Protein AF-0000000069742271 (afdb_homodimer)

Foldseek 3Di:
DCVVPVLPLVVLLLVLLVVLLLLLDAVVVDVVSVVSLVVSLVSPVVDDDDLLSVLSNVLSNCSRLQQLVVSLVSLLVSCVVVVLPVSSLVSNLSSCQQQLVLQCQQVSLVVSLVVLDPVDPCNLVSLLSNLQSCLLVPVLVSSLVSLVVSCVVAVQNLSSLVSPLSSCVQQLVLVVSLVSCVVSCVSHCPPQPRNLVSLLSNLVSCVLVVVNVVSLVSCVPRLVVSCVPPLGLSSLLSNLLSVLSCVLVVHDNDCVLVSSLVSLLVCLLSLSFLSSLLSNLSSCLVNVPVVSLVSSLVNLVVCLVCVDSNPSSVVCVQASNLLSVLVVCVSVVNLVSSLVSCVVCVVVNSRRGDGPVSCVSSLSSNLSSLLSCCDDPSLQVNVVSLVVVCVSHPPRSNSVVSVVSSVVSPSND/DCVVPVLPLVVLLLVLLVVLLLLQDAVVVDVVSVVSLVVSLVSPVVDDDDLLSVLSNVLSNCSRLQLLVVSLVSLLVSCVVVVLPVSSLVSNLSSCQQQLVLQCQQVSLVVSLVVLDPVDPCNLVSLLSNLQSCLLVPVLVSSLVSLVVSCVVAVQNLSSLVSPLSSCVQQLVLVVSLVSCVVSCVSHCPPQPSNLVSLLSNLVSCVLVVVNVVSLVSCVPRLVVSCVPPVGLSSLLSNLLSVLSCVLVVHDNDCSLVSSLVSLLVCLLSLSFLSSLLSNLSSCLVNVPVVSLVSSLVNLVVCLVCVDSNPSSVVCVQASNLLSVLVVCVSVVNLVSSLVSCVVCVVVNSRRGDGPVSCVSSLSSNLSSLLSCCDDPSLQVNVVSLVVVCVSHPPRSNSVVSVVSSVVSPSND

Secondary structure (DSSP, 8-state):
-TTT-TT-HHHHHHHHHHHHHTTS--TTT-HHHHHHHHHHHHHHHHS---HHHHHHHHHHHHHHTT-HHHHHHHHHHHHHH-TT-HHHHHHHHHHHHHHT-HHHHHHHHHHHGGG--TTSTTHHHHHHHHHHHHHHTT-HHHHHHHHHHHHHH-TT-HHHHHHHHHHHHHTT-HHHHHHHHHHHHHHHTT-HHHHHHHHHHHHHHHHHHT-HHHHHHHIIIIIHHHHHHH--HHHHHHHHHHHHHHHHTT---TTHHHHHHHHHHTTTT--S-HHHHHHHHHHHHHTT-HHHHHHHHHHHHHHHHS-TT-HHHHHIIIIIHHHHHHHHHHHTT-HHHHHHHHGGGTTTGGGG---HHHHHHHHHHHHHHHHT--SGGGTTHHHHHHHHHHHHSTT-HHHHHHHHHHHHTT---/-TTT-TT-HHHHHHHHHHHHHTTS--TTT-HHHHHHHHHHHHHHHHS---HHHHHHHHHHHHHHTT-HHHHHHHHHHHHHH-TT-HHHHHHHHHHHHHHT-HHHHHHHHHHHGGG--TTSTTHHHHHHHHHHHHHHTT-HHHHHHHHHHHHHH-TT-HHHHHHHHHHHHHTT-HHHHHHHHHHHHHHHTT-HHHHHHHHHHHHHHHHHHT-HHHHHHHIIIIIHHHHHHH--HHHHHHHHHHHHHHHHTT---TTHHHHHHHHHHTTTT--S-HHHHHHHHHHHHHTT-HHHHHHHHHHHHHHHHS-TT-HHHHHIIIIIHHHHHHHHHHHTT-HHHHHHHHGGGTTTGGGG---HHHHHHHHHHHHHHHHT--SGGGTTHHHHHHHHHHHHSTT-HHHHHHHHHHHHTT---

Organism: Rousettus aegyptiacus (NCBI:txid9407)

Sequence (826 aa):
MRAADPNFAMGHALSNGLVLIGTGSSVKLDKELDQAVKNMVALSRTQPLTQREQLHVSAVEMFAKGNFPKACELWEQILWDHPTDMLALKFSHDAYFYLGYQEQMRDSVARIYPFWTPAIPLSNYVKGIYSFGLMETNFYDQAEKLAREALSVNPADAWSVHTVAHIHEMKAEVRQGLEFMQRSETHWKDSDMLACHNYWHWALYLIEKGEYEAALTIYDEHIFPSLRTSGAMLDVVDSCSMLYRLRMEGVSVGDRWRDVLPITQKHTRDHVLLFNDAHFLMASLGAGDPQTTQELLTTLQDASKSPGENCQHLLARDVGLPLCQALVEVENGNPNRAVELLLPIRYRIVQVGGSNAQRDVFNQLLIHAALNCTSGTHKNVARSLLMERDALKPNSPLTERLIRKAAAVHLLQMRAADPNFAMGHALSNGLVLIGTGSSVKLDKELDQAVKNMVALSRTQPLTQREQLHVSAVEMFAKGNFPKACELWEQILWDHPTDMLALKFSHDAYFYLGYQEQMRDSVARIYPFWTPAIPLSNYVKGIYSFGLMETNFYDQAEKLAREALSVNPADAWSVHTVAHIHEMKAEVRQGLEFMQRSETHWKDSDMLACHNYWHWALYLIEKGEYEAALTIYDEHIFPSLRTSGAMLDVVDSCSMLYRLRMEGVSVGDRWRDVLPITQKHTRDHVLLFNDAHFLMASLGAGDPQTTQELLTTLQDASKSPGENCQHLLARDVGLPLCQALVEVENGNPNRAVELLLPIRYRIVQVGGSNAQRDVFNQLLIHAALNCTSGTHKNVARSLLMERDALKPNSPLTERLIRKAAAVHLLQ

Solvent-accessible surface area (backbone atoms only — not comparable to full-atom values): 41858 Å² total; per-residue (Å²): 102,46,88,80,37,79,81,39,50,62,47,43,34,51,54,54,36,53,50,48,73,50,54,77,54,47,45,88,78,33,64,66,54,32,50,51,52,52,49,37,55,53,51,52,74,75,44,95,61,55,71,63,54,48,33,47,45,51,17,40,51,30,40,61,59,33,23,47,70,60,15,35,53,34,26,46,55,40,39,48,78,39,51,82,44,61,68,40,50,52,54,30,40,51,46,25,40,50,48,36,37,43,66,55,34,23,43,62,39,37,33,27,47,85,75,46,39,89,86,38,86,66,25,54,55,52,40,18,54,35,14,36,19,29,42,69,57,48,36,45,70,63,13,44,52,37,14,50,55,29,34,73,77,38,64,50,44,46,63,20,51,41,36,49,45,48,48,23,58,60,54,36,35,42,70,63,36,50,51,49,51,65,72,45,37,86,46,22,64,83,40,72,82,54,23,42,55,45,51,47,52,52,28,48,38,27,48,39,70,65,40,52,68,61,24,48,50,46,37,65,67,44,36,50,54,45,27,73,72,66,64,43,46,70,41,49,41,51,51,32,50,51,55,50,53,41,42,76,73,69,45,85,69,76,67,52,33,63,68,47,28,71,64,41,58,79,50,46,77,60,72,67,39,50,49,53,48,47,30,41,41,47,25,24,60,69,49,67,36,64,66,60,39,50,48,29,54,51,49,49,52,55,42,34,75,66,27,83,68,16,52,47,27,58,42,21,64,78,46,39,47,35,51,45,48,21,56,51,27,48,73,70,71,33,26,61,62,16,32,67,39,36,64,84,34,59,86,55,52,47,52,38,16,62,52,74,77,64,46,42,57,56,55,49,48,45,42,57,24,21,63,66,20,80,58,73,94,43,28,36,48,25,42,33,50,49,37,26,48,40,63,69,26,49,81,29,54,46,58,53,52,50,50,51,53,33,48,74,70,62,34,70,114,103,48,87,80,38,77,80,38,51,61,43,43,35,51,54,53,36,55,51,47,74,51,56,76,55,48,44,88,80,30,62,66,54,33,50,50,52,51,48,37,54,52,52,52,72,75,45,95,64,56,71,62,54,47,33,48,46,52,17,41,52,30,40,60,58,34,25,46,70,61,15,34,55,34,25,47,55,42,39,51,78,38,52,82,44,60,68,40,50,53,54,30,41,52,46,24,41,49,48,35,36,43,66,55,33,23,42,62,38,38,32,26,48,84,74,46,41,88,86,41,87,65,26,56,57,52,39,18,54,33,15,36,18,29,42,68,56,48,37,44,69,63,13,45,53,38,15,50,54,31,35,72,76,38,65,51,44,46,62,21,51,43,37,49,46,49,48,24,59,60,56,35,34,43,70,63,37,50,51,49,51,64,74,44,36,88,47,22,64,82,41,71,83,54,23,43,56,44,51,46,53,51,27,48,36,27,48,39,70,66,39,51,68,62,22,50,48,46,38,66,68,44,37,50,54,46,26,73,70,67,64,43,45,69,39,49,42,49,52,31,49,50,54,50,53,40,43,76,72,69,45,85,70,74,66,51,33,62,67,47,27,71,64,43,59,77,49,45,78,59,73,68,39,49,48,54,47,47,30,42,40,48,24,23,60,68,50,67,36,64,64,60,40,49,49,28,54,52,50,50,53,55,41,32,75,65,28,83,66,15,53,48,26,58,42,21,65,78,44,38,48,35,51,45,48,21,55,50,27,48,73,71,70,34,26,61,60,17,34,66,40,36,62,84,36,60,87,55,52,48,51,40,16,61,50,75,76,64,46,43,58,57,56,49,48,44,41,55,24,22,63,66,20,81,61,74,94,44,29,37,46,26,42,33,52,49,35,26,47,42,63,71,27,50,81,28,55,46,58,51,52,51,50,51,53,33,46,75,70,61,34,70,115

Radius of gyration: 27.29 Å; Cα contacts (8 Å, |Δi|>4): 1231; chains: 2; bounding box: 74×72×63 Å

Nearest PDB structures (foldseek):
  6e37-assembly1_A  TM=6.705E-01  e=9.465E-03  Homo sapiens
  5lvv-assembly1_A  TM=6.183E-01  e=5.843E-02  Homo sapiens
  4buj-assembly2_F  TM=3.289E-01  e=1.472E-03  Saccharomyces cerevisiae S288C
  7y4i-assembly1_B  TM=3.261E-01  e=1.731E-03  Arabidopsis thaliana
  7dhg-assembly1_C  TM=3.363E-01  e=1.802E-03  Homo sapiens

pLDDT: mean 95.82, std 5.63, range [58.44, 98.88]

Structure (mmCIF, N/CA/C/O backbone):
data_AF-0000000069742271-model_v1
#
loop_
_entity.id
_entity.type
_entity.pdbx_description
1 polymer 'Tetratricopeptide repeat protein 38'
#
loop_
_atom_site.group_PDB
_atom_site.id
_atom_site.type_symbol
_atom_site.label_atom_id
_atom_site.label_alt_id
_atom_site.label_comp_id
_atom_site.label_asym_id
_atom_site.label_entity_id
_atom_site.label_seq_id
_atom_site.pdbx_PDB_ins_code
_atom_site.Cartn_x
_atom_site.Cartn_y
_atom_site.Cartn_z
_atom_site.occupancy
_atom_site.B_iso_or_equiv
_atom_site.auth_seq_id
_atom_site.auth_comp_id
_atom_site.auth_asym_id
_atom_site.auth_atom_id
_atom_site.pdbx_PDB_model_num
ATOM 1 N N . MET A 1 1 ? 31.391 -22.391 -12.188 1 58.75 1 MET A N 1
ATOM 2 C CA . MET A 1 1 ? 32.062 -21.469 -11.273 1 58.75 1 MET A CA 1
ATOM 3 C C . MET A 1 1 ? 32.438 -22.172 -9.984 1 58.75 1 MET A C 1
ATOM 5 O O . MET A 1 1 ? 33.594 -22.094 -9.555 1 58.75 1 MET A O 1
ATOM 9 N N . ARG A 1 2 ? 31.609 -22.984 -9.32 1 62.34 2 ARG A N 1
ATOM 10 C CA . ARG A 1 2 ? 31.922 -23.703 -8.086 1 62.34 2 ARG A CA 1
ATOM 11 C C . ARG A 1 2 ? 32.969 -24.766 -8.32 1 62.34 2 ARG A C 1
ATOM 13 O O . ARG A 1 2 ? 33.875 -24.953 -7.496 1 62.34 2 ARG A O 1
ATOM 20 N N . ALA A 1 3 ? 32.75 -25.438 -9.367 1 62.38 3 ALA A N 1
ATOM 21 C CA . ALA A 1 3 ? 33.688 -26.5 -9.703 1 62.38 3 ALA A CA 1
ATOM 22 C C . ALA A 1 3 ? 35.094 -25.938 -9.898 1 62.38 3 ALA A C 1
ATOM 24 O O . ALA A 1 3 ? 36.094 -26.562 -9.508 1 62.38 3 ALA A O 1
ATOM 25 N N . ALA A 1 4 ? 35.125 -24.703 -10.477 1 64.5 4 ALA A N 1
ATOM 26 C CA . ALA A 1 4 ? 36.406 -24.094 -10.797 1 64.5 4 ALA A CA 1
ATOM 27 C C . ALA A 1 4 ? 37.094 -23.562 -9.547 1 64.5 4 ALA A C 1
ATOM 29 O O . ALA A 1 4 ? 38.344 -23.609 -9.438 1 64.5 4 ALA A O 1
ATOM 30 N N . ASP A 1 5 ? 36.375 -22.922 -8.594 1 68.81 5 ASP A N 1
ATOM 31 C CA . ASP A 1 5 ? 36.906 -22.438 -7.336 1 68.81 5 ASP A CA 1
ATOM 32 C C . ASP A 1 5 ? 35.938 -22.672 -6.18 1 68.81 5 ASP A C 1
ATOM 34 O O . ASP A 1 5 ? 35.125 -21.812 -5.855 1 68.81 5 ASP A O 1
ATOM 38 N N . PRO A 1 6 ? 36.188 -23.797 -5.598 1 71.81 6 PRO A N 1
ATOM 39 C CA . PRO A 1 6 ? 35.281 -24.188 -4.52 1 71.81 6 PRO A CA 1
ATOM 40 C C . PRO A 1 6 ? 35.281 -23.219 -3.34 1 71.81 6 PRO A C 1
ATOM 42 O O . PRO A 1 6 ? 34.344 -23.219 -2.525 1 71.81 6 PRO A O 1
ATOM 45 N N . ASN A 1 7 ? 36.219 -22.422 -3.326 1 72.88 7 ASN A N 1
ATOM 46 C CA . ASN A 1 7 ? 36.312 -21.5 -2.201 1 72.88 7 ASN A CA 1
ATOM 47 C C . ASN A 1 7 ? 35.875 -20.094 -2.582 1 72.88 7 ASN A C 1
ATOM 49 O O . ASN A 1 7 ? 36.031 -19.141 -1.811 1 72.88 7 ASN A O 1
ATOM 53 N N . PHE A 1 8 ? 35.219 -20.062 -3.713 1 83.44 8 PHE A N 1
ATOM 54 C CA . PHE A 1 8 ? 34.75 -18.781 -4.199 1 83.44 8 PHE A CA 1
ATOM 55 C C . PHE A 1 8 ? 33.406 -18.422 -3.562 1 83.44 8 PHE A C 1
ATOM 57 O O . PHE A 1 8 ? 32.344 -18.844 -4.055 1 83.44 8 PHE A O 1
ATOM 64 N N . ALA A 1 9 ? 33.375 -17.656 -2.514 1 86.06 9 ALA A N 1
ATOM 65 C CA . ALA A 1 9 ? 32.219 -17.359 -1.691 1 86.06 9 ALA A CA 1
ATOM 66 C C . ALA A 1 9 ? 31.078 -16.797 -2.541 1 86.06 9 ALA A C 1
ATOM 68 O O . ALA A 1 9 ? 29.922 -17.156 -2.338 1 86.06 9 ALA A O 1
ATOM 69 N N . MET A 1 10 ? 31.391 -16.078 -3.514 1 89.44 10 MET A N 1
ATOM 70 C CA . MET A 1 10 ? 30.359 -15.461 -4.348 1 89.44 10 MET A CA 1
ATOM 71 C C . MET A 1 10 ? 29.703 -16.5 -5.25 1 89.44 10 MET A C 1
ATOM 73 O O . MET A 1 10 ? 28.531 -16.359 -5.598 1 89.44 10 MET A O 1
ATOM 77 N N . GLY A 1 11 ? 30.5 -17.438 -5.648 1 91.94 11 GLY A N 1
ATOM 78 C CA . GLY A 1 11 ? 29.906 -18.531 -6.395 1 91.94 11 GLY A CA 1
ATOM 79 C C . GLY A 1 11 ? 28.844 -19.281 -5.609 1 91.94 11 GLY A C 1
ATOM 80 O O . GLY A 1 11 ? 27.797 -19.625 -6.152 1 91.94 11 GLY A O 1
ATOM 81 N N . HIS A 1 12 ? 29.125 -19.484 -4.32 1 92.81 12 HIS A N 1
ATOM 82 C CA . HIS A 1 12 ? 28.156 -20.125 -3.438 1 92.81 12 HIS A CA 1
ATOM 83 C C . HIS A 1 12 ? 26.938 -19.25 -3.221 1 92.81 12 HIS A C 1
ATOM 85 O O . HIS A 1 12 ? 25.797 -19.734 -3.24 1 92.81 12 HIS A O 1
ATOM 91 N N . ALA A 1 13 ? 27.203 -18 -3.064 1 94.44 13 ALA A N 1
ATOM 92 C CA . ALA A 1 13 ? 26.094 -17.078 -2.863 1 94.44 13 ALA A CA 1
ATOM 93 C C . ALA A 1 13 ? 25.172 -17.047 -4.082 1 94.44 13 ALA A C 1
ATOM 95 O O . ALA A 1 13 ? 23.938 -17.031 -3.941 1 94.44 13 ALA A O 1
ATOM 96 N N . LEU A 1 14 ? 25.734 -17.047 -5.207 1 95.19 14 LEU A N 1
ATOM 97 C CA . LEU A 1 14 ? 24.969 -17.047 -6.445 1 95.19 14 LEU A CA 1
ATOM 98 C C . LEU A 1 14 ? 24.172 -18.344 -6.594 1 95.19 14 LEU A C 1
ATOM 100 O O . LEU A 1 14 ? 22.969 -18.312 -6.824 1 95.19 14 LEU A O 1
ATOM 104 N N . SER A 1 15 ? 24.828 -19.422 -6.422 1 95.31 15 SER A N 1
ATOM 105 C CA . SER A 1 15 ? 24.203 -20.719 -6.645 1 95.31 15 SER A CA 1
ATOM 106 C C . SER A 1 15 ? 23.109 -21 -5.613 1 95.31 15 SER A C 1
ATOM 108 O O . SER A 1 15 ? 21.984 -21.359 -5.969 1 95.31 15 SER A O 1
ATOM 110 N N . ASN A 1 16 ? 23.469 -20.828 -4.309 1 96.81 16 ASN A N 1
ATOM 111 C CA . ASN A 1 16 ? 22.484 -21.047 -3.256 1 96.81 16 ASN A CA 1
ATOM 112 C C . ASN A 1 16 ? 21.328 -20.062 -3.377 1 96.81 16 ASN A C 1
ATOM 114 O O . ASN A 1 16 ? 20.156 -20.438 -3.189 1 96.81 16 ASN A O 1
ATOM 118 N N . GLY A 1 17 ? 21.719 -18.812 -3.707 1 97.19 17 GLY A N 1
ATOM 119 C CA . GLY A 1 17 ? 20.703 -17.797 -3.861 1 97.19 17 GLY A CA 1
ATOM 120 C C . GLY A 1 17 ? 19.688 -18.109 -4.953 1 97.19 17 GLY A C 1
ATOM 121 O O . GLY A 1 17 ? 18.484 -17.922 -4.77 1 97.19 17 GLY A O 1
ATOM 122 N N . LEU A 1 18 ? 20.156 -18.625 -6.031 1 95.75 18 LEU A N 1
ATOM 123 C CA . LEU A 1 18 ? 19.281 -18.953 -7.156 1 95.75 18 LEU A CA 1
ATOM 124 C C . LEU A 1 18 ? 18.328 -20.094 -6.793 1 95.75 18 LEU A C 1
ATOM 126 O O . LEU A 1 18 ? 17.156 -20.062 -7.168 1 95.75 18 LEU A O 1
ATOM 130 N N . VAL A 1 19 ? 18.844 -21.016 -6.078 1 95.88 19 VAL A N 1
ATOM 131 C CA . VAL A 1 19 ? 18 -22.125 -5.645 1 95.88 19 VAL A CA 1
ATOM 132 C C . VAL A 1 19 ? 16.938 -21.609 -4.68 1 95.88 19 VAL A C 1
ATOM 134 O O . VAL A 1 19 ? 15.75 -21.922 -4.832 1 95.88 19 VAL A O 1
ATOM 137 N N . LEU A 1 20 ? 17.359 -20.812 -3.754 1 97.69 20 LEU A N 1
ATOM 138 C CA . LEU A 1 20 ? 16.469 -20.328 -2.711 1 97.69 20 LEU A CA 1
ATOM 139 C C . LEU A 1 20 ? 15.406 -19.406 -3.299 1 97.69 20 LEU A C 1
ATOM 141 O O . LEU A 1 20 ? 14.227 -19.5 -2.945 1 97.69 20 LEU A O 1
ATOM 145 N N . ILE A 1 21 ? 15.758 -18.547 -4.215 1 96.44 21 ILE A N 1
ATOM 146 C CA . ILE A 1 21 ? 14.844 -17.562 -4.789 1 96.44 21 ILE A CA 1
ATOM 147 C C . ILE A 1 21 ? 13.789 -18.266 -5.637 1 96.44 21 ILE A C 1
ATOM 149 O O . ILE A 1 21 ? 12.68 -17.75 -5.812 1 96.44 21 ILE A O 1
ATOM 153 N N . GLY A 1 22 ? 14.062 -19.484 -6.086 1 95.19 22 GLY A N 1
ATOM 154 C CA . GLY A 1 22 ? 13.094 -20.266 -6.832 1 95.19 22 GLY A CA 1
ATOM 155 C C . GLY A 1 22 ? 11.953 -20.781 -5.973 1 95.19 22 GLY A C 1
ATOM 156 O O . GLY A 1 22 ? 10.906 -21.172 -6.492 1 95.19 22 GLY A O 1
ATOM 157 N N . THR A 1 23 ? 12.109 -20.828 -4.66 1 96.19 23 THR A N 1
ATOM 158 C CA . THR A 1 23 ? 11.133 -21.125 -3.615 1 96.19 23 THR A CA 1
ATOM 159 C C . THR A 1 23 ? 10.641 -22.562 -3.723 1 96.19 23 THR A C 1
ATOM 161 O O . THR A 1 23 ? 9.633 -22.922 -3.109 1 96.19 23 THR A O 1
ATOM 164 N N . GLY A 1 24 ? 11.305 -23.391 -4.555 1 94.88 24 GLY A N 1
ATOM 165 C CA . GLY A 1 24 ? 10.938 -24.797 -4.691 1 94.88 24 GLY A CA 1
ATOM 166 C C . GLY A 1 24 ? 11.617 -25.688 -3.672 1 94.88 24 GLY A C 1
ATOM 167 O O . GLY A 1 24 ? 11.305 -26.875 -3.576 1 94.88 24 GLY A O 1
ATOM 168 N N . SER A 1 25 ? 12.555 -25.094 -2.957 1 93.81 25 SER A N 1
ATOM 169 C CA . SER A 1 25 ? 13.297 -25.797 -1.917 1 93.81 25 SER A CA 1
ATOM 170 C C . SER A 1 25 ? 13.594 -24.875 -0.734 1 93.81 25 SER A C 1
ATOM 172 O O . SER A 1 25 ? 13.406 -23.672 -0.819 1 93.81 25 SER A O 1
ATOM 174 N N . SER A 1 26 ? 13.906 -25.5 0.407 1 94.56 26 SER A N 1
ATOM 175 C CA . SER A 1 26 ? 14.266 -24.75 1.604 1 94.56 26 SER A CA 1
ATOM 176 C C . SER A 1 26 ? 15.297 -25.484 2.439 1 94.56 26 SER A C 1
ATOM 178 O O . SER A 1 26 ? 15.484 -26.703 2.287 1 94.56 26 SER A O 1
ATOM 180 N N . VAL A 1 27 ? 15.961 -24.703 3.256 1 95.44 27 VAL A N 1
ATOM 181 C CA . VAL A 1 27 ? 16.984 -25.297 4.113 1 95.44 27 VAL A CA 1
ATOM 182 C C . VAL A 1 27 ? 16.328 -26.188 5.172 1 95.44 27 VAL A C 1
ATOM 184 O O . VAL A 1 27 ? 16.984 -27.078 5.73 1 95.44 27 VAL A O 1
ATOM 187 N N . LYS A 1 28 ? 15.125 -26.016 5.418 1 91.56 28 LYS A N 1
ATOM 188 C CA . LYS A 1 28 ? 14.406 -26.812 6.41 1 91.56 28 LYS A CA 1
ATOM 189 C C . LYS A 1 28 ? 14.18 -28.234 5.906 1 91.56 28 LYS A C 1
ATOM 191 O O . LYS A 1 28 ? 14.281 -29.203 6.672 1 91.56 28 LYS A O 1
ATOM 196 N N . LEU A 1 29 ? 13.914 -28.359 4.656 1 90.19 29 LEU A N 1
ATOM 197 C CA . LEU A 1 29 ? 13.492 -29.656 4.141 1 90.19 29 LEU A CA 1
ATOM 198 C C . LEU A 1 29 ? 14.594 -30.297 3.303 1 90.19 29 LEU A C 1
ATOM 200 O O . LEU A 1 29 ? 14.609 -31.516 3.121 1 90.19 29 LEU A O 1
ATOM 204 N N . ASP A 1 30 ? 15.477 -29.547 2.744 1 95.5 30 ASP A N 1
ATOM 205 C CA . ASP A 1 30 ? 16.594 -30 1.912 1 95.5 30 ASP A CA 1
ATOM 206 C C . ASP A 1 30 ? 17.906 -29.938 2.674 1 95.5 30 ASP A C 1
ATOM 208 O O . ASP A 1 30 ? 18.562 -28.891 2.711 1 95.5 30 ASP A O 1
ATOM 212 N N . LYS A 1 31 ? 18.375 -31.062 3.082 1 96.5 31 LYS A N 1
ATOM 213 C CA . LYS A 1 31 ? 19.578 -31.125 3.922 1 96.5 31 LYS A CA 1
ATOM 214 C C . LYS A 1 31 ? 20.812 -30.703 3.143 1 96.5 31 LYS A C 1
ATOM 216 O O . LYS A 1 31 ? 21.734 -30.109 3.707 1 96.5 31 LYS A O 1
ATOM 221 N N . GLU A 1 32 ? 20.844 -31.094 1.938 1 96.94 32 GLU A N 1
ATOM 222 C CA . GLU A 1 32 ? 21.969 -30.703 1.108 1 96.94 32 GLU A CA 1
ATOM 223 C C . GLU A 1 32 ? 22.047 -29.188 0.949 1 96.94 32 GLU A C 1
ATOM 225 O O . GLU A 1 32 ? 23.125 -28.594 1.006 1 96.94 32 GLU A O 1
ATOM 230 N N . LEU A 1 33 ? 20.891 -28.594 0.706 1 97.19 33 LEU A N 1
ATOM 231 C CA . LEU A 1 33 ? 20.828 -27.141 0.611 1 97.19 33 LEU A CA 1
ATOM 232 C C . LEU A 1 33 ? 21.219 -26.484 1.937 1 97.19 33 LEU A C 1
ATOM 234 O O . LEU A 1 33 ? 21.922 -25.469 1.957 1 97.19 33 LEU A O 1
ATOM 238 N N . ASP A 1 34 ? 20.75 -27.031 3.018 1 97.81 34 ASP A N 1
ATOM 239 C CA . ASP A 1 34 ? 21.094 -26.531 4.348 1 97.81 34 ASP A CA 1
ATOM 240 C C . ASP A 1 34 ? 22.609 -26.547 4.555 1 97.81 34 ASP A C 1
ATOM 242 O O . ASP A 1 34 ? 23.188 -25.547 4.996 1 97.81 34 ASP A O 1
ATOM 246 N N . GLN A 1 35 ? 23.219 -27.656 4.223 1 97.44 35 GLN A N 1
ATOM 247 C CA . GLN A 1 35 ? 24.672 -27.781 4.363 1 97.44 35 GLN A CA 1
ATOM 248 C C . GLN A 1 35 ? 25.391 -26.812 3.439 1 97.44 35 GLN A C 1
ATOM 250 O O . GLN A 1 35 ? 26.422 -26.25 3.818 1 97.44 35 GLN A O 1
ATOM 255 N N . ALA A 1 36 ? 24.859 -26.703 2.236 1 96.81 36 ALA A N 1
ATOM 256 C CA . ALA A 1 36 ? 25.469 -25.797 1.273 1 96.81 36 ALA A CA 1
ATOM 257 C C . ALA A 1 36 ? 25.469 -24.359 1.8 1 96.81 36 ALA A C 1
ATOM 259 O O . ALA A 1 36 ? 26.453 -23.641 1.646 1 96.81 36 ALA A O 1
ATOM 260 N N . VAL A 1 37 ? 24.406 -23.922 2.406 1 97.56 37 VAL A N 1
ATOM 261 C CA . VAL A 1 37 ? 24.297 -22.562 2.949 1 97.56 37 VAL A CA 1
ATOM 262 C C . VAL A 1 37 ? 25.234 -22.406 4.148 1 97.56 37 VAL A C 1
ATOM 264 O O . VAL A 1 37 ? 25.938 -21.406 4.273 1 97.56 37 VAL A O 1
ATOM 267 N N . LYS A 1 38 ? 25.281 -23.406 5.004 1 96.94 38 LYS A N 1
ATOM 268 C CA . LYS A 1 38 ? 26.188 -23.375 6.152 1 96.94 38 LYS A CA 1
ATOM 269 C C . LYS A 1 38 ? 27.641 -23.281 5.703 1 96.94 38 LYS A C 1
ATOM 271 O O . LYS A 1 38 ? 28.438 -22.547 6.293 1 96.94 38 LYS A O 1
ATOM 276 N N . ASN A 1 39 ? 27.922 -24.047 4.699 1 95.5 39 ASN A N 1
ATOM 277 C CA . ASN A 1 39 ? 29.266 -24 4.145 1 95.5 39 ASN A CA 1
ATOM 278 C C . ASN A 1 39 ? 29.594 -22.625 3.57 1 95.5 39 ASN A C 1
ATOM 280 O O . ASN A 1 39 ? 30.719 -22.125 3.744 1 95.5 39 ASN A O 1
ATOM 284 N N . MET A 1 40 ? 28.641 -22.047 2.832 1 96.19 40 MET A N 1
ATOM 285 C CA . MET A 1 40 ? 28.797 -20.703 2.287 1 96.19 40 MET A CA 1
ATOM 286 C C . MET A 1 40 ? 29.141 -19.719 3.393 1 96.19 40 MET A C 1
ATOM 288 O O . MET A 1 40 ? 30.078 -18.938 3.266 1 96.19 40 MET A O 1
ATOM 292 N N . VAL A 1 41 ? 28.438 -19.766 4.527 1 96.44 41 VAL A N 1
ATOM 293 C CA . VAL A 1 41 ? 28.625 -18.844 5.645 1 96.44 41 VAL A CA 1
ATOM 294 C C . VAL A 1 41 ? 29.969 -19.109 6.309 1 96.44 41 VAL A C 1
ATOM 296 O O . VAL A 1 41 ? 30.703 -18.172 6.621 1 96.44 41 VAL A O 1
ATOM 299 N N . ALA A 1 42 ? 30.281 -20.328 6.484 1 94.88 42 ALA A N 1
ATOM 300 C CA . ALA A 1 42 ? 31.562 -20.703 7.094 1 94.88 42 ALA A CA 1
ATOM 301 C C . ALA A 1 42 ? 32.719 -20.203 6.25 1 94.88 42 ALA A C 1
ATOM 303 O O . ALA A 1 42 ? 33.719 -19.672 6.777 1 94.88 42 ALA A O 1
ATOM 304 N N . LEU A 1 43 ? 32.656 -20.453 5 1 92.5 43 LEU A N 1
ATOM 305 C CA . LEU A 1 43 ? 33.688 -20.016 4.07 1 92.5 43 LEU A CA 1
ATOM 306 C C . LEU A 1 43 ? 33.875 -18.5 4.121 1 92.5 43 LEU A C 1
ATOM 308 O O . LEU A 1 43 ? 35 -18.016 3.994 1 92.5 43 LEU A O 1
ATOM 312 N N . SER A 1 44 ? 32.781 -17.781 4.246 1 92.62 44 SER A N 1
ATOM 313 C CA . SER A 1 44 ? 32.844 -16.328 4.266 1 92.62 44 SER A CA 1
ATOM 314 C C . SER A 1 44 ? 33.562 -15.812 5.5 1 92.62 44 SER A C 1
ATOM 316 O O . SER A 1 44 ? 34.094 -14.703 5.5 1 92.62 44 SER A O 1
ATOM 318 N N . ARG A 1 45 ? 33.688 -16.594 6.488 1 91.88 45 ARG A N 1
ATOM 319 C CA . ARG A 1 45 ? 34.344 -16.203 7.73 1 91.88 45 ARG A CA 1
ATOM 320 C C . ARG A 1 45 ? 35.844 -16.562 7.699 1 91.88 45 ARG A C 1
ATOM 322 O O . ARG A 1 45 ? 36.625 -16.047 8.5 1 91.88 45 ARG A O 1
ATOM 329 N N . THR A 1 46 ? 36.25 -17.406 6.816 1 90.38 46 THR A N 1
ATOM 330 C CA . THR A 1 46 ? 37.625 -17.922 6.824 1 90.38 46 THR A CA 1
ATOM 331 C C . THR A 1 46 ? 38.469 -17.219 5.766 1 90.38 46 THR A C 1
ATOM 333 O O . THR A 1 46 ? 39.688 -17.453 5.676 1 90.38 46 THR A O 1
ATOM 336 N N . GLN A 1 47 ? 37.875 -16.422 4.902 1 88.12 47 GLN A N 1
ATOM 337 C CA . GLN A 1 47 ? 38.625 -15.719 3.867 1 88.12 47 GLN A CA 1
ATOM 338 C C . GLN A 1 47 ? 38.281 -14.227 3.869 1 88.12 47 GLN A C 1
ATOM 340 O O . GLN A 1 47 ? 37.219 -13.828 4.312 1 88.12 47 GLN A O 1
ATOM 345 N N . PRO A 1 48 ? 39.312 -13.547 3.498 1 90.19 48 PRO A N 1
ATOM 346 C CA . PRO A 1 48 ? 39.031 -12.109 3.379 1 90.19 48 PRO A CA 1
ATOM 347 C C . PRO A 1 48 ? 38.094 -11.789 2.238 1 90.19 48 PRO A C 1
ATOM 349 O O . PRO A 1 48 ? 38.344 -12.117 1.081 1 90.19 48 PRO A O 1
ATOM 352 N N . LEU A 1 49 ? 36.906 -11.258 2.539 1 92.69 49 LEU A N 1
ATOM 353 C CA . LEU A 1 49 ? 35.906 -10.836 1.552 1 92.69 49 LEU A CA 1
ATOM 354 C C . LEU A 1 49 ? 35.75 -9.328 1.565 1 92.69 49 LEU A C 1
ATOM 356 O O . LEU A 1 49 ? 35.969 -8.68 2.588 1 92.69 49 LEU A O 1
ATOM 360 N N . THR A 1 50 ? 35.469 -8.836 0.407 1 93.44 50 THR A N 1
ATOM 361 C CA . THR A 1 50 ? 35.062 -7.438 0.364 1 93.44 50 THR A CA 1
ATOM 362 C C . THR A 1 50 ? 33.719 -7.246 1.089 1 93.44 50 THR A C 1
ATOM 364 O O . THR A 1 50 ? 33.031 -8.219 1.354 1 93.44 50 THR A O 1
ATOM 367 N N . GLN A 1 51 ? 33.438 -6.082 1.426 1 93 51 GLN A N 1
ATOM 368 C CA . GLN A 1 51 ? 32.156 -5.77 2.051 1 93 51 GLN A CA 1
ATOM 369 C C . GLN A 1 51 ? 30.984 -6.211 1.169 1 93 51 GLN A C 1
ATOM 371 O O . GLN A 1 51 ? 29.984 -6.742 1.665 1 93 51 GLN A O 1
ATOM 376 N N . ARG A 1 52 ? 31.078 -6 -0.105 1 95.19 52 ARG A N 1
ATOM 377 C CA . ARG A 1 52 ? 30.047 -6.379 -1.077 1 95.19 52 ARG A CA 1
ATOM 378 C C . ARG A 1 52 ? 29.781 -7.879 -1.027 1 95.19 52 ARG A C 1
ATOM 380 O O . ARG A 1 52 ? 28.625 -8.305 -0.961 1 95.19 52 ARG A O 1
ATOM 387 N N . GLU A 1 53 ? 30.844 -8.633 -1.013 1 95.81 53 GLU A N 1
ATOM 388 C CA . GLU A 1 53 ? 30.719 -10.086 -0.972 1 95.81 53 GLU A CA 1
ATOM 389 C C . GLU A 1 53 ? 30.109 -10.555 0.348 1 95.81 53 GLU A C 1
ATOM 391 O O . GLU A 1 53 ? 29.266 -11.453 0.365 1 95.81 53 GLU A O 1
ATOM 396 N N . GLN A 1 54 ? 30.531 -9.914 1.367 1 96.19 54 GLN A N 1
ATOM 397 C CA . GLN A 1 54 ? 30.016 -10.25 2.686 1 96.19 54 GLN A CA 1
ATOM 398 C C . GLN A 1 54 ? 28.516 -9.992 2.76 1 96.19 54 GLN A C 1
ATOM 400 O O . GLN A 1 54 ? 27.766 -10.789 3.336 1 96.19 54 GLN A O 1
ATOM 405 N N . LEU A 1 55 ? 28.094 -8.914 2.225 1 97.19 55 LEU A N 1
ATOM 406 C CA . LEU A 1 55 ? 26.688 -8.555 2.23 1 97.19 55 LEU A CA 1
ATOM 407 C C . LEU A 1 55 ? 25.859 -9.547 1.419 1 97.19 55 LEU A C 1
ATOM 409 O O . LEU A 1 55 ? 24.766 -9.914 1.816 1 97.19 55 LEU A O 1
ATOM 413 N N . HIS A 1 56 ? 26.375 -10.031 0.27 1 98.12 56 HIS A N 1
ATOM 414 C CA . HIS A 1 56 ? 25.672 -11.047 -0.507 1 98.12 56 HIS A CA 1
ATOM 415 C C . HIS A 1 56 ? 25.484 -12.328 0.299 1 98.12 56 HIS A C 1
ATOM 417 O O . HIS A 1 56 ? 24.406 -12.906 0.309 1 98.12 56 HIS A O 1
ATOM 423 N N . VAL A 1 57 ? 26.578 -12.719 0.949 1 98 57 VAL A N 1
ATOM 424 C CA . VAL A 1 57 ? 26.531 -13.945 1.743 1 98 57 VAL A CA 1
ATOM 425 C C . VAL A 1 57 ? 25.484 -13.797 2.855 1 98 57 VAL A C 1
ATOM 427 O O . VAL A 1 57 ? 24.641 -14.672 3.039 1 98 57 VAL A O 1
ATOM 430 N N . SER A 1 58 ? 25.562 -12.68 3.545 1 98.38 58 SER A N 1
ATOM 431 C CA . SER A 1 58 ? 24.641 -12.43 4.648 1 98.38 58 SER A CA 1
ATOM 432 C C . SER A 1 58 ? 23.188 -12.375 4.16 1 98.38 58 SER A C 1
ATOM 434 O O . SER A 1 58 ? 22.281 -12.875 4.828 1 98.38 58 SER A O 1
ATOM 436 N N . ALA A 1 59 ? 22.969 -11.742 3.008 1 98.69 59 ALA A N 1
ATOM 437 C CA . ALA A 1 59 ? 21.625 -11.617 2.453 1 98.69 59 ALA A CA 1
ATOM 438 C C . ALA A 1 59 ? 21.047 -12.984 2.1 1 98.69 59 ALA A C 1
ATOM 440 O O . ALA A 1 59 ? 19.891 -13.289 2.438 1 98.69 59 ALA A O 1
ATOM 441 N N . VAL A 1 60 ? 21.828 -13.812 1.475 1 98.62 60 VAL A N 1
ATOM 442 C CA . VAL A 1 60 ? 21.375 -15.148 1.095 1 98.62 60 VAL A CA 1
ATOM 443 C C . VAL A 1 60 ? 21.094 -15.969 2.348 1 98.62 60 VAL A C 1
ATOM 445 O O . VAL A 1 60 ? 20.125 -16.734 2.387 1 98.62 60 VAL A O 1
ATOM 448 N N . GLU A 1 61 ? 21.922 -15.797 3.359 1 98.5 61 GLU A N 1
ATOM 449 C CA . GLU A 1 61 ? 21.688 -16.484 4.625 1 98.5 61 GLU A CA 1
ATOM 450 C C . GLU A 1 61 ? 20.359 -16.078 5.242 1 98.5 61 GLU A C 1
ATOM 452 O O . GLU A 1 61 ? 19.594 -16.922 5.695 1 98.5 61 GLU A O 1
ATOM 457 N N . MET A 1 62 ? 20.109 -14.773 5.277 1 98.62 62 MET A N 1
ATOM 458 C CA . MET A 1 62 ? 18.859 -14.281 5.84 1 98.62 62 MET A CA 1
ATOM 459 C C . MET A 1 62 ? 17.672 -14.789 5.035 1 98.62 62 MET A C 1
ATOM 461 O O . MET A 1 62 ? 16.641 -15.164 5.605 1 98.62 62 MET A O 1
ATOM 465 N N . PHE A 1 63 ? 17.828 -14.812 3.711 1 98.62 63 PHE A N 1
ATOM 466 C CA . PHE A 1 63 ? 16.75 -15.328 2.861 1 98.62 63 PHE A CA 1
ATOM 467 C C . PHE A 1 63 ? 16.5 -16.797 3.152 1 98.62 63 PHE A C 1
ATOM 469 O O . PHE A 1 63 ? 15.344 -17.219 3.23 1 98.62 63 PHE A O 1
ATOM 476 N N . ALA A 1 64 ? 17.531 -17.531 3.303 1 98.38 64 ALA A N 1
ATOM 477 C CA . ALA A 1 64 ? 17.422 -18.953 3.584 1 98.38 64 ALA A CA 1
ATOM 478 C C . ALA A 1 64 ? 16.672 -19.203 4.887 1 98.38 64 ALA A C 1
ATOM 480 O O . ALA A 1 64 ? 15.914 -20.172 5 1 98.38 64 ALA A O 1
ATOM 481 N N . LYS A 1 65 ? 16.812 -18.312 5.82 1 97.25 65 LYS A N 1
ATOM 482 C CA . LYS A 1 65 ? 16.172 -18.438 7.129 1 97.25 65 LYS A CA 1
ATOM 483 C C . LYS A 1 65 ? 14.742 -17.922 7.105 1 97.25 65 LYS A C 1
ATOM 485 O O . LYS A 1 65 ? 14.039 -17.969 8.117 1 97.25 65 LYS A O 1
ATOM 490 N N . GLY A 1 66 ? 14.336 -17.359 5.996 1 98 66 GLY A N 1
ATOM 491 C CA . GLY A 1 66 ? 12.977 -16.844 5.852 1 98 66 GLY A CA 1
ATOM 492 C C . GLY A 1 66 ? 12.844 -15.398 6.258 1 98 66 GLY A C 1
ATOM 493 O O . GLY A 1 66 ? 11.727 -14.875 6.355 1 98 66 GLY A O 1
ATOM 494 N N . ASN A 1 67 ? 13.938 -14.789 6.633 1 98.38 67 ASN A N 1
ATOM 495 C CA . ASN A 1 67 ? 13.922 -13.359 6.93 1 98.38 67 ASN A CA 1
ATOM 496 C C . ASN A 1 67 ? 14.125 -12.523 5.672 1 98.38 67 ASN A C 1
ATOM 498 O O . ASN A 1 67 ? 15.172 -11.891 5.504 1 98.38 67 ASN A O 1
ATOM 502 N N . PHE A 1 68 ? 13.125 -12.453 4.828 1 98.69 68 PHE A N 1
ATOM 503 C CA . PHE A 1 68 ? 13.195 -11.805 3.523 1 98.69 68 PHE A CA 1
ATOM 504 C C . PHE A 1 68 ? 13.43 -10.305 3.674 1 98.69 68 PHE A C 1
ATOM 506 O O . PHE A 1 68 ? 14.242 -9.727 2.951 1 98.69 68 PHE A O 1
ATOM 513 N N . PRO A 1 69 ? 12.742 -9.625 4.672 1 98.38 69 PRO A N 1
ATOM 514 C CA . PRO A 1 69 ? 12.969 -8.188 4.812 1 98.38 69 PRO A CA 1
ATOM 515 C C . PRO A 1 69 ? 14.43 -7.844 5.09 1 98.38 69 PRO A C 1
ATOM 517 O O . PRO A 1 69 ? 14.977 -6.922 4.48 1 98.38 69 PRO A O 1
ATOM 520 N N . LYS A 1 70 ? 15 -8.586 5.953 1 98.5 70 LYS A N 1
ATOM 521 C CA . LYS A 1 70 ? 16.406 -8.32 6.262 1 98.5 70 LYS A CA 1
ATOM 522 C C . LYS A 1 70 ? 17.297 -8.617 5.059 1 98.5 70 LYS A C 1
ATOM 524 O O . LYS A 1 70 ? 18.266 -7.902 4.82 1 98.5 70 LYS A O 1
ATOM 529 N N . ALA A 1 71 ? 17.031 -9.711 4.324 1 98.81 71 ALA A N 1
ATOM 530 C CA . ALA A 1 71 ? 17.766 -9.992 3.096 1 98.81 71 ALA A CA 1
ATOM 531 C C . ALA A 1 71 ? 17.703 -8.805 2.135 1 98.81 71 ALA A C 1
ATOM 533 O O . ALA A 1 71 ? 18.734 -8.391 1.586 1 98.81 71 ALA A O 1
ATOM 534 N N . CYS A 1 72 ? 16.547 -8.195 1.982 1 98.62 72 CYS A N 1
ATOM 535 C CA . CYS A 1 72 ? 16.359 -7.055 1.095 1 98.62 72 CYS A CA 1
ATOM 536 C C . CYS A 1 72 ? 17.188 -5.863 1.561 1 98.62 72 CYS A C 1
ATOM 538 O O . CYS A 1 72 ? 17.797 -5.18 0.747 1 98.62 72 CYS A O 1
ATOM 540 N N . GLU A 1 73 ? 17.172 -5.668 2.844 1 97.44 73 GLU A N 1
ATOM 541 C CA . GLU A 1 73 ? 17.953 -4.566 3.398 1 97.44 73 GLU A CA 1
ATOM 542 C C . GLU A 1 73 ? 19.422 -4.703 3.045 1 97.44 73 GLU A C 1
ATOM 544 O O . GLU A 1 73 ? 20.078 -3.719 2.689 1 97.44 73 GLU A O 1
ATOM 549 N N . LEU A 1 74 ? 19.922 -5.895 3.145 1 98.25 74 LEU A N 1
ATOM 550 C CA . LEU A 1 74 ? 21.328 -6.156 2.881 1 98.25 74 LEU A CA 1
ATOM 551 C C . LEU A 1 74 ? 21.641 -5.996 1.396 1 98.25 74 LEU A C 1
ATOM 553 O O . LEU A 1 74 ? 22.656 -5.406 1.031 1 98.25 74 LEU A O 1
ATOM 557 N N . TRP A 1 75 ? 20.797 -6.48 0.542 1 98.5 75 TRP A N 1
ATOM 558 C CA . TRP A 1 75 ? 21 -6.297 -0.892 1 98.5 75 TRP A CA 1
ATOM 559 C C . TRP A 1 75 ? 20.906 -4.828 -1.274 1 98.5 75 TRP A C 1
ATOM 561 O O . TRP A 1 75 ? 21.625 -4.352 -2.154 1 98.5 75 TRP A O 1
ATOM 571 N N . GLU A 1 76 ? 20.016 -4.062 -0.58 1 97.5 76 GLU A N 1
ATOM 572 C CA . GLU A 1 76 ? 19.906 -2.631 -0.829 1 97.5 76 GLU A CA 1
ATOM 573 C C . GLU A 1 76 ? 21.188 -1.897 -0.445 1 97.5 76 GLU A C 1
ATOM 575 O O . GLU A 1 76 ? 21.578 -0.939 -1.111 1 97.5 76 GLU A O 1
ATOM 580 N N . GLN A 1 77 ? 21.734 -2.338 0.59 1 96.38 77 GLN A N 1
ATOM 581 C CA . GLN A 1 77 ? 23 -1.734 0.986 1 96.38 77 GLN A CA 1
ATOM 582 C C . GLN A 1 77 ? 24.047 -1.904 -0.105 1 96.38 77 GLN A C 1
ATOM 584 O O . GLN A 1 77 ? 24.828 -0.99 -0.365 1 96.38 77 GLN A O 1
ATOM 589 N N . ILE A 1 78 ? 24.109 -3.068 -0.719 1 97.19 78 ILE A N 1
ATOM 590 C CA . ILE A 1 78 ? 25 -3.291 -1.843 1 97.19 78 ILE A CA 1
ATOM 591 C C . ILE A 1 78 ? 24.703 -2.293 -2.957 1 97.19 78 ILE A C 1
ATOM 593 O O . ILE A 1 78 ? 25.609 -1.655 -3.498 1 97.19 78 ILE A O 1
ATOM 597 N N . LEU A 1 79 ? 23.438 -2.068 -3.262 1 97.12 79 LEU A N 1
ATOM 598 C CA . LEU A 1 79 ? 23.016 -1.253 -4.395 1 97.12 79 LEU A CA 1
ATOM 599 C C . LEU A 1 79 ? 23.312 0.221 -4.145 1 97.12 79 LEU A C 1
ATOM 601 O O . LEU A 1 79 ? 23.5 0.992 -5.09 1 97.12 79 LEU A O 1
ATOM 605 N N . TRP A 1 80 ? 23.438 0.59 -2.85 1 93.88 80 TRP A N 1
ATOM 606 C CA . TRP A 1 80 ? 23.828 1.955 -2.531 1 93.88 80 TRP A CA 1
ATOM 607 C C . TRP A 1 80 ? 25.234 2.246 -3.057 1 93.88 80 TRP A C 1
ATOM 609 O O . TRP A 1 80 ? 25.484 3.318 -3.609 1 93.88 80 TRP A O 1
ATOM 619 N N . ASP A 1 81 ? 26.062 1.288 -2.914 1 93.19 81 ASP A N 1
ATOM 620 C CA . ASP A 1 81 ? 27.469 1.489 -3.232 1 93.19 81 ASP A CA 1
ATOM 621 C C . ASP A 1 81 ? 27.797 0.955 -4.625 1 93.19 81 ASP A C 1
ATOM 623 O O . ASP A 1 81 ? 28.734 1.434 -5.273 1 93.19 81 ASP A O 1
ATOM 627 N N . HIS A 1 82 ? 27.094 -0.06 -5.031 1 95.31 82 HIS A N 1
ATOM 628 C CA . HIS A 1 82 ? 27.297 -0.695 -6.332 1 95.31 82 HIS A CA 1
ATOM 629 C C . HIS A 1 82 ? 25.984 -0.772 -7.109 1 95.31 82 HIS A C 1
ATOM 631 O O . HIS A 1 82 ? 25.438 -1.86 -7.309 1 95.31 82 HIS A O 1
ATOM 637 N N . PRO A 1 83 ? 25.547 0.354 -7.652 1 96 83 PRO A N 1
ATOM 638 C CA . PRO A 1 83 ? 24.219 0.445 -8.273 1 96 83 PRO A CA 1
ATOM 639 C C . PRO A 1 83 ? 24.078 -0.456 -9.5 1 96 83 PRO A C 1
ATOM 641 O O . PRO A 1 83 ? 22.969 -0.689 -9.969 1 96 83 PRO A O 1
ATOM 644 N N . THR A 1 84 ? 25.172 -0.988 -10.078 1 97.44 84 THR A N 1
ATOM 645 C CA . THR A 1 84 ? 25.078 -1.824 -11.273 1 97.44 84 THR A CA 1
ATOM 646 C C . THR A 1 84 ? 25.266 -3.295 -10.914 1 97.44 84 THR A C 1
ATOM 648 O O . THR A 1 84 ? 25.672 -4.094 -11.766 1 97.44 84 THR A O 1
ATOM 651 N N . ASP A 1 85 ? 25.125 -3.662 -9.656 1 97.12 85 ASP A N 1
ATOM 652 C CA . ASP A 1 85 ? 25.141 -5.062 -9.242 1 97.12 85 ASP A CA 1
ATOM 653 C C . ASP A 1 85 ? 23.828 -5.754 -9.602 1 97.12 85 ASP A C 1
ATOM 655 O O . ASP A 1 85 ? 22.859 -5.695 -8.844 1 97.12 85 ASP A O 1
ATOM 659 N N . MET A 1 86 ? 23.797 -6.461 -10.656 1 97 86 MET A N 1
ATOM 660 C CA . MET A 1 86 ? 22.594 -7.094 -11.18 1 97 86 MET A CA 1
ATOM 661 C C . MET A 1 86 ? 22.094 -8.18 -10.242 1 97 86 MET A C 1
ATOM 663 O O . MET A 1 86 ? 20.891 -8.375 -10.086 1 97 86 MET A O 1
ATOM 667 N N . LEU A 1 87 ? 23.031 -8.891 -9.625 1 97 87 LEU A N 1
ATOM 668 C CA . LEU A 1 87 ? 22.641 -9.977 -8.719 1 97 87 LEU A CA 1
ATOM 669 C C . LEU A 1 87 ? 21.844 -9.43 -7.531 1 97 87 LEU A C 1
ATOM 671 O O . LEU A 1 87 ? 20.781 -9.945 -7.203 1 97 87 LEU A O 1
ATOM 675 N N . ALA A 1 88 ? 22.359 -8.336 -6.875 1 98.31 88 ALA A N 1
ATOM 676 C CA . ALA A 1 88 ? 21.672 -7.703 -5.758 1 98.31 88 ALA A CA 1
ATOM 677 C C . ALA A 1 88 ? 20.312 -7.164 -6.188 1 98.31 88 ALA A C 1
ATOM 679 O O . ALA A 1 88 ? 19.312 -7.309 -5.465 1 98.31 88 ALA A O 1
ATOM 680 N N . LEU A 1 89 ? 20.25 -6.594 -7.383 1 98.31 89 LEU A N 1
ATOM 681 C CA . LEU A 1 89 ? 19 -6.035 -7.895 1 98.31 89 LEU A CA 1
ATOM 682 C C . LEU A 1 89 ? 17.969 -7.125 -8.102 1 98.31 89 LEU A C 1
ATOM 684 O O . LEU A 1 89 ? 16.828 -7 -7.645 1 98.31 89 LEU A O 1
ATOM 688 N N . LYS A 1 90 ? 18.344 -8.188 -8.75 1 97.69 90 LYS A N 1
ATOM 689 C CA . LYS A 1 90 ? 17.406 -9.258 -9.078 1 97.69 90 LYS A CA 1
ATOM 690 C C . LYS A 1 90 ? 16.906 -9.953 -7.812 1 97.69 90 LYS A C 1
ATOM 692 O O . LYS A 1 90 ? 15.719 -10.219 -7.676 1 97.69 90 LYS A O 1
ATOM 697 N N . PHE A 1 91 ? 17.844 -10.25 -6.855 1 98.38 91 PHE A N 1
ATOM 698 C CA . PHE A 1 91 ? 17.453 -10.945 -5.629 1 98.38 91 PHE A CA 1
ATOM 699 C C . PHE A 1 91 ? 16.547 -10.07 -4.77 1 98.38 91 PHE A C 1
ATOM 701 O O . PHE A 1 91 ? 15.547 -10.547 -4.234 1 98.38 91 PHE A O 1
ATOM 708 N N . SER A 1 92 ? 16.875 -8.773 -4.641 1 98.44 92 SER A N 1
ATOM 709 C CA . SER A 1 92 ? 16.016 -7.891 -3.861 1 98.44 92 SER A CA 1
ATOM 710 C C . SER A 1 92 ? 14.648 -7.734 -4.516 1 98.44 92 SER A C 1
ATOM 712 O O . SER A 1 92 ? 13.625 -7.805 -3.836 1 98.44 92 SER A O 1
ATOM 714 N N . HIS A 1 93 ? 14.625 -7.566 -5.828 1 98.31 93 HIS A N 1
ATOM 715 C CA . HIS A 1 93 ? 13.375 -7.398 -6.555 1 98.31 93 HIS A CA 1
ATOM 716 C C . HIS A 1 93 ? 12.461 -8.609 -6.375 1 98.31 93 HIS A C 1
ATOM 718 O O . HIS A 1 93 ? 11.273 -8.461 -6.105 1 98.31 93 HIS A O 1
ATOM 724 N N . ASP A 1 94 ? 13 -9.805 -6.516 1 98.19 94 ASP A N 1
ATOM 725 C CA . ASP A 1 94 ? 12.219 -11.023 -6.332 1 98.19 94 ASP A CA 1
ATOM 726 C C . ASP A 1 94 ? 11.727 -11.148 -4.891 1 98.19 94 ASP A C 1
ATOM 728 O O . ASP A 1 94 ? 10.578 -11.547 -4.656 1 98.19 94 ASP A O 1
ATOM 732 N N . ALA A 1 95 ? 12.594 -10.812 -3.977 1 98.75 95 ALA A N 1
ATOM 733 C CA . ALA A 1 95 ? 12.211 -10.891 -2.57 1 98.75 95 ALA A CA 1
ATOM 734 C C . ALA A 1 95 ? 11.102 -9.891 -2.252 1 98.75 95 ALA A C 1
ATOM 736 O O . ALA A 1 95 ? 10.156 -10.211 -1.529 1 98.75 95 ALA A O 1
ATOM 737 N N . TYR A 1 96 ? 11.227 -8.641 -2.801 1 98.75 96 TYR A N 1
ATOM 738 C CA . TYR A 1 96 ? 10.156 -7.664 -2.641 1 98.75 96 TYR A CA 1
ATOM 739 C C . TYR A 1 96 ? 8.844 -8.195 -3.201 1 98.75 96 TYR A C 1
ATOM 741 O O . TYR A 1 96 ? 7.777 -7.992 -2.609 1 98.75 96 TYR A O 1
ATOM 749 N N . PHE A 1 97 ? 8.93 -8.883 -4.316 1 98.69 97 PHE A N 1
ATOM 750 C CA . PHE A 1 97 ? 7.766 -9.492 -4.938 1 98.69 97 PHE A CA 1
ATOM 751 C C . PHE A 1 97 ? 7.125 -10.516 -4.004 1 98.69 97 PHE A C 1
ATOM 753 O O . PHE A 1 97 ? 5.902 -10.523 -3.828 1 98.69 97 PHE A O 1
ATOM 760 N N . TYR A 1 98 ? 7.926 -11.32 -3.32 1 98.69 98 TYR A N 1
ATOM 761 C CA . TYR A 1 98 ? 7.43 -12.367 -2.432 1 98.69 98 TYR A CA 1
ATOM 762 C C . TYR A 1 98 ? 6.82 -11.766 -1.171 1 98.69 98 TYR A C 1
ATOM 764 O O . TYR A 1 98 ? 5.934 -12.367 -0.554 1 98.69 98 TYR A O 1
ATOM 772 N N . LEU A 1 99 ? 7.258 -10.547 -0.869 1 98.5 99 LEU A N 1
ATOM 773 C CA . LEU A 1 99 ? 6.789 -9.867 0.333 1 98.5 99 LEU A CA 1
ATOM 774 C C . LEU A 1 99 ? 5.551 -9.031 0.036 1 98.5 99 LEU A C 1
ATOM 776 O O . LEU A 1 99 ? 4.875 -8.562 0.957 1 98.5 99 LEU A O 1
ATOM 780 N N . GLY A 1 100 ? 5.289 -8.82 -1.233 1 98.31 100 GLY A N 1
ATOM 781 C CA . GLY A 1 100 ? 4.215 -7.918 -1.61 1 98.31 100 GLY A CA 1
ATOM 782 C C . GLY A 1 100 ? 4.57 -6.453 -1.415 1 98.31 100 GLY A C 1
ATOM 783 O O . GLY A 1 100 ? 3.686 -5.613 -1.235 1 98.31 100 GLY A O 1
ATOM 784 N N . TYR A 1 101 ? 5.848 -6.164 -1.329 1 98.38 101 TYR A N 1
ATOM 785 C CA . TYR A 1 101 ? 6.336 -4.797 -1.192 1 98.38 101 TYR A CA 1
ATOM 786 C C . TYR A 1 101 ? 6.375 -4.094 -2.545 1 98.38 101 TYR A C 1
ATOM 788 O O . TYR A 1 101 ? 7.453 -3.877 -3.105 1 98.38 101 TYR A O 1
ATOM 796 N N . GLN A 1 102 ? 5.246 -3.646 -2.992 1 98.44 102 GLN A N 1
ATOM 797 C CA . GLN A 1 102 ? 5.098 -3.148 -4.355 1 98.44 102 GLN A CA 1
ATOM 798 C C . GLN A 1 102 ? 5.871 -1.849 -4.555 1 98.44 102 GLN A C 1
ATOM 800 O O . GLN A 1 102 ? 6.582 -1.69 -5.547 1 98.44 102 GLN A O 1
ATOM 805 N N . GLU A 1 103 ? 5.797 -0.944 -3.609 1 98.25 103 GLU A N 1
ATOM 806 C CA . GLU A 1 103 ? 6.512 0.322 -3.732 1 98.25 103 GLU A CA 1
ATOM 807 C C . GLU A 1 103 ? 8.023 0.109 -3.684 1 98.25 103 GLU A C 1
ATOM 809 O O . GLU A 1 103 ? 8.766 0.742 -4.434 1 98.25 103 GLU A O 1
ATOM 814 N N . GLN A 1 104 ? 8.445 -0.757 -2.822 1 98.5 104 GLN A N 1
ATOM 815 C CA . GLN A 1 104 ? 9.867 -1.053 -2.721 1 98.5 104 GLN A CA 1
ATOM 816 C C . GLN A 1 104 ? 10.391 -1.679 -4.012 1 98.5 104 GLN A C 1
ATOM 818 O O . GLN A 1 104 ? 11.508 -1.385 -4.441 1 98.5 104 GLN A O 1
ATOM 823 N N . MET A 1 105 ? 9.547 -2.539 -4.566 1 98.25 105 MET A N 1
ATOM 824 C CA . MET A 1 105 ? 9.914 -3.164 -5.832 1 98.25 105 MET A CA 1
ATOM 825 C C . MET A 1 105 ? 10.156 -2.109 -6.91 1 98.25 105 MET A C 1
ATOM 827 O O . MET A 1 105 ? 11.109 -2.219 -7.688 1 98.25 105 MET A O 1
ATOM 831 N N . ARG A 1 106 ? 9.344 -1.102 -6.938 1 98.69 106 ARG A N 1
ATOM 832 C CA . ARG A 1 106 ? 9.469 0.002 -7.883 1 98.69 106 ARG A CA 1
ATOM 833 C C . ARG A 1 106 ? 10.664 0.881 -7.543 1 98.69 106 ARG A C 1
ATOM 835 O O . ARG A 1 106 ? 11.508 1.152 -8.406 1 98.69 106 ARG A O 1
ATOM 842 N N . ASP A 1 107 ? 10.805 1.226 -6.297 1 98.56 107 ASP A N 1
ATOM 843 C CA . ASP A 1 107 ? 11.766 2.23 -5.855 1 98.56 107 ASP A CA 1
ATOM 844 C C . ASP A 1 107 ? 13.188 1.686 -5.902 1 98.56 107 ASP A C 1
ATOM 846 O O . ASP A 1 107 ? 14.141 2.43 -6.168 1 98.56 107 ASP A O 1
ATOM 850 N N . SER A 1 108 ? 13.32 0.413 -5.625 1 98.5 108 SER A N 1
ATOM 851 C CA . SER A 1 108 ? 14.633 -0.213 -5.652 1 98.5 108 SER A CA 1
ATOM 852 C C . SER A 1 108 ? 15.289 -0.058 -7.023 1 98.5 108 SER A C 1
ATOM 854 O O . SER A 1 108 ? 16.5 0.192 -7.117 1 98.5 108 SER A O 1
ATOM 856 N N . VAL A 1 109 ? 14.531 -0.162 -8.07 1 98.69 109 VAL A N 1
ATOM 857 C CA . VAL A 1 109 ? 15.062 -0.033 -9.422 1 98.69 109 VAL A CA 1
ATOM 858 C C . VAL A 1 109 ? 15.211 1.443 -9.781 1 98.69 109 VAL A C 1
ATOM 860 O O . VAL A 1 109 ? 16.188 1.839 -10.422 1 98.69 109 VAL A O 1
ATOM 863 N N . ALA A 1 110 ? 14.297 2.264 -9.312 1 98.31 110 ALA A N 1
ATOM 864 C CA . ALA A 1 110 ? 14.305 3.691 -9.617 1 98.31 110 ALA A CA 1
ATOM 865 C C . ALA A 1 110 ? 15.602 4.344 -9.148 1 98.31 110 ALA A C 1
ATOM 867 O O . ALA A 1 110 ? 16.188 5.164 -9.852 1 98.31 110 ALA A O 1
ATOM 868 N N . ARG A 1 111 ? 16.078 3.936 -8.016 1 96.75 111 ARG A N 1
ATOM 869 C CA . ARG A 1 111 ? 17.219 4.59 -7.391 1 96.75 111 ARG A CA 1
ATOM 870 C C . ARG A 1 111 ? 18.5 4.281 -8.148 1 96.75 111 ARG A C 1
ATOM 872 O O . ARG A 1 111 ? 19.453 5.074 -8.133 1 96.75 111 ARG A O 1
ATOM 879 N N . ILE A 1 112 ? 18.547 3.188 -8.898 1 97.81 112 ILE A N 1
ATOM 880 C CA . ILE A 1 112 ? 19.797 2.803 -9.539 1 97.81 112 ILE A CA 1
ATOM 881 C C . ILE A 1 112 ? 19.672 2.949 -11.055 1 97.81 112 ILE A C 1
ATOM 883 O O . ILE A 1 112 ? 20.672 2.857 -11.773 1 97.81 112 ILE A O 1
ATOM 887 N N . TYR A 1 113 ? 18.547 3.268 -11.578 1 97.56 113 TYR A N 1
ATOM 888 C CA . TYR A 1 113 ? 18.219 3.246 -13 1 97.56 113 TYR A CA 1
ATOM 889 C C . TYR A 1 113 ? 19.141 4.168 -13.781 1 97.56 113 TYR A C 1
ATOM 891 O O . TYR A 1 113 ? 19.641 3.797 -14.844 1 97.56 113 TYR A O 1
ATOM 899 N N . PRO A 1 114 ? 19.484 5.363 -13.258 1 95.38 114 PRO A N 1
ATOM 900 C CA . PRO A 1 114 ? 20.328 6.289 -14.016 1 95.38 114 PRO A CA 1
ATOM 901 C C . PRO A 1 114 ? 21.734 5.746 -14.258 1 95.38 114 PRO A C 1
ATOM 903 O O . PRO A 1 114 ? 22.422 6.191 -15.18 1 95.38 114 PRO A O 1
ATOM 906 N N . PHE A 1 115 ? 22.156 4.812 -13.5 1 96.56 115 PHE A N 1
ATOM 907 C CA . PHE A 1 115 ? 23.5 4.254 -13.625 1 96.56 115 PHE A CA 1
ATOM 908 C C . PHE A 1 115 ? 23.547 3.199 -14.719 1 96.56 115 PHE A C 1
ATOM 910 O O . PHE A 1 115 ? 24.625 2.816 -15.18 1 96.56 115 PHE A O 1
ATOM 917 N N . TRP A 1 116 ? 22.453 2.705 -15.031 1 97.19 116 TRP A N 1
ATOM 918 C CA . TRP A 1 116 ? 22.359 1.657 -16.047 1 97.19 116 TRP A CA 1
ATOM 919 C C . TRP A 1 116 ? 22.203 2.256 -17.438 1 97.19 116 TRP A C 1
ATOM 921 O O . TRP A 1 116 ? 21.172 2.098 -18.078 1 97.19 116 TRP A O 1
ATOM 931 N N . THR A 1 117 ? 23.281 2.828 -17.938 1 95.88 117 THR A N 1
ATOM 932 C CA . THR A 1 117 ? 23.328 3.406 -19.281 1 95.88 117 THR A CA 1
ATOM 933 C C . THR A 1 117 ? 23.344 2.311 -20.344 1 95.88 117 THR A C 1
ATOM 935 O O . THR A 1 117 ? 23.672 1.158 -20.047 1 95.88 117 THR A O 1
ATOM 938 N N . PRO A 1 118 ? 23.016 2.689 -21.594 1 92.94 118 PRO A N 1
ATOM 939 C CA . PRO A 1 118 ? 22.953 1.685 -22.656 1 92.94 118 PRO A CA 1
ATOM 940 C C . PRO A 1 118 ? 24.281 0.953 -22.844 1 92.94 118 PRO A C 1
ATOM 942 O O . PRO A 1 118 ? 24.312 -0.168 -23.359 1 92.94 118 PRO A O 1
ATOM 945 N N . ALA A 1 119 ? 25.344 1.5 -22.422 1 94.38 119 ALA A N 1
ATOM 946 C CA . ALA A 1 119 ? 26.672 0.896 -22.578 1 94.38 119 ALA A CA 1
ATOM 947 C C . ALA A 1 119 ? 26.875 -0.226 -21.578 1 94.38 119 ALA A C 1
ATOM 949 O O . ALA A 1 119 ? 27.766 -1.063 -21.75 1 94.38 119 ALA A O 1
ATOM 950 N N . ILE A 1 120 ? 26.125 -0.218 -20.531 1 95.44 120 ILE A N 1
ATOM 951 C CA . ILE A 1 120 ? 26.234 -1.252 -19.516 1 95.44 120 ILE A CA 1
ATOM 952 C C . ILE A 1 120 ? 25.453 -2.492 -19.938 1 95.44 120 ILE A C 1
ATOM 954 O O . ILE A 1 120 ? 24.25 -2.41 -20.219 1 95.44 120 ILE A O 1
ATOM 958 N N . PRO A 1 121 ? 26.188 -3.57 -19.953 1 94.12 121 PRO A N 1
ATOM 959 C CA . PRO A 1 121 ? 25.469 -4.801 -20.297 1 94.12 121 PRO A CA 1
ATOM 960 C C . PRO A 1 121 ? 24.234 -5.035 -19.422 1 94.12 121 PRO A C 1
ATOM 962 O O . PRO A 1 121 ? 24.25 -4.742 -18.234 1 94.12 121 PRO A O 1
ATOM 965 N N . LEU A 1 122 ? 23.109 -5.527 -19.953 1 94.5 122 LEU A N 1
ATOM 966 C CA . LEU A 1 122 ? 21.875 -5.938 -19.281 1 94.5 122 LEU A CA 1
ATOM 967 C C . LEU A 1 122 ? 21.016 -4.723 -18.953 1 94.5 122 LEU A C 1
ATOM 969 O O . LEU A 1 122 ? 19.969 -4.859 -18.312 1 94.5 122 LEU A O 1
ATOM 973 N N . SER A 1 123 ? 21.422 -3.541 -19.406 1 96.31 123 SER A N 1
ATOM 974 C CA . SER A 1 123 ? 20.688 -2.318 -19.094 1 96.31 123 SER A CA 1
ATOM 975 C C . SER A 1 123 ? 19.25 -2.4 -19.594 1 96.31 123 SER A C 1
ATOM 977 O O . SER A 1 123 ? 18.328 -1.899 -18.938 1 96.31 123 SER A O 1
ATOM 979 N N . ASN A 1 124 ? 19.062 -3.043 -20.703 1 96.12 124 ASN A N 1
ATOM 980 C CA . ASN A 1 124 ? 17.719 -3.168 -21.266 1 96.12 124 ASN A CA 1
ATOM 981 C C . ASN A 1 124 ? 16.812 -3.998 -20.375 1 96.12 124 ASN A C 1
ATOM 983 O O . ASN A 1 124 ? 15.617 -3.703 -20.25 1 96.12 124 ASN A O 1
ATOM 987 N N . TYR A 1 125 ? 17.344 -4.961 -19.719 1 96.06 125 TYR A N 1
ATOM 988 C CA . TYR A 1 125 ? 16.562 -5.805 -18.812 1 96.06 125 TYR A CA 1
ATOM 989 C C . TYR A 1 125 ? 16.188 -5.047 -17.547 1 96.06 125 TYR A C 1
ATOM 991 O O . TYR A 1 125 ? 15.133 -5.281 -16.969 1 96.06 125 TYR A O 1
ATOM 999 N N . VAL A 1 126 ? 17.109 -4.121 -17.109 1 98.19 126 VAL A N 1
ATOM 1000 C CA . VAL A 1 126 ? 16.812 -3.287 -15.961 1 98.19 126 VAL A CA 1
ATOM 1001 C C . VAL A 1 126 ? 15.594 -2.402 -16.25 1 98.19 126 VAL A C 1
ATOM 1003 O O . VAL A 1 126 ? 14.734 -2.209 -15.398 1 98.19 126 VAL A O 1
ATOM 1006 N N . LYS A 1 127 ? 15.562 -1.914 -17.531 1 97.69 127 LYS A N 1
ATOM 1007 C CA . LYS A 1 127 ? 14.414 -1.133 -17.984 1 97.69 127 LYS A CA 1
ATOM 1008 C C . LYS A 1 127 ? 13.125 -1.942 -17.875 1 97.69 127 LYS A C 1
ATOM 1010 O O . LYS A 1 127 ? 12.102 -1.428 -17.438 1 97.69 127 LYS A O 1
ATOM 1015 N N . GLY A 1 128 ? 13.133 -3.197 -18.219 1 97.75 128 GLY A N 1
ATOM 1016 C CA . GLY A 1 128 ? 11.992 -4.094 -18.062 1 97.75 128 GLY A CA 1
ATOM 1017 C C . GLY A 1 128 ? 11.594 -4.301 -16.625 1 97.75 128 GLY A C 1
ATOM 1018 O O . GLY A 1 128 ? 10.406 -4.234 -16.281 1 97.75 128 GLY A O 1
ATOM 1019 N N . ILE A 1 129 ? 12.586 -4.543 -15.758 1 98.19 129 ILE A N 1
ATOM 1020 C CA . ILE A 1 129 ? 12.336 -4.742 -14.336 1 98.19 129 ILE A CA 1
ATOM 1021 C C . ILE A 1 129 ? 11.664 -3.504 -13.75 1 98.19 129 ILE A C 1
ATOM 1023 O O . ILE A 1 129 ? 10.703 -3.611 -12.984 1 98.19 129 ILE A O 1
ATOM 1027 N N . TYR A 1 130 ? 12.125 -2.32 -14.125 1 98.69 130 TYR A N 1
ATOM 1028 C CA . TYR A 1 130 ? 11.555 -1.068 -13.641 1 98.69 130 TYR A CA 1
ATOM 1029 C C . TYR A 1 130 ? 10.109 -0.915 -14.094 1 98.69 130 TYR A C 1
ATOM 1031 O O . TYR A 1 130 ? 9.242 -0.516 -13.305 1 98.69 130 TYR A O 1
ATOM 1039 N N . SER A 1 131 ? 9.859 -1.232 -15.359 1 98.81 131 SER A N 1
ATOM 1040 C CA . SER A 1 131 ? 8.508 -1.104 -15.906 1 98.81 131 SER A CA 1
ATOM 1041 C C . SER A 1 131 ? 7.512 -1.941 -15.109 1 98.81 131 SER A C 1
ATOM 1043 O O . SER A 1 131 ? 6.371 -1.526 -14.906 1 98.81 131 SER A O 1
ATOM 1045 N N . PHE A 1 132 ? 7.898 -3.117 -14.656 1 98.75 132 PHE A N 1
ATOM 1046 C CA . PHE A 1 132 ? 7.012 -3.973 -13.875 1 98.75 132 PHE A CA 1
ATOM 1047 C C . PHE A 1 132 ? 6.668 -3.324 -12.539 1 98.75 132 PHE A C 1
ATOM 1049 O O . PHE A 1 132 ? 5.52 -3.375 -12.102 1 98.75 132 PHE A O 1
ATOM 1056 N N . GLY A 1 133 ? 7.688 -2.752 -11.883 1 98.69 133 GLY A N 1
ATOM 1057 C CA . GLY A 1 133 ? 7.422 -2.025 -10.648 1 98.69 133 GLY A CA 1
ATOM 1058 C C . GLY A 1 133 ? 6.426 -0.896 -10.82 1 98.69 133 GLY A C 1
ATOM 1059 O O . GLY A 1 133 ? 5.543 -0.705 -9.984 1 98.69 133 GLY A O 1
ATOM 1060 N N . LEU A 1 134 ? 6.57 -0.14 -11.914 1 98.75 134 LEU A N 1
ATOM 1061 C CA . LEU A 1 134 ? 5.641 0.938 -12.234 1 98.75 134 LEU A CA 1
ATOM 1062 C C . LEU A 1 134 ? 4.234 0.394 -12.469 1 98.75 134 LEU A C 1
ATOM 1064 O O . LEU A 1 134 ? 3.26 0.938 -11.945 1 98.75 134 LEU A O 1
ATOM 1068 N N . MET A 1 135 ? 4.199 -0.706 -13.164 1 98.69 135 MET A N 1
ATOM 1069 C CA . MET A 1 135 ? 2.92 -1.351 -13.453 1 98.69 135 MET A CA 1
ATOM 1070 C C . MET A 1 135 ? 2.215 -1.762 -12.164 1 98.69 135 MET A C 1
ATOM 1072 O O . MET A 1 135 ? 1.022 -1.503 -11.992 1 98.69 135 MET A O 1
ATOM 1076 N N . GLU A 1 136 ? 2.955 -2.344 -11.18 1 98.69 136 GLU A N 1
ATOM 1077 C CA . GLU A 1 136 ? 2.379 -2.863 -9.945 1 98.69 136 GLU A CA 1
ATOM 1078 C C . GLU A 1 136 ? 1.958 -1.73 -9.008 1 98.69 136 GLU A C 1
ATOM 1080 O O . GLU A 1 136 ? 1.297 -1.967 -7.996 1 98.69 136 GLU A O 1
ATOM 1085 N N . THR A 1 137 ? 2.338 -0.47 -9.32 1 98.31 137 THR A N 1
ATOM 1086 C CA . THR A 1 137 ? 1.981 0.673 -8.492 1 98.31 137 THR A CA 1
ATOM 1087 C C . THR A 1 137 ? 1.119 1.662 -9.266 1 98.31 137 THR A C 1
ATOM 1089 O O . THR A 1 137 ? 1.124 2.861 -8.977 1 98.31 137 THR A O 1
ATOM 1092 N N . ASN A 1 138 ? 0.504 1.199 -10.312 1 97.81 138 ASN A N 1
ATOM 1093 C CA . ASN A 1 138 ? -0.586 1.848 -11.031 1 97.81 138 ASN A CA 1
ATOM 1094 C C . ASN A 1 138 ? -0.073 2.963 -11.938 1 97.81 138 ASN A C 1
ATOM 1096 O O . ASN A 1 138 ? -0.851 3.795 -12.406 1 97.81 138 ASN A O 1
ATOM 1100 N N . PHE A 1 139 ? 1.221 3.027 -12.172 1 98.12 139 PHE A N 1
ATOM 1101 C CA . PHE A 1 139 ? 1.761 3.939 -13.172 1 98.12 139 PHE A CA 1
ATOM 1102 C C . PHE A 1 139 ? 1.807 3.275 -14.539 1 98.12 139 PHE A C 1
ATOM 1104 O O . PHE A 1 139 ? 2.877 3.139 -15.133 1 98.12 139 PHE A O 1
ATOM 1111 N N . TYR A 1 140 ? 0.698 2.965 -15.078 1 98 140 TYR A N 1
ATOM 1112 C CA . TYR A 1 140 ? 0.542 2.107 -16.25 1 98 140 TYR A CA 1
ATOM 1113 C C . TYR A 1 140 ? 1.145 2.76 -17.484 1 98 140 TYR A C 1
ATOM 1115 O O . TYR A 1 140 ? 1.829 2.1 -18.281 1 98 140 TYR A O 1
ATOM 1123 N N . ASP A 1 141 ? 0.9 4.066 -17.641 1 97.19 141 ASP A N 1
ATOM 1124 C CA . ASP A 1 141 ? 1.396 4.746 -18.828 1 97.19 141 ASP A CA 1
ATOM 1125 C C . ASP A 1 141 ? 2.922 4.758 -18.859 1 97.19 141 ASP A C 1
ATOM 1127 O O . ASP A 1 141 ? 3.531 4.484 -19.891 1 97.19 141 ASP A O 1
ATOM 1131 N N . GLN A 1 142 ? 3.504 5.078 -17.766 1 97.69 142 GLN A N 1
ATOM 1132 C CA . GLN A 1 142 ? 4.961 5.062 -17.672 1 97.69 142 GLN A CA 1
ATOM 1133 C C . GLN A 1 142 ? 5.508 3.646 -17.859 1 97.69 142 GLN A C 1
ATOM 1135 O O . GLN A 1 142 ? 6.535 3.451 -18.5 1 97.69 142 GLN A O 1
ATOM 1140 N N . ALA A 1 143 ? 4.859 2.68 -17.234 1 98.69 143 ALA A N 1
ATOM 1141 C CA . ALA A 1 143 ? 5.262 1.28 -17.344 1 98.69 143 ALA A CA 1
ATOM 1142 C C . ALA A 1 143 ? 5.246 0.831 -18.812 1 98.69 143 ALA A C 1
ATOM 1144 O O . ALA A 1 143 ? 6.188 0.191 -19.281 1 98.69 143 ALA A O 1
ATOM 1145 N N . GLU A 1 144 ? 4.18 1.21 -19.5 1 98.69 144 GLU A N 1
ATOM 1146 C CA . GLU A 1 144 ? 4.047 0.825 -20.906 1 98.69 144 GLU A CA 1
ATOM 1147 C C . GLU A 1 144 ? 5.137 1.463 -21.75 1 98.69 144 GLU A C 1
ATOM 1149 O O . GLU A 1 144 ? 5.723 0.805 -22.625 1 98.69 144 GLU A O 1
ATOM 1154 N N . LYS A 1 145 ? 5.348 2.711 -21.516 1 98.5 145 LYS A N 1
ATOM 1155 C CA . LYS A 1 145 ? 6.391 3.412 -22.266 1 98.5 145 LYS A CA 1
ATOM 1156 C C . LYS A 1 145 ? 7.738 2.711 -22.109 1 98.5 145 LYS A C 1
ATOM 1158 O O . LYS A 1 145 ? 8.406 2.416 -23.094 1 98.5 145 LYS A O 1
ATOM 1163 N N . LEU A 1 146 ? 8.141 2.4 -20.906 1 98.38 146 LEU A N 1
ATOM 1164 C CA . LEU A 1 146 ? 9.438 1.782 -20.641 1 98.38 146 LEU A CA 1
ATOM 1165 C C . LEU A 1 146 ? 9.492 0.368 -21.219 1 98.38 146 LEU A C 1
ATOM 1167 O O . LEU A 1 146 ? 10.5 -0.035 -21.797 1 98.38 146 LEU A O 1
ATOM 1171 N N . ALA A 1 147 ? 8.438 -0.423 -21 1 98.69 147 ALA A N 1
ATOM 1172 C CA . ALA A 1 147 ? 8.398 -1.793 -21.5 1 98.69 147 ALA A CA 1
ATOM 1173 C C . ALA A 1 147 ? 8.508 -1.816 -23.031 1 98.69 147 ALA A C 1
ATOM 1175 O O . ALA A 1 147 ? 9.234 -2.633 -23.594 1 98.69 147 ALA A O 1
ATOM 1176 N N . ARG A 1 148 ? 7.805 -0.909 -23.703 1 98.44 148 ARG A N 1
ATOM 1177 C CA . ARG A 1 148 ? 7.836 -0.859 -25.156 1 98.44 148 ARG A CA 1
ATOM 1178 C C . ARG A 1 148 ? 9.195 -0.385 -25.672 1 98.44 148 ARG A C 1
ATOM 1180 O O . ARG A 1 148 ? 9.672 -0.845 -26.703 1 98.44 148 ARG A O 1
ATOM 1187 N N . GLU A 1 149 ? 9.789 0.57 -24.953 1 98 149 GLU A N 1
ATOM 1188 C CA . GLU A 1 149 ? 11.148 0.965 -25.297 1 98 149 GLU A CA 1
ATOM 1189 C C . GLU A 1 149 ? 12.109 -0.217 -25.188 1 98 149 GLU A C 1
ATOM 1191 O O . GLU A 1 149 ? 12.969 -0.406 -26.047 1 98 149 GLU A O 1
ATOM 1196 N N . ALA A 1 150 ? 12 -1.013 -24.141 1 97.94 150 ALA A N 1
ATOM 1197 C CA . ALA A 1 150 ? 12.836 -2.201 -23.984 1 97.94 150 ALA A CA 1
ATOM 1198 C C . ALA A 1 150 ? 12.609 -3.191 -25.109 1 97.94 150 ALA A C 1
ATOM 1200 O O . ALA A 1 150 ? 13.57 -3.76 -25.656 1 97.94 150 ALA A O 1
ATOM 1201 N N . LEU A 1 151 ? 11.398 -3.336 -25.531 1 98 151 LEU A N 1
ATOM 1202 C CA . LEU A 1 151 ? 11.039 -4.293 -26.562 1 98 151 LEU A CA 1
ATOM 1203 C C . LEU A 1 151 ? 11.5 -3.803 -27.938 1 98 151 LEU A C 1
ATOM 1205 O O . LEU A 1 151 ? 11.742 -4.605 -28.844 1 98 151 LEU A O 1
ATOM 1209 N N . SER A 1 152 ? 11.586 -2.5 -28.094 1 97.69 152 SER A N 1
ATOM 1210 C CA . SER A 1 152 ? 12.102 -1.955 -29.359 1 97.69 152 SER A CA 1
ATOM 1211 C C . SER A 1 152 ? 13.578 -2.305 -29.547 1 97.69 152 SER A C 1
ATOM 1213 O O . SER A 1 152 ? 14.039 -2.467 -30.672 1 97.69 152 SER A O 1
ATOM 1215 N N . VAL A 1 153 ? 14.273 -2.443 -28.453 1 96.31 153 VAL A N 1
ATOM 1216 C CA . VAL A 1 153 ? 15.688 -2.797 -28.484 1 96.31 153 VAL A CA 1
ATOM 1217 C C . VAL A 1 153 ? 15.844 -4.312 -28.578 1 96.31 153 VAL A C 1
ATOM 1219 O O . VAL A 1 153 ? 16.672 -4.812 -29.344 1 96.31 153 VAL A O 1
ATOM 1222 N N . ASN A 1 154 ? 15.086 -5.043 -27.812 1 95.94 154 ASN A N 1
ATOM 1223 C CA . ASN A 1 154 ? 15.102 -6.504 -27.812 1 95.94 154 ASN A CA 1
ATOM 1224 C C . ASN A 1 154 ? 13.695 -7.082 -27.75 1 95.94 154 ASN A C 1
ATOM 1226 O O . ASN A 1 154 ? 13.172 -7.359 -26.672 1 95.94 154 ASN A O 1
ATOM 1230 N N . PRO A 1 155 ? 13.125 -7.426 -28.812 1 95.81 155 PRO A N 1
ATOM 1231 C CA . PRO A 1 155 ? 11.758 -7.941 -28.844 1 95.81 155 PRO A CA 1
ATOM 1232 C C . PRO A 1 155 ? 11.602 -9.258 -28.094 1 95.81 155 PRO A C 1
ATOM 1234 O O . PRO A 1 155 ? 10.484 -9.656 -27.766 1 95.81 155 PRO A O 1
ATOM 1237 N N . ALA A 1 156 ? 12.711 -9.922 -27.812 1 95 156 ALA A N 1
ATOM 1238 C CA . ALA A 1 156 ? 12.664 -11.227 -27.156 1 95 156 ALA A CA 1
ATOM 1239 C C . ALA A 1 156 ? 12.719 -11.078 -25.641 1 95 156 ALA A C 1
ATOM 1241 O O . ALA A 1 156 ? 12.781 -12.078 -24.922 1 95 156 ALA A O 1
ATOM 1242 N N . ASP A 1 157 ? 12.719 -9.859 -25.188 1 95.75 157 ASP A N 1
ATOM 1243 C CA . ASP A 1 157 ? 12.68 -9.617 -23.75 1 95.75 157 ASP A CA 1
ATOM 1244 C C . ASP A 1 157 ? 11.344 -10.047 -23.156 1 95.75 157 ASP A C 1
ATOM 1246 O O . ASP A 1 157 ? 10.422 -9.242 -23.016 1 95.75 157 ASP A O 1
ATOM 1250 N N . ALA A 1 158 ? 11.266 -11.258 -22.641 1 96.44 158 ALA A N 1
ATOM 1251 C CA . ALA A 1 158 ? 10.023 -11.875 -22.188 1 96.44 158 ALA A CA 1
ATOM 1252 C C . ALA A 1 158 ? 9.469 -11.133 -20.969 1 96.44 158 ALA A C 1
ATOM 1254 O O . ALA A 1 158 ? 8.25 -11.094 -20.766 1 96.44 158 ALA A O 1
ATOM 1255 N N . TRP A 1 159 ? 10.344 -10.562 -20.203 1 96.62 159 TRP A N 1
ATOM 1256 C CA . TRP A 1 159 ? 9.891 -9.852 -19 1 96.62 159 TRP A CA 1
ATOM 1257 C C . TRP A 1 159 ? 9.148 -8.57 -19.375 1 96.62 159 TRP A C 1
ATOM 1259 O O . TRP A 1 159 ? 8.141 -8.234 -18.766 1 96.62 159 TRP A O 1
ATOM 1269 N N . SER A 1 160 ? 9.633 -7.805 -20.344 1 98 160 SER A N 1
ATOM 1270 C CA . SER A 1 160 ? 8.93 -6.617 -20.812 1 98 160 SER A CA 1
ATOM 1271 C C . SER A 1 160 ? 7.609 -6.98 -21.484 1 98 160 SER A C 1
ATOM 1273 O O . SER A 1 160 ? 6.621 -6.258 -21.344 1 98 160 SER A O 1
ATOM 1275 N N . VAL A 1 161 ? 7.57 -8.133 -22.188 1 98.25 161 VAL A N 1
ATOM 1276 C CA . VAL A 1 161 ? 6.309 -8.648 -22.719 1 98.25 161 VAL A CA 1
ATOM 1277 C C . VAL A 1 161 ? 5.336 -8.898 -21.562 1 98.25 161 VAL A C 1
ATOM 1279 O O . VAL A 1 161 ? 4.168 -8.508 -21.625 1 98.25 161 VAL A O 1
ATOM 1282 N N . HIS A 1 162 ? 5.863 -9.531 -20.562 1 98.31 162 HIS A N 1
ATOM 1283 C CA . HIS A 1 162 ? 5.102 -9.82 -19.344 1 98.31 162 HIS A CA 1
ATOM 1284 C C . HIS A 1 162 ? 4.5 -8.547 -18.766 1 98.31 162 HIS A C 1
ATOM 1286 O O . HIS A 1 162 ? 3.328 -8.523 -18.375 1 98.31 162 HIS A O 1
ATOM 1292 N N . THR A 1 163 ? 5.223 -7.457 -18.688 1 98.69 163 THR A N 1
ATOM 1293 C CA . THR A 1 163 ? 4.738 -6.195 -18.141 1 98.69 163 THR A CA 1
ATOM 1294 C C . THR A 1 163 ? 3.602 -5.637 -19 1 98.69 163 THR A C 1
ATOM 1296 O O . THR A 1 163 ? 2.576 -5.203 -18.469 1 98.69 163 THR A O 1
ATOM 1299 N N . VAL A 1 164 ? 3.779 -5.672 -20.312 1 98.75 164 VAL A N 1
ATOM 1300 C CA . VAL A 1 164 ? 2.738 -5.18 -21.203 1 98.75 164 VAL A CA 1
ATOM 1301 C C . VAL A 1 164 ? 1.469 -6.008 -21.031 1 98.75 164 VAL A C 1
ATOM 1303 O O . VAL A 1 164 ? 0.363 -5.465 -20.984 1 98.75 164 VAL A O 1
ATOM 1306 N N . ALA A 1 165 ? 1.653 -7.309 -20.875 1 98.69 165 ALA A N 1
ATOM 1307 C CA . ALA A 1 165 ? 0.51 -8.188 -20.641 1 98.69 165 ALA A CA 1
ATOM 1308 C C . ALA A 1 165 ? -0.23 -7.785 -19.375 1 98.69 165 ALA A C 1
ATOM 1310 O O . ALA A 1 165 ? -1.461 -7.727 -19.344 1 98.69 165 ALA A O 1
ATOM 1311 N N . HIS A 1 166 ? 0.501 -7.496 -18.312 1 98.75 166 HIS A N 1
ATOM 1312 C CA . HIS A 1 166 ? -0.091 -7.059 -17.062 1 98.75 166 HIS A CA 1
ATOM 1313 C C . HIS A 1 166 ? -0.9 -5.781 -17.25 1 98.75 166 HIS A C 1
ATOM 1315 O O . HIS A 1 166 ? -1.998 -5.648 -16.703 1 98.75 166 HIS A O 1
ATOM 1321 N N . ILE A 1 167 ? -0.35 -4.828 -17.969 1 98.62 167 ILE A N 1
ATOM 1322 C CA . ILE A 1 167 ? -1.002 -3.539 -18.172 1 98.62 167 ILE A CA 1
ATOM 1323 C C . ILE A 1 167 ? -2.365 -3.74 -18.828 1 98.62 167 ILE A C 1
ATOM 1325 O O . ILE A 1 167 ? -3.375 -3.219 -18.344 1 98.62 167 ILE A O 1
ATOM 1329 N N . HIS A 1 168 ? -2.395 -4.562 -19.891 1 98.44 168 HIS A N 1
ATOM 1330 C CA . HIS A 1 168 ? -3.656 -4.836 -20.562 1 98.44 168 HIS A CA 1
ATOM 1331 C C . HIS A 1 168 ? -4.633 -5.559 -19.641 1 98.44 168 HIS A C 1
ATOM 1333 O O . HIS A 1 168 ? -5.84 -5.312 -19.688 1 98.44 168 HIS A O 1
ATOM 1339 N N . GLU A 1 169 ? -4.078 -6.43 -18.844 1 97.69 169 GLU A N 1
ATOM 1340 C CA . GLU A 1 169 ? -4.918 -7.156 -17.891 1 97.69 169 GLU A CA 1
ATOM 1341 C C . GLU A 1 169 ? -5.527 -6.211 -16.859 1 97.69 169 GLU A C 1
ATOM 1343 O O . GLU A 1 169 ? -6.73 -6.258 -16.594 1 97.69 169 GLU A O 1
ATOM 1348 N N . MET A 1 170 ? -4.734 -5.289 -16.266 1 97.12 170 MET A N 1
ATOM 1349 C CA . MET A 1 170 ? -5.188 -4.387 -15.211 1 97.12 170 MET A CA 1
ATOM 1350 C C . MET A 1 170 ? -6.207 -3.391 -15.742 1 97.12 170 MET A C 1
ATOM 1352 O O . MET A 1 170 ? -7.121 -2.982 -15.023 1 97.12 170 MET A O 1
ATOM 1356 N N . LYS A 1 171 ? -6.145 -3.096 -17.031 1 96.38 171 LYS A N 1
ATOM 1357 C CA . LYS A 1 171 ? -7.027 -2.105 -17.641 1 96.38 171 LYS A CA 1
ATOM 1358 C C . LYS A 1 171 ? -8.219 -2.777 -18.312 1 96.38 171 LYS A C 1
ATOM 1360 O O . LYS A 1 171 ? -9.031 -2.111 -18.969 1 96.38 171 LYS A O 1
ATOM 1365 N N . ALA A 1 172 ? -8.266 -4.105 -18.266 1 96.69 172 ALA A N 1
ATOM 1366 C CA . ALA A 1 172 ? -9.297 -4.906 -18.922 1 96.69 172 ALA A CA 1
ATOM 1367 C C . ALA A 1 172 ? -9.305 -4.664 -20.422 1 96.69 172 ALA A C 1
ATOM 1369 O O . ALA A 1 172 ? -10.367 -4.629 -21.047 1 96.69 172 ALA A O 1
ATOM 1370 N N . GLU A 1 173 ? -8.188 -4.402 -20.969 1 97.75 173 GLU A N 1
ATOM 1371 C CA . GLU A 1 173 ? -8.016 -4.266 -22.406 1 97.75 173 GLU A CA 1
ATOM 1372 C C . GLU A 1 173 ? -7.793 -5.621 -23.062 1 97.75 173 GLU A C 1
ATOM 1374 O O . GLU A 1 173 ? -6.73 -5.871 -23.641 1 97.75 173 GLU A O 1
ATOM 1379 N N . VAL A 1 174 ? -8.781 -6.438 -23.094 1 97.81 174 VAL A N 1
ATOM 1380 C CA . VAL A 1 174 ? -8.703 -7.855 -23.422 1 97.81 174 VAL A CA 1
ATOM 1381 C C . VAL A 1 174 ? -8.352 -8.023 -24.906 1 97.81 174 VAL A C 1
ATOM 1383 O O . VAL A 1 174 ? -7.457 -8.797 -25.25 1 97.81 174 VAL A O 1
ATOM 1386 N N . ARG A 1 175 ? -9.031 -7.293 -25.812 1 97.56 175 ARG A N 1
ATOM 1387 C CA . ARG A 1 175 ? -8.773 -7.398 -27.25 1 97.56 175 ARG A CA 1
ATOM 1388 C C . ARG A 1 175 ? -7.336 -7.008 -27.562 1 97.56 175 ARG A C 1
ATOM 1390 O O . ARG A 1 175 ? -6.645 -7.715 -28.297 1 97.56 175 ARG A O 1
ATOM 1397 N N . GLN A 1 176 ? -6.918 -5.863 -26.984 1 98.19 176 GLN A N 1
ATOM 1398 C CA . GLN A 1 176 ? -5.555 -5.387 -27.219 1 98.19 176 GLN A CA 1
ATOM 1399 C C . GLN A 1 176 ? -4.531 -6.375 -26.672 1 98.19 176 GLN A C 1
ATOM 1401 O O . GLN A 1 176 ? -3.492 -6.609 -27.281 1 98.19 176 GLN A O 1
ATOM 1406 N N . GLY A 1 177 ? -4.809 -6.98 -25.453 1 98.38 177 GLY A N 1
ATOM 1407 C CA . GLY A 1 177 ? -3.924 -7.973 -24.875 1 98.38 177 GLY A CA 1
ATOM 1408 C C . GLY A 1 177 ? -3.777 -9.219 -25.719 1 98.38 177 GLY A C 1
ATOM 1409 O O . GLY A 1 177 ? -2.664 -9.703 -25.938 1 98.38 177 GLY A O 1
ATOM 1410 N N . LEU A 1 178 ? -4.898 -9.68 -26.219 1 98.44 178 LEU A N 1
ATOM 1411 C CA . LEU A 1 178 ? -4.891 -10.859 -27.078 1 98.44 178 LEU A CA 1
ATOM 1412 C C . LEU A 1 178 ? -4.082 -10.609 -28.344 1 98.44 178 LEU A C 1
ATOM 1414 O O . LEU A 1 178 ? -3.252 -11.438 -28.734 1 98.44 178 LEU A O 1
ATOM 1418 N N . GLU A 1 179 ? -4.316 -9.461 -28.969 1 98.5 179 GLU A N 1
ATOM 1419 C CA . GLU A 1 179 ? -3.588 -9.109 -30.188 1 98.5 179 GLU A CA 1
ATOM 1420 C C . GLU A 1 179 ? -2.09 -8.992 -29.922 1 98.5 179 GLU A C 1
ATOM 1422 O O . GLU A 1 179 ? -1.273 -9.469 -30.703 1 98.5 179 GLU A O 1
ATOM 1427 N N . PHE A 1 180 ? -1.742 -8.406 -28.844 1 98.62 180 PHE A N 1
ATOM 1428 C CA . PHE A 1 180 ? -0.344 -8.211 -28.484 1 98.62 180 PHE A CA 1
ATOM 1429 C C . PHE A 1 180 ? 0.352 -9.555 -28.281 1 98.62 180 PHE A C 1
ATOM 1431 O O . PHE A 1 180 ? 1.453 -9.773 -28.797 1 98.62 180 PHE A O 1
ATOM 1438 N N . MET A 1 181 ? -0.276 -10.453 -27.484 1 98.25 181 MET A N 1
ATOM 1439 C CA . MET A 1 181 ? 0.322 -11.758 -27.219 1 98.25 181 MET A CA 1
ATOM 1440 C C . MET A 1 181 ? 0.494 -12.562 -28.5 1 98.25 181 MET A C 1
ATOM 1442 O O . MET A 1 181 ? 1.529 -13.195 -28.719 1 98.25 181 MET A O 1
ATOM 1446 N N . GLN A 1 182 ? -0.501 -12.484 -29.344 1 97.88 182 GLN A N 1
ATOM 1447 C CA . GLN A 1 182 ? -0.454 -13.211 -30.594 1 97.88 182 GLN A CA 1
ATOM 1448 C C . GLN A 1 182 ? 0.66 -12.68 -31.5 1 97.88 182 GLN A C 1
ATOM 1450 O O . GLN A 1 182 ? 1.441 -13.461 -32.062 1 97.88 182 GLN A O 1
ATOM 1455 N N . ARG A 1 183 ? 0.771 -11.422 -31.609 1 97.56 183 ARG A N 1
ATOM 1456 C CA . ARG A 1 183 ? 1.734 -10.805 -32.5 1 97.56 183 ARG A CA 1
ATOM 1457 C C . ARG A 1 183 ? 3.158 -10.977 -32 1 97.56 183 ARG A C 1
ATOM 1459 O O . ARG A 1 183 ? 4.105 -11.047 -32.781 1 97.56 183 ARG A O 1
ATOM 1466 N N . SER A 1 184 ? 3.305 -11.094 -30.703 1 97.44 184 SER A N 1
ATOM 1467 C CA . SER A 1 184 ? 4.645 -11.109 -30.125 1 97.44 184 SER A CA 1
ATOM 1468 C C . SER A 1 184 ? 5.094 -12.523 -29.797 1 97.44 184 SER A C 1
ATOM 1470 O O . SER A 1 184 ? 6.246 -12.742 -29.422 1 97.44 184 SER A O 1
ATOM 1472 N N . GLU A 1 185 ? 4.32 -13.547 -30 1 97.56 185 GLU A N 1
ATOM 1473 C CA . GLU A 1 185 ? 4.562 -14.906 -29.531 1 97.56 185 GLU A CA 1
ATOM 1474 C C . GLU A 1 185 ? 5.898 -15.438 -30.047 1 97.56 185 GLU A C 1
ATOM 1476 O O . GLU A 1 185 ? 6.648 -16.062 -29.297 1 97.56 185 GLU A O 1
ATOM 1481 N N . THR A 1 186 ? 6.238 -15.164 -31.266 1 96.56 186 THR A N 1
ATOM 1482 C CA . THR A 1 186 ? 7.422 -15.734 -31.906 1 96.56 186 THR A CA 1
ATOM 1483 C C . THR A 1 186 ? 8.695 -15.211 -31.234 1 96.56 186 THR A C 1
ATOM 1485 O O . THR A 1 186 ? 9.75 -15.836 -31.344 1 96.56 186 THR A O 1
ATOM 1488 N N . HIS A 1 187 ? 8.539 -14.133 -30.578 1 95.75 187 HIS A N 1
ATOM 1489 C CA . HIS A 1 187 ? 9.711 -13.516 -29.984 1 95.75 187 HIS A CA 1
ATOM 1490 C C . HIS A 1 187 ? 10.016 -14.125 -28.609 1 95.75 187 HIS A C 1
ATOM 1492 O O . HIS A 1 187 ? 11.172 -14.156 -28.188 1 95.75 187 HIS A O 1
ATOM 1498 N N . TRP A 1 188 ? 8.969 -14.594 -27.922 1 95.69 188 TRP A N 1
ATOM 1499 C CA . TRP A 1 188 ? 9.227 -14.914 -26.516 1 95.69 188 TRP A CA 1
ATOM 1500 C C . TRP A 1 188 ? 8.859 -16.359 -26.219 1 95.69 188 TRP A C 1
ATOM 1502 O O . TRP A 1 188 ? 9.109 -16.859 -25.125 1 95.69 188 TRP A O 1
ATOM 1512 N N . LYS A 1 189 ? 8.297 -17.141 -27.156 1 94 189 LYS A N 1
ATOM 1513 C CA . LYS A 1 189 ? 7.766 -18.469 -26.922 1 94 189 LYS A CA 1
ATOM 1514 C C . LYS A 1 189 ? 8.875 -19.422 -26.469 1 94 189 LYS A C 1
ATOM 1516 O O . LYS A 1 189 ? 8.602 -20.422 -25.797 1 94 189 LYS A O 1
ATOM 1521 N N . ASP A 1 190 ? 10.125 -19.094 -26.797 1 89.31 190 ASP A N 1
ATOM 1522 C CA . ASP A 1 190 ? 11.234 -19.984 -26.469 1 89.31 190 ASP A CA 1
ATOM 1523 C C . ASP A 1 190 ? 11.992 -19.484 -25.234 1 89.31 190 ASP A C 1
ATOM 1525 O O . ASP A 1 190 ? 13.086 -19.953 -24.938 1 89.31 190 ASP A O 1
ATOM 1529 N N . SER A 1 191 ? 11.367 -18.5 -24.688 1 85.5 191 SER A N 1
ATOM 1530 C CA . SER A 1 191 ? 11.984 -18 -23.453 1 85.5 191 SER A CA 1
ATOM 1531 C C . SER A 1 191 ? 11.797 -18.984 -22.312 1 85.5 191 SER A C 1
ATOM 1533 O O . SER A 1 191 ? 10.781 -19.688 -22.25 1 85.5 191 SER A O 1
ATOM 1535 N N . ASP A 1 192 ? 12.734 -19.469 -21.641 1 76.81 192 ASP A N 1
ATOM 1536 C CA . ASP A 1 192 ? 12.758 -20.516 -20.625 1 76.81 192 ASP A CA 1
ATOM 1537 C C . ASP A 1 192 ? 11.68 -20.266 -19.562 1 76.81 192 ASP A C 1
ATOM 1539 O O . ASP A 1 192 ? 10.492 -20.484 -19.828 1 76.81 192 ASP A O 1
ATOM 1543 N N . MET A 1 193 ? 11.914 -19.562 -18.609 1 74.12 193 MET A N 1
ATOM 1544 C CA . MET A 1 193 ? 11.07 -19.562 -17.422 1 74.12 193 MET A CA 1
ATOM 1545 C C . MET A 1 193 ? 9.883 -18.625 -17.594 1 74.12 193 MET A C 1
ATOM 1547 O O . MET A 1 193 ? 8.797 -18.891 -17.062 1 74.12 193 MET A O 1
ATOM 1551 N N . LEU A 1 194 ? 9.93 -17.719 -18.438 1 89.69 194 LEU A N 1
ATOM 1552 C CA . LEU A 1 194 ? 8.891 -16.703 -18.453 1 89.69 194 LEU A CA 1
ATOM 1553 C C . LEU A 1 194 ? 7.875 -16.984 -19.562 1 89.69 194 LEU A C 1
ATOM 1555 O O . LEU A 1 194 ? 6.789 -16.391 -19.578 1 89.69 194 LEU A O 1
ATOM 1559 N N . ALA A 1 195 ? 8.203 -17.922 -20.422 1 94.38 195 ALA A N 1
ATOM 1560 C CA . ALA A 1 195 ? 7.289 -18.234 -21.531 1 94.38 195 ALA A CA 1
ATOM 1561 C C . ALA A 1 195 ? 5.965 -18.781 -21 1 94.38 195 ALA A C 1
ATOM 1563 O O . ALA A 1 195 ? 4.895 -18.297 -21.391 1 94.38 195 ALA A O 1
ATOM 1564 N N . CYS A 1 196 ? 6.062 -19.75 -20.156 1 96.25 196 CYS A N 1
ATOM 1565 C CA . CYS A 1 196 ? 4.859 -20.344 -19.578 1 96.25 196 CYS A CA 1
ATOM 1566 C C . CYS A 1 196 ? 3.99 -19.281 -18.922 1 96.25 196 CYS A C 1
ATOM 1568 O O . CYS A 1 196 ? 2.773 -19.266 -19.109 1 96.25 196 CYS A O 1
ATOM 1570 N N . HIS A 1 197 ? 4.605 -18.406 -18.203 1 97.88 197 HIS A N 1
ATOM 1571 C CA . HIS A 1 197 ? 3.869 -17.375 -17.484 1 97.88 197 HIS A CA 1
ATOM 1572 C C . HIS A 1 197 ? 3.211 -16.391 -18.469 1 97.88 197 HIS A C 1
ATOM 1574 O O . HIS A 1 197 ? 2.111 -15.906 -18.203 1 97.88 197 HIS A O 1
ATOM 1580 N N . ASN A 1 198 ? 3.885 -16.078 -19.547 1 98.31 198 ASN A N 1
ATOM 1581 C CA . ASN A 1 198 ? 3.27 -15.242 -20.578 1 98.31 198 ASN A CA 1
ATOM 1582 C C . ASN A 1 198 ? 2.062 -15.93 -21.219 1 98.31 198 ASN A C 1
ATOM 1584 O O . ASN A 1 198 ? 1.051 -15.281 -21.484 1 98.31 198 ASN A O 1
ATOM 1588 N N . TYR A 1 199 ? 2.16 -17.234 -21.438 1 98.31 199 TYR A N 1
ATOM 1589 C CA . TYR A 1 199 ? 1.001 -17.984 -21.906 1 98.31 199 TYR A CA 1
ATOM 1590 C C . TYR A 1 199 ? -0.125 -17.953 -20.875 1 98.31 199 TYR A C 1
ATOM 1592 O O . TYR A 1 199 ? -1.303 -17.922 -21.234 1 98.31 199 TYR A O 1
ATOM 1600 N N . TRP A 1 200 ? 0.252 -18 -19.625 1 98.5 200 TRP A N 1
ATOM 1601 C CA . TRP A 1 200 ? -0.741 -17.875 -18.562 1 98.5 200 TRP A CA 1
ATOM 1602 C C . TRP A 1 200 ? -1.512 -16.578 -18.688 1 98.5 200 TRP A C 1
ATOM 1604 O O . TRP A 1 200 ? -2.742 -16.562 -18.609 1 98.5 200 TRP A O 1
ATOM 1614 N N . HIS A 1 201 ? -0.864 -15.445 -18.922 1 98.56 201 HIS A N 1
ATOM 1615 C CA . HIS A 1 201 ? -1.531 -14.164 -19.125 1 98.56 201 HIS A CA 1
ATOM 1616 C C . HIS A 1 201 ? -2.432 -14.203 -20.359 1 98.56 201 HIS A C 1
ATOM 1618 O O . HIS A 1 201 ? -3.529 -13.648 -20.344 1 98.56 201 HIS A O 1
ATOM 1624 N N . TRP A 1 202 ? -1.927 -14.828 -21.375 1 98.62 202 TRP A N 1
ATOM 1625 C CA . TRP A 1 202 ? -2.74 -15.008 -22.578 1 98.62 202 TRP A CA 1
ATOM 1626 C C . TRP A 1 202 ? -4.035 -15.75 -22.25 1 98.62 202 TRP A C 1
ATOM 1628 O O . TRP A 1 202 ? -5.117 -15.32 -22.656 1 98.62 202 TRP A O 1
ATOM 1638 N N . ALA A 1 203 ? -3.893 -16.812 -21.531 1 98.56 203 ALA A N 1
ATOM 1639 C CA . ALA A 1 203 ? -5.059 -17.594 -21.125 1 98.56 203 ALA A CA 1
ATOM 1640 C C . ALA A 1 203 ? -6.016 -16.75 -20.281 1 98.56 203 ALA A C 1
ATOM 1642 O O . ALA A 1 203 ? -7.234 -16.906 -20.375 1 98.56 203 ALA A O 1
ATOM 1643 N N . LEU A 1 204 ? -5.523 -15.859 -19.438 1 98.56 204 LEU A N 1
ATOM 1644 C CA . LEU A 1 204 ? -6.363 -15 -18.594 1 98.56 204 LEU A CA 1
ATOM 1645 C C . LEU A 1 204 ? -7.262 -14.117 -19.453 1 98.56 204 LEU A C 1
ATOM 1647 O O . LEU A 1 204 ? -8.422 -13.883 -19.109 1 98.56 204 LEU A O 1
ATOM 1651 N N . TYR A 1 205 ? -6.711 -13.578 -20.594 1 98.56 205 TYR A N 1
ATOM 1652 C CA . TYR A 1 205 ? -7.535 -12.789 -21.5 1 98.56 205 TYR A CA 1
ATOM 1653 C C . TYR A 1 205 ? -8.688 -13.617 -22.047 1 98.56 205 TYR A C 1
ATOM 1655 O O . TYR A 1 205 ? -9.812 -13.125 -22.156 1 98.56 205 TYR A O 1
ATOM 1663 N N . LEU A 1 206 ? -8.398 -14.852 -22.359 1 98.69 206 LEU A N 1
ATOM 1664 C CA . LEU A 1 206 ? -9.414 -15.734 -22.922 1 98.69 206 LEU A CA 1
ATOM 1665 C C . LEU A 1 206 ? -10.484 -16.047 -21.875 1 98.69 206 LEU A C 1
ATOM 1667 O O . LEU A 1 206 ? -11.68 -16.047 -22.188 1 98.69 206 LEU A O 1
ATOM 1671 N N . ILE A 1 207 ? -10.078 -16.297 -20.656 1 98.44 207 ILE A N 1
ATOM 1672 C CA . ILE A 1 207 ? -11.031 -16.531 -19.578 1 98.44 207 ILE A CA 1
ATOM 1673 C C . ILE A 1 207 ? -11.883 -15.281 -19.359 1 98.44 207 ILE A C 1
ATOM 1675 O O . ILE A 1 207 ? -13.102 -15.375 -19.188 1 98.44 207 ILE A O 1
ATOM 1679 N N . GLU A 1 208 ? -11.211 -14.086 -19.375 1 98 208 GLU A N 1
ATOM 1680 C CA . GLU A 1 208 ? -11.906 -12.812 -19.219 1 98 208 GLU A CA 1
ATOM 1681 C C . GLU A 1 208 ? -12.992 -12.648 -20.266 1 98 208 GLU A C 1
ATOM 1683 O O . GLU A 1 208 ? -14.078 -12.141 -19.984 1 98 208 GLU A O 1
ATOM 1688 N N . LYS A 1 209 ? -12.75 -13.18 -21.453 1 96.94 209 LYS A N 1
ATOM 1689 C CA . LYS A 1 209 ? -13.664 -13.047 -22.578 1 96.94 209 LYS A CA 1
ATOM 1690 C C . LYS A 1 209 ? -14.695 -14.172 -22.578 1 96.94 209 LYS A C 1
ATOM 1692 O O . LYS A 1 209 ? -15.648 -14.141 -23.375 1 96.94 209 LYS A O 1
ATOM 1697 N N . GLY A 1 210 ? -14.5 -15.195 -21.812 1 97.38 210 GLY A N 1
ATOM 1698 C CA . GLY A 1 210 ? -15.398 -16.344 -21.781 1 97.38 210 GLY A CA 1
ATOM 1699 C C . GLY A 1 210 ? -15.086 -17.375 -22.859 1 97.38 210 GLY A C 1
ATOM 1700 O O . GLY A 1 210 ? -15.945 -18.172 -23.219 1 97.38 210 GLY A O 1
ATOM 1701 N N . GLU A 1 211 ? -13.961 -17.25 -23.406 1 98.12 211 GLU A N 1
ATOM 1702 C CA . GLU A 1 211 ? -13.5 -18.234 -24.375 1 98.12 211 GLU A CA 1
ATOM 1703 C C . GLU A 1 211 ? -12.734 -19.359 -23.688 1 98.12 211 GLU A C 1
ATOM 1705 O O . GLU A 1 211 ? -11.531 -19.547 -23.922 1 98.12 211 GLU A O 1
ATOM 1710 N N . TYR A 1 212 ? -13.391 -20.25 -23.031 1 98.38 212 TYR A N 1
ATOM 1711 C CA . TYR A 1 212 ? -12.828 -21.203 -22.078 1 98.38 212 TYR A CA 1
ATOM 1712 C C . TYR A 1 212 ? -12.109 -22.344 -22.812 1 98.38 212 TYR A C 1
ATOM 1714 O O . TYR A 1 212 ? -11.055 -22.812 -22.359 1 98.38 212 TYR A O 1
ATOM 1722 N N . GLU A 1 213 ? -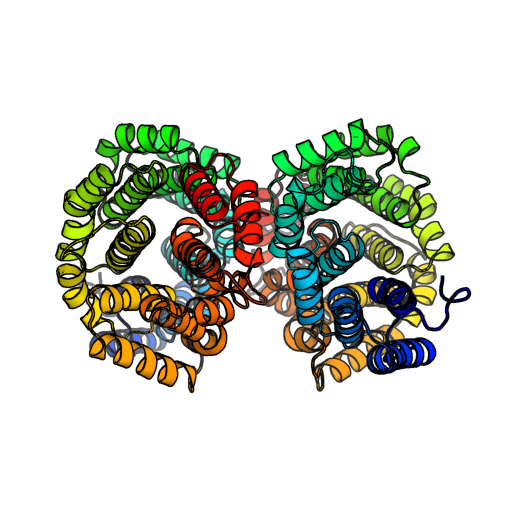12.664 -22.766 -23.953 1 98 213 GLU A N 1
ATOM 1723 C CA . GLU A 1 213 ? -12.023 -23.844 -24.703 1 98 213 GLU A CA 1
ATOM 1724 C C . GLU A 1 213 ? -10.656 -23.406 -25.219 1 98 213 GLU A C 1
ATOM 1726 O O . GLU A 1 213 ? -9.703 -24.188 -25.219 1 98 213 GLU A O 1
ATOM 1731 N N . ALA A 1 214 ? -10.633 -22.188 -25.672 1 98.38 214 ALA A N 1
ATOM 1732 C CA . ALA A 1 214 ? -9.352 -21.656 -26.125 1 98.38 214 ALA A CA 1
ATOM 1733 C C . ALA A 1 214 ? -8.359 -21.562 -24.969 1 98.38 214 ALA A C 1
ATOM 1735 O O . ALA A 1 214 ? -7.172 -21.828 -25.141 1 98.38 214 ALA A O 1
ATOM 1736 N N . ALA A 1 215 ? -8.812 -21.125 -23.812 1 98.56 215 ALA A N 1
ATOM 1737 C CA . ALA A 1 215 ? -7.965 -21.062 -22.609 1 98.56 215 ALA A CA 1
ATOM 1738 C C . ALA A 1 215 ? -7.441 -22.453 -22.25 1 98.56 215 ALA A C 1
ATOM 1740 O O . ALA A 1 215 ? -6.258 -22.609 -21.938 1 98.56 215 ALA A O 1
ATOM 1741 N N . LEU A 1 216 ? -8.297 -23.453 -22.312 1 98.38 216 LEU A N 1
ATOM 1742 C CA . LEU A 1 216 ? -7.902 -24.828 -22 1 98.38 216 LEU A CA 1
ATOM 1743 C C . LEU A 1 216 ? -6.887 -25.344 -23 1 98.38 216 LEU A C 1
ATOM 1745 O O . LEU A 1 216 ? -5.992 -26.125 -22.641 1 98.38 216 LEU A O 1
ATOM 1749 N N . THR A 1 217 ? -7.074 -24.922 -24.234 1 98.44 217 THR A N 1
ATOM 1750 C CA . THR A 1 217 ? -6.102 -25.312 -25.25 1 98.44 217 THR A CA 1
ATOM 1751 C C . THR A 1 217 ? -4.715 -24.766 -24.906 1 98.44 217 THR A C 1
ATOM 1753 O O . THR A 1 217 ? -3.721 -25.484 -25 1 98.44 217 THR A O 1
ATOM 1756 N N . ILE A 1 218 ? -4.637 -23.516 -24.484 1 98.25 218 ILE A N 1
ATOM 1757 C CA . ILE A 1 218 ? -3.365 -22.938 -24.078 1 98.25 218 ILE A CA 1
ATOM 1758 C C . ILE A 1 218 ? -2.812 -23.703 -22.875 1 98.25 218 ILE A C 1
ATOM 1760 O O . ILE A 1 218 ? -1.616 -24 -22.812 1 98.25 218 ILE A O 1
ATOM 1764 N N . TYR A 1 219 ? -3.666 -24.031 -21.953 1 98.25 219 TYR A N 1
ATOM 1765 C CA . TYR A 1 219 ? -3.256 -24.781 -20.781 1 98.25 219 TYR A CA 1
ATOM 1766 C C . TYR A 1 219 ? -2.621 -26.109 -21.172 1 98.25 219 TYR A C 1
ATOM 1768 O O . TYR A 1 219 ? -1.514 -26.438 -20.734 1 98.25 219 TYR A O 1
ATOM 1776 N N . ASP A 1 220 ? -3.252 -26.875 -22.016 1 98.06 220 ASP A N 1
ATOM 1777 C CA . ASP A 1 220 ? -2.846 -28.219 -22.391 1 98.06 220 ASP A CA 1
ATOM 1778 C C . ASP A 1 220 ? -1.598 -28.203 -23.266 1 98.06 220 ASP A C 1
ATOM 1780 O O . ASP A 1 220 ? -0.775 -29.125 -23.203 1 98.06 220 ASP A O 1
ATOM 1784 N N . GLU A 1 221 ? -1.425 -27.125 -23.984 1 97.69 221 GLU A N 1
ATOM 1785 C CA . GLU A 1 221 ? -0.343 -27.109 -24.969 1 97.69 221 GLU A CA 1
ATOM 1786 C C . GLU A 1 221 ? 0.901 -26.422 -24.406 1 97.69 221 GLU A C 1
ATOM 1788 O O . GLU A 1 221 ? 2.023 -26.734 -24.797 1 97.69 221 GLU A O 1
ATOM 1793 N N . HIS A 1 222 ? 0.674 -25.516 -23.484 1 96.62 222 HIS A N 1
ATOM 1794 C CA . HIS A 1 222 ? 1.825 -24.688 -23.141 1 96.62 222 HIS A CA 1
ATOM 1795 C C . HIS A 1 222 ? 2.062 -24.688 -21.641 1 96.62 222 HIS A C 1
ATOM 1797 O O . HIS A 1 222 ? 3.211 -24.703 -21.188 1 96.62 222 HIS A O 1
ATOM 1803 N N . ILE A 1 223 ? 1.071 -24.672 -20.812 1 96.94 223 ILE A N 1
ATOM 1804 C CA . ILE A 1 223 ? 1.237 -24.453 -19.375 1 96.94 223 ILE A CA 1
ATOM 1805 C C . ILE A 1 223 ? 1.537 -25.766 -18.672 1 96.94 223 ILE A C 1
ATOM 1807 O O . ILE A 1 223 ? 2.58 -25.922 -18.031 1 96.94 223 ILE A O 1
ATOM 1811 N N . PHE A 1 224 ? 0.708 -26.797 -18.906 1 97.25 224 PHE A N 1
ATOM 1812 C CA . PHE A 1 224 ? 0.908 -28.062 -18.203 1 97.25 224 PHE A CA 1
ATOM 1813 C C . PHE A 1 224 ? 2.188 -28.734 -18.672 1 97.25 224 PHE A C 1
ATOM 1815 O O . PHE A 1 224 ? 2.941 -29.281 -17.859 1 97.25 224 PHE A O 1
ATOM 1822 N N . PRO A 1 225 ? 2.473 -28.781 -20 1 96.31 225 PRO A N 1
ATOM 1823 C CA . PRO A 1 225 ? 3.738 -29.391 -20.422 1 96.31 225 PRO A CA 1
ATOM 1824 C C . PRO A 1 225 ? 4.953 -28.734 -19.766 1 96.31 225 PRO A C 1
ATOM 1826 O O . PRO A 1 225 ? 5.902 -29.422 -19.375 1 96.31 225 PRO A O 1
ATOM 1829 N N . SER A 1 226 ? 4.855 -27.422 -19.625 1 95.81 226 SER A N 1
ATOM 1830 C CA . SER A 1 226 ? 5.934 -26.719 -18.938 1 95.81 226 SER A CA 1
ATOM 1831 C C . SER A 1 226 ? 6.027 -27.172 -17.484 1 95.81 226 SER A C 1
ATOM 1833 O O . SER A 1 226 ? 7.125 -27.406 -16.969 1 95.81 226 SER A O 1
ATOM 1835 N N . LEU A 1 227 ? 4.922 -27.281 -16.812 1 96.12 227 LEU A N 1
ATOM 1836 C CA . LEU A 1 227 ? 4.883 -27.734 -15.43 1 96.12 227 LEU A CA 1
ATOM 1837 C C . LEU A 1 227 ? 5.477 -29.141 -15.305 1 96.12 227 LEU A C 1
ATOM 1839 O O . LEU A 1 227 ? 6.281 -29.391 -14.406 1 96.12 227 LEU A O 1
ATOM 1843 N N . ARG A 1 228 ? 5.129 -30.016 -16.188 1 95.06 228 ARG A N 1
ATOM 1844 C CA . ARG A 1 228 ? 5.582 -31.406 -16.156 1 95.06 228 ARG A CA 1
ATOM 1845 C C . ARG A 1 228 ? 7.094 -31.484 -16.344 1 95.06 228 ARG A C 1
ATOM 1847 O O . ARG A 1 228 ? 7.754 -32.312 -15.711 1 95.06 228 ARG A O 1
ATOM 1854 N N . THR A 1 229 ? 7.613 -30.641 -17.141 1 93.44 229 THR A N 1
ATOM 1855 C CA . THR A 1 229 ? 9.031 -30.688 -17.469 1 93.44 229 THR A CA 1
ATOM 1856 C C . THR A 1 229 ? 9.859 -29.969 -16.406 1 93.44 229 THR A C 1
ATOM 1858 O O . THR A 1 229 ? 10.883 -30.484 -15.961 1 93.44 229 THR A O 1
ATOM 1861 N N . SER A 1 230 ? 9.445 -28.812 -15.969 1 90.69 230 SER A N 1
ATOM 1862 C CA . SER A 1 230 ? 10.289 -27.969 -15.125 1 90.69 230 SER A CA 1
ATOM 1863 C C . SER A 1 230 ? 10 -28.203 -13.648 1 90.69 230 SER A C 1
ATOM 1865 O O . SER A 1 230 ? 10.914 -28.172 -12.82 1 90.69 230 SER A O 1
ATOM 1867 N N . GLY A 1 231 ? 8.734 -28.359 -13.297 1 91.06 231 GLY A N 1
ATOM 1868 C CA . GLY A 1 231 ? 8.32 -28.422 -11.906 1 91.06 231 GLY A CA 1
ATOM 1869 C C . GLY A 1 231 ? 8.555 -27.141 -11.148 1 91.06 231 GLY A C 1
ATOM 1870 O O . GLY A 1 231 ? 8.508 -27.109 -9.914 1 91.06 231 GLY A O 1
ATOM 1871 N N . ALA A 1 232 ? 8.852 -26.031 -11.891 1 94.19 232 ALA A N 1
ATOM 1872 C CA . ALA A 1 232 ? 9.133 -24.75 -11.258 1 94.19 232 ALA A CA 1
ATOM 1873 C C . ALA A 1 232 ? 7.895 -24.203 -10.562 1 94.19 232 ALA A C 1
ATOM 1875 O O . ALA A 1 232 ? 6.77 -24.406 -11.023 1 94.19 232 ALA A O 1
ATOM 1876 N N . MET A 1 233 ? 8.086 -23.5 -9.492 1 96.69 233 MET A N 1
ATOM 1877 C CA . MET A 1 233 ? 6.98 -23.031 -8.672 1 96.69 233 MET A CA 1
ATOM 1878 C C . MET A 1 233 ? 6.078 -22.078 -9.453 1 96.69 233 MET A C 1
ATOM 1880 O O . MET A 1 233 ? 4.859 -22.078 -9.273 1 96.69 233 MET A O 1
ATOM 1884 N N . LEU A 1 234 ? 6.664 -21.203 -10.281 1 97 234 LEU A N 1
ATOM 1885 C CA . LEU A 1 234 ? 5.852 -20.297 -11.094 1 97 234 LEU A CA 1
ATOM 1886 C C . LEU A 1 234 ? 4.879 -21.078 -11.969 1 97 234 LEU A C 1
ATOM 1888 O O . LEU A 1 234 ? 3.713 -20.688 -12.102 1 97 234 LEU A O 1
ATOM 1892 N N . ASP A 1 235 ? 5.32 -22.188 -12.516 1 97.19 235 ASP A N 1
ATOM 1893 C CA . ASP A 1 235 ? 4.457 -23.047 -13.328 1 97.19 235 ASP A CA 1
ATOM 1894 C C . ASP A 1 235 ? 3.365 -23.688 -12.469 1 97.19 235 ASP A C 1
ATOM 1896 O O . ASP A 1 235 ? 2.229 -23.844 -12.922 1 97.19 235 ASP A O 1
ATOM 1900 N N . VAL A 1 236 ? 3.74 -24.047 -11.305 1 97.88 236 VAL A N 1
ATOM 1901 C CA . VAL A 1 236 ? 2.785 -24.672 -10.383 1 97.88 236 VAL A CA 1
ATOM 1902 C C . VAL A 1 236 ? 1.652 -23.688 -10.094 1 97.88 236 VAL A C 1
ATOM 1904 O O . VAL A 1 236 ? 0.475 -24.016 -10.242 1 97.88 236 VAL A O 1
ATOM 1907 N N . VAL A 1 237 ? 1.991 -22.484 -9.695 1 98.25 237 VAL A N 1
ATOM 1908 C CA . VAL A 1 237 ? 0.974 -21.531 -9.273 1 98.25 237 VAL A CA 1
ATOM 1909 C C . VAL A 1 237 ? 0.148 -21.094 -10.484 1 98.25 237 VAL A C 1
ATOM 1911 O O . VAL A 1 237 ? -1.062 -20.891 -10.375 1 98.25 237 VAL A O 1
ATOM 1914 N N . ASP A 1 238 ? 0.803 -20.938 -11.664 1 98.12 238 ASP A N 1
ATOM 1915 C CA . ASP A 1 238 ? 0.069 -20.625 -12.883 1 98.12 238 ASP A CA 1
ATOM 1916 C C . ASP A 1 238 ? -0.977 -21.688 -13.188 1 98.12 238 ASP A C 1
ATOM 1918 O O . ASP A 1 238 ? -2.131 -21.375 -13.484 1 98.12 238 ASP A O 1
ATOM 1922 N N . SER A 1 239 ? -0.552 -22.938 -13.078 1 98.38 239 SER A N 1
ATOM 1923 C CA . SER A 1 239 ? -1.437 -24.062 -13.391 1 98.38 239 SER A CA 1
ATOM 1924 C C . SER A 1 239 ? -2.611 -24.125 -12.422 1 98.38 239 SER A C 1
ATOM 1926 O O . SER A 1 239 ? -3.768 -24.188 -12.844 1 98.38 239 SER A O 1
ATOM 1928 N N . CYS A 1 240 ? -2.332 -24.078 -11.18 1 98.69 240 CYS A N 1
ATOM 1929 C CA . CYS A 1 240 ? -3.369 -24.156 -10.156 1 98.69 240 CYS A CA 1
ATOM 1930 C C . CYS A 1 240 ? -4.34 -23 -10.266 1 98.69 240 CYS A C 1
ATOM 1932 O O . CYS A 1 240 ? -5.559 -23.188 -10.219 1 98.69 240 CYS A O 1
ATOM 1934 N N . SER A 1 241 ? -3.795 -21.797 -10.398 1 98.62 241 SER A N 1
ATOM 1935 C CA . SER A 1 241 ? -4.621 -20.594 -10.492 1 98.62 241 SER A CA 1
ATOM 1936 C C . SER A 1 241 ? -5.551 -20.656 -11.703 1 98.62 241 SER A C 1
ATOM 1938 O O . SER A 1 241 ? -6.73 -20.328 -11.602 1 98.62 241 SER A O 1
ATOM 1940 N N . MET A 1 242 ? -5.023 -21.094 -12.82 1 98.44 242 MET A N 1
ATOM 1941 C CA . MET A 1 242 ? -5.812 -21.141 -14.047 1 98.44 242 MET A CA 1
ATOM 1942 C C . MET A 1 242 ? -6.965 -22.141 -13.914 1 98.44 242 MET A C 1
ATOM 1944 O O . MET A 1 242 ? -8.109 -21.812 -14.25 1 98.44 242 MET A O 1
ATOM 1948 N N . LEU A 1 243 ? -6.648 -23.312 -13.453 1 98.69 243 LEU A N 1
ATOM 1949 C CA . LEU A 1 243 ? -7.688 -24.328 -13.289 1 98.69 243 LEU A CA 1
ATOM 1950 C C . LEU A 1 243 ? -8.75 -23.859 -12.297 1 98.69 243 LEU A C 1
ATOM 1952 O O . LEU A 1 243 ? -9.945 -24.062 -12.523 1 98.69 243 LEU A O 1
ATOM 1956 N N . TYR A 1 244 ? -8.32 -23.234 -11.266 1 98.62 244 TYR A N 1
ATOM 1957 C CA . TYR A 1 244 ? -9.258 -22.75 -10.258 1 98.62 244 TYR A CA 1
ATOM 1958 C C . TYR A 1 244 ? -10.164 -21.672 -10.828 1 98.62 244 TYR A C 1
ATOM 1960 O O . TYR A 1 244 ? -11.375 -21.672 -10.578 1 98.62 244 TYR A O 1
ATOM 1968 N N . ARG A 1 245 ? -9.633 -20.734 -11.594 1 98.56 245 ARG A N 1
ATOM 1969 C CA . ARG A 1 245 ? -10.406 -19.672 -12.227 1 98.56 245 ARG A CA 1
ATOM 1970 C C . ARG A 1 245 ? -11.438 -20.25 -13.188 1 98.56 245 ARG A C 1
ATOM 1972 O O . ARG A 1 245 ? -12.578 -19.797 -13.234 1 98.56 245 ARG A O 1
ATOM 1979 N N . LEU A 1 246 ? -10.969 -21.234 -13.969 1 98.56 246 LEU A N 1
ATOM 1980 C CA . LEU A 1 246 ? -11.891 -21.875 -14.891 1 98.56 246 LEU A CA 1
ATOM 1981 C C . LEU A 1 246 ? -13.031 -22.562 -14.141 1 98.56 246 LEU A C 1
ATOM 1983 O O . LEU A 1 246 ? -14.188 -22.453 -14.539 1 98.56 246 LEU A O 1
ATOM 1987 N N . ARG A 1 247 ? -12.734 -23.172 -13.039 1 97.31 247 ARG A N 1
ATOM 1988 C CA . ARG A 1 247 ? -13.773 -23.797 -12.227 1 97.31 247 ARG A CA 1
ATOM 1989 C C . ARG A 1 247 ? -14.758 -22.75 -11.711 1 97.31 247 ARG A C 1
ATOM 1991 O O . ARG A 1 247 ? -15.969 -22.984 -11.688 1 97.31 247 ARG A O 1
ATOM 1998 N N . MET A 1 248 ? -14.297 -21.609 -11.289 1 97 248 MET A N 1
ATOM 1999 C CA . MET A 1 248 ? -15.164 -20.547 -10.789 1 97 248 MET A CA 1
ATOM 2000 C C . MET A 1 248 ? -16.094 -20.047 -11.883 1 97 248 MET A C 1
ATOM 2002 O O . MET A 1 248 ? -17.219 -19.609 -11.602 1 97 248 MET A O 1
ATOM 2006 N N . GLU A 1 249 ? -15.648 -20.219 -13.148 1 97 249 GLU A N 1
ATOM 2007 C CA . GLU A 1 249 ? -16.469 -19.828 -14.297 1 97 249 GLU A CA 1
ATOM 2008 C C . GLU A 1 249 ? -17.438 -20.953 -14.688 1 97 249 GLU A C 1
ATOM 2010 O O . GLU A 1 249 ? -18.172 -20.828 -15.672 1 97 249 GLU A O 1
ATOM 2015 N N . GLY A 1 250 ? -17.375 -22.078 -13.977 1 95.81 250 GLY A N 1
ATOM 2016 C CA . GLY A 1 250 ? -18.281 -23.188 -14.227 1 95.81 250 GLY A CA 1
ATOM 2017 C C . GLY A 1 250 ? -17.766 -24.156 -15.266 1 95.81 250 GLY A C 1
ATOM 2018 O O . GLY A 1 250 ? -18.5 -25.016 -15.758 1 95.81 250 GLY A O 1
ATOM 2019 N N . VAL A 1 251 ? -16.516 -24.062 -15.57 1 97.31 251 VAL A N 1
ATOM 2020 C CA . VAL A 1 251 ? -15.898 -24.906 -16.578 1 97.31 251 VAL A CA 1
ATOM 2021 C C . VAL A 1 251 ? -15.453 -26.219 -15.953 1 97.31 251 VAL A C 1
ATOM 2023 O O . VAL A 1 251 ? -14.867 -26.234 -14.867 1 97.31 251 VAL A O 1
ATOM 2026 N N . SER A 1 252 ? -15.789 -27.359 -16.562 1 95.31 252 SER A N 1
ATOM 2027 C CA . SER A 1 252 ? -15.273 -28.656 -16.125 1 95.31 252 SER A CA 1
ATOM 2028 C C . SER A 1 252 ? -13.82 -28.828 -16.562 1 95.31 252 SER A C 1
ATOM 2030 O O . SER A 1 252 ? -13.531 -28.906 -17.766 1 95.31 252 SER A O 1
ATOM 2032 N N . VAL A 1 253 ? -12.922 -28.938 -15.609 1 95.69 253 VAL A N 1
ATOM 2033 C CA . VAL A 1 253 ? -11.5 -29.016 -15.953 1 95.69 253 VAL A CA 1
ATOM 2034 C C . VAL A 1 253 ? -11.07 -30.469 -16.031 1 95.69 253 VAL A C 1
ATOM 2036 O O . VAL A 1 253 ? -9.914 -30.781 -16.328 1 95.69 253 VAL A O 1
ATOM 2039 N N . GLY A 1 254 ? -12.055 -31.391 -15.828 1 91.06 254 GLY A N 1
ATOM 2040 C CA . GLY A 1 254 ? -11.812 -32.812 -15.984 1 91.06 254 GLY A CA 1
ATOM 2041 C C . GLY A 1 254 ? -10.773 -33.375 -15.008 1 91.06 254 GLY A C 1
ATOM 2042 O O . GLY A 1 254 ? -10.812 -33.062 -13.82 1 91.06 254 GLY A O 1
ATOM 2043 N N . ASP A 1 255 ? -9.836 -34.219 -15.531 1 91.88 255 ASP A N 1
ATOM 2044 C CA . ASP A 1 255 ? -8.859 -34.906 -14.711 1 91.88 255 ASP A CA 1
ATOM 2045 C C . ASP A 1 255 ? -7.582 -34.094 -14.555 1 91.88 255 ASP A C 1
ATOM 2047 O O . ASP A 1 255 ? -6.57 -34.562 -14.055 1 91.88 255 ASP A O 1
ATOM 2051 N N . ARG A 1 256 ? -7.605 -32.844 -14.938 1 97.69 256 ARG A N 1
ATOM 2052 C CA . ARG A 1 256 ? -6.391 -32.062 -14.961 1 97.69 256 ARG A CA 1
ATOM 2053 C C . ARG A 1 256 ? -5.828 -31.875 -13.555 1 97.69 256 ARG A C 1
ATOM 2055 O O . ARG A 1 256 ? -4.609 -31.844 -13.367 1 97.69 256 ARG A O 1
ATOM 2062 N N . TRP A 1 257 ? -6.66 -31.797 -12.539 1 97.44 257 TRP A N 1
ATOM 2063 C CA . TRP A 1 257 ? -6.195 -31.719 -11.164 1 97.44 257 TRP A CA 1
ATOM 2064 C C . TRP A 1 257 ? -5.402 -32.969 -10.766 1 97.44 257 TRP A C 1
ATOM 2066 O O . TRP A 1 257 ? -4.449 -32.875 -9.992 1 97.44 257 TRP A O 1
ATOM 2076 N N . ARG A 1 258 ? -5.789 -34.094 -11.281 1 96.19 258 ARG A N 1
ATOM 2077 C CA . ARG A 1 258 ? -5.109 -35.375 -10.969 1 96.19 258 ARG A CA 1
ATOM 2078 C C . ARG A 1 258 ? -3.689 -35.375 -11.531 1 96.19 258 ARG A C 1
ATOM 2080 O O . ARG A 1 258 ? -2.803 -36.031 -10.984 1 96.19 258 ARG A O 1
ATOM 2087 N N . ASP A 1 259 ? -3.523 -34.656 -12.602 1 96.75 259 ASP A N 1
ATOM 2088 C CA . ASP A 1 259 ? -2.193 -34.531 -13.188 1 96.75 259 ASP A CA 1
ATOM 2089 C C . ASP A 1 259 ? -1.317 -33.594 -12.383 1 96.75 259 ASP A C 1
ATOM 2091 O O . ASP A 1 259 ? -0.098 -33.75 -12.32 1 96.75 259 ASP A O 1
ATOM 2095 N N . VAL A 1 260 ? -1.897 -32.594 -11.781 1 98.12 260 VAL A N 1
ATOM 2096 C CA . VAL A 1 260 ? -1.171 -31.547 -11.086 1 98.12 260 VAL A CA 1
ATOM 2097 C C . VAL A 1 260 ? -0.832 -32 -9.664 1 98.12 260 VAL A C 1
ATOM 2099 O O . VAL A 1 260 ? 0.229 -31.672 -9.133 1 98.12 260 VAL A O 1
ATOM 2102 N N . LEU A 1 261 ? -1.662 -32.781 -9.039 1 98.06 261 LEU A N 1
ATOM 2103 C CA . LEU A 1 261 ? -1.592 -33.156 -7.629 1 98.06 261 LEU A CA 1
ATOM 2104 C C . LEU A 1 261 ? -0.271 -33.844 -7.305 1 98.06 261 LEU A C 1
ATOM 2106 O O . LEU A 1 261 ? 0.396 -33.469 -6.328 1 98.06 261 LEU A O 1
ATOM 2110 N N . PRO A 1 262 ? 0.187 -34.812 -8.148 1 97.56 262 PRO A N 1
ATOM 2111 C CA . PRO A 1 262 ? 1.441 -35.5 -7.801 1 97.56 262 PRO A CA 1
ATOM 2112 C C . PRO A 1 262 ? 2.623 -34.531 -7.719 1 97.56 262 PRO A C 1
ATOM 2114 O O . PRO A 1 262 ? 3.562 -34.75 -6.953 1 97.56 262 PRO A O 1
ATOM 2117 N N . ILE A 1 263 ? 2.562 -33.5 -8.484 1 97.75 263 ILE A N 1
ATOM 2118 C CA . ILE A 1 263 ? 3.637 -32.531 -8.484 1 97.75 263 ILE A CA 1
ATOM 2119 C C . ILE A 1 263 ? 3.549 -31.656 -7.227 1 97.75 263 ILE A C 1
ATOM 2121 O O . ILE A 1 263 ? 4.547 -31.453 -6.535 1 97.75 263 ILE A O 1
ATOM 2125 N N . THR A 1 264 ? 2.373 -31.125 -6.867 1 98.12 264 THR A N 1
ATOM 2126 C CA . THR A 1 264 ? 2.191 -30.203 -5.746 1 98.12 264 THR A CA 1
ATOM 2127 C C . THR A 1 264 ? 2.305 -30.953 -4.418 1 98.12 264 THR A C 1
ATOM 2129 O O . THR A 1 264 ? 2.719 -30.375 -3.41 1 98.12 264 THR A O 1
ATOM 2132 N N . GLN A 1 265 ? 1.945 -32.188 -4.402 1 97.5 265 GLN A N 1
ATOM 2133 C CA . GLN A 1 265 ? 1.955 -33 -3.184 1 97.5 265 GLN A CA 1
ATOM 2134 C C . GLN A 1 265 ? 3.354 -33.062 -2.574 1 97.5 265 GLN A C 1
ATOM 2136 O O . GLN A 1 265 ? 3.504 -33.094 -1.352 1 97.5 265 GLN A O 1
ATOM 2141 N N . LYS A 1 266 ? 4.32 -33.031 -3.447 1 96.25 266 LYS A N 1
ATOM 2142 C CA . LYS A 1 266 ? 5.711 -33.062 -3.002 1 96.25 266 LYS A CA 1
ATOM 2143 C C . LYS A 1 266 ? 6.051 -31.812 -2.195 1 96.25 266 LYS A C 1
ATOM 2145 O O . LYS A 1 266 ? 7.051 -31.781 -1.478 1 96.25 266 LYS A O 1
ATOM 2150 N N . HIS A 1 267 ? 5.199 -30.766 -2.258 1 97.25 267 HIS A N 1
ATOM 2151 C CA . HIS A 1 267 ? 5.5 -29.484 -1.649 1 97.25 267 HIS A CA 1
ATOM 2152 C C . HIS A 1 267 ? 4.539 -29.172 -0.505 1 97.25 267 HIS A C 1
ATOM 2154 O O . HIS A 1 267 ? 4.496 -28.047 -0.011 1 97.25 267 HIS A O 1
ATOM 2160 N N . THR A 1 268 ? 3.848 -30.141 -0.015 1 96.5 268 THR A N 1
ATOM 2161 C CA . THR A 1 268 ? 2.766 -29.984 0.95 1 96.5 268 THR A CA 1
ATOM 2162 C C . THR A 1 268 ? 3.297 -29.438 2.27 1 96.5 268 THR A C 1
ATOM 2164 O O . THR A 1 268 ? 2.59 -28.703 2.973 1 96.5 268 THR A O 1
ATOM 2167 N N . ARG A 1 269 ? 4.551 -29.656 2.557 1 96.56 269 ARG A N 1
ATOM 2168 C CA . ARG A 1 269 ? 5.109 -29.266 3.85 1 96.56 269 ARG A CA 1
ATOM 2169 C C . ARG A 1 269 ? 6.125 -28.141 3.691 1 96.56 269 ARG A C 1
ATOM 2171 O O . ARG A 1 269 ? 6.848 -27.812 4.637 1 96.56 269 ARG A O 1
ATOM 2178 N N . ASP A 1 270 ? 6.207 -27.531 2.514 1 96.44 270 ASP A N 1
ATOM 2179 C CA . ASP A 1 270 ? 7.25 -26.547 2.211 1 96.44 270 ASP A CA 1
ATOM 2180 C C . ASP A 1 270 ? 7.082 -25.297 3.053 1 96.44 270 ASP A C 1
ATOM 2182 O O . ASP A 1 270 ? 7.988 -24.906 3.797 1 96.44 270 ASP A O 1
ATOM 2186 N N . HIS A 1 271 ? 5.988 -24.641 2.947 1 97.81 271 HIS A N 1
ATOM 2187 C CA . HIS A 1 271 ? 5.605 -23.391 3.602 1 97.81 271 HIS A CA 1
ATOM 2188 C C . HIS A 1 271 ? 6.672 -22.328 3.408 1 97.81 271 HIS A C 1
ATOM 2190 O O . HIS A 1 271 ? 7.031 -21.625 4.355 1 97.81 271 HIS A O 1
ATOM 2196 N N . VAL A 1 272 ? 7.258 -22.297 2.178 1 97.81 272 VAL A N 1
ATOM 2197 C CA . VAL A 1 272 ? 8.219 -21.266 1.84 1 97.81 272 VAL A CA 1
ATOM 2198 C C . VAL A 1 272 ? 7.488 -19.938 1.583 1 97.81 272 VAL A C 1
ATOM 2200 O O . VAL A 1 272 ? 7.887 -18.891 2.092 1 97.81 272 VAL A O 1
ATOM 2203 N N . LEU A 1 273 ? 6.461 -19.969 0.801 1 98.5 273 LEU A N 1
ATOM 2204 C CA . LEU A 1 273 ? 5.562 -18.844 0.531 1 98.5 273 LEU A CA 1
ATOM 2205 C C . LEU A 1 273 ? 4.109 -19.25 0.767 1 98.5 273 LEU A C 1
ATOM 2207 O O . LEU A 1 273 ? 3.662 -20.281 0.279 1 98.5 273 LEU A O 1
ATOM 2211 N N . LEU A 1 274 ? 3.402 -18.438 1.492 1 98.81 274 LEU A N 1
ATOM 2212 C CA . LEU A 1 274 ? 1.976 -18.656 1.701 1 98.81 274 LEU A CA 1
ATOM 2213 C C . LEU A 1 274 ? 1.225 -18.656 0.374 1 98.81 274 LEU A C 1
ATOM 2215 O O . LEU A 1 274 ? 0.24 -19.375 0.206 1 98.81 274 LEU A O 1
ATOM 2219 N N . PHE A 1 275 ? 1.681 -17.828 -0.558 1 98.81 275 PHE A N 1
ATOM 2220 C CA . PHE A 1 275 ? 1.102 -17.766 -1.895 1 98.81 275 PHE A CA 1
ATOM 2221 C C . PHE A 1 275 ? 1.116 -19.141 -2.557 1 98.81 275 PHE A C 1
ATOM 2223 O O . PHE A 1 275 ? 0.115 -19.562 -3.139 1 98.81 275 PHE A O 1
ATOM 2230 N N . ASN A 1 276 ? 2.26 -19.797 -2.461 1 98.75 276 ASN A N 1
ATOM 2231 C CA . ASN A 1 276 ? 2.377 -21.141 -3.004 1 98.75 276 ASN A CA 1
ATOM 2232 C C . ASN A 1 276 ? 1.458 -22.125 -2.279 1 98.75 276 ASN A C 1
ATOM 2234 O O . ASN A 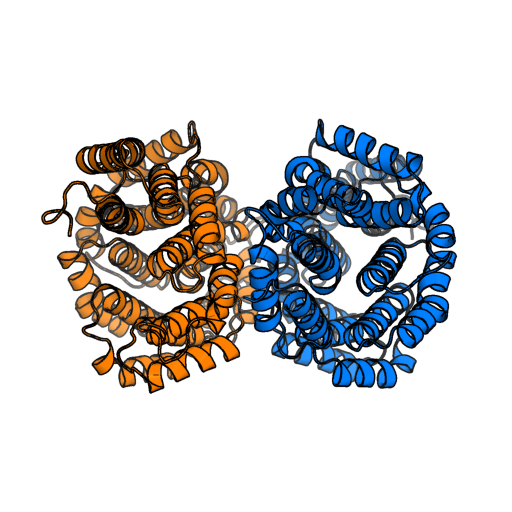1 276 ? 0.781 -22.922 -2.914 1 98.75 276 ASN A O 1
ATOM 2238 N N . ASP A 1 277 ? 1.431 -22.031 -0.961 1 98.75 277 ASP A N 1
ATOM 2239 C CA . ASP A 1 277 ? 0.595 -22.922 -0.158 1 98.75 277 ASP A CA 1
ATOM 2240 C C . ASP A 1 277 ? -0.861 -22.859 -0.614 1 98.75 277 ASP A C 1
ATOM 2242 O O . ASP A 1 277 ? -1.517 -23.906 -0.742 1 98.75 277 ASP A O 1
ATOM 2246 N N . ALA A 1 278 ? -1.343 -21.688 -0.796 1 98.88 278 ALA A N 1
ATOM 2247 C CA . ALA A 1 278 ? -2.729 -21.531 -1.232 1 98.88 278 ALA A CA 1
ATOM 2248 C C . ALA A 1 278 ? -2.967 -22.234 -2.564 1 98.88 278 ALA A C 1
ATOM 2250 O O . ALA A 1 278 ? -4.016 -22.844 -2.771 1 98.88 278 ALA A O 1
ATOM 2251 N N . HIS A 1 279 ? -1.993 -22.156 -3.445 1 98.81 279 HIS A N 1
ATOM 2252 C CA . HIS A 1 279 ? -2.146 -22.781 -4.762 1 98.81 279 HIS A CA 1
ATOM 2253 C C . HIS A 1 279 ? -1.986 -24.297 -4.684 1 98.81 279 HIS A C 1
ATOM 2255 O O . HIS A 1 279 ? -2.666 -25.031 -5.398 1 98.81 279 HIS A O 1
ATOM 2261 N N . PHE A 1 280 ? -1.061 -24.781 -3.752 1 98.75 280 PHE A N 1
ATOM 2262 C CA . PHE A 1 280 ? -1.011 -26.219 -3.49 1 98.75 280 PHE A CA 1
ATOM 2263 C C . PHE A 1 280 ? -2.363 -26.734 -3.01 1 98.75 280 PHE A C 1
ATOM 2265 O O . PHE A 1 280 ? -2.812 -27.797 -3.424 1 98.75 280 PHE A O 1
ATOM 2272 N N . LEU A 1 281 ? -2.904 -25.969 -2.201 1 98.75 281 LEU A N 1
ATOM 2273 C CA . LEU A 1 281 ? -4.191 -26.328 -1.623 1 98.75 281 LEU A CA 1
ATOM 2274 C C . LEU A 1 281 ? -5.27 -26.406 -2.699 1 98.75 281 LEU A C 1
ATOM 2276 O O . LEU A 1 281 ? -6.133 -27.281 -2.662 1 98.75 281 LEU A O 1
ATOM 2280 N N . MET A 1 282 ? -5.273 -25.484 -3.664 1 98.62 282 MET A N 1
ATOM 2281 C CA . MET A 1 282 ? -6.199 -25.547 -4.789 1 98.62 282 MET A CA 1
ATOM 2282 C C . MET A 1 282 ? -6.109 -26.906 -5.492 1 98.62 282 MET A C 1
ATOM 2284 O O . MET A 1 282 ? -7.129 -27.469 -5.883 1 98.62 282 MET A O 1
ATOM 2288 N N . ALA A 1 283 ? -4.859 -27.375 -5.633 1 98.44 283 ALA A N 1
ATOM 2289 C CA . ALA A 1 283 ? -4.648 -28.641 -6.332 1 98.44 283 ALA A CA 1
ATOM 2290 C C . ALA A 1 283 ? -5.227 -29.812 -5.539 1 98.44 283 ALA A C 1
ATOM 2292 O O . ALA A 1 283 ? -5.914 -30.672 -6.098 1 98.44 283 ALA A O 1
ATOM 2293 N N . SER A 1 284 ? -4.965 -29.875 -4.23 1 98.38 284 SER A N 1
ATOM 2294 C CA . SER A 1 284 ? -5.465 -30.984 -3.418 1 98.38 284 SER A CA 1
ATOM 2295 C C . SER A 1 284 ? -6.984 -30.938 -3.303 1 98.38 284 SER A C 1
ATOM 2297 O O . SER A 1 284 ? -7.645 -31.984 -3.35 1 98.38 284 SER A O 1
ATOM 2299 N N . LEU A 1 285 ? -7.539 -29.734 -3.121 1 98.12 285 LEU A N 1
ATOM 2300 C CA . LEU A 1 285 ? -8.992 -29.594 -3.068 1 98.12 285 LEU A CA 1
ATOM 2301 C C . LEU A 1 285 ? -9.625 -29.969 -4.402 1 98.12 285 LEU A C 1
ATOM 2303 O O . LEU A 1 285 ? -10.609 -30.703 -4.434 1 98.12 285 LEU A O 1
ATOM 2307 N N . GLY A 1 286 ? -9.047 -29.5 -5.504 1 97.31 286 GLY A N 1
ATOM 2308 C CA . GLY A 1 286 ? -9.555 -29.797 -6.832 1 97.31 286 GLY A CA 1
ATOM 2309 C C . GLY A 1 286 ? -9.539 -31.281 -7.148 1 97.31 286 GLY A C 1
ATOM 2310 O O . GLY A 1 286 ? -10.453 -31.797 -7.809 1 97.31 286 GLY A O 1
ATOM 2311 N N . ALA A 1 287 ? -8.531 -31.953 -6.656 1 97.25 287 ALA A N 1
ATOM 2312 C CA . ALA A 1 287 ? -8.375 -33.375 -6.918 1 97.25 287 ALA A CA 1
ATOM 2313 C C . ALA A 1 287 ? -9.148 -34.219 -5.898 1 97.25 287 ALA A C 1
ATOM 2315 O O . ALA A 1 287 ? -9.203 -35.438 -6 1 97.25 287 ALA A O 1
ATOM 2316 N N . GLY A 1 288 ? -9.711 -33.594 -4.914 1 96.56 288 GLY A N 1
ATOM 2317 C CA . GLY A 1 288 ? -10.445 -34.312 -3.887 1 96.56 288 GLY A CA 1
ATOM 2318 C C . GLY A 1 288 ? -9.562 -35.188 -3.029 1 96.56 288 GLY A C 1
ATOM 2319 O O . GLY A 1 288 ? -9.898 -36.344 -2.781 1 96.56 288 GLY A O 1
ATOM 2320 N N . ASP A 1 289 ? -8.461 -34.688 -2.621 1 97.5 289 ASP A N 1
ATOM 2321 C CA . ASP A 1 289 ? -7.527 -35.406 -1.768 1 97.5 289 ASP A CA 1
ATOM 2322 C C . ASP A 1 289 ? -7.516 -34.844 -0.352 1 97.5 289 ASP A C 1
ATOM 2324 O O . ASP A 1 289 ? -6.652 -34.031 -0.013 1 97.5 289 ASP A O 1
ATOM 2328 N N . PRO A 1 290 ? -8.289 -35.344 0.56 1 97.44 290 PRO A N 1
ATOM 2329 C CA . PRO A 1 290 ? -8.414 -34.75 1.901 1 97.44 290 PRO A CA 1
ATOM 2330 C C . PRO A 1 290 ? -7.156 -34.938 2.744 1 97.44 290 PRO A C 1
ATOM 2332 O O . PRO A 1 290 ? -6.855 -34.125 3.604 1 97.44 290 PRO A O 1
ATOM 2335 N N . GLN A 1 291 ? -6.496 -36 2.49 1 98 291 GLN A N 1
ATOM 2336 C CA . GLN A 1 291 ? -5.285 -36.25 3.264 1 98 291 GLN A CA 1
ATOM 2337 C C . GLN A 1 291 ? -4.238 -35.156 3.025 1 98 291 GLN A C 1
ATOM 2339 O O . GLN A 1 291 ? -3.691 -34.594 3.979 1 98 291 GLN A O 1
ATOM 2344 N N . THR A 1 292 ? -3.951 -34.906 1.752 1 98.25 292 THR A N 1
ATOM 2345 C CA . THR A 1 292 ? -2.998 -33.844 1.395 1 98.25 292 THR A CA 1
ATOM 2346 C C . THR A 1 292 ? -3.465 -32.5 1.91 1 98.25 292 THR A C 1
ATOM 2348 O O . THR A 1 292 ? -2.658 -31.703 2.402 1 98.25 292 THR A O 1
ATOM 2351 N N . THR A 1 293 ? -4.734 -32.188 1.778 1 98.62 293 THR A N 1
ATOM 2352 C CA . THR A 1 293 ? -5.312 -30.938 2.256 1 98.62 293 THR A CA 1
ATOM 2353 C C . THR A 1 293 ? -5.082 -30.766 3.756 1 98.62 293 THR A C 1
ATOM 2355 O O . THR A 1 293 ? -4.586 -29.734 4.203 1 98.62 293 THR A O 1
ATOM 2358 N N . GLN A 1 294 ? -5.371 -31.828 4.5 1 98.44 294 GLN A N 1
ATOM 2359 C CA . GLN A 1 294 ? -5.227 -31.797 5.949 1 98.44 294 GLN A CA 1
ATOM 2360 C C . GLN A 1 294 ? -3.76 -31.656 6.355 1 98.44 294 GLN A C 1
ATOM 2362 O O . GLN A 1 294 ? -3.434 -30.938 7.301 1 98.44 294 GLN A O 1
ATOM 2367 N N . GLU A 1 295 ? -2.973 -32.375 5.668 1 98.56 295 GLU A N 1
ATOM 2368 C CA . GLU A 1 295 ? -1.545 -32.312 5.965 1 98.56 295 GLU A CA 1
ATOM 2369 C C . GLU A 1 295 ? -1.006 -30.906 5.777 1 98.56 295 GLU A C 1
ATOM 2371 O O . GLU A 1 295 ? -0.267 -30.391 6.625 1 98.56 295 GLU A O 1
ATOM 2376 N N . LEU A 1 296 ? -1.34 -30.266 4.672 1 98.69 296 LEU A N 1
ATOM 2377 C CA . LEU A 1 296 ? -0.881 -28.906 4.402 1 98.69 296 LEU A CA 1
ATOM 2378 C C . LEU A 1 296 ? -1.332 -27.953 5.5 1 98.69 296 LEU A C 1
ATOM 2380 O O . LEU A 1 296 ? -0.526 -27.188 6.035 1 98.69 296 LEU A O 1
ATOM 2384 N N . LEU A 1 297 ? -2.6 -28.016 5.914 1 98.69 297 LEU A N 1
ATOM 2385 C CA . LEU A 1 297 ? -3.156 -27.109 6.91 1 98.69 297 LEU A CA 1
ATOM 2386 C C . LEU A 1 297 ? -2.516 -27.344 8.273 1 98.69 297 LEU A C 1
ATOM 2388 O O . LEU A 1 297 ? -2.162 -26.391 8.969 1 98.69 297 LEU A O 1
ATOM 2392 N N . THR A 1 298 ? -2.32 -28.578 8.641 1 98.56 298 THR A N 1
ATOM 2393 C CA . THR A 1 298 ? -1.766 -28.922 9.945 1 98.56 298 THR A CA 1
ATOM 2394 C C . THR A 1 298 ? -0.314 -28.469 10.055 1 98.56 298 THR A C 1
ATOM 2396 O O . THR A 1 298 ? 0.086 -27.891 11.062 1 98.56 298 THR A O 1
ATOM 2399 N N . THR A 1 299 ? 0.406 -28.766 9.023 1 98.12 299 THR A N 1
ATOM 2400 C CA . THR A 1 299 ? 1.82 -28.422 9.078 1 98.12 299 THR A CA 1
ATOM 2401 C C . THR A 1 299 ? 2.002 -26.906 8.977 1 98.12 299 THR A C 1
ATOM 2403 O O . THR A 1 299 ? 2.945 -26.344 9.547 1 98.12 299 THR A O 1
ATOM 2406 N N . LEU A 1 300 ? 1.152 -26.219 8.242 1 98.56 300 LEU A N 1
ATOM 2407 C CA . LEU A 1 300 ? 1.198 -24.75 8.211 1 98.56 300 LEU A CA 1
ATOM 2408 C C . LEU A 1 300 ? 0.863 -24.172 9.586 1 98.56 300 LEU A C 1
ATOM 2410 O O . LEU A 1 300 ? 1.499 -23.219 10.031 1 98.56 300 LEU A O 1
ATOM 2414 N N . GLN A 1 301 ? -0.14 -24.719 10.219 1 98.5 301 GLN A N 1
ATOM 2415 C CA . GLN A 1 301 ? -0.492 -24.312 11.578 1 98.5 301 GLN A CA 1
ATOM 2416 C C . GLN A 1 301 ? 0.687 -24.5 12.531 1 98.5 301 GLN A C 1
ATOM 2418 O O . GLN A 1 301 ? 0.969 -23.625 13.352 1 98.5 301 GLN A O 1
ATOM 2423 N N . ASP A 1 302 ? 1.336 -25.578 12.422 1 97.88 302 ASP A N 1
ATOM 2424 C CA . ASP A 1 302 ? 2.5 -25.844 13.266 1 97.88 302 ASP A CA 1
ATOM 2425 C C . ASP A 1 302 ? 3.6 -24.828 13.023 1 97.88 302 ASP A C 1
ATOM 2427 O O . ASP A 1 302 ? 4.207 -24.312 13.969 1 97.88 302 ASP A O 1
ATOM 2431 N N . ALA A 1 303 ? 3.842 -24.578 11.719 1 97.06 303 ALA A N 1
ATOM 2432 C CA . ALA A 1 303 ? 4.855 -23.594 11.367 1 97.06 303 ALA A CA 1
ATOM 2433 C C . ALA A 1 303 ? 4.516 -22.219 11.945 1 97.06 303 ALA A C 1
ATOM 2435 O O . ALA A 1 303 ? 5.41 -21.469 12.32 1 97.06 303 ALA A O 1
ATOM 2436 N N . SER A 1 304 ? 3.27 -21.859 12.055 1 97.81 304 SER A N 1
ATOM 2437 C CA . SER A 1 304 ? 2.812 -20.547 12.523 1 97.81 304 SER A CA 1
ATOM 2438 C C . SER A 1 304 ? 2.971 -20.422 14.031 1 97.81 304 SER A C 1
ATOM 2440 O O . SER A 1 304 ? 3.012 -19.312 14.562 1 97.81 304 SER A O 1
ATOM 2442 N N . LYS A 1 305 ? 3.115 -21.453 14.805 1 97.31 305 LYS A N 1
ATOM 2443 C CA . LYS A 1 305 ? 3.215 -21.438 16.266 1 97.31 305 LYS A CA 1
ATOM 2444 C C . LYS A 1 305 ? 4.613 -21.031 16.703 1 97.31 305 LYS A C 1
ATOM 2446 O O . LYS A 1 305 ? 4.777 -20.438 17.781 1 97.31 305 LYS A O 1
ATOM 2451 N N . SER A 1 306 ? 5.582 -21.406 15.938 1 94.88 306 SER A N 1
ATOM 2452 C CA . SER A 1 306 ? 6.965 -21.031 16.234 1 94.88 306 SER A CA 1
ATOM 2453 C C . SER A 1 306 ? 7.664 -20.5 14.984 1 94.88 306 SER A C 1
ATOM 2455 O O . SER A 1 306 ? 8.625 -21.094 14.492 1 94.88 306 SER A O 1
ATOM 2457 N N . PRO A 1 307 ? 7.293 -19.344 14.609 1 95.69 307 PRO A N 1
ATOM 2458 C CA . PRO A 1 307 ? 7.742 -18.828 13.312 1 95.69 307 PRO A CA 1
ATOM 2459 C C . PRO A 1 307 ? 9.195 -18.344 13.336 1 95.69 307 PRO A C 1
ATOM 2461 O O . PRO A 1 307 ? 9.836 -18.266 12.289 1 95.69 307 PRO A O 1
ATOM 2464 N N . GLY A 1 308 ? 9.719 -18.062 14.609 1 94.81 308 GLY A N 1
ATOM 2465 C CA . GLY A 1 308 ? 11.039 -17.453 14.648 1 94.81 308 GLY A CA 1
ATOM 2466 C C . GLY A 1 308 ? 11.125 -16.172 13.836 1 94.81 308 GLY A C 1
ATOM 2467 O O . GLY A 1 308 ? 10.297 -15.273 13.984 1 94.81 308 GLY A O 1
ATOM 2468 N N . GLU A 1 309 ? 12.133 -16.109 12.945 1 95.88 309 GLU A N 1
ATOM 2469 C CA . GLU A 1 309 ? 12.32 -14.898 12.148 1 95.88 309 GLU A CA 1
ATOM 2470 C C . GLU A 1 309 ? 11.727 -15.062 10.758 1 95.88 309 GLU A C 1
ATOM 2472 O O . GLU A 1 309 ? 11.914 -14.211 9.891 1 95.88 309 GLU A O 1
ATOM 2477 N N . ASN A 1 310 ? 11.094 -16.188 10.516 1 97.81 310 ASN A N 1
ATOM 2478 C CA . ASN A 1 310 ? 10.5 -16.453 9.203 1 97.81 310 ASN A CA 1
ATOM 2479 C C . ASN A 1 310 ? 9.25 -15.602 8.977 1 97.81 310 ASN A C 1
ATOM 2481 O O . ASN A 1 310 ? 8.219 -15.828 9.609 1 97.81 310 ASN A O 1
ATOM 2485 N N . CYS A 1 311 ? 9.336 -14.688 8.023 1 97.94 311 CYS A N 1
ATOM 2486 C CA . CYS A 1 311 ? 8.289 -13.695 7.828 1 97.94 311 CYS A CA 1
ATOM 2487 C C . CYS A 1 311 ? 7.008 -14.344 7.316 1 97.94 311 CYS A C 1
ATOM 2489 O O . CYS A 1 311 ? 5.906 -13.898 7.652 1 97.94 311 CYS A O 1
ATOM 2491 N N . GLN A 1 312 ? 7.059 -15.422 6.535 1 98.06 312 GLN A N 1
ATOM 2492 C CA . GLN A 1 312 ? 5.895 -16.109 6.004 1 98.06 312 GLN A CA 1
ATOM 2493 C C . GLN A 1 312 ? 5.172 -16.891 7.098 1 98.06 312 GLN A C 1
ATOM 2495 O O . GLN A 1 312 ? 3.941 -16.906 7.152 1 98.06 312 GLN A O 1
ATOM 2500 N N . HIS A 1 313 ? 5.965 -17.469 7.957 1 98.31 313 HIS A N 1
ATOM 2501 C CA . HIS A 1 313 ? 5.367 -18.203 9.07 1 98.31 313 HIS A CA 1
ATOM 2502 C C . HIS A 1 313 ? 4.691 -17.25 10.047 1 98.31 313 HIS A C 1
ATOM 2504 O O . HIS A 1 313 ? 3.633 -17.562 10.602 1 98.31 313 HIS A O 1
ATOM 2510 N N . LEU A 1 314 ? 5.285 -16.109 10.297 1 98 314 LEU A N 1
ATOM 2511 C CA . LEU A 1 314 ? 4.684 -15.086 11.141 1 98 314 LEU A CA 1
ATOM 2512 C C . LEU A 1 314 ? 3.344 -14.633 10.562 1 98 314 LEU A C 1
ATOM 2514 O O . LEU A 1 314 ? 2.377 -14.445 11.305 1 98 314 LEU A O 1
ATOM 2518 N N . LEU A 1 315 ? 3.283 -14.5 9.25 1 98.5 315 LEU A N 1
ATOM 2519 C CA . LEU A 1 315 ? 2.102 -14.016 8.547 1 98.5 315 LEU A CA 1
ATOM 2520 C C . LEU A 1 315 ? 1.029 -15.102 8.469 1 98.5 315 LEU A C 1
ATOM 2522 O O . LEU A 1 315 ? -0.149 -14.797 8.266 1 98.5 315 LEU A O 1
ATOM 2526 N N . ALA A 1 316 ? 1.371 -16.312 8.648 1 98.62 316 ALA A N 1
ATOM 2527 C CA . ALA A 1 316 ? 0.483 -17.453 8.438 1 98.62 316 ALA A CA 1
ATOM 2528 C C . ALA A 1 316 ? -0.709 -17.406 9.391 1 98.62 316 ALA A C 1
ATOM 2530 O O . ALA A 1 316 ? -1.842 -17.688 8.992 1 98.62 316 ALA A O 1
ATOM 2531 N N . ARG A 1 317 ? -0.46 -16.953 10.547 1 97.19 317 ARG A N 1
ATOM 2532 C CA . ARG A 1 317 ? -1.509 -17 11.562 1 97.19 317 ARG A CA 1
ATOM 2533 C C . ARG A 1 317 ? -2.658 -16.062 11.195 1 97.19 317 ARG A C 1
ATOM 2535 O O . ARG A 1 317 ? -3.824 -16.453 11.242 1 97.19 317 ARG A O 1
ATOM 2542 N N . ASP A 1 318 ? -2.322 -14.898 10.773 1 96.75 318 ASP A N 1
ATOM 2543 C CA . ASP A 1 318 ? -3.348 -13.867 10.633 1 96.75 318 ASP A CA 1
ATOM 2544 C C . ASP A 1 318 ? -3.869 -13.805 9.195 1 96.75 318 ASP A C 1
ATOM 2546 O O . ASP A 1 318 ? -4.984 -13.336 8.961 1 96.75 318 ASP A O 1
ATOM 2550 N N . VAL A 1 319 ? -3.082 -14.273 8.211 1 98.69 319 VAL A N 1
ATOM 2551 C CA . VAL A 1 319 ? -3.486 -14.102 6.824 1 98.69 319 VAL A CA 1
ATOM 2552 C C . VAL A 1 319 ? -3.471 -15.453 6.113 1 98.69 319 VAL A C 1
ATOM 2554 O O . VAL A 1 319 ? -4.469 -15.859 5.512 1 98.69 319 VAL A O 1
ATOM 2557 N N . GLY A 1 320 ? -2.396 -16.234 6.273 1 98.75 320 GLY A N 1
ATOM 2558 C CA . GLY A 1 320 ? -2.225 -17.469 5.543 1 98.75 320 GLY A CA 1
ATOM 2559 C C . GLY A 1 320 ? -3.275 -18.516 5.883 1 98.75 320 GLY A C 1
ATOM 2560 O O . GLY A 1 320 ? -3.941 -19.047 4.992 1 98.75 320 GLY A O 1
ATOM 2561 N N . LEU A 1 321 ? -3.424 -18.781 7.141 1 98.81 321 LEU A N 1
ATOM 2562 C CA . LEU A 1 321 ? -4.336 -19.828 7.582 1 98.81 321 LEU A CA 1
ATOM 2563 C C . LEU A 1 321 ? -5.781 -19.453 7.277 1 98.81 321 LEU A C 1
ATOM 2565 O O . LEU A 1 321 ? -6.535 -20.266 6.727 1 98.81 321 LEU A O 1
ATOM 2569 N N . PRO A 1 322 ? -6.184 -18.203 7.52 1 98.81 322 PRO A N 1
ATOM 2570 C CA . PRO A 1 322 ? -7.543 -17.844 7.121 1 98.81 322 PRO A CA 1
ATOM 2571 C C . PRO A 1 322 ? -7.773 -17.969 5.617 1 98.81 322 PRO A C 1
ATOM 2573 O O . PRO A 1 322 ? -8.844 -18.406 5.191 1 98.81 322 PRO A O 1
ATOM 2576 N N . LEU A 1 323 ? -6.82 -17.578 4.816 1 98.88 323 LEU A N 1
ATOM 2577 C CA . LEU A 1 323 ? -6.934 -17.703 3.369 1 98.88 323 LEU A CA 1
ATOM 2578 C C . LEU A 1 323 ? -7.109 -19.156 2.961 1 98.88 323 LEU A C 1
ATOM 2580 O O . LEU A 1 323 ? -8.016 -19.484 2.189 1 98.88 323 LEU A O 1
ATOM 2584 N N . CYS A 1 324 ? -6.277 -20.031 3.518 1 98.88 324 CYS A N 1
ATOM 2585 C CA . CYS A 1 324 ? -6.348 -21.453 3.207 1 98.88 324 CYS A CA 1
ATOM 2586 C C . CYS A 1 324 ? -7.664 -22.047 3.693 1 98.88 324 CYS A C 1
ATOM 2588 O O . CYS A 1 324 ? -8.305 -22.812 2.969 1 98.88 324 CYS A O 1
ATOM 2590 N N . GLN A 1 325 ? -8.039 -21.656 4.879 1 98.81 325 GLN A N 1
ATOM 2591 C CA . GLN A 1 325 ? -9.297 -22.172 5.418 1 98.81 325 GLN A CA 1
ATOM 2592 C C . GLN A 1 325 ? -10.477 -21.719 4.566 1 98.81 325 GLN A C 1
ATOM 2594 O O . GLN A 1 325 ? -11.461 -22.453 4.414 1 98.81 325 GLN A O 1
ATOM 2599 N N . ALA A 1 326 ? -10.422 -20.516 4.098 1 98.81 326 ALA A N 1
ATOM 2600 C CA . ALA A 1 326 ? -11.492 -20.031 3.225 1 98.81 326 ALA A CA 1
ATOM 2601 C C . ALA A 1 326 ? -11.625 -20.906 1.981 1 98.81 326 ALA A C 1
ATOM 2603 O O . ALA A 1 326 ? -12.734 -21.234 1.552 1 98.81 326 ALA A O 1
ATOM 2604 N N . LEU A 1 327 ? -10.516 -21.328 1.383 1 98.81 327 LEU A N 1
ATOM 2605 C CA . LEU A 1 327 ? -10.531 -22.234 0.235 1 98.81 327 LEU A CA 1
ATOM 2606 C C . LEU A 1 327 ? -11.234 -23.547 0.581 1 98.81 327 LEU A C 1
ATOM 2608 O O . LEU A 1 327 ? -12.047 -24.047 -0.198 1 98.81 327 LEU A O 1
ATOM 2612 N N . VAL A 1 328 ? -10.922 -24.016 1.728 1 98.75 328 VAL A N 1
ATOM 2613 C CA . VAL A 1 328 ? -11.508 -25.266 2.186 1 98.75 328 VAL A CA 1
ATOM 2614 C C . VAL A 1 328 ? -13.016 -25.094 2.375 1 98.75 328 VAL A C 1
ATOM 2616 O O . VAL A 1 328 ? -13.805 -25.953 1.964 1 98.75 328 VAL A O 1
ATOM 2619 N N . GLU A 1 329 ? -13.414 -23.969 2.998 1 98.31 329 GLU A N 1
ATOM 2620 C CA . GLU A 1 329 ? -14.82 -23.719 3.279 1 98.31 329 GLU A CA 1
ATOM 2621 C C . GLU A 1 329 ? -15.625 -23.594 1.988 1 98.31 329 GLU A C 1
ATOM 2623 O O . GLU A 1 329 ? -16.766 -24.047 1.909 1 98.31 329 GLU A O 1
ATOM 2628 N N . VAL A 1 330 ? -15.055 -22.984 1.021 1 97.62 330 VAL A N 1
ATOM 2629 C CA . VAL A 1 330 ? -15.742 -22.875 -0.263 1 97.62 330 VAL A CA 1
ATOM 2630 C C . VAL A 1 330 ? -15.938 -24.266 -0.862 1 97.62 330 VAL A C 1
ATOM 2632 O O . VAL A 1 330 ? -17.031 -24.594 -1.348 1 97.62 330 VAL A O 1
ATOM 2635 N N . GLU A 1 331 ? -14.883 -25.047 -0.83 1 96.44 331 GLU A N 1
ATOM 2636 C CA . GLU A 1 331 ? -14.961 -26.406 -1.36 1 96.44 331 GLU A CA 1
ATOM 2637 C C . GLU A 1 331 ? -16 -27.234 -0.612 1 96.44 331 GLU A C 1
ATOM 2639 O O . GLU A 1 331 ? -16.688 -28.062 -1.211 1 96.44 331 GLU A O 1
ATOM 2644 N N . ASN A 1 332 ? -16.156 -26.984 0.655 1 96.69 332 ASN A N 1
ATOM 2645 C CA . ASN A 1 332 ? -17.078 -27.734 1.505 1 96.69 332 ASN A CA 1
ATOM 2646 C C . ASN A 1 332 ? -18.5 -27.172 1.426 1 96.69 332 ASN A C 1
ATOM 2648 O O . ASN A 1 332 ? -19.391 -27.672 2.104 1 96.69 332 ASN A O 1
ATOM 2652 N N . GLY A 1 333 ? -18.75 -26.156 0.724 1 95.62 333 GLY A N 1
ATOM 2653 C CA . GLY A 1 333 ? -20.078 -25.609 0.543 1 95.62 333 GLY A CA 1
ATOM 2654 C C . GLY A 1 333 ? -20.5 -24.688 1.675 1 95.62 333 GLY A C 1
ATOM 2655 O O . GLY A 1 333 ? -21.672 -24.656 2.049 1 95.62 333 GLY A O 1
ATOM 2656 N N . ASN A 1 334 ? -19.547 -24.031 2.283 1 96.62 334 ASN A N 1
ATOM 2657 C CA . ASN A 1 334 ? -19.828 -23.078 3.361 1 96.62 334 ASN A CA 1
ATOM 2658 C C . ASN A 1 334 ? -19.438 -21.656 2.971 1 96.62 334 ASN A C 1
ATOM 2660 O O . ASN A 1 334 ? -18.516 -21.078 3.529 1 96.62 334 ASN A O 1
ATOM 2664 N N . PRO A 1 335 ? -20.172 -21.047 2.105 1 95.5 335 PRO A N 1
ATOM 2665 C CA . PRO A 1 335 ? -19.812 -19.719 1.585 1 95.5 335 PRO A CA 1
ATOM 2666 C C . PRO A 1 335 ? -19.797 -18.641 2.666 1 95.5 335 PRO A C 1
ATOM 2668 O O . PRO A 1 335 ? -18.969 -17.75 2.635 1 95.5 335 PRO A O 1
ATOM 2671 N N . ASN A 1 336 ? -20.766 -18.672 3.643 1 95.94 336 ASN A N 1
ATOM 2672 C CA . ASN A 1 336 ? -20.781 -17.672 4.707 1 95.94 336 ASN A CA 1
ATOM 2673 C C . ASN A 1 336 ? -19.484 -17.672 5.496 1 95.94 336 ASN A C 1
ATOM 2675 O O . ASN A 1 336 ? -18.906 -16.609 5.75 1 95.94 336 ASN A O 1
ATOM 2679 N N . ARG A 1 337 ? -19.078 -18.859 5.855 1 96.88 337 ARG A N 1
ATOM 2680 C CA . ARG A 1 337 ? -17.844 -18.969 6.605 1 96.88 337 ARG A CA 1
ATOM 2681 C C . ARG A 1 337 ? -16.656 -18.5 5.773 1 96.88 337 ARG A C 1
ATOM 2683 O O . ARG A 1 337 ? -15.727 -17.875 6.297 1 96.88 337 ARG A O 1
ATOM 2690 N N . ALA A 1 338 ? -16.625 -18.797 4.473 1 98 338 ALA A N 1
ATOM 2691 C CA . ALA A 1 338 ? -15.555 -18.344 3.576 1 98 338 ALA A CA 1
ATOM 2692 C C . ALA A 1 338 ? -15.477 -16.828 3.543 1 98 338 ALA A C 1
ATOM 2694 O O . ALA A 1 338 ? -14.391 -16.25 3.619 1 98 338 ALA A O 1
ATOM 2695 N N . VAL A 1 339 ? -16.609 -16.141 3.453 1 97.62 339 VAL A N 1
ATOM 2696 C CA . VAL A 1 339 ? -16.641 -14.68 3.426 1 97.62 339 VAL A CA 1
ATOM 2697 C C . VAL A 1 339 ? -16.125 -14.125 4.754 1 97.62 339 VAL A C 1
ATOM 2699 O O . VAL A 1 339 ? -15.352 -13.164 4.777 1 97.62 339 VAL A O 1
ATOM 2702 N N . GLU A 1 340 ? -16.547 -14.773 5.844 1 96.94 340 GLU A N 1
ATOM 2703 C CA . GLU A 1 340 ? -16.125 -14.344 7.176 1 96.94 340 GLU A CA 1
ATOM 2704 C C . GLU A 1 340 ? -14.609 -14.422 7.332 1 96.94 340 GLU A C 1
ATOM 2706 O O . GLU A 1 340 ? -14.008 -13.633 8.07 1 96.94 340 GLU A O 1
ATOM 2711 N N . LEU A 1 341 ? -14.031 -15.344 6.66 1 98.19 341 LEU A N 1
ATOM 2712 C CA . LEU A 1 341 ? -12.594 -15.562 6.75 1 98.19 341 LEU A CA 1
ATOM 2713 C C . LEU A 1 341 ? -11.844 -14.625 5.816 1 98.19 341 LEU A C 1
ATOM 2715 O O . LEU A 1 341 ? -10.797 -14.086 6.18 1 98.19 341 LEU A O 1
ATOM 2719 N N . LEU A 1 342 ? -12.375 -14.352 4.629 1 98.38 342 LEU A N 1
ATOM 2720 C CA . LEU A 1 342 ? -11.648 -13.648 3.578 1 98.38 342 LEU A CA 1
ATOM 2721 C C . LEU A 1 342 ? -11.828 -12.141 3.715 1 98.38 342 LEU A C 1
ATOM 2723 O O . LEU A 1 342 ? -10.883 -11.383 3.492 1 98.38 342 LEU A O 1
ATOM 2727 N N . LEU A 1 343 ? -13 -11.719 4.066 1 97.12 343 LEU A N 1
ATOM 2728 C CA . LEU A 1 343 ? -13.344 -10.305 4.031 1 97.12 343 LEU A CA 1
ATOM 2729 C C . LEU A 1 343 ? -12.422 -9.5 4.945 1 97.12 343 LEU A C 1
ATOM 2731 O O . LEU A 1 343 ? -11.883 -8.469 4.535 1 97.12 343 LEU A O 1
ATOM 2735 N N . PRO A 1 344 ? -12.094 -9.992 6.16 1 96.75 344 PRO A N 1
ATOM 2736 C CA . PRO A 1 344 ? -11.266 -9.188 7.062 1 96.75 344 PRO A CA 1
ATOM 2737 C C . PRO A 1 344 ? -9.82 -9.07 6.578 1 96.75 344 PRO A C 1
ATOM 2739 O O . PRO A 1 344 ? -9.094 -8.156 6.988 1 96.75 344 PRO A O 1
ATOM 2742 N N . ILE A 1 345 ? -9.383 -9.969 5.707 1 98.31 345 ILE A N 1
ATOM 2743 C CA . ILE A 1 345 ? -7.969 -9.969 5.352 1 98.31 345 ILE A CA 1
ATOM 2744 C C . ILE A 1 345 ? -7.805 -9.539 3.896 1 98.31 345 ILE A C 1
ATOM 2746 O O . ILE A 1 345 ? -6.695 -9.57 3.357 1 98.31 345 ILE A O 1
ATOM 2750 N N . ARG A 1 346 ? -8.812 -9.133 3.254 1 98.12 346 ARG A N 1
ATOM 2751 C CA . ARG A 1 346 ? -8.781 -8.953 1.805 1 98.12 346 ARG A CA 1
ATOM 2752 C C . ARG A 1 346 ? -7.723 -7.934 1.4 1 98.12 346 ARG A C 1
ATOM 2754 O O . ARG A 1 346 ? -7.07 -8.086 0.365 1 98.12 346 ARG A O 1
ATOM 2761 N N . TYR A 1 347 ? -7.449 -6.922 2.23 1 97.94 347 TYR A N 1
ATOM 2762 C CA . TYR A 1 347 ? -6.453 -5.91 1.902 1 97.94 347 TYR A CA 1
ATOM 2763 C C . TYR A 1 347 ? -5.066 -6.336 2.373 1 97.94 347 TYR A C 1
ATOM 2765 O O . TYR A 1 347 ? -4.066 -5.691 2.045 1 97.94 347 TYR A O 1
ATOM 2773 N N . ARG A 1 348 ? -4.984 -7.418 3.105 1 98.12 348 ARG A N 1
ATOM 2774 C CA . ARG A 1 348 ? -3.703 -7.918 3.59 1 98.12 348 ARG A CA 1
ATOM 2775 C C . ARG A 1 348 ? -3.197 -9.062 2.721 1 98.12 348 ARG A C 1
ATOM 2777 O O . ARG A 1 348 ? -2.045 -9.484 2.844 1 98.12 348 ARG A O 1
ATOM 2784 N N . ILE A 1 349 ? -4 -9.484 1.778 1 98.56 349 ILE A N 1
ATOM 2785 C CA . ILE A 1 349 ? -3.635 -10.617 0.934 1 98.56 349 ILE A CA 1
ATOM 2786 C C . ILE A 1 349 ? -2.396 -10.266 0.109 1 98.56 349 ILE A C 1
ATOM 2788 O O . ILE A 1 349 ? -1.601 -11.148 -0.23 1 98.56 349 ILE A O 1
ATOM 2792 N N . VAL A 1 350 ? -2.145 -8.992 -0.131 1 98.5 350 VAL A N 1
ATOM 2793 C CA . VAL A 1 350 ? -0.974 -8.555 -0.888 1 98.5 350 VAL A CA 1
ATOM 2794 C C . VAL A 1 350 ? 0.299 -9.031 -0.189 1 98.5 350 VAL A C 1
ATOM 2796 O O . VAL A 1 350 ? 1.304 -9.312 -0.843 1 98.5 350 VAL A O 1
ATOM 2799 N N . GLN A 1 351 ? 0.225 -9.328 1.099 1 98.44 351 GLN A N 1
ATOM 2800 C CA . GLN A 1 351 ? 1.405 -9.648 1.892 1 98.44 351 GLN A CA 1
ATOM 2801 C C . GLN A 1 351 ? 1.866 -11.078 1.633 1 98.44 351 GLN A C 1
ATOM 2803 O O . GLN A 1 351 ? 2.973 -11.461 2.021 1 98.44 351 GLN A O 1
ATOM 2808 N N . VAL A 1 352 ? 1.02 -11.859 0.958 1 98.38 352 VAL A N 1
ATOM 2809 C CA . VAL A 1 352 ? 1.43 -13.234 0.708 1 98.38 352 VAL A CA 1
ATOM 2810 C C . VAL A 1 352 ? 2.266 -13.305 -0.569 1 98.38 352 VAL A C 1
ATOM 2812 O O . VAL A 1 352 ? 2.828 -14.352 -0.896 1 98.38 352 VAL A O 1
ATOM 2815 N N . GLY A 1 353 ? 2.309 -12.188 -1.297 1 97.94 353 GLY A N 1
ATOM 2816 C CA . GLY A 1 353 ? 3.105 -12.125 -2.512 1 97.94 353 GLY A CA 1
ATOM 2817 C C . GLY A 1 353 ? 2.279 -12.25 -3.775 1 97.94 353 GLY A C 1
ATOM 2818 O O . GLY A 1 353 ? 1.053 -12.133 -3.736 1 97.94 353 GLY A O 1
ATOM 2819 N N . GLY A 1 354 ? 2.996 -12.406 -4.898 1 97.94 354 GLY A N 1
ATOM 2820 C CA . GLY A 1 354 ? 2.322 -12.453 -6.184 1 97.94 354 GLY A CA 1
ATOM 2821 C C . GLY A 1 354 ? 1.976 -11.078 -6.73 1 97.94 354 GLY A C 1
ATOM 2822 O O . GLY A 1 354 ? 1.947 -10.102 -5.98 1 97.94 354 GLY A O 1
ATOM 2823 N N . SER A 1 355 ? 1.717 -11.07 -8.023 1 98.38 355 SER A N 1
ATOM 2824 C CA . SER A 1 355 ? 1.315 -9.82 -8.664 1 98.38 355 SER A CA 1
ATOM 2825 C C . SER A 1 355 ? -0.17 -9.547 -8.453 1 98.38 355 SER A C 1
ATOM 2827 O O . SER A 1 355 ? -0.905 -10.406 -7.973 1 98.38 355 SER A O 1
ATOM 2829 N N . ASN A 1 356 ? -0.582 -8.328 -8.727 1 98 356 ASN A N 1
ATOM 2830 C CA . ASN A 1 356 ? -1.999 -7.988 -8.664 1 98 356 ASN A CA 1
ATOM 2831 C C . ASN A 1 356 ? -2.84 -8.938 -9.516 1 98 356 ASN A C 1
ATOM 2833 O O . ASN A 1 356 ? -3.92 -9.359 -9.094 1 98 356 ASN A O 1
ATOM 2837 N N . ALA A 1 357 ? -2.35 -9.281 -10.68 1 98.19 357 ALA A N 1
ATOM 2838 C CA . ALA A 1 357 ? -3.066 -10.211 -11.555 1 98.19 357 ALA A CA 1
ATOM 2839 C C . ALA A 1 357 ? -3.166 -11.594 -10.922 1 98.19 357 ALA A C 1
ATOM 2841 O O . ALA A 1 357 ? -4.215 -12.242 -10.992 1 98.19 357 ALA A O 1
ATOM 2842 N N . GLN A 1 358 ? -2.078 -12.016 -10.352 1 98.69 358 GLN A N 1
ATOM 2843 C CA . GLN A 1 358 ? -2.064 -13.336 -9.727 1 98.69 358 GLN A CA 1
ATOM 2844 C C . GLN A 1 358 ? -3.012 -13.383 -8.531 1 98.69 358 GLN A C 1
ATOM 2846 O O . GLN A 1 358 ? -3.779 -14.336 -8.375 1 98.69 358 GLN A O 1
ATOM 2851 N N . ARG A 1 359 ? -3.031 -12.383 -7.703 1 98.62 359 ARG A N 1
ATOM 2852 C CA . ARG A 1 359 ? -3.824 -12.383 -6.477 1 98.62 359 ARG A CA 1
ATOM 2853 C C . ARG A 1 359 ? -5.305 -12.18 -6.785 1 98.62 359 ARG A C 1
ATOM 2855 O O . ARG A 1 359 ? -6.156 -12.375 -5.918 1 98.62 359 ARG A O 1
ATOM 2862 N N . ASP A 1 360 ? -5.656 -11.758 -8.023 1 98.38 360 ASP A N 1
ATOM 2863 C CA . ASP A 1 360 ? -7.055 -11.531 -8.367 1 98.38 360 ASP A CA 1
ATOM 2864 C C . ASP A 1 360 ? -7.883 -12.805 -8.188 1 98.38 360 ASP A C 1
ATOM 2866 O O . ASP A 1 360 ? -9.102 -12.734 -8.023 1 98.38 360 ASP A O 1
ATOM 2870 N N . VAL A 1 361 ? -7.254 -13.969 -8.203 1 98.69 361 VAL A N 1
ATOM 2871 C CA . VAL A 1 361 ? -7.965 -15.227 -7.992 1 98.69 361 VAL A CA 1
ATOM 2872 C C . VAL A 1 361 ? -8.609 -15.227 -6.609 1 98.69 361 VAL A C 1
ATOM 2874 O O . VAL A 1 361 ? -9.711 -15.758 -6.43 1 98.69 361 VAL A O 1
ATOM 2877 N N . PHE A 1 362 ? -7.992 -14.602 -5.66 1 98.81 362 PHE A N 1
ATOM 2878 C CA . PHE A 1 362 ? -8.539 -14.562 -4.309 1 98.81 362 PHE A CA 1
ATOM 2879 C C . PHE A 1 362 ? -9.664 -13.547 -4.211 1 98.81 362 PHE A C 1
ATOM 2881 O O . PHE A 1 362 ? -10.625 -13.742 -3.453 1 98.81 362 PHE A O 1
ATOM 2888 N N . ASN A 1 363 ? -9.539 -12.43 -4.965 1 98.06 363 ASN A N 1
ATOM 2889 C CA . ASN A 1 363 ? -10.664 -11.508 -5.066 1 98.06 363 ASN A CA 1
ATOM 2890 C C . ASN A 1 363 ? -11.891 -12.18 -5.676 1 98.06 363 ASN A C 1
ATOM 2892 O O . ASN A 1 363 ? -13.008 -12.008 -5.188 1 98.06 363 ASN A O 1
ATOM 2896 N N . GLN A 1 364 ? -11.641 -12.906 -6.715 1 98.31 364 GLN A N 1
ATOM 2897 C CA . GLN A 1 364 ? -12.719 -13.641 -7.355 1 98.31 364 GLN A CA 1
ATOM 2898 C C . GLN A 1 364 ? -13.32 -14.68 -6.41 1 98.31 364 GLN A C 1
ATOM 2900 O O . GLN A 1 364 ? -14.539 -14.852 -6.363 1 98.31 364 GLN A O 1
ATOM 2905 N N . LEU A 1 365 ? -12.453 -15.305 -5.684 1 98.62 365 LEU A N 1
ATOM 2906 C CA . LEU A 1 365 ? -12.914 -16.281 -4.695 1 98.62 365 LEU A CA 1
ATOM 2907 C C . LEU A 1 365 ? -13.875 -15.633 -3.705 1 98.62 365 LEU A C 1
ATOM 2909 O O . LEU A 1 365 ? -14.938 -16.188 -3.41 1 98.62 365 LEU A O 1
ATOM 2913 N N . LEU A 1 366 ? -13.523 -14.492 -3.195 1 98.44 366 LEU A N 1
ATOM 2914 C CA . LEU A 1 366 ? -14.367 -13.773 -2.242 1 98.44 366 LEU A CA 1
ATOM 2915 C C . LEU A 1 366 ? -15.703 -13.391 -2.875 1 98.44 366 LEU A C 1
ATOM 2917 O O . LEU A 1 366 ? -16.75 -13.562 -2.254 1 98.44 366 LEU A O 1
ATOM 2921 N N . ILE A 1 367 ? -15.672 -12.898 -4.09 1 97.62 367 ILE A N 1
ATOM 2922 C CA . ILE A 1 367 ? -16.891 -12.492 -4.793 1 97.62 367 ILE A CA 1
ATOM 2923 C C . ILE A 1 367 ? -17.797 -13.711 -4.996 1 97.62 367 ILE A C 1
ATOM 2925 O O . ILE A 1 367 ? -18.984 -13.656 -4.715 1 97.62 367 ILE A O 1
ATOM 2929 N N . HIS A 1 368 ? -17.219 -14.82 -5.441 1 97.06 368 HIS A N 1
ATOM 2930 C CA . HIS A 1 368 ? -17.984 -16.031 -5.668 1 97.06 368 HIS A CA 1
ATOM 2931 C C . HIS A 1 368 ? -18.594 -16.547 -4.367 1 97.06 368 HIS A C 1
ATOM 2933 O O . HIS A 1 368 ? -19.75 -17 -4.348 1 97.06 368 HIS A O 1
ATOM 2939 N N . ALA A 1 369 ? -17.781 -16.516 -3.312 1 97.19 369 ALA A N 1
ATOM 2940 C CA . ALA A 1 369 ? -18.328 -16.906 -2.014 1 97.19 369 ALA A CA 1
ATOM 2941 C C . ALA A 1 369 ? -19.484 -16.016 -1.607 1 97.19 369 ALA A C 1
ATOM 2943 O O . ALA A 1 369 ? -20.531 -16.484 -1.161 1 97.19 369 ALA A O 1
ATOM 2944 N N . ALA A 1 370 ? -19.328 -14.734 -1.81 1 96.5 370 ALA A N 1
ATOM 2945 C CA . ALA A 1 370 ? -20.344 -13.758 -1.422 1 96.5 370 ALA A CA 1
ATOM 2946 C C . ALA A 1 370 ? -21.609 -13.922 -2.256 1 96.5 370 ALA A C 1
ATOM 2948 O O . ALA A 1 370 ? -22.719 -13.719 -1.757 1 96.5 370 ALA A O 1
ATOM 2949 N N . LEU A 1 371 ? -21.469 -14.281 -3.541 1 95.5 371 LEU A N 1
ATOM 2950 C CA . LEU A 1 371 ? -22.609 -14.484 -4.426 1 95.5 371 LEU A CA 1
ATOM 2951 C C . LEU A 1 371 ? -23.5 -15.617 -3.924 1 95.5 371 LEU A C 1
ATOM 2953 O O . LEU A 1 371 ? -24.688 -15.68 -4.242 1 95.5 371 LEU A O 1
ATOM 2957 N N . ASN A 1 372 ? -22.906 -16.5 -3.148 1 92.56 372 ASN A N 1
ATOM 2958 C CA . ASN A 1 372 ? -23.641 -17.641 -2.643 1 92.56 372 ASN A CA 1
ATOM 2959 C C . ASN A 1 372 ? -24.156 -17.406 -1.225 1 92.56 372 ASN A C 1
ATOM 2961 O O . ASN A 1 372 ? -24.688 -18.312 -0.584 1 92.56 372 ASN A O 1
ATOM 2965 N N . CYS A 1 373 ? -23.906 -16.234 -0.707 1 90.25 373 CYS A N 1
ATOM 2966 C CA . CYS A 1 373 ? -24.469 -15.812 0.577 1 90.25 373 CYS A CA 1
ATOM 2967 C C . CYS A 1 373 ? -25.75 -15.008 0.384 1 90.25 373 CYS A C 1
ATOM 2969 O O . CYS A 1 373 ? -25.719 -13.781 0.36 1 90.25 373 CYS A O 1
ATOM 2971 N N . THR A 1 374 ? -26.875 -15.594 0.343 1 80.06 374 THR A N 1
ATOM 2972 C CA . THR A 1 374 ? -28.109 -14.945 -0.098 1 80.06 374 THR A CA 1
ATOM 2973 C C . THR A 1 374 ? -28.906 -14.422 1.097 1 80.06 374 THR A C 1
ATOM 2975 O O . THR A 1 374 ? -29.938 -13.781 0.926 1 80.06 374 THR A O 1
ATOM 2978 N N . SER A 1 375 ? -28.469 -14.703 2.232 1 77.81 375 SER A N 1
ATOM 2979 C CA . SER A 1 375 ? -29.172 -14.188 3.396 1 77.81 375 SER A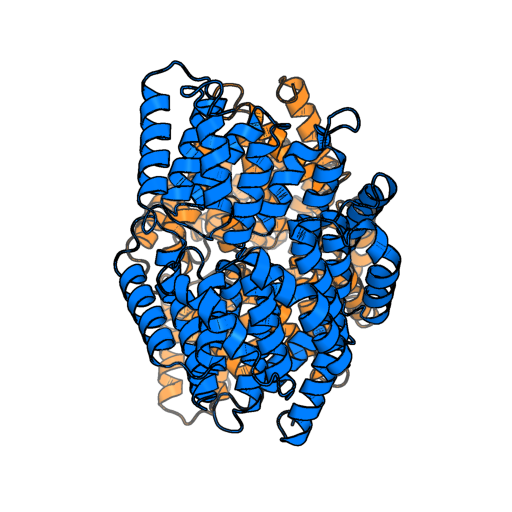 CA 1
ATOM 2980 C C . SER A 1 375 ? -28.219 -13.805 4.512 1 77.81 375 SER A C 1
ATOM 2982 O O . SER A 1 375 ? -27.016 -14.047 4.406 1 77.81 375 SER A O 1
ATOM 2984 N N . GLY A 1 376 ? -28.719 -12.969 5.316 1 79.06 376 GLY A N 1
ATOM 2985 C CA . GLY A 1 376 ? -27.938 -12.609 6.492 1 79.06 376 GLY A CA 1
ATOM 2986 C C . GLY A 1 376 ? -27.125 -11.352 6.297 1 79.06 376 GLY A C 1
ATOM 2987 O O . GLY A 1 376 ? -27.484 -10.484 5.5 1 79.06 376 GLY A O 1
ATOM 2988 N N . THR A 1 377 ? -26.094 -11.188 7.062 1 79.62 377 THR A N 1
ATOM 2989 C CA . THR A 1 377 ? -25.328 -9.953 7.172 1 79.62 377 THR A CA 1
ATOM 2990 C C . THR A 1 377 ? -24.484 -9.727 5.922 1 79.62 377 THR A C 1
ATOM 2992 O O . THR A 1 377 ? -24.125 -8.586 5.613 1 79.62 377 THR A O 1
ATOM 2995 N N . HIS A 1 378 ? -24.312 -10.812 5.129 1 85.38 378 HIS A N 1
ATOM 2996 C CA . HIS A 1 378 ? -23.391 -10.68 4.004 1 85.38 378 HIS A CA 1
ATOM 2997 C C . HIS A 1 378 ? -24.141 -10.633 2.68 1 85.38 378 HIS A C 1
ATOM 2999 O O . HIS A 1 378 ? -23.531 -10.688 1.61 1 85.38 378 HIS A O 1
ATOM 3005 N N . LYS A 1 379 ? -25.438 -10.477 2.748 1 86 379 LYS A N 1
ATOM 3006 C CA . LYS A 1 379 ? -26.266 -10.562 1.559 1 86 379 LYS A CA 1
ATOM 3007 C C . LYS A 1 379 ? -25.891 -9.5 0.537 1 86 379 LYS A C 1
ATOM 3009 O O . LYS A 1 379 ? -25.969 -9.734 -0.671 1 86 379 LYS A O 1
ATOM 3014 N N . ASN A 1 380 ? -25.422 -8.312 1.031 1 91.81 380 ASN A N 1
ATOM 3015 C CA . ASN A 1 380 ? -25.172 -7.207 0.119 1 91.81 380 ASN A CA 1
ATOM 3016 C C . ASN A 1 380 ? -23.672 -7.035 -0.152 1 91.81 380 ASN A C 1
ATOM 3018 O O . ASN A 1 380 ? -23.266 -6.094 -0.831 1 91.81 380 ASN A O 1
ATOM 3022 N N . VAL A 1 381 ? -22.891 -7.988 0.358 1 94.44 381 VAL A N 1
ATOM 3023 C CA . VAL A 1 381 ? -21.438 -7.895 0.202 1 94.44 381 VAL A CA 1
ATOM 3024 C C . VAL A 1 381 ? -21.062 -8.133 -1.257 1 94.44 381 VAL A C 1
ATOM 3026 O O . VAL A 1 381 ? -20.203 -7.438 -1.806 1 94.44 381 VAL A O 1
ATOM 3029 N N . ALA A 1 382 ? -21.734 -9.07 -1.882 1 95.62 382 ALA A N 1
ATOM 3030 C CA . ALA A 1 382 ? -21.438 -9.391 -3.275 1 95.62 382 ALA A CA 1
ATOM 3031 C C . ALA A 1 382 ? -21.625 -8.164 -4.172 1 95.62 382 ALA A C 1
ATOM 3033 O O . ALA A 1 382 ? -20.766 -7.867 -5.008 1 95.62 382 ALA A O 1
ATOM 3034 N N . ARG A 1 383 ? -22.719 -7.469 -3.969 1 95.5 383 ARG A N 1
ATOM 3035 C CA . ARG A 1 383 ? -22.984 -6.266 -4.754 1 95.5 383 ARG A CA 1
ATOM 3036 C C . ARG A 1 383 ? -21.891 -5.23 -4.562 1 95.5 383 ARG A C 1
ATOM 3038 O O . ARG A 1 383 ? -21.391 -4.656 -5.535 1 95.5 383 ARG A O 1
ATOM 3045 N N . SER A 1 384 ? -21.547 -5.035 -3.332 1 95.69 384 SER A N 1
ATOM 3046 C CA . SER A 1 384 ? -20.5 -4.059 -3.004 1 95.69 384 SER A CA 1
ATOM 3047 C C . SER A 1 384 ? -19.188 -4.41 -3.668 1 95.69 384 SER A C 1
ATOM 3049 O O . SER A 1 384 ? -18.516 -3.545 -4.242 1 95.69 384 SER A O 1
ATOM 3051 N N . LEU A 1 385 ? -18.812 -5.66 -3.59 1 97.25 385 LEU A N 1
ATOM 3052 C CA . LEU A 1 385 ? -17.547 -6.113 -4.164 1 97.25 385 LEU A CA 1
ATOM 3053 C C . LEU A 1 385 ? -17.562 -5.98 -5.684 1 97.25 385 LEU A C 1
ATOM 3055 O O . LEU A 1 385 ? -16.547 -5.617 -6.289 1 97.25 385 LEU A O 1
ATOM 3059 N N . LEU A 1 386 ? -18.672 -6.281 -6.277 1 97.5 386 LEU A N 1
ATOM 3060 C CA . LEU A 1 386 ? -18.781 -6.219 -7.73 1 97.5 386 LEU A CA 1
ATOM 3061 C C . LEU A 1 386 ? -18.734 -4.777 -8.219 1 97.5 386 LEU A C 1
ATOM 3063 O O . LEU A 1 386 ? -18.109 -4.48 -9.234 1 97.5 386 LEU A O 1
ATOM 3067 N N . MET A 1 387 ? -19.391 -3.877 -7.484 1 96.88 387 MET A N 1
ATOM 3068 C CA . MET A 1 387 ? -19.344 -2.463 -7.848 1 96.88 387 MET A CA 1
ATOM 3069 C C . MET A 1 387 ? -17.922 -1.918 -7.73 1 96.88 387 MET A C 1
ATOM 3071 O O . MET A 1 387 ? -17.469 -1.172 -8.602 1 96.88 387 MET A O 1
ATOM 3075 N N . GLU A 1 388 ? -17.312 -2.312 -6.711 1 97.06 388 GLU A N 1
ATOM 3076 C CA . GLU A 1 388 ? -15.914 -1.936 -6.508 1 97.06 388 GLU A CA 1
ATOM 3077 C C . GLU A 1 388 ? -15.031 -2.434 -7.648 1 97.06 388 GLU A C 1
ATOM 3079 O O . GLU A 1 388 ? -14.219 -1.68 -8.188 1 97.06 388 GLU A O 1
ATOM 3084 N N . ARG A 1 389 ? -15.172 -3.684 -7.949 1 97.62 389 ARG A N 1
ATOM 3085 C CA . ARG A 1 389 ? -14.383 -4.297 -9.016 1 97.62 389 ARG A CA 1
ATOM 3086 C C . ARG A 1 389 ? -14.648 -3.613 -10.352 1 97.62 389 ARG A C 1
ATOM 3088 O O . ARG A 1 389 ? -13.727 -3.363 -11.125 1 97.62 389 ARG A O 1
ATOM 3095 N N . ASP A 1 390 ? -15.898 -3.32 -10.625 1 97.44 390 ASP A N 1
ATOM 3096 C CA . ASP A 1 390 ? -16.281 -2.66 -11.875 1 97.44 390 ASP A CA 1
ATOM 3097 C C . ASP A 1 390 ? -15.68 -1.262 -11.961 1 97.44 390 ASP A C 1
ATOM 3099 O O . ASP A 1 390 ? -15.336 -0.797 -13.047 1 97.44 390 ASP A O 1
ATOM 3103 N N . ALA A 1 391 ? -15.578 -0.607 -10.852 1 97 391 ALA A N 1
ATOM 3104 C CA . ALA A 1 391 ? -14.977 0.725 -10.812 1 97 391 ALA A CA 1
ATOM 3105 C C . ALA A 1 391 ? -13.477 0.662 -11.078 1 97 391 ALA A C 1
ATOM 3107 O O . ALA A 1 391 ? -12.922 1.529 -11.758 1 97 391 ALA A O 1
ATOM 3108 N N . LEU A 1 392 ? -12.805 -0.312 -10.547 1 95.19 392 LEU A N 1
ATOM 3109 C CA . LEU A 1 392 ? -11.352 -0.453 -10.648 1 95.19 392 LEU A CA 1
ATOM 3110 C C . LEU A 1 392 ? -10.953 -0.913 -12.047 1 95.19 392 LEU A C 1
ATOM 3112 O O . LEU A 1 392 ? -9.891 -0.537 -12.547 1 95.19 392 LEU A O 1
ATOM 3116 N N . LYS A 1 393 ? -11.742 -1.782 -12.57 1 95.25 393 LYS A N 1
ATOM 3117 C CA . LYS A 1 393 ? -11.484 -2.371 -13.883 1 95.25 393 LYS A CA 1
ATOM 3118 C C . LYS A 1 393 ? -12.727 -2.303 -14.766 1 95.25 393 LYS A C 1
ATOM 3120 O O . LYS A 1 393 ? -13.336 -3.332 -15.07 1 95.25 393 LYS A O 1
ATOM 3125 N N . PRO A 1 394 ? -12.953 -1.093 -15.297 1 94.62 394 PRO A N 1
ATOM 3126 C CA . PRO A 1 394 ? -14.18 -0.917 -16.078 1 94.62 394 PRO A CA 1
ATOM 3127 C C . PRO A 1 394 ? -14.164 -1.725 -17.375 1 94.62 394 PRO A C 1
ATOM 3129 O O . PRO A 1 394 ? -13.102 -1.918 -17.984 1 94.62 394 PRO A O 1
ATOM 3132 N N . ASN A 1 395 ? -15.281 -2.195 -17.828 1 94.06 395 ASN A N 1
ATOM 3133 C CA . ASN A 1 395 ? -15.508 -2.91 -19.078 1 94.06 395 ASN A CA 1
ATOM 3134 C C . ASN A 1 395 ? -14.906 -4.312 -19.047 1 94.06 395 ASN A C 1
ATOM 3136 O O . ASN A 1 395 ? -14.547 -4.867 -20.078 1 94.06 395 ASN A O 1
ATOM 3140 N N . SER A 1 396 ? -14.711 -4.859 -17.875 1 97.44 396 SER A N 1
ATOM 3141 C CA . SER A 1 396 ? -14.289 -6.25 -17.719 1 97.44 396 SER A CA 1
ATOM 3142 C C . SER A 1 396 ? -15.438 -7.207 -18.016 1 97.44 396 SER A C 1
ATOM 3144 O O . SER A 1 396 ? -16.438 -7.238 -17.297 1 97.44 396 SER A O 1
ATOM 3146 N N . PRO A 1 397 ? -15.289 -8.023 -19.094 1 98.06 397 PRO A N 1
ATOM 3147 C CA . PRO A 1 397 ? -16.344 -8.984 -19.391 1 98.06 397 PRO A CA 1
ATOM 3148 C C . PRO A 1 397 ? -16.625 -9.953 -18.25 1 98.06 397 PRO A C 1
ATOM 3150 O O . PRO A 1 397 ? -17.766 -10.336 -18.016 1 98.06 397 PRO A O 1
ATOM 3153 N N . LEU A 1 398 ? -15.633 -10.344 -17.594 1 98.12 398 LEU A N 1
ATOM 3154 C CA . LEU A 1 398 ? -15.789 -11.242 -16.453 1 98.12 398 LEU A CA 1
ATOM 3155 C C . LEU A 1 398 ? -16.625 -10.594 -15.359 1 98.12 398 LEU A C 1
ATOM 3157 O O . LEU A 1 398 ? -17.547 -11.211 -14.828 1 98.12 398 LEU A O 1
ATOM 3161 N N . THR A 1 399 ? -16.312 -9.328 -15 1 98 399 THR A N 1
ATOM 3162 C CA . THR A 1 399 ? -17.078 -8.609 -13.984 1 98 399 THR A CA 1
ATOM 3163 C C . THR A 1 399 ? -18.531 -8.461 -14.406 1 98 399 THR A C 1
ATOM 3165 O O . THR A 1 399 ? -19.453 -8.617 -13.594 1 98 399 THR A O 1
ATOM 3168 N N . GLU A 1 400 ? -18.719 -8.211 -15.703 1 97.44 400 GLU A N 1
ATOM 3169 C CA . GLU A 1 400 ? -20.078 -8.086 -16.219 1 97.44 400 GLU A CA 1
ATOM 3170 C C . GLU A 1 400 ? -20.859 -9.391 -16.047 1 97.44 400 GLU A C 1
ATOM 3172 O O . GLU A 1 400 ? -22.031 -9.375 -15.68 1 97.44 400 GLU A O 1
ATOM 3177 N N . ARG A 1 401 ? -20.219 -10.5 -16.344 1 97.25 401 ARG A N 1
ATOM 3178 C CA . ARG A 1 401 ? -20.859 -11.797 -16.156 1 97.25 401 ARG A CA 1
ATOM 3179 C C . ARG A 1 401 ? -21.219 -12.023 -14.688 1 97.25 401 ARG A C 1
ATOM 3181 O O . ARG A 1 401 ? -22.297 -12.531 -14.375 1 97.25 401 ARG A O 1
ATOM 3188 N N . LEU A 1 402 ? -20.375 -11.617 -13.773 1 97 402 LEU A N 1
ATOM 3189 C CA . LEU A 1 402 ? -20.625 -11.789 -12.344 1 97 402 LEU A CA 1
ATOM 3190 C C . LEU A 1 402 ? -21.766 -10.891 -11.891 1 97 402 LEU A C 1
ATOM 3192 O O . LEU A 1 402 ? -22.578 -11.281 -11.047 1 97 402 LEU A O 1
ATOM 3196 N N . ILE A 1 403 ? -21.812 -9.703 -12.422 1 96.62 403 ILE A N 1
ATOM 3197 C CA . ILE A 1 403 ? -22.891 -8.781 -12.102 1 96.62 403 ILE A CA 1
ATOM 3198 C C . ILE A 1 403 ? -24.219 -9.367 -12.562 1 96.62 403 ILE A C 1
ATOM 3200 O O . ILE A 1 403 ? -25.219 -9.312 -11.836 1 96.62 403 ILE A O 1
ATOM 3204 N N . ARG A 1 404 ? -24.234 -9.953 -13.758 1 95.75 404 ARG A N 1
ATOM 3205 C CA . ARG A 1 404 ? -25.453 -10.594 -14.258 1 95.75 404 ARG A CA 1
ATOM 3206 C C . ARG A 1 404 ? -25.859 -11.766 -13.367 1 95.75 404 ARG A C 1
ATOM 3208 O O . ARG A 1 404 ? -27.047 -11.961 -13.102 1 95.75 404 ARG A O 1
ATOM 3215 N N . LYS A 1 405 ? -24.906 -12.5 -12.961 1 93.5 405 LYS A N 1
ATOM 3216 C CA . LYS A 1 405 ? -25.172 -13.609 -12.047 1 93.5 405 LYS A CA 1
ATOM 3217 C C . LYS A 1 405 ? -25.781 -13.102 -10.742 1 93.5 405 LYS A C 1
ATOM 3219 O O . LYS A 1 405 ? -26.719 -13.703 -10.211 1 93.5 405 LYS A O 1
ATOM 3224 N N . ALA A 1 406 ? -25.203 -12.055 -10.234 1 93 406 ALA A N 1
ATOM 3225 C CA . ALA A 1 406 ? -25.719 -11.453 -9.008 1 93 406 ALA A CA 1
ATOM 3226 C C . ALA A 1 406 ? -27.141 -10.961 -9.188 1 93 406 ALA A C 1
ATOM 3228 O O . ALA A 1 406 ? -27.984 -11.125 -8.297 1 93 406 ALA A O 1
ATOM 3229 N N . ALA A 1 407 ? -27.406 -10.383 -10.328 1 91.31 407 ALA A N 1
ATOM 3230 C CA . ALA A 1 407 ? -28.75 -9.883 -10.633 1 91.31 407 ALA A CA 1
ATOM 3231 C C . ALA A 1 407 ? -29.766 -11.023 -10.695 1 91.31 407 ALA A C 1
ATOM 3233 O O . ALA A 1 407 ? -30.891 -10.883 -10.242 1 91.31 407 ALA A O 1
ATOM 3234 N N . ALA A 1 408 ? -29.391 -12.078 -11.164 1 88 408 ALA A N 1
ATOM 3235 C CA . ALA A 1 408 ? -30.25 -13.234 -11.344 1 88 408 ALA A CA 1
ATOM 3236 C C . ALA A 1 408 ? -30.688 -13.812 -10.008 1 88 408 ALA A C 1
ATOM 3238 O O . ALA A 1 408 ? -31.781 -14.391 -9.891 1 88 408 ALA A O 1
ATOM 3239 N N . VAL A 1 409 ? -29.875 -13.625 -9.031 1 82.56 409 VAL A N 1
ATOM 3240 C CA . VAL A 1 409 ? -30.219 -14.172 -7.723 1 82.56 409 VAL A CA 1
ATOM 3241 C C . VAL A 1 409 ? -30.672 -13.047 -6.793 1 82.56 409 VAL A C 1
ATOM 3243 O O . VAL A 1 409 ? -30.703 -13.211 -5.574 1 82.56 409 VAL A O 1
ATOM 3246 N N . HIS A 1 410 ? -30.922 -11.883 -7.301 1 78.06 410 HIS A N 1
ATOM 3247 C CA . HIS A 1 410 ? -31.531 -10.734 -6.641 1 78.06 410 HIS A CA 1
ATOM 3248 C C . HIS A 1 410 ? -30.609 -10.148 -5.578 1 78.06 410 HIS A C 1
ATOM 3250 O O . HIS A 1 410 ? -31.062 -9.773 -4.496 1 78.06 410 HIS A O 1
ATOM 3256 N N . LEU A 1 411 ? -29.391 -10.109 -5.961 1 80.06 411 LEU A N 1
ATOM 3257 C CA . LEU A 1 411 ? -28.406 -9.562 -5.027 1 80.06 411 LEU A CA 1
ATOM 3258 C C . LEU A 1 411 ? -28.031 -8.133 -5.41 1 80.06 411 LEU A C 1
ATOM 3260 O O . LEU A 1 411 ? -27.219 -7.496 -4.734 1 80.06 411 LEU A O 1
ATOM 3264 N N . LEU A 1 412 ? -28.688 -7.57 -6.453 1 76.12 412 LEU A N 1
ATOM 3265 C CA . LEU A 1 412 ? -28.344 -6.207 -6.844 1 76.12 412 LEU A CA 1
ATOM 3266 C C . LEU A 1 412 ? -29.453 -5.238 -6.438 1 76.12 412 LEU A C 1
ATOM 3268 O O . LEU A 1 412 ? -29.422 -4.062 -6.801 1 76.12 412 LEU A O 1
ATOM 3272 N N . GLN A 1 413 ? -30.438 -5.77 -5.695 1 68.38 413 GLN A N 1
ATOM 3273 C CA . GLN A 1 413 ? -31.578 -4.945 -5.305 1 68.38 413 GLN A CA 1
ATOM 3274 C C . GLN A 1 413 ? -31.281 -4.184 -4.016 1 68.38 413 GLN A C 1
ATOM 3276 O O . GLN A 1 413 ? -30.5 -4.641 -3.184 1 68.38 413 GLN A O 1
ATOM 3281 N N . MET B 1 1 ? -30.281 19.672 17.062 1 58.44 1 MET B N 1
ATOM 3282 C CA . MET B 1 1 ? -30.797 18.297 17.062 1 58.44 1 MET B CA 1
ATOM 3283 C C . MET B 1 1 ? -30.781 17.719 18.469 1 58.44 1 MET B C 1
ATOM 3285 O O . MET B 1 1 ? -31.797 17.188 18.938 1 58.44 1 MET B O 1
ATOM 3289 N N . ARG B 1 2 ? -29.703 17.844 19.297 1 61.22 2 ARG B N 1
ATOM 3290 C CA . ARG B 1 2 ? -29.625 17.312 20.656 1 61.22 2 ARG B CA 1
ATOM 3291 C C . ARG B 1 2 ? -30.578 18.031 21.578 1 61.22 2 ARG B C 1
ATOM 3293 O O . ARG B 1 2 ? -31.234 17.406 22.422 1 61.22 2 ARG B O 1
ATOM 3300 N N . ALA B 1 3 ? -30.547 19.25 21.438 1 60 3 ALA B N 1
ATOM 3301 C CA . ALA B 1 3 ? -31.438 20.062 22.266 1 60 3 ALA B CA 1
ATOM 3302 C C . ALA B 1 3 ? -32.906 19.688 22.062 1 60 3 ALA B C 1
ATOM 3304 O O . ALA B 1 3 ? -33.688 19.672 23.016 1 60 3 ALA B O 1
ATOM 3305 N N . ALA B 1 4 ? -33.188 19.391 20.781 1 65.81 4 ALA B N 1
ATOM 3306 C CA . ALA B 1 4 ? -34.594 19.094 20.438 1 65.81 4 ALA B CA 1
ATOM 3307 C C . ALA B 1 4 ? -35 17.719 20.938 1 65.81 4 ALA B C 1
ATOM 3309 O O . ALA B 1 4 ? -36.156 17.516 21.328 1 65.81 4 ALA B O 1
ATOM 3310 N N . ASP B 1 5 ? -34.156 16.688 20.844 1 68.88 5 ASP B N 1
ATOM 3311 C CA . ASP B 1 5 ? -34.438 15.352 21.359 1 68.88 5 ASP B CA 1
ATOM 3312 C C . ASP B 1 5 ? -33.188 14.734 22 1 68.88 5 ASP B C 1
ATOM 3314 O O . ASP B 1 5 ? -32.438 14.031 21.344 1 68.88 5 ASP B O 1
ATOM 3318 N N . PRO B 1 6 ? -33.156 15.008 23.234 1 71.69 6 PRO B N 1
ATOM 3319 C CA . PRO B 1 6 ? -31.984 14.547 23.984 1 71.69 6 PRO B CA 1
ATOM 3320 C C . PRO B 1 6 ? -31.828 13.031 23.953 1 71.69 6 PRO B C 1
ATOM 3322 O O . PRO B 1 6 ? -30.734 12.516 24.219 1 71.69 6 PRO B O 1
ATOM 3325 N N . ASN B 1 7 ? -32.781 12.406 23.594 1 72.5 7 ASN B N 1
ATOM 3326 C CA . ASN B 1 7 ? -32.719 10.953 23.594 1 72.5 7 ASN B CA 1
ATOM 3327 C C . ASN B 1 7 ? -32.531 10.398 22.188 1 72.5 7 ASN B C 1
ATOM 3329 O O . ASN B 1 7 ? -32.594 9.188 21.969 1 72.5 7 ASN B O 1
ATOM 3333 N N . PHE B 1 8 ? -32.188 11.32 21.328 1 83.12 8 PHE B N 1
ATOM 3334 C CA . PHE B 1 8 ? -31.984 10.922 19.938 1 83.12 8 PHE B CA 1
ATOM 3335 C C . PHE B 1 8 ? -30.578 10.367 19.734 1 83.12 8 PHE B C 1
ATOM 3337 O O . PHE B 1 8 ? -29.641 11.133 19.516 1 83.12 8 PHE B O 1
ATOM 3344 N N . ALA B 1 9 ? -30.391 9.086 19.766 1 86.06 9 ALA B N 1
ATOM 3345 C CA . ALA B 1 9 ? -29.094 8.398 19.75 1 86.06 9 ALA B CA 1
ATOM 3346 C C . ALA B 1 9 ? -28.266 8.836 18.547 1 86.06 9 ALA B C 1
ATOM 3348 O O . ALA B 1 9 ? -27.062 9.039 18.656 1 86.06 9 ALA B O 1
ATOM 3349 N N . MET B 1 10 ? -28.891 9.094 17.484 1 89.44 10 MET B N 1
ATOM 3350 C CA . MET B 1 10 ? -28.172 9.461 16.266 1 89.44 10 MET B CA 1
ATOM 3351 C C . MET B 1 10 ? -27.625 10.883 16.359 1 89.44 10 MET B C 1
ATOM 3353 O O . MET B 1 10 ? -26.594 11.195 15.766 1 89.44 10 MET B O 1
ATOM 3357 N N . GLY B 1 11 ? -28.391 11.688 17.047 1 92.12 11 GLY B N 1
ATOM 3358 C CA . GLY B 1 11 ? -27.875 13.023 17.297 1 92.12 11 GLY B CA 1
ATOM 3359 C C . GLY B 1 11 ? -26.578 13.023 18.078 1 92.12 11 GLY B C 1
ATOM 3360 O O . GLY B 1 11 ? -25.656 13.781 17.766 1 92.12 11 GLY B O 1
ATOM 3361 N N . HIS B 1 12 ? -26.5 12.133 19.062 1 92.81 12 HIS B N 1
ATOM 3362 C CA . HIS B 1 12 ? -25.297 11.977 19.844 1 92.81 12 HIS B CA 1
ATOM 3363 C C . HIS B 1 12 ? -24.156 11.391 19.016 1 92.81 12 HIS B C 1
ATOM 3365 O O . HIS B 1 12 ? -23.016 11.852 19.109 1 92.81 12 HIS B O 1
ATOM 3371 N N . ALA B 1 13 ? -24.516 10.445 18.219 1 94.56 13 ALA B N 1
ATOM 3372 C CA . ALA B 1 13 ? -23.5 9.828 17.359 1 94.56 13 ALA B CA 1
ATOM 3373 C C . ALA B 1 13 ? -22.906 10.844 16.391 1 94.56 13 ALA B C 1
ATOM 3375 O O . ALA B 1 13 ? -21.688 10.867 16.172 1 94.56 13 ALA B O 1
ATOM 3376 N N . LEU B 1 14 ? -23.734 11.641 15.867 1 95.19 14 LEU B N 1
ATOM 3377 C CA . LEU B 1 14 ? -23.281 12.672 14.938 1 95.19 14 LEU B CA 1
ATOM 3378 C C . LEU B 1 14 ? -22.406 13.703 15.641 1 95.19 14 LEU B C 1
ATOM 3380 O O . LEU B 1 14 ? -21.297 13.992 15.188 1 95.19 14 LEU B O 1
ATOM 3384 N N . SER B 1 15 ? -22.859 14.18 16.719 1 95.38 15 SER B N 1
ATOM 3385 C CA . SER B 1 15 ? -22.172 15.25 17.438 1 95.38 15 SER B CA 1
ATOM 3386 C C . SER B 1 15 ? -20.844 14.758 18 1 95.38 15 SER B C 1
ATOM 3388 O O . SER B 1 15 ? -19.797 15.391 17.781 1 95.38 15 SER B O 1
ATOM 3390 N N . ASN B 1 16 ? -20.891 13.617 18.75 1 96.81 16 ASN B N 1
ATOM 3391 C CA . ASN B 1 16 ? -19.656 13.062 19.297 1 96.81 16 ASN B CA 1
ATOM 3392 C C . ASN B 1 16 ? -18.688 12.664 18.188 1 96.81 16 ASN B C 1
ATOM 3394 O O . ASN B 1 16 ? -17.484 12.891 18.312 1 96.81 16 ASN B O 1
ATOM 3398 N N . GLY B 1 17 ? -19.297 12.078 17.141 1 97.06 17 GLY B N 1
ATOM 3399 C CA . GLY B 1 17 ? -18.469 11.664 16.016 1 97.06 17 GLY B CA 1
ATOM 3400 C C . GLY B 1 17 ? -17.719 12.82 15.375 1 97.06 17 GLY B C 1
ATOM 3401 O O . GLY B 1 17 ? -16.531 12.695 15.047 1 97.06 17 GLY B O 1
ATOM 3402 N N . LEU B 1 18 ? -18.359 13.914 15.227 1 95.69 18 LEU B N 1
ATOM 3403 C CA . LEU B 1 18 ? -17.75 15.078 14.594 1 95.69 18 LEU B CA 1
ATOM 3404 C C . LEU B 1 18 ? -16.625 15.633 15.453 1 95.69 18 LEU B C 1
ATOM 3406 O O . LEU B 1 18 ? -15.578 16.047 14.922 1 95.69 18 LEU B O 1
ATOM 3410 N N . VAL B 1 19 ? -16.828 15.617 16.703 1 95.75 19 VAL B N 1
ATOM 3411 C CA . VAL B 1 19 ? -15.781 16.078 17.609 1 95.75 19 VAL B CA 1
ATOM 3412 C C . VAL B 1 19 ? -14.586 15.141 17.547 1 95.75 19 VAL B C 1
ATOM 3414 O O . VAL B 1 19 ? -13.445 15.594 17.406 1 95.75 19 VAL B O 1
ATOM 3417 N N . LEU B 1 20 ? -14.867 13.883 17.578 1 97.62 20 LEU B N 1
ATOM 3418 C CA . LEU B 1 20 ? -13.812 12.875 17.625 1 97.62 20 LEU B CA 1
ATOM 3419 C C . LEU B 1 20 ? -13.031 12.859 16.312 1 97.62 20 LEU B C 1
ATOM 3421 O O . LEU B 1 20 ? -11.797 12.789 16.312 1 97.62 20 LEU B O 1
ATOM 3425 N N . ILE B 1 21 ? -13.695 12.961 15.195 1 96.38 21 ILE B N 1
ATOM 3426 C CA . ILE B 1 21 ? -13.07 12.875 13.883 1 96.38 21 ILE B CA 1
ATOM 3427 C C . ILE B 1 21 ? -12.172 14.094 13.656 1 96.38 21 ILE B C 1
ATOM 3429 O O . ILE B 1 21 ? -11.203 14.031 12.898 1 96.38 21 ILE B O 1
ATOM 3433 N N . GLY B 1 22 ? -12.406 15.188 14.383 1 95.06 22 GLY B N 1
ATOM 3434 C CA . GLY B 1 22 ? -11.562 16.359 14.297 1 95.06 22 GLY B CA 1
ATOM 3435 C C . GLY B 1 22 ? -10.195 16.172 14.93 1 95.06 22 GLY B C 1
ATOM 3436 O O . GLY B 1 22 ? -9.266 16.938 14.672 1 95.06 22 GLY B O 1
ATOM 3437 N N . THR B 1 23 ? -10.023 15.18 15.797 1 96.06 23 THR B N 1
ATOM 3438 C CA . THR B 1 23 ? -8.797 14.68 16.406 1 96.06 23 THR B CA 1
ATOM 3439 C C . THR B 1 23 ? -8.18 15.734 17.328 1 96.06 23 THR B C 1
ATOM 3441 O O . THR B 1 23 ? -7.023 15.617 17.719 1 96.06 23 THR B O 1
ATOM 3444 N N . GLY B 1 24 ? -8.93 16.812 17.625 1 94.81 24 GLY B N 1
ATOM 3445 C CA . GLY B 1 24 ? -8.453 17.859 18.516 1 94.81 24 GLY B CA 1
ATOM 3446 C C . GLY B 1 24 ? -8.758 17.562 19.984 1 94.81 24 GLY B C 1
ATOM 3447 O O . GLY B 1 24 ? -8.297 18.297 20.859 1 94.81 24 GLY B O 1
ATOM 3448 N N . SER B 1 25 ? -9.555 16.531 20.188 1 93.75 25 SER B N 1
ATOM 3449 C CA . SER B 1 25 ? -9.93 16.109 21.516 1 93.75 25 SER B CA 1
ATOM 3450 C C . SER B 1 25 ? -10.039 14.586 21.609 1 93.75 25 SER B C 1
ATOM 3452 O O . SER B 1 25 ? -10.008 13.898 20.578 1 93.75 25 SER B O 1
ATOM 3454 N N . SER B 1 26 ? -10.016 14.086 22.844 1 94.44 26 SER B N 1
ATOM 3455 C CA . SER B 1 26 ? -10.156 12.648 23.062 1 94.44 26 SER B CA 1
ATOM 3456 C C . SER B 1 26 ? -10.875 12.367 24.391 1 94.44 26 SER B C 1
ATOM 3458 O O . SER B 1 26 ? -10.953 13.234 25.266 1 94.44 26 SER B O 1
ATOM 3460 N N . VAL B 1 27 ? -11.406 11.172 24.453 1 95.38 27 VAL B N 1
ATOM 3461 C CA . VAL B 1 27 ? -12.117 10.766 25.656 1 95.38 27 VAL B CA 1
ATOM 3462 C C . VAL B 1 27 ? -11.133 10.602 26.812 1 95.38 27 VAL B C 1
ATOM 3464 O O . VAL B 1 27 ? -11.523 10.672 27.969 1 95.38 27 VAL B O 1
ATOM 3467 N N . LYS B 1 28 ? -9.93 10.438 26.547 1 91.31 28 LYS B N 1
ATOM 3468 C CA . LYS B 1 28 ? -8.914 10.266 27.578 1 91.31 28 LYS B CA 1
ATOM 3469 C C . LYS B 1 28 ? -8.648 11.586 28.312 1 91.31 28 LYS B C 1
ATOM 3471 O O . LYS B 1 28 ? -8.461 11.594 29.531 1 91.31 28 LYS B O 1
ATOM 3476 N N . LEU B 1 29 ? -8.68 12.641 27.594 1 89.19 29 LEU B N 1
ATOM 3477 C CA . LEU B 1 29 ? -8.242 13.906 28.172 1 89.19 29 LEU B CA 1
ATOM 3478 C C . LEU B 1 29 ? -9.43 14.828 28.422 1 89.19 29 LEU B C 1
ATOM 3480 O O . LEU B 1 29 ? -9.359 15.727 29.25 1 89.19 29 LEU B O 1
ATOM 3484 N N . ASP B 1 30 ? -10.5 14.68 27.719 1 95.38 30 ASP B N 1
ATOM 3485 C CA . ASP B 1 30 ? -11.719 15.477 27.828 1 95.38 30 ASP B CA 1
ATOM 3486 C C . ASP B 1 30 ? -12.82 14.703 28.547 1 95.38 30 ASP B C 1
ATOM 3488 O O . ASP B 1 30 ? -13.555 13.938 27.938 1 95.38 30 ASP B O 1
ATOM 3492 N N . LYS B 1 31 ? -13.055 15.062 29.766 1 96.38 31 LYS B N 1
ATOM 3493 C CA . LYS B 1 31 ? -14 14.328 30.594 1 96.38 31 LYS B CA 1
ATOM 3494 C C . LYS B 1 31 ? -15.43 14.516 30.109 1 96.38 31 LYS B C 1
ATOM 3496 O O . LYS B 1 31 ? -16.25 13.602 30.203 1 96.38 31 LYS B O 1
ATOM 3501 N N . GLU B 1 32 ? -15.688 15.68 29.688 1 96.88 32 GLU B N 1
ATOM 3502 C CA . GLU B 1 32 ? -17.031 15.938 29.156 1 96.88 32 GLU B CA 1
ATOM 3503 C C . GLU B 1 32 ? -17.297 15.086 27.922 1 96.88 32 GLU B C 1
ATOM 3505 O O . GLU B 1 32 ? -18.406 14.547 27.766 1 96.88 32 GLU B O 1
ATOM 3510 N N . LEU B 1 33 ? -16.312 15.023 27.047 1 97.19 33 LEU B N 1
ATOM 3511 C CA . LEU B 1 33 ? -16.453 14.172 25.859 1 97.19 33 LEU B CA 1
ATOM 3512 C C . LEU B 1 33 ? -16.578 12.711 26.266 1 97.19 33 LEU B C 1
ATOM 3514 O O . LEU B 1 33 ? -17.375 11.969 25.672 1 97.19 33 LEU B O 1
ATOM 3518 N N . ASP B 1 34 ? -15.812 12.289 27.219 1 97.81 34 ASP B N 1
ATOM 3519 C CA . ASP B 1 34 ? -15.891 10.922 27.719 1 97.81 34 ASP B CA 1
ATOM 3520 C C . ASP B 1 34 ? -17.297 10.594 28.219 1 97.81 34 ASP B C 1
ATOM 3522 O O . ASP B 1 34 ? -17.859 9.562 27.859 1 97.81 34 ASP B O 1
ATOM 3526 N N . GLN B 1 35 ? -17.828 11.492 29 1 97.5 35 GLN B N 1
ATOM 3527 C CA . GLN B 1 35 ? -19.172 11.305 29.531 1 97.5 35 GLN B CA 1
ATOM 3528 C C . GLN B 1 35 ? -20.219 11.305 28.406 1 97.5 35 GLN B C 1
ATOM 3530 O O . GLN B 1 35 ? -21.172 10.531 28.453 1 97.5 35 GLN B O 1
ATOM 3535 N N . ALA B 1 36 ? -20 12.203 27.484 1 96.81 36 ALA B N 1
ATOM 3536 C CA . ALA B 1 36 ? -20.922 12.289 26.359 1 96.81 36 ALA B CA 1
ATOM 3537 C C . ALA B 1 36 ? -20.953 10.969 25.578 1 96.81 36 ALA B C 1
ATOM 3539 O O . ALA B 1 36 ? -22.031 10.516 25.172 1 96.81 36 ALA B O 1
ATOM 3540 N N . VAL B 1 37 ? -19.844 10.352 25.344 1 97.62 37 VAL B N 1
ATOM 3541 C CA . VAL B 1 37 ? -19.766 9.086 24.609 1 97.62 37 VAL B CA 1
ATOM 3542 C C . VAL B 1 37 ? -20.391 7.969 25.438 1 97.62 37 VAL B C 1
ATOM 3544 O O . VAL B 1 37 ? -21.156 7.148 24.906 1 97.62 37 VAL B O 1
ATOM 3547 N N . LYS B 1 38 ? -20.109 7.949 26.719 1 97 38 LYS B N 1
ATOM 3548 C CA . LYS B 1 38 ? -20.719 6.949 27.609 1 97 38 LYS B CA 1
ATOM 3549 C C . LYS B 1 38 ? -22.234 7.07 27.625 1 97 38 LYS B C 1
ATOM 3551 O O . LYS B 1 38 ? -22.938 6.059 27.594 1 97 38 LYS B O 1
ATOM 3556 N N . ASN B 1 39 ? -22.672 8.281 27.672 1 95.56 39 ASN B N 1
ATOM 3557 C CA . ASN B 1 39 ? -24.109 8.516 27.625 1 95.56 39 ASN B CA 1
ATOM 3558 C C . ASN B 1 39 ? -24.719 8.039 26.312 1 95.56 39 ASN B C 1
ATOM 3560 O O . ASN B 1 39 ? -25.812 7.461 26.297 1 95.56 39 ASN B O 1
ATOM 3564 N N . MET B 1 40 ? -24.047 8.359 25.203 1 96.25 40 MET B N 1
ATOM 3565 C CA . MET B 1 40 ? -24.484 7.898 23.891 1 96.25 40 MET B CA 1
ATOM 3566 C C . MET B 1 40 ? -24.656 6.383 23.875 1 96.25 40 MET B C 1
ATOM 3568 O O . MET B 1 40 ? -25.688 5.871 23.422 1 96.25 40 MET B O 1
ATOM 3572 N N . VAL B 1 41 ? -23.688 5.625 24.406 1 96.5 41 VAL B N 1
ATOM 3573 C CA . VAL B 1 41 ? -23.703 4.168 24.422 1 96.5 41 VAL B CA 1
ATOM 3574 C C . VAL B 1 41 ? -24.812 3.672 25.344 1 96.5 41 VAL B C 1
ATOM 3576 O O . VAL B 1 41 ? -25.562 2.748 25 1 96.5 41 VAL B O 1
ATOM 3579 N N . ALA B 1 42 ? -24.938 4.297 26.469 1 94.94 42 ALA B N 1
ATOM 3580 C CA . ALA B 1 42 ? -25.984 3.916 27.422 1 94.94 42 ALA B CA 1
ATOM 3581 C C . ALA B 1 42 ? -27.375 4.113 26.812 1 94.94 42 ALA B C 1
ATOM 3583 O O . ALA B 1 42 ? -28.25 3.256 26.969 1 94.94 42 ALA B O 1
ATOM 3584 N N . LEU B 1 43 ? -27.562 5.211 26.219 1 92.56 43 LEU B N 1
ATOM 3585 C CA . LEU B 1 43 ? -28.844 5.527 25.594 1 92.56 43 LEU B CA 1
ATOM 3586 C C . LEU B 1 43 ? -29.172 4.504 24.516 1 92.56 43 LEU B C 1
ATOM 3588 O O . LEU B 1 43 ? -30.344 4.156 24.328 1 92.56 43 LEU B O 1
ATOM 3592 N N . SER B 1 44 ? -28.188 4.078 23.781 1 92.56 44 SER B N 1
ATOM 3593 C CA . SER B 1 44 ? -28.406 3.129 22.688 1 92.56 44 SER B CA 1
ATOM 3594 C C . SER B 1 44 ? -28.875 1.778 23.219 1 92.56 44 SER B C 1
ATOM 3596 O O . SER B 1 44 ? -29.5 1.004 22.5 1 92.56 44 SER B O 1
ATOM 3598 N N . ARG B 1 45 ? -28.641 1.511 24.453 1 91.62 45 ARG B N 1
ATOM 3599 C CA . ARG B 1 45 ? -29.031 0.24 25.047 1 91.62 45 ARG B CA 1
ATOM 3600 C C . ARG B 1 45 ? -30.422 0.324 25.656 1 91.62 45 ARG B C 1
ATOM 3602 O O . ARG B 1 45 ? -31.047 -0.702 25.938 1 91.62 45 ARG B O 1
ATOM 3609 N N . THR B 1 46 ? -30.953 1.479 25.859 1 90.25 46 THR B N 1
ATOM 3610 C CA . THR B 1 46 ? -32.219 1.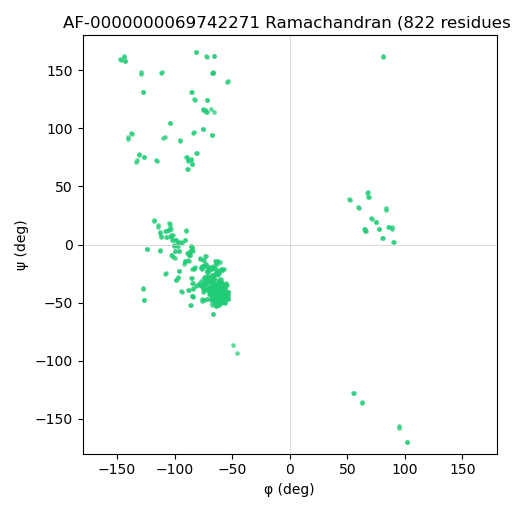645 26.594 1 90.25 46 THR B CA 1
ATOM 3611 C C . THR B 1 46 ? -33.344 1.903 25.609 1 90.25 46 THR B C 1
ATOM 3613 O O . THR B 1 46 ? -34.531 1.975 26.031 1 90.25 46 THR B O 1
ATOM 3616 N N . GLN B 1 47 ? -33.094 2.121 24.359 1 88.06 47 GLN B N 1
ATOM 3617 C CA . GLN B 1 47 ? -34.125 2.373 23.375 1 88.06 47 GLN B CA 1
ATOM 3618 C C . GLN B 1 47 ? -33.969 1.46 22.156 1 88.06 47 GLN B C 1
ATOM 3620 O O . GLN B 1 47 ? -32.875 0.992 21.859 1 88.06 47 GLN B O 1
ATOM 3625 N N . PRO B 1 48 ? -35.125 1.178 21.672 1 90.12 48 PRO B N 1
ATOM 3626 C CA . PRO B 1 48 ? -35.062 0.386 20.438 1 90.12 48 PRO B CA 1
ATOM 3627 C C . PRO B 1 48 ? -34.438 1.161 19.281 1 90.12 48 PRO B C 1
ATOM 3629 O O . PRO B 1 48 ? -34.969 2.207 18.891 1 90.12 48 PRO B O 1
ATOM 3632 N N . LEU B 1 49 ? -33.281 0.755 18.797 1 92.62 49 LEU B N 1
ATOM 3633 C CA . LEU B 1 49 ? -32.625 1.354 17.641 1 92.62 49 LEU B CA 1
ATOM 3634 C C . LEU B 1 49 ? -32.625 0.397 16.453 1 92.62 49 LEU B C 1
ATOM 3636 O O . LEU B 1 49 ? -32.688 -0.821 16.625 1 92.62 49 LEU B O 1
ATOM 3640 N N . THR B 1 50 ? -32.688 0.995 15.32 1 93.5 50 THR B N 1
ATOM 3641 C CA . THR B 1 50 ? -32.469 0.184 14.125 1 93.5 50 THR B CA 1
ATOM 3642 C C . THR B 1 50 ? -31.031 -0.335 14.094 1 93.5 50 THR B C 1
ATOM 3644 O O . THR B 1 50 ? -30.172 0.164 14.82 1 93.5 50 THR B O 1
ATOM 3647 N N . GLN B 1 51 ? -30.797 -1.306 13.328 1 93.06 51 GLN B N 1
ATOM 3648 C CA . GLN B 1 51 ? -29.453 -1.834 13.156 1 93.06 51 GLN B CA 1
ATOM 3649 C C . GLN B 1 51 ? -28.484 -0.747 12.68 1 93.06 51 GLN B C 1
ATOM 3651 O O . GLN B 1 51 ? -27.344 -0.671 13.141 1 93.06 51 GLN B O 1
ATOM 3656 N N . ARG B 1 52 ? -28.906 0.081 11.781 1 95.25 52 ARG B N 1
ATOM 3657 C CA . ARG B 1 52 ? -28.109 1.182 11.242 1 95.25 52 ARG B CA 1
ATOM 3658 C C . ARG B 1 52 ? -27.672 2.131 12.352 1 95.25 52 ARG B C 1
ATOM 3660 O O . ARG B 1 52 ? -26.484 2.482 12.438 1 95.25 52 ARG B O 1
ATOM 3667 N N . GLU B 1 53 ? -28.594 2.477 13.188 1 95.88 53 GLU B N 1
ATOM 3668 C CA . GLU B 1 53 ? -28.312 3.387 14.289 1 95.88 53 GLU B CA 1
ATOM 3669 C C . GLU B 1 53 ? -27.359 2.748 15.297 1 95.88 53 GLU B C 1
ATOM 3671 O O . GLU B 1 53 ? -26.438 3.404 15.789 1 95.88 53 GLU B O 1
ATOM 3676 N N . GLN B 1 54 ? -27.594 1.524 15.516 1 96.25 54 GLN B N 1
ATOM 3677 C CA . GLN B 1 54 ? -26.734 0.797 16.438 1 96.25 54 GLN B CA 1
ATOM 3678 C C . GLN B 1 54 ? -25.297 0.748 15.93 1 96.25 54 GLN B C 1
ATOM 3680 O O . GLN B 1 54 ? -24.344 0.901 16.703 1 96.25 54 GLN B O 1
ATOM 3685 N N . LEU B 1 55 ? -25.141 0.513 14.688 1 97.19 55 LEU B N 1
ATOM 3686 C CA . LEU B 1 55 ? -23.828 0.439 14.078 1 97.19 55 LEU B CA 1
ATOM 3687 C C . LEU B 1 55 ? -23.109 1.788 14.148 1 97.19 55 LEU B C 1
ATOM 3689 O O . LEU B 1 55 ? -21.906 1.848 14.406 1 97.19 55 LEU B O 1
ATOM 3693 N N . HIS B 1 56 ? -23.828 2.908 13.945 1 98.19 56 HIS B N 1
ATOM 3694 C CA . HIS B 1 56 ? -23.219 4.23 14.086 1 98.19 56 HIS B CA 1
ATOM 3695 C C . HIS B 1 56 ? -22.703 4.453 15.508 1 98.19 56 HIS B C 1
ATOM 3697 O O . HIS B 1 56 ? -21.594 4.945 15.695 1 98.19 56 HIS B O 1
ATOM 3703 N N . VAL B 1 57 ? -23.562 4.078 16.453 1 98.06 57 VAL B N 1
ATOM 3704 C CA . VAL B 1 57 ? -23.172 4.258 17.859 1 98.06 57 VAL B CA 1
ATOM 3705 C C . VAL B 1 57 ? -21.922 3.438 18.172 1 98.06 57 VAL B C 1
ATOM 3707 O O . VAL B 1 57 ? -20.969 3.953 18.734 1 98.06 57 VAL B O 1
ATOM 3710 N N . SER B 1 58 ? -21.953 2.197 17.75 1 98.38 58 SER B N 1
ATOM 3711 C CA . SER B 1 58 ? -20.828 1.301 17.984 1 98.38 58 SER B CA 1
ATOM 3712 C C . SER B 1 58 ? -19.562 1.804 17.312 1 98.38 58 SER B C 1
ATOM 3714 O O . SER B 1 58 ? -18.469 1.719 17.875 1 98.38 58 SER B O 1
ATOM 3716 N N . ALA B 1 59 ? -19.688 2.309 16.078 1 98.69 59 ALA B N 1
ATOM 3717 C CA . ALA B 1 59 ? -18.547 2.807 15.328 1 98.69 59 ALA B CA 1
ATOM 3718 C C . ALA B 1 59 ? -17.906 4.012 16.016 1 98.69 59 ALA B C 1
ATOM 3720 O O . ALA B 1 59 ? -16.688 4.078 16.172 1 98.69 59 ALA B O 1
ATOM 3721 N N . VAL B 1 60 ? -18.719 4.918 16.469 1 98.62 60 VAL B N 1
ATOM 3722 C CA . VAL B 1 60 ? -18.234 6.109 17.156 1 98.62 60 VAL B CA 1
ATOM 3723 C C . VAL B 1 60 ? -17.562 5.711 18.469 1 98.62 60 VAL B C 1
ATOM 3725 O O . VAL B 1 60 ? -16.531 6.281 18.828 1 98.62 60 VAL B O 1
ATOM 3728 N N . GLU B 1 61 ? -18.141 4.742 19.141 1 98.5 61 GLU B N 1
ATOM 3729 C CA . GLU B 1 61 ? -17.531 4.246 20.375 1 98.5 61 GLU B CA 1
ATOM 3730 C C . GLU B 1 61 ? -16.141 3.664 20.109 1 98.5 61 GLU B C 1
ATOM 3732 O O . GLU B 1 61 ? -15.195 3.947 20.844 1 98.5 61 GLU B O 1
ATOM 3737 N N . MET B 1 62 ? -16.047 2.836 19.078 1 98.62 62 MET B N 1
ATOM 3738 C CA . MET B 1 62 ? -14.766 2.238 18.734 1 98.62 62 MET B CA 1
ATOM 3739 C C . MET B 1 62 ? -13.75 3.311 18.359 1 98.62 62 MET B C 1
ATOM 3741 O O . MET B 1 62 ? -12.578 3.23 18.734 1 98.62 62 MET B O 1
ATOM 3745 N N . PHE B 1 63 ? -14.211 4.316 17.609 1 98.62 63 PHE B N 1
ATOM 3746 C CA . PHE B 1 63 ? -13.328 5.41 17.234 1 98.62 63 PHE B CA 1
ATOM 3747 C C . PHE B 1 63 ? -12.836 6.16 18.469 1 98.62 63 PHE B C 1
ATOM 3749 O O . PHE B 1 63 ? -11.656 6.508 18.562 1 98.62 63 PHE B O 1
ATOM 3756 N N . ALA B 1 64 ? -13.727 6.387 19.375 1 98.38 64 ALA B N 1
ATOM 3757 C CA . ALA B 1 64 ? -13.391 7.098 20.594 1 98.38 64 ALA B CA 1
ATOM 3758 C C . ALA B 1 64 ? -12.32 6.348 21.391 1 98.38 64 ALA B C 1
ATOM 3760 O O . ALA B 1 64 ? -11.453 6.965 22.016 1 98.38 64 ALA B O 1
ATOM 3761 N N . LYS B 1 65 ? -12.328 5.059 21.297 1 97.25 65 LYS B N 1
ATOM 3762 C CA . LYS B 1 65 ? -11.391 4.215 22.031 1 97.25 65 LYS B CA 1
ATOM 3763 C C . LYS B 1 65 ? -10.078 4.062 21.281 1 97.25 65 LYS B C 1
ATOM 3765 O O . LYS B 1 65 ? -9.148 3.412 21.766 1 97.25 65 LYS B O 1
ATOM 3770 N N . GLY B 1 66 ? -10.016 4.602 20.094 1 97.94 66 GLY B N 1
ATOM 3771 C CA . GLY B 1 66 ? -8.797 4.543 19.281 1 97.94 66 GLY B CA 1
ATOM 3772 C C . GLY B 1 66 ? -8.734 3.32 18.391 1 97.94 66 GLY B C 1
ATOM 3773 O O . GLY B 1 66 ? -7.699 3.041 17.781 1 97.94 66 GLY B O 1
ATOM 3774 N N . ASN B 1 67 ? -9.766 2.518 18.422 1 98.38 67 ASN B N 1
ATOM 3775 C CA . ASN B 1 67 ? -9.836 1.38 17.516 1 98.38 67 ASN B CA 1
ATOM 3776 C C . ASN B 1 67 ? -10.43 1.78 16.156 1 98.38 67 ASN B C 1
ATOM 3778 O O . ASN B 1 67 ? -11.547 1.377 15.828 1 98.38 67 ASN B O 1
ATOM 3782 N N . PHE B 1 68 ? -9.688 2.494 15.359 1 98.69 68 PHE B N 1
ATOM 3783 C CA . PHE B 1 68 ? -10.141 3.068 14.102 1 98.69 68 PHE B CA 1
ATOM 3784 C C . PHE B 1 68 ? -10.5 1.973 13.102 1 98.69 68 PHE B C 1
ATOM 3786 O O . PHE B 1 68 ? -11.523 2.061 12.422 1 98.69 68 PHE B O 1
ATOM 3793 N N . PRO B 1 69 ? -9.672 0.856 13.016 1 98.44 69 PRO B N 1
ATOM 3794 C CA . PRO B 1 69 ? -10.023 -0.192 12.055 1 98.44 69 PRO B CA 1
ATOM 3795 C C . PRO B 1 69 ? -11.406 -0.789 12.312 1 98.44 69 PRO B C 1
ATOM 3797 O O . PRO B 1 69 ? -12.188 -0.978 11.375 1 98.44 69 PRO B O 1
ATOM 3800 N N . LYS B 1 70 ? -11.656 -1.033 13.531 1 98.5 70 LYS B N 1
ATOM 3801 C CA . LYS B 1 70 ? -12.961 -1.602 13.852 1 98.5 70 LYS B CA 1
ATOM 3802 C C . LYS B 1 70 ? -14.078 -0.603 13.562 1 98.5 70 LYS B C 1
ATOM 3804 O O . LYS B 1 70 ? -15.164 -0.986 13.109 1 98.5 70 LYS B O 1
ATOM 3809 N N . ALA B 1 71 ? -13.883 0.683 13.898 1 98.81 71 ALA B N 1
ATOM 3810 C CA . ALA B 1 71 ? -14.859 1.711 13.555 1 98.81 71 ALA B CA 1
ATOM 3811 C C . ALA B 1 71 ? -15.172 1.699 12.062 1 98.81 71 ALA B C 1
ATOM 3813 O O . ALA B 1 71 ? -16.328 1.733 11.656 1 98.81 71 ALA B O 1
ATOM 3814 N N . CYS B 1 72 ? -14.156 1.565 11.227 1 98.62 72 CYS B N 1
ATOM 3815 C CA . CYS B 1 72 ? -14.32 1.536 9.773 1 98.62 72 CYS B CA 1
ATOM 3816 C C . CYS B 1 72 ? -15.141 0.326 9.344 1 98.62 72 CYS B C 1
ATOM 3818 O O . CYS B 1 72 ? -16.016 0.437 8.484 1 98.62 72 CYS B O 1
ATOM 3820 N N . GLU B 1 73 ? -14.836 -0.78 9.961 1 97.44 73 GLU B N 1
ATOM 3821 C CA . GLU B 1 73 ? -15.578 -1.994 9.648 1 97.44 73 GLU B CA 1
ATOM 3822 C C . GLU B 1 73 ? -17.078 -1.807 9.891 1 97.44 73 GLU B C 1
ATOM 3824 O O . GLU B 1 73 ? -17.906 -2.238 9.086 1 97.44 73 GLU B O 1
ATOM 3829 N N . LEU B 1 74 ? -17.391 -1.179 10.984 1 98.25 74 LEU B N 1
ATOM 3830 C CA . LEU B 1 74 ? -18.781 -0.976 11.359 1 98.25 74 LEU B CA 1
ATOM 3831 C C . LEU B 1 74 ? -19.453 0.019 10.422 1 98.25 74 LEU B C 1
ATOM 3833 O O . LEU B 1 74 ? -20.594 -0.2 9.992 1 98.25 74 LEU B O 1
ATOM 3837 N N . TRP B 1 75 ? -18.797 1.078 10.07 1 98.5 75 TRP B N 1
ATOM 3838 C CA . TRP B 1 75 ? -19.359 2.031 9.125 1 98.5 75 TRP B CA 1
ATOM 3839 C C . TRP B 1 75 ? -19.516 1.396 7.742 1 98.5 75 TRP B C 1
ATOM 3841 O O . TRP B 1 75 ? -20.484 1.682 7.027 1 98.5 75 TRP B O 1
ATOM 3851 N N . GLU B 1 76 ? -18.594 0.482 7.363 1 97.5 76 GLU B N 1
ATOM 3852 C CA . GLU B 1 76 ? -18.703 -0.227 6.094 1 97.5 76 GLU B CA 1
ATOM 3853 C C . GLU B 1 76 ? -19.922 -1.134 6.07 1 97.5 76 GLU B C 1
ATOM 3855 O O . GLU B 1 76 ? -20.578 -1.283 5.035 1 97.5 76 GLU B O 1
ATOM 3860 N N . GLN B 1 77 ? -20.156 -1.702 7.164 1 96.38 77 GLN B N 1
ATOM 3861 C CA . GLN B 1 77 ? -21.344 -2.533 7.246 1 96.38 77 GLN B CA 1
ATOM 3862 C C . GLN B 1 77 ? -22.609 -1.714 6.969 1 96.38 77 GLN B C 1
ATOM 3864 O O . GLN B 1 77 ? -23.531 -2.188 6.305 1 96.38 77 GLN B O 1
ATOM 3869 N N . ILE B 1 78 ? -22.672 -0.512 7.504 1 97.12 78 ILE B N 1
ATOM 3870 C CA . ILE B 1 78 ? -23.781 0.384 7.211 1 97.12 78 ILE B CA 1
ATOM 3871 C C . ILE B 1 78 ? -23.875 0.635 5.707 1 97.12 78 ILE B C 1
ATOM 3873 O O . ILE B 1 78 ? -24.938 0.537 5.113 1 97.12 78 ILE B O 1
ATOM 3877 N N . LEU B 1 79 ? -22.766 0.865 5.055 1 97.12 79 LEU B N 1
ATOM 3878 C CA . LEU B 1 79 ? -22.719 1.257 3.65 1 97.12 79 LEU B CA 1
ATOM 3879 C C . LEU B 1 79 ? -23.109 0.096 2.746 1 97.12 79 LEU B C 1
ATOM 3881 O O . LEU B 1 79 ? -23.594 0.308 1.629 1 97.12 79 LEU B O 1
ATOM 3885 N N . TRP B 1 80 ? -22.953 -1.142 3.271 1 93.88 80 TRP B N 1
ATOM 3886 C CA . TRP B 1 80 ? -23.406 -2.301 2.518 1 93.88 80 TRP B CA 1
ATOM 3887 C C . TRP B 1 80 ? -24.922 -2.244 2.312 1 93.88 80 TRP B C 1
ATOM 3889 O O . TRP B 1 80 ? -25.422 -2.533 1.221 1 93.88 80 TRP B O 1
ATOM 3899 N N . ASP B 1 81 ? -25.578 -1.833 3.332 1 93.25 81 ASP B N 1
ATOM 3900 C CA . ASP B 1 81 ? -27.031 -1.879 3.326 1 93.25 81 ASP B CA 1
ATOM 3901 C C . ASP B 1 81 ? -27.625 -0.515 2.979 1 93.25 81 ASP B C 1
ATOM 3903 O O . ASP B 1 81 ? -28.734 -0.431 2.445 1 93.25 81 ASP B O 1
ATOM 3907 N N . HIS B 1 82 ? -26.938 0.524 3.33 1 95.31 82 HIS B N 1
ATOM 3908 C CA . HIS B 1 82 ? -27.359 1.897 3.082 1 95.31 82 HIS B CA 1
ATOM 3909 C C . HIS B 1 82 ? -26.266 2.688 2.359 1 95.31 82 HIS B C 1
ATOM 3911 O O . HIS B 1 82 ? -25.672 3.594 2.939 1 95.31 82 HIS B O 1
ATOM 3917 N N . PRO B 1 83 ? -26.109 2.436 1.069 1 95.94 83 PRO B N 1
ATOM 3918 C CA . PRO B 1 83 ? -24.984 3.002 0.311 1 95.94 83 PRO B CA 1
ATOM 3919 C C . PRO B 1 83 ? -25.047 4.527 0.228 1 95.94 83 PRO B C 1
ATOM 3921 O O . PRO B 1 83 ? -24.062 5.164 -0.143 1 95.94 83 PRO B O 1
ATOM 3924 N N . THR B 1 84 ? -26.188 5.184 0.55 1 97.5 84 THR B N 1
ATOM 3925 C CA . THR B 1 84 ? -26.281 6.637 0.449 1 97.5 84 THR B CA 1
ATOM 3926 C C . THR B 1 84 ? -26.219 7.281 1.83 1 97.5 84 THR B C 1
ATOM 3928 O O . THR B 1 84 ? -26.719 8.391 2.029 1 97.5 84 THR B O 1
ATOM 3931 N N . ASP B 1 85 ? -25.734 6.57 2.836 1 97.12 85 ASP B N 1
ATOM 3932 C CA . ASP B 1 85 ? -25.484 7.145 4.156 1 97.12 85 ASP B CA 1
ATOM 3933 C C . ASP B 1 85 ? -24.219 8.008 4.152 1 97.12 85 ASP B C 1
ATOM 3935 O O . ASP B 1 85 ? -23.109 7.504 4.328 1 97.12 85 ASP B O 1
ATOM 3939 N N . MET B 1 86 ? -24.375 9.266 4.051 1 97 86 MET B N 1
ATOM 3940 C CA . MET B 1 86 ? -23.266 10.203 3.926 1 97 86 MET B CA 1
ATOM 3941 C C . MET B 1 86 ? -22.422 10.234 5.203 1 97 86 MET B C 1
ATOM 3943 O O . MET B 1 86 ? -21.203 10.375 5.148 1 97 86 MET B O 1
ATOM 3947 N N . LEU B 1 87 ? -23.109 10.117 6.344 1 97 87 LEU B N 1
ATOM 3948 C CA . LEU B 1 87 ? -22.391 10.156 7.613 1 97 87 LEU B CA 1
ATOM 3949 C C . LEU B 1 87 ? -21.406 9 7.723 1 97 87 LEU B C 1
ATOM 3951 O O . LEU B 1 87 ? -20.234 9.203 8.062 1 97 87 LEU B O 1
ATOM 3955 N N . ALA B 1 88 ? -21.859 7.746 7.402 1 98.31 88 ALA B N 1
ATOM 3956 C CA . ALA B 1 88 ? -21 6.57 7.426 1 98.31 88 ALA B CA 1
ATOM 3957 C C . ALA B 1 88 ? -19.859 6.711 6.43 1 98.31 88 ALA B C 1
ATOM 3959 O O . ALA B 1 88 ? -18.703 6.363 6.738 1 98.31 88 ALA B O 1
ATOM 3960 N N . LEU B 1 89 ? -20.141 7.258 5.266 1 98.31 89 LEU B N 1
ATOM 3961 C CA . LEU B 1 89 ? -19.125 7.43 4.234 1 98.31 89 LEU B CA 1
ATOM 3962 C C . LEU B 1 89 ? -18.047 8.406 4.691 1 98.31 89 LEU B C 1
ATOM 3964 O O . LEU B 1 89 ? -16.859 8.109 4.594 1 98.31 89 LEU B O 1
ATOM 3968 N N . LYS B 1 90 ? -18.453 9.531 5.195 1 97.69 90 LYS B N 1
ATOM 3969 C CA . LYS B 1 90 ? -17.516 10.57 5.594 1 97.69 90 LYS B CA 1
ATOM 3970 C C . LYS B 1 90 ? -16.641 10.109 6.766 1 97.69 90 LYS B C 1
ATOM 3972 O O . LYS B 1 90 ? -15.43 10.312 6.766 1 97.69 90 LYS B O 1
ATOM 3977 N N . PHE B 1 91 ? -17.281 9.461 7.789 1 98.38 91 PHE B N 1
ATOM 3978 C CA . PHE B 1 91 ? -16.531 9.016 8.961 1 98.38 91 PHE B CA 1
ATOM 3979 C C . PHE B 1 91 ? -15.555 7.91 8.594 1 98.38 91 PHE B C 1
ATOM 3981 O O . PHE B 1 91 ? -14.406 7.918 9.039 1 98.38 91 PHE B O 1
ATOM 3988 N N . SER B 1 92 ? -15.984 6.953 7.762 1 98.44 92 SER B N 1
ATOM 3989 C CA . SER B 1 92 ? -15.07 5.891 7.352 1 98.44 92 SER B CA 1
ATOM 3990 C C . SER B 1 92 ? -13.93 6.445 6.512 1 98.44 92 SER B C 1
ATOM 3992 O O . SER B 1 92 ? -12.766 6.09 6.719 1 98.44 92 SER B O 1
ATOM 3994 N N . HIS B 1 93 ? -14.234 7.344 5.59 1 98.31 93 HIS B N 1
ATOM 3995 C CA . HIS B 1 93 ? -13.227 7.934 4.723 1 98.31 93 HIS B CA 1
ATOM 3996 C C . HIS B 1 93 ? -12.164 8.672 5.535 1 98.31 93 HIS B C 1
ATOM 3998 O O . HIS B 1 93 ? -10.969 8.508 5.297 1 98.31 93 HIS B O 1
ATOM 4004 N N . ASP B 1 94 ? -12.578 9.477 6.492 1 98.19 94 ASP B N 1
ATOM 4005 C CA . ASP B 1 94 ? -11.641 10.203 7.344 1 98.19 94 ASP B CA 1
ATOM 4006 C C . ASP B 1 94 ? -10.805 9.234 8.18 1 98.19 94 ASP B C 1
ATOM 4008 O O . ASP B 1 94 ? -9.602 9.438 8.352 1 98.19 94 ASP B O 1
ATOM 4012 N N . ALA B 1 95 ? -11.461 8.227 8.68 1 98.75 95 ALA B N 1
ATOM 4013 C CA . ALA B 1 95 ? -10.742 7.246 9.492 1 98.75 95 ALA B CA 1
ATOM 4014 C C . ALA B 1 95 ? -9.711 6.496 8.656 1 98.75 95 ALA B C 1
ATOM 4016 O O . ALA B 1 95 ? -8.586 6.258 9.109 1 98.75 95 ALA B O 1
ATOM 4017 N N . TYR B 1 96 ? -10.102 6.105 7.402 1 98.75 96 TYR B N 1
ATOM 4018 C CA . TYR B 1 96 ? -9.148 5.48 6.496 1 98.75 96 TYR B CA 1
ATOM 4019 C C . TYR B 1 96 ? -7.949 6.398 6.254 1 98.75 96 TYR B C 1
ATOM 4021 O O . TYR B 1 96 ? -6.809 5.934 6.199 1 98.75 96 TYR B O 1
ATOM 4029 N N . PHE B 1 97 ? -8.234 7.676 6.125 1 98.69 97 PHE B N 1
ATOM 4030 C CA . PHE B 1 97 ? -7.188 8.672 5.941 1 98.69 97 PHE B CA 1
ATOM 4031 C C . PHE B 1 97 ? -6.23 8.688 7.129 1 98.69 97 PHE B C 1
ATOM 4033 O O . PHE B 1 97 ? -5.012 8.695 6.949 1 98.69 97 PHE B O 1
ATOM 4040 N N . TYR B 1 98 ? -6.746 8.578 8.352 1 98.69 98 TYR B N 1
ATOM 4041 C CA . TYR B 1 98 ? -5.934 8.625 9.562 1 98.69 98 TYR B CA 1
ATOM 4042 C C . TYR B 1 98 ? -5.113 7.348 9.719 1 98.69 98 TYR B C 1
ATOM 4044 O O . TYR B 1 98 ? -4.047 7.359 10.336 1 98.69 98 TYR B O 1
ATOM 4052 N N . LEU B 1 99 ? -5.602 6.297 9.07 1 98.5 99 LEU B N 1
ATOM 4053 C CA . LEU B 1 99 ? -4.945 4.996 9.164 1 98.5 99 LEU B CA 1
ATOM 4054 C C . LEU B 1 99 ? -3.918 4.828 8.047 1 98.5 99 LEU B C 1
ATOM 4056 O O . LEU B 1 99 ? -3.107 3.9 8.078 1 98.5 99 LEU B O 1
ATOM 4060 N N . GLY B 1 100 ? -3.996 5.695 7.062 1 98.31 100 GLY B N 1
ATOM 4061 C CA . GLY B 1 100 ? -3.154 5.527 5.891 1 98.31 100 GLY B CA 1
ATOM 4062 C C . GLY B 1 100 ? -3.619 4.406 4.977 1 98.31 100 GLY B C 1
ATOM 4063 O O . GLY B 1 100 ? -2.822 3.834 4.23 1 98.31 100 GLY B O 1
ATOM 4064 N N . TYR B 1 101 ? -4.859 4.02 5.113 1 98.38 101 TYR B N 1
ATOM 4065 C CA . TYR B 1 101 ? -5.457 2.986 4.27 1 98.38 101 TYR B CA 1
ATOM 4066 C C . TYR B 1 101 ? -5.898 3.564 2.932 1 98.38 101 TYR B C 1
ATOM 4068 O O . TYR B 1 101 ? -7.098 3.73 2.688 1 98.38 101 TYR B O 1
ATOM 4076 N N . GLN B 1 102 ? -4.973 3.748 2.047 1 98.44 102 GLN B N 1
ATOM 4077 C CA . GLN B 1 102 ? -5.211 4.484 0.812 1 98.44 102 GLN B CA 1
ATOM 4078 C C . GLN B 1 102 ? -6.152 3.719 -0.113 1 98.44 102 GLN B C 1
ATOM 4080 O O . GLN B 1 102 ? -7.098 4.293 -0.66 1 98.44 102 GLN B O 1
ATOM 4085 N N . GLU B 1 103 ? -5.957 2.432 -0.253 1 98.25 103 GLU B N 1
ATOM 4086 C CA . GLU B 1 103 ? -6.824 1.64 -1.122 1 98.25 103 GLU B CA 1
ATOM 4087 C C . GLU B 1 103 ? -8.242 1.563 -0.566 1 98.25 103 GLU B C 1
ATOM 4089 O O . GLU B 1 103 ? -9.211 1.646 -1.319 1 98.25 103 GLU B O 1
ATOM 4094 N N . GLN B 1 104 ? -8.344 1.402 0.712 1 98.56 104 GLN B N 1
ATOM 4095 C CA . GLN B 1 104 ? -9.656 1.351 1.341 1 98.56 104 GLN B CA 1
ATOM 4096 C C . GLN B 1 104 ? -10.398 2.672 1.17 1 98.56 104 GLN B C 1
ATOM 4098 O O . GLN B 1 104 ? -11.617 2.684 0.956 1 98.56 104 GLN B O 1
ATOM 4103 N N . MET B 1 105 ? -9.625 3.746 1.294 1 98.25 105 MET B N 1
ATOM 4104 C CA . MET B 1 105 ? -10.211 5.07 1.098 1 98.25 105 MET B CA 1
ATOM 4105 C C . MET B 1 105 ? -10.82 5.191 -0.293 1 98.25 105 MET B C 1
ATOM 4107 O O . MET B 1 105 ? -11.914 5.746 -0.45 1 98.25 105 MET B O 1
ATOM 4111 N N . ARG B 1 106 ? -10.164 4.66 -1.276 1 98.69 106 ARG B N 1
ATOM 4112 C CA . ARG B 1 106 ? -10.633 4.668 -2.656 1 98.69 106 ARG B CA 1
ATOM 4113 C C . ARG B 1 106 ? -11.812 3.711 -2.838 1 98.69 106 ARG B C 1
ATOM 4115 O O . ARG B 1 106 ? -12.859 4.098 -3.357 1 98.69 106 ARG B O 1
ATOM 4122 N N . ASP B 1 107 ? -11.672 2.516 -2.32 1 98.56 107 ASP B N 1
ATOM 4123 C CA . ASP B 1 107 ? -12.609 1.428 -2.596 1 98.56 107 ASP B CA 1
ATOM 4124 C C . ASP B 1 107 ? -13.93 1.646 -1.867 1 98.56 107 ASP B C 1
ATOM 4126 O O . ASP B 1 107 ? -14.992 1.268 -2.371 1 98.56 107 ASP B O 1
ATOM 4130 N N . SER B 1 108 ? -13.844 2.227 -0.697 1 98.5 108 SER B N 1
ATOM 4131 C CA . SER B 1 108 ? -15.055 2.496 0.076 1 98.5 108 SER B CA 1
ATOM 4132 C C . SER B 1 108 ? -16.031 3.367 -0.708 1 98.5 108 SER B C 1
ATOM 4134 O O . SER B 1 108 ? -17.234 3.137 -0.678 1 98.5 108 SER B O 1
ATOM 4136 N N . VAL B 1 109 ? -15.539 4.336 -1.437 1 98.69 109 VAL B N 1
ATOM 4137 C CA . VAL B 1 109 ? -16.391 5.227 -2.221 1 98.69 109 VAL B CA 1
ATOM 4138 C C . VAL B 1 109 ? -16.781 4.547 -3.527 1 98.69 109 VAL B C 1
ATOM 4140 O O . VAL B 1 109 ? -17.922 4.668 -3.977 1 98.69 109 VAL B O 1
ATOM 4143 N N . ALA B 1 110 ? -15.883 3.766 -4.09 1 98.31 110 ALA B N 1
ATOM 4144 C CA . ALA B 1 110 ? -16.125 3.088 -5.359 1 98.31 110 ALA B CA 1
ATOM 4145 C C . ALA B 1 110 ? -17.344 2.162 -5.258 1 98.31 110 ALA B C 1
ATOM 4147 O O . ALA B 1 110 ? -18.172 2.111 -6.168 1 98.31 110 ALA B O 1
ATOM 4148 N N . ARG B 1 111 ? -17.484 1.505 -4.148 1 96.75 111 ARG B N 1
ATOM 4149 C CA . ARG B 1 111 ? -18.516 0.486 -3.988 1 96.75 111 ARG B CA 1
ATOM 4150 C C . ARG B 1 111 ? -19.906 1.117 -3.91 1 96.75 111 ARG B C 1
ATOM 4152 O O . ARG B 1 111 ? -20.891 0.49 -4.277 1 96.75 111 ARG B O 1
ATOM 4159 N N . ILE B 1 112 ? -19.984 2.375 -3.52 1 97.75 112 ILE B N 1
ATOM 4160 C CA . ILE B 1 112 ? -21.312 2.963 -3.309 1 97.75 112 ILE B CA 1
ATOM 4161 C C . ILE B 1 112 ? -21.578 4.035 -4.363 1 97.75 112 ILE B C 1
ATOM 4163 O O . ILE B 1 112 ? -22.703 4.527 -4.488 1 97.75 112 ILE B O 1
ATOM 4167 N N . TYR B 1 113 ? -20.641 4.371 -5.191 1 97.56 113 TYR B N 1
ATOM 4168 C CA . TYR B 1 113 ? -20.656 5.504 -6.109 1 97.56 113 TYR B CA 1
ATOM 4169 C C . TYR B 1 113 ? -21.844 5.406 -7.062 1 97.56 113 TYR B C 1
ATOM 4171 O O . TYR B 1 113 ? -22.547 6.395 -7.301 1 97.56 113 TYR B O 1
ATOM 4179 N N . PRO B 1 114 ? -22.188 4.203 -7.57 1 95.38 114 PRO B N 1
ATOM 4180 C CA . PRO B 1 114 ? -23.281 4.098 -8.531 1 95.38 114 PRO B CA 1
ATOM 4181 C C . PRO B 1 114 ? -24.641 4.465 -7.926 1 95.38 114 PRO B C 1
ATOM 4183 O O . PRO B 1 114 ? -25.578 4.801 -8.656 1 95.38 114 PRO B O 1
ATOM 4186 N N . PHE B 1 115 ? -24.75 4.438 -6.664 1 96.56 115 PHE B N 1
ATOM 4187 C CA . PHE B 1 115 ? -26.016 4.734 -5.992 1 96.56 115 PHE B CA 1
ATOM 4188 C C . PHE B 1 115 ? -26.203 6.238 -5.836 1 96.56 115 PHE B C 1
ATOM 4190 O O . PHE B 1 115 ? -27.312 6.707 -5.562 1 96.56 115 PHE B O 1
ATOM 4197 N N . TRP B 1 116 ? -25.172 6.918 -5.902 1 97.19 116 TRP B N 1
ATOM 4198 C CA . TRP B 1 116 ? -25.203 8.367 -5.73 1 97.19 116 TRP B CA 1
ATOM 4199 C C . TRP B 1 116 ? -25.453 9.062 -7.062 1 97.19 116 TRP B C 1
ATOM 4201 O O . TRP B 1 116 ? -24.594 9.773 -7.574 1 97.19 116 TRP B O 1
ATOM 4211 N N . THR B 1 117 ? -26.672 8.961 -7.555 1 95.88 117 THR B N 1
ATOM 4212 C CA . THR B 1 117 ? -27.109 9.617 -8.789 1 95.88 117 THR B CA 1
ATOM 4213 C C . THR B 1 117 ? -27.25 11.117 -8.586 1 95.88 117 THR B C 1
ATOM 4215 O O . THR B 1 117 ? -27.359 11.594 -7.453 1 95.88 117 THR B O 1
ATOM 4218 N N . PRO B 1 118 ? -27.266 11.867 -9.703 1 92.88 118 PRO B N 1
ATOM 4219 C CA . PRO B 1 118 ? -27.359 13.328 -9.586 1 92.88 118 PRO B CA 1
ATOM 4220 C C . PRO B 1 118 ? -28.594 13.781 -8.82 1 92.88 118 PRO B C 1
ATOM 4222 O O . PRO B 1 118 ? -28.609 14.883 -8.266 1 92.88 118 PRO B O 1
ATOM 4225 N N . ALA B 1 119 ? -29.578 12.992 -8.727 1 94.25 119 ALA B N 1
ATOM 4226 C CA . ALA B 1 119 ? -30.828 13.344 -8.047 1 94.25 119 ALA B CA 1
ATOM 4227 C C . ALA B 1 119 ? -30.656 13.258 -6.531 1 94.25 119 ALA B C 1
ATOM 4229 O O . ALA B 1 119 ? -31.453 13.828 -5.781 1 94.25 119 ALA B O 1
ATOM 4230 N N . ILE B 1 120 ? -29.688 12.555 -6.098 1 95.44 120 ILE B N 1
ATOM 4231 C CA . ILE B 1 120 ? -29.438 12.422 -4.668 1 95.44 120 ILE B CA 1
ATOM 4232 C C . ILE B 1 120 ? -28.641 13.625 -4.164 1 95.44 120 ILE B C 1
ATOM 4234 O O . ILE B 1 120 ? -27.562 13.922 -4.684 1 95.44 120 ILE B O 1
ATOM 4238 N N . PRO B 1 121 ? -29.219 14.234 -3.17 1 94.06 121 PRO B N 1
ATOM 4239 C CA . PRO B 1 121 ? -28.484 15.367 -2.615 1 94.06 121 PRO B CA 1
ATOM 4240 C C . PRO B 1 121 ? -27.062 15 -2.203 1 94.06 121 PRO B C 1
ATOM 4242 O O . PRO B 1 121 ? -26.828 13.898 -1.694 1 94.06 121 PRO B O 1
ATOM 4245 N N . LEU B 1 122 ? -26.031 15.828 -2.418 1 94.44 122 LEU B N 1
ATOM 4246 C CA . LEU B 1 122 ? -24.641 15.719 -1.998 1 94.44 122 LEU B CA 1
ATOM 4247 C C . LEU B 1 122 ? -23.859 14.789 -2.926 1 94.44 122 LEU B C 1
ATOM 4249 O O . LEU B 1 122 ? -22.688 14.508 -2.686 1 94.44 122 LEU B O 1
ATOM 4253 N N . SER B 1 123 ? -24.5 14.336 -4.004 1 96.25 123 SER B N 1
ATOM 4254 C CA . SER B 1 123 ? -23.859 13.406 -4.926 1 96.25 123 SER B CA 1
ATOM 4255 C C . SER B 1 123 ? -22.578 14.008 -5.508 1 96.25 123 SER B C 1
ATOM 4257 O O . SER B 1 123 ? -21.594 13.297 -5.723 1 96.25 123 SER B O 1
ATOM 4259 N N . ASN B 1 124 ? -22.594 15.281 -5.727 1 96.06 124 ASN B N 1
ATOM 4260 C CA . ASN B 1 124 ? -21.438 15.945 -6.293 1 96.06 124 ASN B CA 1
ATOM 4261 C C . ASN B 1 124 ? -20.234 15.898 -5.336 1 96.06 124 ASN B C 1
ATOM 4263 O O . ASN B 1 124 ? -19.094 15.758 -5.773 1 96.06 124 ASN B O 1
ATOM 4267 N N . TYR B 1 125 ? -20.5 15.945 -4.082 1 96.06 125 TYR B N 1
ATOM 4268 C CA . TYR B 1 125 ? -19.422 15.883 -3.088 1 96.06 125 TYR B CA 1
ATOM 4269 C C . TYR B 1 125 ? -18.844 14.477 -2.994 1 96.06 125 TYR B C 1
ATOM 4271 O O . TYR B 1 125 ? -17.656 14.305 -2.719 1 96.06 125 TYR B O 1
ATOM 4279 N N . VAL B 1 126 ? -19.719 13.453 -3.219 1 98.19 126 VAL B N 1
ATOM 4280 C CA . VAL B 1 126 ? -19.25 12.078 -3.234 1 98.19 126 VAL B CA 1
ATOM 4281 C C . VAL B 1 126 ? -18.25 11.883 -4.379 1 98.19 126 VAL B C 1
ATOM 4283 O O . VAL B 1 126 ? -17.234 11.195 -4.219 1 98.19 126 VAL B O 1
ATOM 4286 N N . LYS B 1 127 ? -18.594 12.547 -5.531 1 97.75 127 LYS B N 1
ATOM 4287 C CA . LYS B 1 127 ? -17.672 12.523 -6.672 1 97.75 127 LYS B CA 1
ATOM 4288 C C . LYS B 1 127 ? -16.312 13.109 -6.301 1 97.75 127 LYS B C 1
ATOM 4290 O O . LYS B 1 127 ? -15.281 12.562 -6.672 1 97.75 127 LYS B O 1
ATOM 4295 N N . GLY B 1 128 ? -16.266 14.172 -5.551 1 97.75 128 GLY B N 1
ATOM 4296 C CA . GLY B 1 128 ? -15.031 14.75 -5.047 1 97.75 128 GLY B CA 1
ATOM 4297 C C . GLY B 1 128 ? -14.273 13.828 -4.113 1 97.75 128 GLY B C 1
ATOM 4298 O O . GLY B 1 128 ? -13.062 13.664 -4.246 1 97.75 128 GLY B O 1
ATOM 4299 N N . ILE B 1 129 ? -15 13.203 -3.174 1 98.19 129 ILE B N 1
ATOM 4300 C CA . ILE B 1 129 ? -14.398 12.273 -2.225 1 98.19 129 ILE B CA 1
ATOM 4301 C C . ILE B 1 129 ? -13.75 11.117 -2.979 1 98.19 129 ILE B C 1
ATOM 4303 O O . ILE B 1 129 ? -12.625 10.719 -2.67 1 98.19 129 ILE B O 1
ATOM 4307 N N . TYR B 1 130 ? -14.414 10.602 -4 1 98.69 130 TYR B N 1
ATOM 4308 C CA . TYR B 1 130 ? -13.891 9.5 -4.801 1 98.69 130 TYR B CA 1
ATOM 4309 C C . TYR B 1 130 ? -12.625 9.914 -5.535 1 98.69 130 TYR B C 1
ATOM 4311 O O . TYR B 1 130 ? -11.648 9.164 -5.574 1 98.69 130 TYR B O 1
ATOM 4319 N N . SER B 1 131 ? -12.656 11.117 -6.121 1 98.81 131 SER B N 1
ATOM 4320 C CA . SER B 1 131 ? -11.5 11.602 -6.867 1 98.81 131 SER B CA 1
ATOM 4321 C C . SER B 1 131 ? -10.258 11.641 -5.992 1 98.81 131 SER B C 1
ATOM 4323 O O . SER B 1 131 ? -9.148 11.352 -6.461 1 98.81 131 SER B O 1
ATOM 4325 N N . PHE B 1 132 ? -10.391 12 -4.723 1 98.75 132 PHE B N 1
ATOM 4326 C CA . PHE B 1 132 ? -9.25 12.055 -3.816 1 98.75 132 PHE B CA 1
ATOM 4327 C C . PHE B 1 132 ? -8.664 10.664 -3.592 1 98.75 132 PHE B C 1
ATOM 4329 O O . PHE B 1 132 ? -7.449 10.492 -3.568 1 98.75 132 PHE B O 1
ATOM 4336 N N . GLY B 1 133 ? -9.555 9.672 -3.385 1 98.69 133 GLY B N 1
ATOM 4337 C CA . GLY B 1 133 ? -9.086 8.305 -3.258 1 98.69 133 GLY B CA 1
ATOM 4338 C C . GLY B 1 133 ? -8.297 7.832 -4.465 1 98.69 133 GLY B C 1
ATOM 4339 O O . GLY B 1 133 ? -7.266 7.168 -4.32 1 98.69 133 GLY B O 1
ATOM 4340 N N . LEU B 1 134 ? -8.781 8.164 -5.664 1 98.75 134 LEU B N 1
ATOM 4341 C CA . LEU B 1 134 ? -8.086 7.824 -6.902 1 98.75 134 LEU B CA 1
ATOM 4342 C C . LEU B 1 134 ? -6.727 8.508 -6.965 1 98.75 134 LEU B C 1
ATOM 4344 O O . LEU B 1 134 ? -5.723 7.879 -7.305 1 98.75 134 LEU B O 1
ATOM 4348 N N . MET B 1 135 ? -6.73 9.75 -6.559 1 98.69 135 MET B N 1
ATOM 4349 C CA . MET B 1 135 ? -5.492 10.523 -6.547 1 98.69 135 MET B CA 1
ATOM 4350 C C . MET B 1 135 ? -4.457 9.883 -5.629 1 98.69 135 MET B C 1
ATOM 4352 O O . MET B 1 135 ? -3.295 9.727 -6.008 1 98.69 135 MET B O 1
ATOM 4356 N N . GLU B 1 136 ? -4.871 9.422 -4.414 1 98.69 136 GLU B N 1
ATOM 4357 C CA . GLU B 1 136 ? -3.959 8.875 -3.412 1 98.69 136 GLU B CA 1
ATOM 4358 C C . GLU B 1 136 ? -3.457 7.492 -3.816 1 98.69 136 GLU B C 1
ATOM 4360 O O . GLU B 1 136 ? -2.549 6.945 -3.188 1 98.69 136 GLU B O 1
ATOM 4365 N N . THR B 1 137 ? -4.043 6.883 -4.875 1 98.31 137 THR B N 1
ATOM 4366 C CA . THR B 1 137 ? -3.627 5.559 -5.332 1 98.31 137 THR B CA 1
ATOM 4367 C C . THR B 1 137 ? -3.094 5.621 -6.758 1 98.31 137 THR B C 1
ATOM 4369 O O . THR B 1 137 ? -3.166 4.637 -7.496 1 98.31 137 THR B O 1
ATOM 4372 N N . ASN B 1 138 ? -2.695 6.777 -7.176 1 97.81 138 ASN B N 1
ATOM 4373 C CA . ASN B 1 138 ? -1.892 7.039 -8.367 1 97.81 138 ASN B CA 1
ATOM 4374 C C . ASN B 1 138 ? -2.732 6.961 -9.641 1 97.81 138 ASN B C 1
ATOM 4376 O O . ASN B 1 138 ? -2.189 6.879 -10.742 1 97.81 138 ASN B O 1
ATOM 4380 N N . PHE B 1 139 ? -4.051 6.945 -9.516 1 98.12 139 PHE B N 1
ATOM 4381 C CA . PHE B 1 139 ? -4.918 7.066 -10.68 1 98.12 139 PHE B CA 1
ATOM 4382 C C . PHE B 1 139 ? -5.211 8.531 -10.984 1 98.12 139 PHE B C 1
ATOM 4384 O O . PHE B 1 139 ? -6.371 8.945 -10.984 1 98.12 139 PHE B O 1
ATOM 4391 N N . TYR B 1 140 ? -4.234 9.266 -11.336 1 98 140 TYR B N 1
ATOM 4392 C CA . TYR B 1 140 ? -4.27 10.719 -11.422 1 98 140 TYR B CA 1
ATOM 4393 C C . TYR B 1 140 ? -5.219 11.18 -12.523 1 98 140 TYR B C 1
ATOM 4395 O O . TYR B 1 140 ? -5.996 12.125 -12.328 1 98 140 TYR B O 1
ATOM 4403 N N . ASP B 1 141 ? -5.176 10.492 -13.664 1 97.25 141 ASP B N 1
ATOM 4404 C CA . ASP B 1 141 ? -6.016 10.914 -14.781 1 97.25 141 ASP B CA 1
ATOM 4405 C C . ASP B 1 141 ? -7.496 10.758 -14.445 1 97.25 141 ASP B C 1
ATOM 4407 O O . ASP B 1 141 ? -8.305 11.648 -14.711 1 97.25 141 ASP B O 1
ATOM 4411 N N . GLN B 1 142 ? -7.836 9.648 -13.898 1 97.75 142 GLN B N 1
ATOM 4412 C CA . GLN B 1 142 ? -9.219 9.422 -13.477 1 97.75 142 GLN B CA 1
ATOM 4413 C C . GLN B 1 142 ? -9.625 10.398 -12.375 1 97.75 142 GLN B C 1
ATOM 4415 O O . GLN B 1 142 ? -10.75 10.906 -12.375 1 97.75 142 GLN B O 1
ATOM 4420 N N . ALA B 1 143 ? -8.734 10.617 -11.422 1 98.69 143 ALA B N 1
ATOM 4421 C CA . ALA B 1 143 ? -8.992 11.555 -10.328 1 98.69 143 ALA B CA 1
ATOM 4422 C C . ALA B 1 143 ? -9.273 12.953 -10.867 1 98.69 143 ALA B C 1
ATOM 4424 O O . ALA B 1 143 ? -10.219 13.609 -10.43 1 98.69 143 ALA B O 1
ATOM 4425 N N . GLU B 1 144 ? -8.453 13.359 -11.828 1 98.69 144 GLU B N 1
ATOM 4426 C CA . GLU B 1 144 ? -8.609 14.688 -12.406 1 98.69 144 GLU B CA 1
ATOM 4427 C C . GLU B 1 144 ? -9.945 14.812 -13.141 1 98.69 144 GLU B C 1
ATOM 4429 O O . GLU B 1 144 ? -10.641 15.82 -13.023 1 98.69 144 GLU B O 1
ATOM 4434 N N . LYS B 1 145 ? -10.234 13.812 -13.891 1 98.5 145 LYS B N 1
ATOM 4435 C CA . LYS B 1 145 ? -11.5 13.812 -14.617 1 98.5 145 LYS B CA 1
ATOM 4436 C C . LYS B 1 145 ? -12.68 13.992 -13.672 1 98.5 145 LYS B C 1
ATOM 4438 O O . LYS B 1 145 ? -13.531 14.859 -13.875 1 98.5 145 LYS B O 1
ATOM 4443 N N . LEU B 1 146 ? -12.75 13.219 -12.625 1 98.38 146 LEU B N 1
ATOM 4444 C CA . LEU B 1 146 ? -13.867 13.266 -11.68 1 98.38 146 LEU B CA 1
ATOM 4445 C C . LEU B 1 146 ? -13.891 14.594 -10.93 1 98.38 146 LEU B C 1
ATOM 4447 O O . LEU B 1 146 ? -14.953 15.18 -10.727 1 98.38 146 LEU B O 1
ATOM 4451 N N . ALA B 1 147 ? -12.727 15.062 -10.453 1 98.69 147 ALA B N 1
ATOM 4452 C CA . ALA B 1 147 ? -12.656 16.328 -9.727 1 98.69 147 ALA B CA 1
ATOM 4453 C C . ALA B 1 147 ? -13.125 17.484 -10.594 1 98.69 147 ALA B C 1
ATOM 4455 O O . ALA B 1 147 ? -13.867 18.359 -10.141 1 98.69 147 ALA B O 1
ATOM 4456 N N . ARG B 1 148 ? -12.711 17.5 -11.859 1 98.44 148 ARG B N 1
ATOM 4457 C CA . ARG B 1 148 ? -13.094 18.578 -12.773 1 98.44 148 ARG B CA 1
ATOM 4458 C C . ARG B 1 148 ? -14.578 18.516 -13.109 1 98.44 148 ARG B C 1
ATOM 4460 O O . ARG B 1 148 ? -15.242 19.547 -13.266 1 98.44 148 ARG B O 1
ATOM 4467 N N . GLU B 1 149 ? -15.086 17.281 -13.266 1 98 149 GLU B N 1
ATOM 4468 C CA . GLU B 1 149 ? -16.531 17.141 -13.438 1 98 149 GLU B CA 1
ATOM 4469 C C . GLU B 1 149 ? -17.297 17.703 -12.242 1 98 149 GLU B C 1
ATOM 4471 O O . GLU B 1 149 ? -18.312 18.375 -12.414 1 98 149 GLU B O 1
ATOM 4476 N N . ALA B 1 150 ? -16.859 17.422 -11.039 1 97.94 150 ALA B N 1
ATOM 4477 C CA . ALA B 1 150 ? -17.484 17.953 -9.828 1 97.94 150 ALA B CA 1
ATOM 4478 C C . ALA B 1 150 ? -17.438 19.469 -9.812 1 97.94 150 ALA B C 1
ATOM 4480 O O . ALA B 1 150 ? -18.422 20.141 -9.469 1 97.94 150 ALA B O 1
ATOM 4481 N N . LEU B 1 151 ? -16.344 20.031 -10.242 1 97.94 151 LEU B N 1
ATOM 4482 C CA . LEU B 1 151 ? -16.141 21.469 -10.219 1 97.94 151 LEU B CA 1
ATOM 4483 C C . LEU B 1 151 ? -16.969 22.156 -11.305 1 97.94 151 LEU B C 1
ATOM 4485 O O . LEU B 1 151 ? -17.328 23.328 -11.18 1 97.94 151 LEU B O 1
ATOM 4489 N N . SER B 1 152 ? -17.234 21.422 -12.383 1 97.62 152 SER B N 1
ATOM 4490 C CA . SER B 1 152 ? -18.094 21.984 -13.422 1 97.62 152 SER B CA 1
ATOM 4491 C C . SER B 1 152 ? -19.516 22.188 -12.922 1 97.62 152 SER B C 1
ATOM 4493 O O . SER B 1 152 ? -20.219 23.094 -13.367 1 97.62 152 SER B O 1
ATOM 4495 N N . VAL B 1 153 ? -19.906 21.359 -11.984 1 96.31 153 VAL B N 1
ATOM 4496 C CA . VAL B 1 153 ? -21.25 21.453 -11.391 1 96.31 153 VAL B CA 1
ATOM 4497 C C . VAL B 1 153 ? -21.234 22.469 -10.258 1 96.31 153 VAL B C 1
ATOM 4499 O O . VAL B 1 153 ? -22.156 23.281 -10.141 1 96.31 153 VAL B O 1
ATOM 4502 N N . ASN B 1 154 ? -20.25 22.438 -9.422 1 95.88 154 ASN B N 1
ATOM 4503 C CA . ASN B 1 154 ? -20.094 23.359 -8.297 1 95.88 154 ASN B CA 1
ATOM 4504 C C . ASN B 1 154 ? -18.656 23.844 -8.156 1 95.88 154 ASN B C 1
ATOM 4506 O O . ASN B 1 154 ? -17.859 23.25 -7.426 1 95.88 154 ASN B O 1
ATOM 4510 N N . PRO B 1 155 ? -18.344 24.938 -8.68 1 95.81 155 PRO B N 1
ATOM 4511 C CA . PRO B 1 155 ? -16.969 25.453 -8.633 1 95.81 155 PRO B CA 1
ATOM 4512 C C . PRO B 1 155 ? -16.484 25.734 -7.215 1 95.81 155 PRO B C 1
ATOM 4514 O O . PRO B 1 155 ? -15.281 25.859 -6.98 1 95.81 155 PRO B O 1
ATOM 4517 N N . ALA B 1 156 ? -17.406 25.812 -6.273 1 95 156 ALA B N 1
ATOM 4518 C CA . ALA B 1 156 ? -17.047 26.156 -4.895 1 95 156 ALA B CA 1
ATOM 4519 C C . ALA B 1 156 ? -16.75 24.891 -4.082 1 95 156 ALA B C 1
ATOM 4521 O O . ALA B 1 156 ? -16.516 24.969 -2.873 1 95 156 ALA B O 1
ATOM 4522 N N . ASP B 1 157 ? -16.781 23.781 -4.746 1 95.81 157 ASP B N 1
ATOM 4523 C CA . ASP B 1 157 ? -16.422 22.531 -4.078 1 95.81 157 ASP B CA 1
ATOM 4524 C C . ASP B 1 157 ? -14.945 22.5 -3.707 1 95.81 157 ASP B C 1
ATOM 4526 O O . ASP B 1 157 ? -14.117 21.984 -4.465 1 95.81 157 ASP B O 1
ATOM 4530 N N . ALA B 1 158 ? -14.609 22.891 -2.506 1 96.5 158 ALA B N 1
ATOM 4531 C CA . ALA B 1 158 ? -13.234 23.078 -2.057 1 96.5 158 ALA B CA 1
ATOM 4532 C C . ALA B 1 158 ? -12.492 21.734 -2.02 1 96.5 158 ALA B C 1
ATOM 4534 O O . ALA B 1 158 ? -11.273 21.703 -2.219 1 96.5 158 ALA B O 1
ATOM 4535 N N . TRP B 1 159 ? -13.219 20.672 -1.78 1 96.62 159 TRP B N 1
ATOM 4536 C CA . TRP B 1 159 ? -12.586 19.359 -1.714 1 96.62 159 TRP B CA 1
ATOM 4537 C C . TRP B 1 159 ? -12.102 18.922 -3.092 1 96.62 159 TRP B C 1
ATOM 4539 O O . TRP B 1 159 ? -11.023 18.344 -3.221 1 96.62 159 TRP B O 1
ATOM 4549 N N . SER B 1 160 ? -12.875 19.125 -4.141 1 98 160 SER B N 1
ATOM 4550 C CA . SER B 1 160 ? -12.453 18.797 -5.5 1 98 160 SER B CA 1
ATOM 4551 C C . SER B 1 160 ? -11.297 19.703 -5.941 1 98 160 SER B C 1
ATOM 4553 O O . SER B 1 160 ? -10.391 19.25 -6.648 1 98 160 SER B O 1
ATOM 4555 N N . VAL B 1 161 ? -11.305 20.969 -5.496 1 98.25 161 VAL B N 1
ATOM 4556 C CA . VAL B 1 161 ? -10.156 21.844 -5.719 1 98.25 161 VAL B CA 1
ATOM 4557 C C . VAL B 1 161 ? -8.906 21.234 -5.074 1 98.25 161 VAL B C 1
ATOM 4559 O O . VAL B 1 161 ? -7.848 21.188 -5.695 1 98.25 161 VAL B O 1
ATOM 4562 N N . HIS B 1 162 ? -9.109 20.812 -3.871 1 98.25 162 HIS B N 1
ATOM 4563 C CA . HIS B 1 162 ? -8.047 20.172 -3.107 1 98.25 162 HIS B CA 1
ATOM 4564 C C . HIS B 1 162 ? -7.473 18.969 -3.867 1 98.25 162 HIS B C 1
ATOM 4566 O O . HIS B 1 162 ? -6.254 18.812 -3.936 1 98.25 162 HIS B O 1
ATOM 4572 N N . THR B 1 163 ? -8.273 18.141 -4.48 1 98.69 163 THR B N 1
ATOM 4573 C CA . THR B 1 163 ? -7.816 16.984 -5.234 1 98.69 163 THR B CA 1
ATOM 4574 C C . THR B 1 163 ? -6.992 17.406 -6.441 1 98.69 163 THR B C 1
ATOM 4576 O O . THR B 1 163 ? -5.926 16.844 -6.703 1 98.69 163 THR B O 1
ATOM 4579 N N . VAL B 1 164 ? -7.477 18.406 -7.156 1 98.75 164 VAL B N 1
ATOM 4580 C CA . VAL B 1 164 ? -6.742 18.891 -8.32 1 98.75 164 VAL B CA 1
ATOM 4581 C C . VAL B 1 164 ? -5.383 19.438 -7.883 1 98.75 164 VAL B C 1
ATOM 4583 O O . VAL B 1 164 ? -4.371 19.188 -8.539 1 98.75 164 VAL B O 1
ATOM 4586 N N . ALA B 1 165 ? -5.379 20.125 -6.762 1 98.69 165 ALA B N 1
ATOM 4587 C CA . ALA B 1 165 ? -4.117 20.641 -6.227 1 98.69 165 ALA B CA 1
ATOM 4588 C C . ALA B 1 165 ? -3.145 19.5 -5.945 1 98.69 165 ALA B C 1
ATOM 4590 O O . ALA B 1 165 ? -1.959 19.594 -6.273 1 98.69 165 ALA B O 1
ATOM 4591 N N . HIS B 1 166 ? -3.629 18.422 -5.363 1 98.75 166 HIS B N 1
ATOM 4592 C CA . HIS B 1 166 ? -2.807 17.25 -5.082 1 98.75 166 HIS B CA 1
ATOM 4593 C C . HIS B 1 166 ? -2.217 16.672 -6.367 1 98.75 166 HIS B C 1
ATOM 4595 O O . HIS B 1 166 ? -1.042 16.312 -6.402 1 98.75 166 HIS B O 1
ATOM 4601 N N . ILE B 1 167 ? -3.027 16.562 -7.395 1 98.56 167 ILE B N 1
ATOM 4602 C CA . ILE B 1 167 ? -2.592 15.961 -8.648 1 98.56 167 ILE B CA 1
ATOM 4603 C C . ILE B 1 167 ? -1.412 16.75 -9.219 1 98.56 167 ILE B C 1
ATOM 4605 O O . ILE B 1 167 ? -0.384 16.172 -9.57 1 98.56 167 ILE B O 1
ATOM 4609 N N . HIS B 1 168 ? -1.544 18.078 -9.242 1 98.44 168 HIS B N 1
ATOM 4610 C CA . HIS B 1 168 ? -0.457 18.922 -9.742 1 98.44 168 HIS B CA 1
ATOM 4611 C C . HIS B 1 168 ? 0.787 18.781 -8.875 1 98.44 168 HIS B C 1
ATOM 4613 O O . HIS B 1 168 ? 1.91 18.797 -9.375 1 98.44 168 HIS B O 1
ATOM 4619 N N . GLU B 1 169 ? 0.543 18.672 -7.59 1 97.69 169 GLU B N 1
ATOM 4620 C CA . GLU B 1 169 ? 1.662 18.5 -6.668 1 97.69 169 GLU B CA 1
ATOM 4621 C C . GLU B 1 169 ? 2.389 17.188 -6.91 1 97.69 169 GLU B C 1
ATOM 4623 O O . GLU B 1 169 ? 3.619 17.156 -7 1 97.69 169 GLU B O 1
ATOM 4628 N N . MET B 1 170 ? 1.668 16.062 -7.074 1 97.06 170 MET B N 1
ATOM 4629 C CA . MET B 1 170 ? 2.254 14.727 -7.234 1 97.06 170 MET B CA 1
ATOM 4630 C C . MET B 1 170 ? 2.996 14.617 -8.562 1 97.06 170 MET B C 1
ATOM 4632 O O . MET B 1 170 ? 4 13.914 -8.664 1 97.06 170 MET B O 1
ATOM 4636 N N . LYS B 1 171 ? 2.588 15.406 -9.547 1 96.31 171 LYS B N 1
ATOM 4637 C CA . LYS B 1 171 ? 3.178 15.344 -10.875 1 96.31 171 LYS B CA 1
ATOM 4638 C C . LYS B 1 171 ? 4.25 16.422 -11.055 1 96.31 171 LYS B C 1
ATOM 4640 O O . LYS B 1 171 ? 4.797 16.578 -12.148 1 96.31 171 LYS B O 1
ATOM 4645 N N . ALA B 1 172 ? 4.453 17.234 -10.016 1 96.69 172 ALA B N 1
ATOM 4646 C CA . ALA B 1 172 ? 5.387 18.359 -10.047 1 96.69 172 ALA B CA 1
ATOM 4647 C C . ALA B 1 172 ? 5.004 19.359 -11.133 1 96.69 172 ALA B C 1
ATOM 4649 O O . ALA B 1 172 ? 5.875 19.922 -11.789 1 96.69 172 ALA B O 1
ATOM 4650 N N . GLU B 1 173 ? 3.766 19.469 -11.391 1 97.75 173 GLU B N 1
ATOM 4651 C CA . GLU B 1 173 ? 3.242 20.453 -12.32 1 97.75 173 GLU B CA 1
ATOM 4652 C C . GLU B 1 173 ? 3.027 21.797 -11.633 1 97.75 173 GLU B C 1
ATOM 4654 O O . GLU B 1 173 ? 1.896 22.281 -11.531 1 97.75 173 GLU B O 1
ATOM 4659 N N . VAL B 1 174 ? 4.066 22.453 -11.266 1 97.81 174 VAL B N 1
ATOM 4660 C CA . VAL B 1 174 ? 4.078 23.594 -10.359 1 97.81 174 VAL B CA 1
ATOM 4661 C C . VAL B 1 174 ? 3.398 24.797 -11.039 1 97.81 174 VAL B C 1
ATOM 4663 O O . VAL B 1 174 ? 2.547 25.453 -10.438 1 97.81 174 VAL B O 1
ATOM 4666 N N . ARG B 1 175 ? 3.756 25.109 -12.305 1 97.56 175 ARG B N 1
ATOM 4667 C CA . ARG B 1 175 ? 3.174 26.234 -13.016 1 97.56 175 ARG B CA 1
ATOM 4668 C C . ARG B 1 175 ? 1.665 26.062 -13.172 1 97.56 175 ARG B C 1
ATOM 4670 O O . ARG B 1 175 ? 0.903 27 -12.914 1 97.56 175 ARG B O 1
ATOM 4677 N N . GLN B 1 176 ? 1.266 24.859 -13.586 1 98.19 176 GLN B N 1
ATOM 4678 C CA . GLN B 1 176 ? -0.156 24.562 -13.758 1 98.19 176 GLN B CA 1
ATOM 4679 C C . GLN B 1 176 ? -0.9 24.656 -12.43 1 98.19 176 GLN B C 1
ATOM 4681 O O . GLN B 1 176 ? -2.023 25.156 -12.375 1 98.19 176 GLN B O 1
ATOM 4686 N N . GLY B 1 177 ? -0.272 24.141 -11.32 1 98.38 177 GLY B N 1
ATOM 4687 C CA . GLY B 1 177 ? -0.871 24.219 -10 1 98.38 177 GLY B CA 1
ATOM 4688 C C . GLY B 1 177 ? -1.077 25.656 -9.523 1 98.38 177 GLY B C 1
ATOM 4689 O O . GLY B 1 177 ? -2.148 26 -9.016 1 98.38 177 GLY B O 1
ATOM 4690 N N . LEU B 1 178 ? -0.059 26.469 -9.742 1 98.44 178 LEU B N 1
ATOM 4691 C CA . LEU B 1 178 ? -0.136 27.859 -9.352 1 98.44 178 LEU B CA 1
ATOM 4692 C C . LEU B 1 178 ? -1.249 28.578 -10.109 1 98.44 178 LEU B C 1
ATOM 4694 O O . LEU B 1 178 ? -2.045 29.312 -9.516 1 98.44 178 LEU B O 1
ATOM 4698 N N . GLU B 1 179 ? -1.301 28.344 -11.422 1 98.5 179 GLU B N 1
ATOM 4699 C CA . GLU B 1 179 ? -2.334 28.969 -12.242 1 98.5 179 GLU B CA 1
ATOM 4700 C C . GLU B 1 179 ? -3.727 28.516 -11.812 1 98.5 179 GLU B C 1
ATOM 4702 O O . GLU B 1 179 ? -4.652 29.328 -11.734 1 98.5 179 GLU B O 1
ATOM 4707 N N . PHE B 1 180 ? -3.883 27.297 -11.531 1 98.62 180 PHE B N 1
ATOM 4708 C CA . PHE B 1 180 ? -5.164 26.734 -11.125 1 98.62 180 PHE B CA 1
ATOM 4709 C C . PHE B 1 180 ? -5.637 27.359 -9.812 1 98.62 180 PHE B C 1
ATOM 4711 O O . PHE B 1 180 ? -6.793 27.75 -9.695 1 98.62 180 PHE B O 1
ATOM 4718 N N . MET B 1 181 ? -4.738 27.391 -8.805 1 98.25 181 MET B N 1
ATOM 4719 C CA . MET B 1 181 ? -5.102 27.953 -7.504 1 98.25 181 MET B CA 1
ATOM 4720 C C . MET B 1 181 ? -5.484 29.422 -7.625 1 98.25 181 MET B C 1
ATOM 4722 O O . MET B 1 181 ? -6.457 29.859 -7.016 1 98.25 181 MET B O 1
ATOM 4726 N N . GLN B 1 182 ? -4.727 30.109 -8.43 1 97.88 182 GLN B N 1
ATOM 4727 C CA . GLN B 1 182 ? -4.992 31.531 -8.617 1 97.88 182 GLN B CA 1
ATOM 4728 C C . GLN B 1 182 ? -6.34 31.766 -9.297 1 97.88 182 GLN B C 1
ATOM 4730 O O . GLN B 1 182 ? -7.137 32.594 -8.852 1 97.88 182 GLN B O 1
ATOM 4735 N N . ARG B 1 183 ? -6.613 31.016 -10.297 1 97.56 183 ARG B N 1
ATOM 4736 C CA . ARG B 1 183 ? -7.828 31.203 -11.086 1 97.56 183 ARG B CA 1
ATOM 4737 C C . ARG B 1 183 ? -9.062 30.766 -10.305 1 97.56 183 ARG B C 1
ATOM 4739 O O . ARG B 1 183 ? -10.156 31.297 -10.5 1 97.56 183 ARG B O 1
ATOM 4746 N N . SER B 1 184 ? -8.883 29.828 -9.398 1 97.44 184 SER B N 1
ATOM 4747 C CA . SER B 1 184 ? -10.031 29.25 -8.719 1 97.44 184 SER B CA 1
ATOM 4748 C C . SER B 1 184 ? -10.227 29.844 -7.332 1 97.44 184 SER B C 1
ATOM 4750 O O . SER B 1 184 ? -11.219 29.562 -6.656 1 97.44 184 SER B O 1
ATOM 4752 N N . GLU B 1 185 ? -9.414 30.75 -6.863 1 97.56 185 GLU B N 1
ATOM 4753 C CA . GLU B 1 185 ? -9.375 31.234 -5.488 1 97.56 185 GLU B CA 1
ATOM 4754 C C . GLU B 1 185 ? -10.727 31.797 -5.066 1 97.56 185 GLU B C 1
ATOM 4756 O O . GLU B 1 185 ? -11.195 31.547 -3.955 1 97.56 185 GLU B O 1
ATOM 4761 N N . THR B 1 186 ? -11.383 32.531 -5.918 1 96.56 186 THR B N 1
ATOM 4762 C CA . THR B 1 186 ? -12.617 33.219 -5.582 1 96.56 186 THR B CA 1
ATOM 4763 C C . THR B 1 186 ? -13.734 32.25 -5.277 1 96.56 186 THR B C 1
ATOM 4765 O O . THR B 1 186 ? -14.711 32.594 -4.609 1 96.56 186 THR B O 1
ATOM 4768 N N . HIS B 1 187 ? -13.555 31.078 -5.734 1 95.75 187 HIS B N 1
ATOM 4769 C CA . HIS B 1 187 ? -14.617 30.094 -5.566 1 95.75 187 HIS B CA 1
ATOM 4770 C C . HIS B 1 187 ? -14.516 29.391 -4.211 1 95.75 187 HIS B C 1
ATOM 4772 O O . HIS B 1 187 ? -15.523 28.969 -3.654 1 95.75 187 HIS B O 1
ATOM 4778 N N . TRP B 1 188 ? -13.289 29.281 -3.688 1 95.75 188 TRP B N 1
ATOM 4779 C CA . TRP B 1 188 ? -13.164 28.406 -2.537 1 95.75 188 TRP B CA 1
ATOM 4780 C C . TRP B 1 188 ? -12.57 29.141 -1.342 1 95.75 188 TRP B C 1
ATOM 4782 O O . TRP B 1 188 ? -12.484 28.578 -0.243 1 95.75 188 TRP B O 1
ATOM 4792 N N . LYS B 1 189 ? -12.156 30.406 -1.447 1 93.94 189 LYS B N 1
ATOM 4793 C CA . LYS B 1 189 ? -11.438 31.141 -0.406 1 93.94 189 LYS B CA 1
ATOM 4794 C C . LYS B 1 189 ? -12.289 31.281 0.854 1 93.94 189 LYS B C 1
ATOM 4796 O O . LYS B 1 189 ? -11.758 31.438 1.955 1 93.94 189 LYS B O 1
ATOM 4801 N N . ASP B 1 190 ? -13.602 31.156 0.704 1 89.19 190 ASP B N 1
ATOM 4802 C CA . ASP B 1 190 ? -14.5 31.344 1.842 1 89.19 190 ASP B CA 1
ATOM 4803 C C . ASP B 1 190 ? -14.992 30 2.373 1 89.19 190 ASP B C 1
ATOM 4805 O O . ASP B 1 190 ? -15.922 29.953 3.184 1 89.19 190 ASP B O 1
ATOM 4809 N N . SER B 1 191 ? -14.383 29.031 1.809 1 85.38 191 SER B N 1
ATOM 4810 C CA . SER B 1 191 ? -14.734 27.703 2.314 1 85.38 191 SER B CA 1
ATOM 4811 C C . SER B 1 191 ? -14.156 27.484 3.709 1 85.38 191 SER B C 1
ATOM 4813 O O . SER B 1 191 ? -13.094 28.016 4.043 1 85.38 191 SER B O 1
ATOM 4815 N N . ASP B 1 192 ? -14.852 27.172 4.707 1 77.06 192 ASP B N 1
ATOM 4816 C CA . ASP B 1 192 ? -14.508 27.031 6.117 1 77.06 192 ASP B CA 1
ATOM 4817 C C . ASP B 1 192 ? -13.219 26.234 6.289 1 77.06 192 ASP B C 1
ATOM 4819 O O . ASP B 1 192 ? -12.133 26.719 5.957 1 77.06 192 ASP B O 1
ATOM 4823 N N . MET B 1 193 ? -13.273 25.016 6.465 1 74.62 193 MET B N 1
ATOM 4824 C CA . MET B 1 193 ? -12.148 24.234 6.965 1 74.62 193 MET B CA 1
ATOM 4825 C C . MET B 1 193 ? -11.18 23.891 5.836 1 74.62 193 MET B C 1
ATOM 4827 O O . MET B 1 193 ? -9.969 23.797 6.059 1 74.62 193 MET B O 1
ATOM 4831 N N . LEU B 1 194 ? -11.555 23.938 4.645 1 89.62 194 LEU B N 1
ATOM 4832 C CA . LEU B 1 194 ? -10.695 23.422 3.586 1 89.62 194 LEU B CA 1
ATOM 4833 C C . LEU B 1 194 ? -9.953 24.562 2.893 1 89.62 194 LEU B C 1
ATOM 4835 O O . LEU B 1 194 ? -8.992 24.328 2.156 1 89.62 194 LEU B O 1
ATOM 4839 N N . ALA B 1 195 ? -10.375 25.797 3.176 1 94.38 195 ALA B N 1
ATOM 4840 C CA . ALA B 1 195 ? -9.727 26.938 2.531 1 94.38 195 ALA B CA 1
ATOM 4841 C C . ALA B 1 195 ? -8.258 27.031 2.941 1 94.38 195 ALA B C 1
ATOM 4843 O O . ALA B 1 195 ? -7.375 27.141 2.086 1 94.38 195 ALA B O 1
ATOM 4844 N N . CYS B 1 196 ? -8.031 26.984 4.211 1 96.25 196 CYS B N 1
ATOM 4845 C CA . CYS B 1 196 ? -6.668 27.062 4.719 1 96.25 196 CYS B CA 1
ATOM 4846 C C . CYS B 1 196 ? -5.793 25.984 4.098 1 96.25 196 CYS B C 1
ATOM 4848 O O . CYS B 1 196 ? -4.668 26.266 3.676 1 96.25 196 CYS B O 1
ATOM 4850 N N . HIS B 1 197 ? -6.312 24.812 4.004 1 97.88 197 HIS B N 1
ATOM 4851 C CA . HIS B 1 197 ? -5.547 23.703 3.467 1 97.88 197 HIS B CA 1
ATOM 4852 C C . HIS B 1 197 ? -5.258 23.891 1.981 1 97.88 197 HIS B C 1
ATOM 4854 O O . HIS B 1 197 ? -4.191 23.5 1.496 1 97.88 197 HIS B O 1
ATOM 4860 N N . ASN B 1 198 ? -6.207 24.438 1.243 1 98.38 198 ASN B N 1
ATOM 4861 C CA . ASN B 1 198 ? -5.957 24.766 -0.157 1 98.38 198 ASN B CA 1
ATOM 4862 C C . ASN B 1 198 ? -4.867 25.828 -0.302 1 98.38 198 ASN B C 1
ATOM 4864 O O . ASN B 1 198 ? -4.031 25.734 -1.205 1 98.38 198 ASN B O 1
ATOM 4868 N N . TYR B 1 199 ? -4.863 26.828 0.592 1 98.31 199 TYR B N 1
ATOM 4869 C CA . TYR B 1 199 ? -3.773 27.797 0.605 1 98.31 199 TYR B CA 1
ATOM 4870 C C . TYR B 1 199 ? -2.445 27.125 0.927 1 98.31 199 TYR B C 1
ATOM 4872 O O . TYR B 1 199 ? -1.401 27.5 0.396 1 98.31 199 TYR B O 1
ATOM 4880 N N . TRP B 1 200 ? -2.506 26.141 1.799 1 98.44 200 TRP B N 1
ATOM 4881 C CA . TRP B 1 200 ? -1.307 25.375 2.107 1 98.44 200 TRP B CA 1
ATOM 4882 C C . TRP B 1 200 ? -0.741 24.719 0.85 1 98.44 200 TRP B C 1
ATOM 4884 O O . TRP B 1 200 ? 0.464 24.797 0.596 1 98.44 200 TRP B O 1
ATOM 4894 N N . HIS B 1 201 ? -1.543 24.094 0.009 1 98.56 201 HIS B N 1
ATOM 4895 C CA . HIS B 1 201 ? -1.094 23.516 -1.252 1 98.56 201 HIS B CA 1
ATOM 4896 C C . HIS B 1 201 ? -0.518 24.594 -2.176 1 98.56 201 HIS B C 1
ATOM 4898 O O . HIS B 1 201 ? 0.478 24.344 -2.863 1 98.56 201 HIS B O 1
ATOM 4904 N N . TRP B 1 202 ? -1.185 25.703 -2.201 1 98.62 202 TRP B N 1
ATOM 4905 C CA . TRP B 1 202 ? -0.667 26.828 -2.977 1 98.62 202 TRP B CA 1
ATOM 4906 C C . TRP B 1 202 ? 0.743 27.203 -2.525 1 98.62 202 TRP B C 1
ATOM 4908 O O . TRP B 1 202 ? 1.643 27.359 -3.352 1 98.62 202 TRP B O 1
ATOM 4918 N N . ALA B 1 203 ? 0.902 27.312 -1.252 1 98.56 203 ALA B N 1
ATOM 4919 C CA . ALA B 1 203 ? 2.211 27.641 -0.69 1 98.56 203 ALA B CA 1
ATOM 4920 C C . ALA B 1 203 ? 3.24 26.562 -1.053 1 98.56 203 ALA B C 1
ATOM 4922 O O . ALA B 1 203 ? 4.414 26.875 -1.276 1 98.56 203 ALA B O 1
ATOM 4923 N N . LEU B 1 204 ? 2.873 25.281 -1.107 1 98.56 204 LEU B N 1
ATOM 4924 C CA . LEU B 1 204 ? 3.783 24.203 -1.456 1 98.56 204 LEU B CA 1
ATOM 4925 C C . LEU B 1 204 ? 4.344 24.391 -2.863 1 98.56 204 LEU B C 1
ATOM 4927 O O . LEU B 1 204 ? 5.52 24.109 -3.111 1 98.56 204 LEU B O 1
ATOM 4931 N N . TYR B 1 205 ? 3.479 24.859 -3.82 1 98.56 205 TYR B N 1
ATOM 4932 C CA . TYR B 1 205 ? 3.969 25.141 -5.164 1 98.56 205 TYR B CA 1
ATOM 4933 C C . TYR B 1 205 ? 5.047 26.219 -5.141 1 98.56 205 TYR B C 1
ATOM 4935 O O . TYR B 1 205 ? 6.047 26.109 -5.855 1 98.56 205 TYR B O 1
ATOM 4943 N N . LEU B 1 206 ? 4.82 27.203 -4.32 1 98.69 206 LEU B N 1
ATOM 4944 C CA . LEU B 1 206 ? 5.766 28.312 -4.219 1 98.69 206 LEU B CA 1
ATOM 4945 C C . LEU B 1 206 ? 7.086 27.844 -3.613 1 98.69 206 LEU B C 1
ATOM 4947 O O . LEU B 1 206 ? 8.164 28.219 -4.094 1 98.69 206 LEU B O 1
ATOM 4951 N N . ILE B 1 207 ? 7.016 27.016 -2.604 1 98.44 207 ILE B N 1
ATOM 4952 C CA . ILE B 1 207 ? 8.219 26.453 -2.004 1 98.44 207 ILE B CA 1
ATOM 4953 C C . ILE B 1 207 ? 8.953 25.594 -3.029 1 98.44 207 ILE B C 1
ATOM 4955 O O . ILE B 1 207 ? 10.18 25.656 -3.145 1 98.44 207 ILE B O 1
ATOM 4959 N N . GLU B 1 208 ? 8.172 24.75 -3.779 1 98 208 GLU B N 1
ATOM 4960 C CA . GLU B 1 208 ? 8.734 23.906 -4.824 1 98 208 GLU B CA 1
ATOM 4961 C C . GLU B 1 208 ? 9.508 24.734 -5.848 1 98 208 GLU B C 1
ATOM 4963 O O . GLU B 1 208 ? 10.57 24.312 -6.316 1 98 208 GLU B O 1
ATOM 4968 N N . LYS B 1 209 ? 9.055 25.938 -6.094 1 96.88 209 LYS B N 1
ATOM 4969 C CA . LYS B 1 209 ? 9.656 26.828 -7.09 1 96.88 209 LYS B CA 1
ATOM 4970 C C . LYS B 1 209 ? 10.781 27.656 -6.484 1 96.88 209 LYS B C 1
ATOM 4972 O O . LYS B 1 209 ? 11.5 28.344 -7.203 1 96.88 209 LYS B O 1
ATOM 4977 N N . GLY B 1 210 ? 10.883 27.703 -5.191 1 97.38 210 GLY B N 1
ATOM 4978 C CA . GLY B 1 210 ? 11.891 28.5 -4.512 1 97.38 210 GLY B CA 1
ATOM 4979 C C . GLY B 1 210 ? 11.453 29.938 -4.293 1 97.38 210 GLY B C 1
ATOM 4980 O O . GLY B 1 210 ? 12.289 30.828 -4.113 1 97.38 210 GLY B O 1
ATOM 4981 N N . GLU B 1 211 ? 10.211 30.156 -4.453 1 98.19 211 GLU B N 1
ATOM 4982 C CA . GLU B 1 211 ? 9.648 31.469 -4.164 1 98.19 211 GLU B CA 1
ATOM 4983 C C . GLU B 1 211 ? 9.203 31.578 -2.709 1 98.19 211 GLU B C 1
ATOM 4985 O O . GLU B 1 211 ? 8.016 31.734 -2.428 1 98.19 211 GLU B O 1
ATOM 4990 N N . TYR B 1 212 ? 10.086 31.719 -1.802 1 98.38 212 TYR B N 1
ATOM 4991 C CA . TYR B 1 212 ? 9.883 31.547 -0.368 1 98.38 212 TYR B CA 1
ATOM 4992 C C . TYR B 1 212 ? 9.141 32.719 0.229 1 98.38 212 TYR B C 1
ATOM 4994 O O . TYR B 1 212 ? 8.297 32.562 1.109 1 98.38 212 TYR B O 1
ATOM 5002 N N . GLU B 1 213 ? 9.461 33.938 -0.27 1 98 213 GLU B N 1
ATOM 5003 C CA . GLU B 1 213 ? 8.789 35.125 0.251 1 98 213 GLU B CA 1
ATOM 5004 C C . GLU B 1 213 ? 7.293 35.094 -0.062 1 98 213 GLU B C 1
ATOM 5006 O O . GLU B 1 213 ? 6.469 35.469 0.771 1 98 213 GLU B O 1
ATOM 5011 N N . ALA B 1 214 ? 7.027 34.656 -1.253 1 98.38 214 ALA B N 1
ATOM 5012 C CA . ALA B 1 214 ? 5.625 34.531 -1.628 1 98.38 214 ALA B CA 1
ATOM 5013 C C . ALA B 1 214 ? 4.93 33.469 -0.77 1 98.38 214 ALA B C 1
ATOM 5015 O O . ALA B 1 214 ? 3.773 33.625 -0.379 1 98.38 214 ALA B O 1
ATOM 5016 N N . ALA B 1 215 ? 5.594 32.344 -0.503 1 98.56 215 ALA B N 1
ATOM 5017 C CA . ALA B 1 215 ? 5.059 31.312 0.369 1 98.56 215 ALA B CA 1
ATOM 5018 C C . ALA B 1 215 ? 4.801 31.844 1.773 1 98.56 21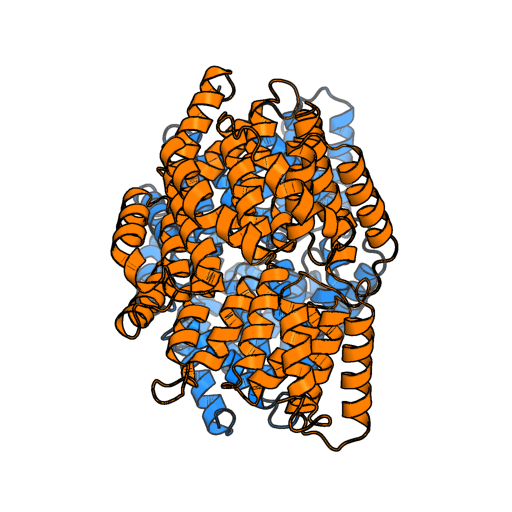5 ALA B C 1
ATOM 5020 O O . ALA B 1 215 ? 3.754 31.578 2.365 1 98.56 215 ALA B O 1
ATOM 5021 N N . LEU B 1 216 ? 5.727 32.625 2.301 1 98.38 216 LEU B N 1
ATOM 5022 C CA . LEU B 1 216 ? 5.582 33.219 3.631 1 98.38 216 LEU B CA 1
ATOM 5023 C C . LEU B 1 216 ? 4.418 34.219 3.668 1 98.38 216 LEU B C 1
ATOM 5025 O O . LEU B 1 216 ? 3.73 34.312 4.684 1 98.38 216 LEU B O 1
ATOM 5029 N N . THR B 1 217 ? 4.25 34.906 2.555 1 98.44 217 THR B N 1
ATOM 5030 C CA . THR B 1 217 ? 3.113 35.812 2.471 1 98.44 217 THR B CA 1
ATOM 5031 C C . THR B 1 217 ? 1.798 35.031 2.598 1 98.44 217 THR B C 1
ATOM 5033 O O . THR B 1 217 ? 0.898 35.469 3.328 1 98.44 217 THR B O 1
ATOM 5036 N N . ILE B 1 218 ? 1.682 33.938 1.912 1 98.25 218 ILE B N 1
ATOM 5037 C CA . ILE B 1 218 ? 0.49 33.094 2.023 1 98.25 218 ILE B CA 1
ATOM 5038 C C . ILE B 1 218 ? 0.333 32.594 3.463 1 98.25 218 ILE B C 1
ATOM 5040 O O . ILE B 1 218 ? -0.774 32.594 4.008 1 98.25 218 ILE B O 1
ATOM 5044 N N . TYR B 1 219 ? 1.413 32.188 4.059 1 98.25 219 TYR B N 1
ATOM 5045 C CA . TYR B 1 219 ? 1.386 31.734 5.441 1 98.25 219 TYR B CA 1
ATOM 5046 C C . TYR B 1 219 ? 0.829 32.812 6.367 1 98.25 219 TYR B C 1
ATOM 5048 O O . TYR B 1 219 ? -0.09 32.562 7.148 1 98.25 219 TYR B O 1
ATOM 5056 N N . ASP B 1 220 ? 1.324 34.031 6.277 1 98.06 220 ASP B N 1
ATOM 5057 C CA . ASP B 1 220 ? 0.999 35.125 7.184 1 98.06 220 ASP B CA 1
ATOM 5058 C C . ASP B 1 220 ? -0.418 35.625 6.938 1 98.06 220 ASP B C 1
ATOM 5060 O O . ASP B 1 220 ? -1.092 36.062 7.871 1 98.06 220 ASP B O 1
ATOM 5064 N N . GLU B 1 221 ? -0.896 35.469 5.73 1 97.69 221 GLU B N 1
ATOM 5065 C CA . GLU B 1 221 ? -2.176 36.062 5.387 1 97.69 221 GLU B CA 1
ATOM 5066 C C . GLU B 1 221 ? -3.316 35.062 5.504 1 97.69 221 GLU B C 1
ATOM 5068 O O . GLU B 1 221 ? -4.457 35.438 5.773 1 97.69 221 GLU B O 1
ATOM 5073 N N . HIS B 1 222 ? -2.982 33.812 5.305 1 96.69 222 HIS B N 1
ATOM 5074 C CA . HIS B 1 222 ? -4.102 32.906 5.16 1 96.69 222 HIS B CA 1
ATOM 5075 C C . HIS B 1 222 ? -3.971 31.719 6.121 1 96.69 222 HIS B C 1
ATOM 5077 O O . HIS B 1 222 ? -4.969 31.25 6.676 1 96.69 222 HIS B O 1
ATOM 5083 N N . ILE B 1 223 ? -2.818 31.203 6.367 1 96.94 223 ILE B N 1
ATOM 5084 C CA . ILE B 1 223 ? -2.66 29.953 7.098 1 96.94 223 ILE B CA 1
ATOM 5085 C C . ILE B 1 223 ? -2.629 30.219 8.602 1 96.94 223 ILE B C 1
ATOM 5087 O O . ILE B 1 223 ? -3.463 29.703 9.344 1 96.94 223 ILE B O 1
ATOM 5091 N N . PHE B 1 224 ? -1.767 31.141 9.039 1 97.25 224 PHE B N 1
ATOM 5092 C CA . PHE B 1 224 ? -1.646 31.391 10.469 1 97.25 224 PHE B CA 1
ATOM 5093 C C . PHE B 1 224 ? -2.914 32.031 11.016 1 97.25 224 PHE B C 1
ATOM 5095 O O . PHE B 1 224 ? -3.385 31.672 12.102 1 97.25 224 PHE B O 1
ATOM 5102 N N . PRO B 1 225 ? -3.51 33.062 10.312 1 96.38 225 PRO B N 1
ATOM 5103 C CA . PRO B 1 225 ? -4.762 33.594 10.836 1 96.38 225 PRO B CA 1
ATOM 5104 C C . PRO B 1 225 ? -5.848 32.562 11.016 1 96.38 225 PRO B C 1
ATOM 5106 O O . PRO B 1 225 ? -6.598 32.594 12 1 96.38 225 PRO B O 1
ATOM 5109 N N . SER B 1 226 ? -5.875 31.625 10.062 1 95.81 226 SER B N 1
ATOM 5110 C CA . SER B 1 226 ? -6.828 30.531 10.219 1 95.81 226 SER B CA 1
ATOM 5111 C C . SER B 1 226 ? -6.52 29.688 11.461 1 95.81 226 SER B C 1
ATOM 5113 O O . SER B 1 226 ? -7.426 29.328 12.203 1 95.81 226 SER B O 1
ATOM 5115 N N . LEU B 1 227 ? -5.277 29.375 11.672 1 96.12 227 LEU B N 1
ATOM 5116 C CA . LEU B 1 227 ? -4.855 28.609 12.844 1 96.12 227 LEU B CA 1
ATOM 5117 C C . LEU B 1 227 ? -5.242 29.344 14.133 1 96.12 227 LEU B C 1
ATOM 5119 O O . LEU B 1 227 ? -5.77 28.734 15.062 1 96.12 227 LEU B O 1
ATOM 5123 N N . ARG B 1 228 ? -5.02 30.625 14.188 1 95 228 ARG B N 1
ATOM 5124 C CA . ARG B 1 228 ? -5.289 31.422 15.375 1 95 228 ARG B CA 1
ATOM 5125 C C . ARG B 1 228 ? -6.781 31.453 15.688 1 95 228 ARG B C 1
ATOM 5127 O O . ARG B 1 228 ? -7.176 31.422 16.859 1 95 228 ARG B O 1
ATOM 5134 N N . THR B 1 229 ? -7.57 31.453 14.68 1 93.38 229 THR B N 1
ATOM 5135 C CA . THR B 1 229 ? -9.016 31.578 14.852 1 93.38 229 THR B CA 1
ATOM 5136 C C . THR B 1 229 ? -9.641 30.219 15.148 1 93.38 229 THR B C 1
ATOM 5138 O O . THR B 1 229 ? -10.469 30.094 16.047 1 93.38 229 THR B O 1
ATOM 5141 N N . SER B 1 230 ? -9.273 29.188 14.43 1 90.62 230 SER B N 1
ATOM 5142 C CA . SER B 1 230 ? -9.969 27.922 14.492 1 90.62 230 SER B CA 1
ATOM 5143 C C . SER B 1 230 ? -9.32 26.969 15.5 1 90.62 230 SER B C 1
ATOM 5145 O O . SER B 1 230 ? -10 26.219 16.188 1 90.62 230 SER B O 1
ATOM 5147 N N . GLY B 1 231 ? -8 26.953 15.523 1 90.94 231 GLY B N 1
ATOM 5148 C CA . GLY B 1 231 ? -7.254 25.984 16.312 1 90.94 231 GLY B CA 1
ATOM 5149 C C . GLY B 1 231 ? -7.453 24.562 15.844 1 90.94 231 GLY B C 1
ATOM 5150 O O . GLY B 1 231 ? -7.109 23.609 16.562 1 90.94 231 GLY B O 1
ATOM 5151 N N . ALA B 1 232 ? -8.031 24.391 14.633 1 94.12 232 ALA B N 1
ATOM 5152 C CA . ALA B 1 232 ? -8.305 23.047 14.102 1 94.12 232 ALA B CA 1
ATOM 5153 C C . ALA B 1 232 ? -7 22.312 13.805 1 94.12 232 ALA B C 1
ATOM 5155 O O . ALA B 1 232 ? -6.004 22.922 13.414 1 94.12 232 ALA B O 1
ATOM 5156 N N . MET B 1 233 ? -7.008 21.031 13.953 1 96.56 233 MET B N 1
ATOM 5157 C CA . MET B 1 233 ? -5.797 20.234 13.828 1 96.56 233 MET B CA 1
ATOM 5158 C C . MET B 1 233 ? -5.223 20.328 12.414 1 96.56 233 MET B C 1
ATOM 5160 O O . MET B 1 233 ? -4.004 20.328 12.234 1 96.56 233 MET B O 1
ATOM 5164 N N . LEU B 1 234 ? -6.082 20.328 11.391 1 97 234 LEU B N 1
ATOM 5165 C CA . LEU B 1 234 ? -5.594 20.453 10.023 1 97 234 LEU B CA 1
ATOM 5166 C C . LEU B 1 234 ? -4.773 21.734 9.859 1 97 234 LEU B C 1
ATOM 5168 O O . LEU B 1 234 ? -3.732 21.719 9.203 1 97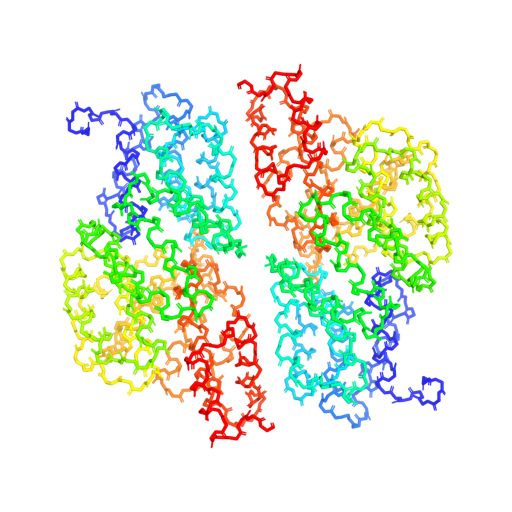 234 LEU B O 1
ATOM 5172 N N . ASP B 1 235 ? -5.203 22.812 10.469 1 97.19 235 ASP B N 1
ATOM 5173 C CA . ASP B 1 235 ? -4.469 24.078 10.43 1 97.19 235 ASP B CA 1
ATOM 5174 C C . ASP B 1 235 ? -3.139 23.953 11.18 1 97.19 235 ASP B C 1
ATOM 5176 O O . ASP B 1 235 ? -2.135 24.531 10.758 1 97.19 235 ASP B O 1
ATOM 5180 N N . VAL B 1 236 ? -3.184 23.25 12.25 1 97.88 236 VAL B N 1
ATOM 5181 C CA . VAL B 1 236 ? -1.972 23.062 13.039 1 97.88 236 VAL B CA 1
ATOM 5182 C C . VAL B 1 236 ? -0.921 22.328 12.195 1 97.88 236 VAL B C 1
ATOM 5184 O O . VAL B 1 236 ? 0.216 22.797 12.078 1 97.88 236 VAL B O 1
ATOM 5187 N N . VAL B 1 237 ? -1.288 21.234 11.602 1 98.25 237 VAL B N 1
ATOM 5188 C CA . VAL B 1 237 ? -0.318 20.422 10.875 1 98.25 237 VAL B CA 1
ATOM 5189 C C . VAL B 1 237 ? 0.14 21.156 9.617 1 98.25 237 VAL B C 1
ATOM 5191 O O . VAL B 1 237 ? 1.308 21.078 9.234 1 98.25 237 VAL B O 1
ATOM 5194 N N . ASP B 1 238 ? -0.793 21.891 8.953 1 98.12 238 ASP B N 1
ATOM 5195 C CA . ASP B 1 238 ? -0.415 22.703 7.809 1 98.12 238 ASP B CA 1
ATOM 5196 C C . ASP B 1 238 ? 0.644 23.734 8.188 1 98.12 238 ASP B C 1
ATOM 5198 O O . ASP B 1 238 ? 1.649 23.891 7.492 1 98.12 238 ASP B O 1
ATOM 5202 N N . SER B 1 239 ? 0.404 24.391 9.305 1 98.38 239 SER B N 1
ATOM 5203 C CA . SER B 1 239 ? 1.311 25.453 9.758 1 98.38 239 SER B CA 1
ATOM 5204 C C . SER B 1 239 ? 2.684 24.875 10.102 1 98.38 239 SER B C 1
ATOM 5206 O O . SER B 1 239 ? 3.705 25.375 9.633 1 98.38 239 SER B O 1
ATOM 5208 N N . CYS B 1 240 ? 2.709 23.875 10.883 1 98.69 240 CYS B N 1
ATOM 5209 C CA . CYS B 1 240 ? 3.963 23.266 11.32 1 98.69 240 CYS B CA 1
ATOM 5210 C C . CYS B 1 240 ? 4.738 22.703 10.125 1 98.69 240 CYS B C 1
ATOM 5212 O O . CYS B 1 240 ? 5.945 22.938 10.008 1 98.69 240 CYS B O 1
ATOM 5214 N N . SER B 1 241 ? 4.043 21.984 9.266 1 98.62 241 SER B N 1
ATOM 5215 C CA . SER B 1 241 ? 4.68 21.391 8.102 1 98.62 241 SER B CA 1
ATOM 5216 C C . SER B 1 241 ? 5.293 22.453 7.199 1 98.62 241 SER B C 1
ATOM 5218 O O . SER B 1 241 ? 6.418 22.297 6.719 1 98.62 241 SER B O 1
ATOM 5220 N N . MET B 1 242 ? 4.574 23.531 6.988 1 98.44 242 MET B N 1
ATOM 5221 C CA . MET B 1 242 ? 5.047 24.578 6.098 1 98.44 242 MET B CA 1
ATOM 5222 C C . MET B 1 242 ? 6.301 25.25 6.656 1 98.44 242 MET B C 1
ATOM 5224 O O . MET B 1 242 ? 7.285 25.422 5.934 1 98.44 242 MET B O 1
ATOM 5228 N N . LEU B 1 243 ? 6.242 25.609 7.906 1 98.69 243 LEU B N 1
ATOM 5229 C CA . LEU B 1 243 ? 7.398 26.25 8.531 1 98.69 243 LEU B CA 1
ATOM 5230 C C . LEU B 1 243 ? 8.602 25.312 8.516 1 98.69 243 LEU B C 1
ATOM 5232 O O . LEU B 1 243 ? 9.727 25.75 8.25 1 98.69 243 LEU B O 1
ATOM 5236 N N . TYR B 1 244 ? 8.359 24.078 8.758 1 98.62 244 TYR B N 1
ATOM 5237 C CA . TYR B 1 244 ? 9.453 23.109 8.773 1 98.62 244 TYR B CA 1
ATOM 5238 C C . TYR B 1 244 ? 10.07 22.953 7.391 1 98.62 244 TYR B C 1
ATOM 5240 O O . TYR B 1 244 ? 11.297 22.906 7.254 1 98.62 244 TYR B O 1
ATOM 5248 N N . ARG B 1 245 ? 9.266 22.875 6.336 1 98.56 245 ARG B N 1
ATOM 5249 C CA . ARG B 1 245 ? 9.742 22.781 4.961 1 98.56 245 ARG B CA 1
ATOM 5250 C C . ARG B 1 245 ? 10.57 24 4.574 1 98.56 245 ARG B C 1
ATOM 5252 O O . ARG B 1 245 ? 11.609 23.875 3.93 1 98.56 245 ARG B O 1
ATOM 5259 N N . LEU B 1 246 ? 10.047 25.172 4.977 1 98.56 246 LEU B N 1
ATOM 5260 C CA . LEU B 1 246 ? 10.781 26.391 4.695 1 98.56 246 LEU B CA 1
ATOM 5261 C C . LEU B 1 246 ? 12.141 26.391 5.387 1 98.56 246 LEU B C 1
ATOM 5263 O O . LEU B 1 246 ? 13.148 26.75 4.789 1 98.56 246 LEU B O 1
ATOM 5267 N N . ARG B 1 247 ? 12.188 25.906 6.586 1 97.31 247 ARG B N 1
ATOM 5268 C CA . ARG B 1 247 ? 13.453 25.797 7.301 1 97.31 247 ARG B CA 1
ATOM 5269 C C . ARG B 1 247 ? 14.406 24.844 6.578 1 97.31 247 ARG B C 1
ATOM 5271 O O . ARG B 1 247 ? 15.609 25.125 6.484 1 97.31 247 ARG B O 1
ATOM 5278 N N . MET B 1 248 ? 13.938 23.75 6.082 1 97 248 MET B N 1
ATOM 5279 C CA . MET B 1 248 ? 14.773 22.797 5.363 1 97 248 MET B CA 1
ATOM 5280 C C . MET B 1 248 ? 15.359 23.422 4.102 1 97 248 MET B C 1
ATOM 5282 O O . MET B 1 248 ? 16.453 23.047 3.67 1 97 248 MET B O 1
ATOM 5286 N N . GLU B 1 249 ? 14.648 24.438 3.574 1 96.94 249 GLU B N 1
ATOM 5287 C CA . GLU B 1 249 ? 15.117 25.156 2.396 1 96.94 249 GLU B CA 1
ATOM 5288 C C . GLU B 1 249 ? 16.078 26.281 2.783 1 96.94 249 GLU B C 1
ATOM 5290 O O . GLU B 1 249 ? 16.531 27.047 1.923 1 96.94 249 GLU B O 1
ATOM 5295 N N . GLY B 1 250 ? 16.312 26.438 4.09 1 95.75 250 GLY B N 1
ATOM 5296 C CA . GLY B 1 250 ? 17.25 27.453 4.562 1 95.75 250 GLY B CA 1
ATOM 5297 C C . GLY B 1 250 ? 16.609 28.797 4.805 1 95.75 250 GLY B C 1
ATOM 5298 O O . GLY B 1 250 ? 17.312 29.797 4.98 1 95.75 250 GLY B O 1
ATOM 5299 N N . VAL B 1 251 ? 15.32 28.812 4.832 1 97.31 251 VAL B N 1
ATOM 5300 C CA . VAL B 1 251 ? 14.586 30.062 5.016 1 97.31 251 VAL B CA 1
ATOM 5301 C C . VAL B 1 251 ? 14.453 30.375 6.508 1 97.31 251 VAL B C 1
ATOM 5303 O O . VAL B 1 251 ? 14.148 29.484 7.305 1 97.31 251 VAL B O 1
ATOM 5306 N N . SER B 1 252 ? 14.766 31.594 6.926 1 95.31 252 SER B N 1
ATOM 5307 C CA . SER B 1 252 ? 14.516 32.031 8.289 1 95.31 252 SER B CA 1
ATOM 5308 C C . SER B 1 252 ? 13.039 32.312 8.516 1 95.31 252 SER B C 1
ATOM 5310 O O . SER B 1 252 ? 12.477 33.25 7.918 1 95.31 252 SER B O 1
ATOM 5312 N N . VAL B 1 253 ? 12.398 31.547 9.383 1 95.75 253 VAL B N 1
ATOM 5313 C CA . VAL B 1 253 ? 10.961 31.703 9.586 1 95.75 253 VAL B CA 1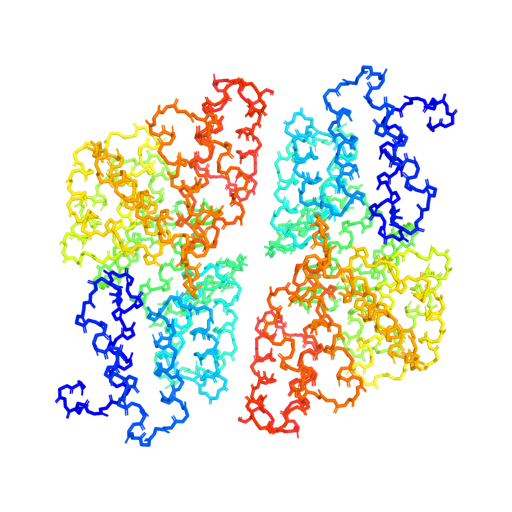
ATOM 5314 C C . VAL B 1 253 ? 10.695 32.656 10.75 1 95.75 253 VAL B C 1
ATOM 5316 O O . VAL B 1 253 ? 9.539 32.938 11.078 1 95.75 253 VAL B O 1
ATOM 5319 N N . GLY B 1 254 ? 11.789 33.188 11.336 1 91.12 254 GLY B N 1
ATOM 5320 C CA . GLY B 1 254 ? 11.68 34.188 12.391 1 91.12 254 GLY B CA 1
ATOM 5321 C C . GLY B 1 254 ? 10.977 33.656 13.633 1 91.12 254 GLY B C 1
ATOM 5322 O O . GLY B 1 254 ? 11.258 32.562 14.102 1 91.12 254 GLY B O 1
ATOM 5323 N N . ASP B 1 255 ? 10.047 34.5 14.188 1 91.94 255 ASP B N 1
ATOM 5324 C CA . ASP B 1 255 ? 9.375 34.188 15.445 1 91.94 255 ASP B CA 1
ATOM 5325 C C . ASP B 1 255 ? 8.086 33.406 15.219 1 91.94 255 ASP B C 1
ATOM 5327 O O . ASP B 1 255 ? 7.293 33.219 16.141 1 91.94 255 ASP B O 1
ATOM 5331 N N . ARG B 1 256 ? 7.883 32.938 14.055 1 97.69 256 ARG B N 1
ATOM 5332 C CA . ARG B 1 256 ? 6.613 32.281 13.719 1 97.69 256 ARG B CA 1
ATOM 5333 C C . ARG B 1 256 ? 6.391 31.047 14.555 1 97.69 256 ARG B C 1
ATOM 5335 O O . ARG B 1 256 ? 5.254 30.734 14.93 1 97.69 256 ARG B O 1
ATOM 5342 N N . TRP B 1 257 ? 7.426 30.312 14.914 1 97.44 257 TRP B N 1
ATOM 5343 C CA . TRP B 1 257 ? 7.297 29.156 15.781 1 97.44 257 TRP B CA 1
ATOM 5344 C C . TRP B 1 257 ? 6.77 29.562 17.156 1 97.44 257 TRP B C 1
ATOM 5346 O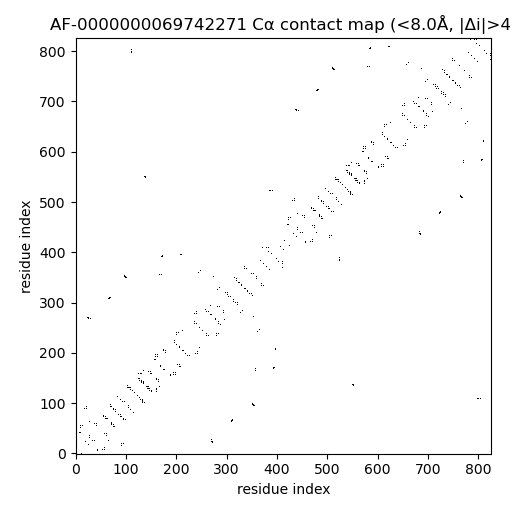 O . TRP B 1 257 ? 6.027 28.797 17.797 1 97.44 257 TRP B O 1
ATOM 5356 N N . ARG B 1 258 ? 7.152 30.719 17.641 1 96.19 258 ARG B N 1
ATOM 5357 C CA . ARG B 1 258 ? 6.715 31.203 18.953 1 96.19 258 ARG B CA 1
ATOM 5358 C C . ARG B 1 258 ? 5.215 31.484 18.953 1 96.19 258 ARG B C 1
ATOM 5360 O O . ARG B 1 258 ? 4.562 31.391 20 1 96.19 258 ARG B O 1
ATOM 5367 N N . ASP B 1 259 ? 4.715 31.828 17.797 1 96.75 259 ASP B N 1
ATOM 5368 C CA . ASP B 1 259 ? 3.277 32.062 17.672 1 96.75 259 ASP B CA 1
ATOM 5369 C C . ASP B 1 259 ? 2.516 30.734 17.641 1 96.75 259 ASP B C 1
ATOM 5371 O O . ASP B 1 259 ? 1.371 30.656 18.094 1 96.75 259 ASP B O 1
ATOM 5375 N N . VAL B 1 260 ? 3.111 29.703 17.125 1 98.12 260 VAL B N 1
ATOM 5376 C CA . VAL B 1 260 ? 2.457 28.422 16.906 1 98.12 260 VAL B CA 1
ATOM 5377 C C . VAL B 1 260 ? 2.521 27.594 18.188 1 98.12 260 VAL B C 1
ATOM 5379 O O . VAL B 1 260 ? 1.586 26.859 18.516 1 98.12 260 VAL B O 1
ATOM 5382 N N . LEU B 1 261 ? 3.568 27.703 18.984 1 98.06 261 LEU B N 1
ATOM 5383 C CA . LEU B 1 261 ? 3.877 26.844 20.109 1 98.06 261 LEU B CA 1
ATOM 5384 C C . LEU B 1 261 ? 2.758 26.891 21.141 1 98.06 261 LEU B C 1
ATOM 5386 O O . LEU B 1 261 ? 2.312 25.844 21.625 1 98.06 261 LEU B O 1
ATOM 5390 N N . PRO B 1 262 ? 2.225 28.125 21.5 1 97.56 262 PRO B N 1
ATOM 5391 C CA . PRO B 1 262 ? 1.174 28.141 22.516 1 97.56 262 PRO B CA 1
ATOM 5392 C C . PRO B 1 262 ? -0.055 27.328 22.125 1 97.56 262 PRO B C 1
ATOM 5394 O O . PRO B 1 262 ? -0.751 26.797 22.984 1 97.56 262 PRO B O 1
ATOM 5397 N N . ILE B 1 263 ? -0.297 27.25 20.859 1 97.69 263 ILE B N 1
ATOM 5398 C CA . ILE B 1 263 ? -1.443 26.5 20.375 1 97.69 263 ILE B CA 1
ATOM 5399 C C . ILE B 1 263 ? -1.153 25 20.453 1 97.69 263 ILE B C 1
ATOM 5401 O O . ILE B 1 263 ? -1.974 24.234 20.953 1 97.69 263 ILE B O 1
ATOM 5405 N N . THR B 1 264 ? 0.004 24.531 19.969 1 98.12 264 THR B N 1
ATOM 5406 C CA . THR B 1 264 ? 0.344 23.109 19.906 1 98.12 264 THR B CA 1
ATOM 5407 C C . THR B 1 264 ? 0.638 22.562 21.312 1 98.12 264 THR B C 1
ATOM 5409 O O . THR B 1 264 ? 0.419 21.375 21.562 1 98.12 264 THR B O 1
ATOM 5412 N N . GLN B 1 265 ? 1.135 23.391 22.188 1 97.44 265 GLN B N 1
ATOM 5413 C CA . GLN B 1 265 ? 1.507 22.969 23.531 1 97.44 265 GLN B CA 1
ATOM 5414 C C . GLN B 1 265 ? 0.311 22.391 24.281 1 97.44 265 GLN B C 1
ATOM 5416 O O . GLN B 1 265 ? 0.464 21.469 25.078 1 97.44 265 GLN B O 1
ATOM 5421 N N . LYS B 1 266 ? -0.841 22.922 23.969 1 96.12 266 LYS B N 1
ATOM 5422 C CA . LYS B 1 266 ? -2.072 22.438 24.578 1 96.12 266 LYS B CA 1
ATOM 5423 C C . LYS B 1 266 ? -2.348 20.984 24.188 1 96.12 266 LYS B C 1
ATOM 5425 O O . LYS B 1 266 ? -3.143 20.312 24.844 1 96.12 266 LYS B O 1
ATOM 5430 N N . HIS B 1 267 ? -1.658 20.469 23.172 1 97.19 267 HIS B N 1
ATOM 5431 C CA . HIS B 1 267 ? -1.948 19.156 22.625 1 97.19 267 HIS B CA 1
ATOM 5432 C C . HIS B 1 267 ? -0.784 18.188 22.859 1 97.19 267 HIS B C 1
ATOM 5434 O O . HIS B 1 267 ? -0.751 17.094 22.281 1 97.19 267 HIS B O 1
ATOM 5440 N N . THR B 1 268 ? 0.112 18.516 23.719 1 96.38 268 THR B N 1
ATOM 5441 C CA . THR B 1 268 ? 1.366 17.797 23.922 1 96.38 268 THR B CA 1
ATOM 5442 C C . THR B 1 268 ? 1.104 16.375 24.422 1 96.38 268 THR B C 1
ATOM 5444 O O . THR B 1 268 ? 1.871 15.461 24.125 1 96.38 268 THR B O 1
ATOM 5447 N N . ARG B 1 269 ? -0.013 16.156 25.062 1 96.44 269 ARG B N 1
ATOM 5448 C CA . ARG B 1 269 ? -0.288 14.867 25.688 1 96.44 269 ARG B CA 1
ATOM 5449 C C . ARG B 1 269 ? -1.433 14.156 24.969 1 96.44 269 ARG B C 1
ATOM 5451 O O . ARG B 1 269 ? -1.935 13.133 25.453 1 96.44 269 ARG B O 1
ATOM 5458 N N . ASP B 1 270 ? -1.867 14.656 23.828 1 96.38 270 ASP B N 1
ATOM 5459 C CA . ASP B 1 270 ? -3.055 14.141 23.141 1 96.38 270 ASP B CA 1
ATOM 5460 C C . ASP B 1 270 ? -2.832 12.719 22.641 1 96.38 270 ASP B C 1
ATOM 5462 O O . ASP B 1 270 ? -3.57 11.805 23.016 1 96.38 270 ASP B O 1
ATOM 5466 N N . HIS B 1 271 ? -1.872 12.516 21.812 1 97.75 271 HIS B N 1
ATOM 5467 C CA . HIS B 1 271 ? -1.485 11.273 21.172 1 97.75 271 HIS B CA 1
ATOM 5468 C C . HIS B 1 271 ? -2.68 10.609 20.484 1 97.75 271 HIS B C 1
ATOM 5470 O O . HIS B 1 271 ? -2.877 9.398 20.609 1 97.75 271 HIS B O 1
ATOM 5476 N N . VAL B 1 272 ? -3.541 11.469 19.875 1 97.81 272 VAL B N 1
ATOM 5477 C CA . VAL B 1 272 ? -4.668 10.945 19.109 1 97.81 272 VAL B CA 1
ATOM 5478 C C . VAL B 1 272 ? -4.172 10.391 17.781 1 97.81 272 VAL B C 1
ATOM 5480 O O . VAL B 1 272 ? -4.551 9.281 17.375 1 97.81 272 VAL B O 1
ATOM 5483 N N . LEU B 1 273 ? -3.361 11.109 17.078 1 98.5 273 LEU B N 1
ATOM 5484 C CA . LEU B 1 273 ? -2.686 10.703 15.844 1 98.5 273 LEU B CA 1
ATOM 5485 C C . LEU B 1 273 ? -1.184 10.945 15.945 1 98.5 273 LEU B C 1
ATOM 5487 O O . LEU B 1 273 ? -0.751 12.031 16.344 1 98.5 273 LEU B O 1
ATOM 5491 N N . LEU B 1 274 ? -0.427 9.969 15.594 1 98.81 274 LEU B N 1
ATOM 5492 C CA . LEU B 1 274 ? 1.023 10.109 15.547 1 98.81 274 LEU B CA 1
ATOM 5493 C C . LEU B 1 274 ? 1.428 11.203 14.555 1 98.81 274 LEU B C 1
ATOM 5495 O O . LEU B 1 274 ? 2.418 11.906 14.773 1 98.81 274 LEU B O 1
ATOM 5499 N N . PHE B 1 275 ? 0.67 11.328 13.477 1 98.81 275 PHE B N 1
ATOM 5500 C CA . PHE B 1 275 ? 0.901 12.375 12.484 1 98.81 275 PHE B CA 1
ATOM 5501 C C . PHE B 1 275 ? 0.884 13.75 13.141 1 98.81 275 PHE B C 1
ATOM 5503 O O . PHE B 1 275 ? 1.756 14.586 12.867 1 98.81 275 PHE B O 1
ATOM 5510 N N . ASN B 1 276 ? -0.11 13.969 13.969 1 98.75 276 ASN B N 1
ATOM 5511 C CA . ASN B 1 276 ? -0.199 15.227 14.695 1 98.75 276 ASN B CA 1
ATOM 5512 C C . ASN B 1 276 ? 0.975 15.406 15.656 1 98.75 276 ASN B C 1
ATOM 5514 O O . ASN B 1 276 ? 1.565 16.484 15.727 1 98.75 276 ASN B O 1
ATOM 5518 N N . ASP B 1 277 ? 1.3 14.352 16.375 1 98.75 277 ASP B N 1
ATOM 5519 C CA . ASP B 1 277 ? 2.398 14.398 17.328 1 98.75 277 ASP B CA 1
ATOM 5520 C C . ASP B 1 277 ? 3.688 14.875 16.672 1 98.75 277 ASP B C 1
ATOM 5522 O O . ASP B 1 277 ? 4.41 15.711 17.219 1 98.75 277 ASP B O 1
ATOM 5526 N N . ALA B 1 278 ? 3.975 14.32 15.539 1 98.88 278 ALA B N 1
ATOM 5527 C CA . ALA B 1 278 ? 5.188 14.711 14.828 1 98.88 278 ALA B CA 1
ATOM 5528 C C . ALA B 1 278 ? 5.18 16.203 14.508 1 98.88 278 ALA B C 1
ATOM 5530 O O . ALA B 1 278 ? 6.215 16.859 14.594 1 98.88 278 ALA B O 1
ATOM 5531 N N . HIS B 1 279 ? 4.02 16.719 14.156 1 98.81 279 HIS B N 1
ATOM 5532 C CA . HIS B 1 279 ? 3.92 18.125 13.805 1 98.81 279 HIS B CA 1
ATOM 5533 C C . HIS B 1 279 ? 3.957 19.016 15.047 1 98.81 279 HIS B C 1
ATOM 5535 O O . HIS B 1 279 ? 4.52 20.109 15.016 1 98.81 279 HIS B O 1
ATOM 5541 N N . PHE B 1 280 ? 3.35 18.516 16.203 1 98.75 280 PHE B N 1
ATOM 5542 C CA . PHE B 1 280 ? 3.525 19.219 17.469 1 98.75 280 PHE B CA 1
ATOM 5543 C C . PHE B 1 280 ? 5.004 19.344 17.812 1 98.75 280 PHE B C 1
ATOM 5545 O O . PHE B 1 280 ? 5.461 20.391 18.281 1 98.75 280 PHE B O 1
ATOM 5552 N N . LEU B 1 281 ? 5.629 18.297 17.594 1 98.75 281 LEU B N 1
ATOM 5553 C CA . LEU B 1 281 ? 7.051 18.234 17.906 1 98.75 281 LEU B CA 1
ATOM 5554 C C . LEU B 1 281 ? 7.84 19.234 17.062 1 98.75 281 LEU B C 1
ATOM 5556 O O . LEU B 1 281 ? 8.781 19.859 17.547 1 98.75 281 LEU B O 1
ATOM 5560 N N . MET B 1 282 ? 7.504 19.375 15.781 1 98.62 282 MET B N 1
ATOM 5561 C CA . MET B 1 282 ? 8.141 20.375 14.93 1 98.62 282 MET B CA 1
ATOM 5562 C C . MET B 1 282 ? 8.031 21.766 15.555 1 98.62 282 MET B C 1
ATOM 5564 O O . MET B 1 282 ? 8.984 22.547 15.516 1 98.62 282 MET B O 1
ATOM 5568 N N . ALA B 1 283 ? 6.855 22.031 16.125 1 98.44 283 ALA B N 1
ATOM 5569 C CA . ALA B 1 283 ? 6.625 23.344 16.734 1 98.44 283 ALA B CA 1
ATOM 5570 C C . ALA B 1 283 ? 7.504 23.547 17.953 1 98.44 283 ALA B C 1
ATOM 5572 O O . ALA B 1 283 ? 8.133 24.609 18.109 1 98.44 283 ALA B O 1
ATOM 5573 N N . SER B 1 284 ? 7.57 22.562 18.859 1 98.38 284 SER B N 1
ATOM 5574 C CA . SER B 1 284 ? 8.367 22.703 20.062 1 98.38 284 SER B CA 1
ATOM 5575 C C . SER B 1 284 ? 9.859 22.766 19.734 1 98.38 284 SER B C 1
ATOM 5577 O O . SER B 1 284 ? 10.602 23.547 20.344 1 98.38 284 SER B O 1
ATOM 5579 N N . LEU B 1 285 ? 10.297 21.938 18.797 1 98.12 285 LEU B N 1
ATOM 5580 C CA . LEU B 1 285 ? 11.695 21.969 18.375 1 98.12 285 LEU B CA 1
ATOM 5581 C C . LEU B 1 285 ? 12.023 23.297 17.719 1 98.12 285 LEU B C 1
ATOM 5583 O O . LEU B 1 285 ? 13.055 23.906 18.016 1 98.12 285 LEU B O 1
ATOM 5587 N N . GLY B 1 286 ? 11.156 23.766 16.828 1 97.31 286 GLY B N 1
ATOM 5588 C CA . GLY B 1 286 ? 11.359 25.031 16.141 1 97.31 286 GLY B CA 1
ATOM 5589 C C . GLY B 1 286 ? 11.438 26.219 17.078 1 97.31 286 GLY B C 1
ATOM 5590 O O . GLY B 1 286 ? 12.211 27.156 16.859 1 97.31 286 GLY B O 1
ATOM 5591 N N . ALA B 1 287 ? 10.664 26.156 18.125 1 97.25 287 ALA B N 1
ATOM 5592 C CA . ALA B 1 287 ? 10.617 27.25 19.094 1 97.25 287 ALA B CA 1
ATOM 5593 C C . ALA B 1 287 ? 11.703 27.094 20.156 1 97.25 287 ALA B C 1
ATOM 5595 O O . ALA B 1 287 ? 11.867 27.953 21.016 1 97.25 287 ALA B O 1
ATOM 5596 N N . GLY B 1 288 ? 12.398 26 20.141 1 96.56 288 GLY B N 1
ATOM 5597 C CA . GLY B 1 288 ? 13.438 25.766 21.125 1 96.56 288 GLY B CA 1
ATOM 5598 C C . GLY B 1 288 ? 12.891 25.578 22.531 1 96.56 288 GLY B C 1
ATOM 5599 O O . GLY B 1 288 ? 13.398 26.172 23.484 1 96.56 288 GLY B O 1
ATOM 5600 N N . ASP B 1 289 ? 11.875 24.812 22.656 1 97.5 289 ASP B N 1
ATOM 5601 C CA . ASP B 1 289 ? 11.266 24.531 23.953 1 97.5 289 ASP B CA 1
ATOM 5602 C C . ASP B 1 289 ? 11.523 23.078 24.375 1 97.5 289 ASP B C 1
ATOM 5604 O O . ASP B 1 289 ? 10.672 22.203 24.172 1 97.5 289 ASP B O 1
ATOM 5608 N N . PRO B 1 290 ? 12.555 22.781 25.094 1 97.44 290 PRO B N 1
ATOM 5609 C CA . PRO B 1 290 ? 12.93 21.406 25.438 1 97.44 290 PRO B CA 1
ATOM 5610 C C . PRO B 1 290 ? 11.938 20.75 26.391 1 97.44 290 PRO B C 1
ATOM 5612 O O . PRO B 1 290 ? 11.758 19.516 26.344 1 97.44 290 PRO B O 1
ATOM 5615 N N . GLN B 1 291 ? 11.352 21.516 27.203 1 98 291 GLN B N 1
ATOM 5616 C CA . GLN B 1 291 ? 10.406 20.969 28.156 1 98 291 GLN B CA 1
ATOM 5617 C C . GLN B 1 291 ? 9.211 20.328 27.438 1 98 291 GLN B C 1
ATOM 5619 O O . GLN B 1 291 ? 8.852 19.188 27.719 1 98 291 GLN B O 1
ATOM 5624 N N . THR B 1 292 ? 8.602 21.094 26.531 1 98.25 292 THR B N 1
ATOM 5625 C CA . THR B 1 292 ? 7.477 20.594 25.75 1 98.25 292 THR B CA 1
ATOM 5626 C C . THR B 1 292 ? 7.895 19.391 24.906 1 98.25 292 THR B C 1
ATOM 5628 O O . THR B 1 292 ? 7.145 18.422 24.797 1 98.25 292 THR B O 1
ATOM 5631 N N . THR B 1 293 ? 9.055 19.422 24.281 1 98.62 293 THR B N 1
ATOM 5632 C CA . THR B 1 293 ? 9.586 18.328 23.484 1 98.62 293 THR B CA 1
ATOM 5633 C C . THR B 1 293 ? 9.703 17.062 24.312 1 98.62 293 THR B C 1
ATOM 5635 O O . THR B 1 293 ? 9.219 16 23.906 1 98.62 293 THR B O 1
ATOM 5638 N N . GLN B 1 294 ? 10.273 17.203 25.5 1 98.44 294 GLN B N 1
ATOM 5639 C CA . GLN B 1 294 ? 10.484 16.062 26.375 1 98.44 294 GLN B CA 1
ATOM 5640 C C . GLN B 1 294 ? 9.148 15.5 26.875 1 98.44 294 GLN B C 1
ATOM 5642 O O . GLN B 1 294 ? 8.984 14.281 26.969 1 98.44 294 GLN B O 1
ATOM 5647 N N . GLU B 1 295 ? 8.305 16.391 27.203 1 98.56 295 GLU B N 1
ATOM 5648 C CA . GLU B 1 295 ? 6.992 15.961 27.672 1 98.56 295 GLU B CA 1
ATOM 5649 C C . GLU B 1 295 ? 6.266 15.141 26.609 1 98.56 295 GLU B C 1
ATOM 5651 O O . GLU B 1 295 ? 5.695 14.094 26.922 1 98.56 295 GLU B O 1
ATOM 5656 N N . LEU B 1 296 ? 6.25 15.625 25.375 1 98.69 296 LEU B N 1
ATOM 5657 C CA . LEU B 1 296 ? 5.59 14.914 24.297 1 98.69 296 LEU B CA 1
ATOM 5658 C C . LEU B 1 296 ? 6.176 13.516 24.109 1 98.69 296 LEU B C 1
ATOM 5660 O O . LEU B 1 296 ? 5.438 12.531 24.047 1 98.69 296 LEU B O 1
ATOM 5664 N N . LEU B 1 297 ? 7.504 13.375 24.109 1 98.69 297 LEU B N 1
ATOM 5665 C CA . LEU B 1 297 ? 8.18 12.102 23.875 1 98.69 297 LEU B CA 1
ATOM 5666 C C . LEU B 1 297 ? 7.914 11.141 25.031 1 98.69 297 LEU B C 1
ATOM 5668 O O . LEU B 1 297 ? 7.633 9.961 24.812 1 98.69 297 LEU B O 1
ATOM 5672 N N . THR B 1 298 ? 7.961 11.633 26.25 1 98.56 298 THR B N 1
ATOM 5673 C CA . THR B 1 298 ? 7.777 10.797 27.438 1 98.56 298 THR B CA 1
ATOM 5674 C C . THR B 1 298 ? 6.352 10.258 27.5 1 98.56 298 THR B C 1
ATOM 5676 O O . THR B 1 298 ? 6.141 9.07 27.75 1 98.56 298 THR B O 1
ATOM 5679 N N . THR B 1 299 ? 5.438 11.148 27.281 1 98.06 299 THR B N 1
ATOM 5680 C CA . THR B 1 299 ? 4.051 10.719 27.375 1 98.06 299 THR B CA 1
ATOM 5681 C C . THR B 1 299 ? 3.678 9.812 26.203 1 98.06 299 THR B C 1
ATOM 5683 O O . THR B 1 299 ? 2.842 8.914 26.359 1 98.06 299 THR B O 1
ATOM 5686 N N . LEU B 1 300 ? 4.242 10.023 25.031 1 98.56 300 LEU B N 1
ATOM 5687 C CA . LEU B 1 300 ? 4.027 9.109 23.906 1 98.56 300 LEU B CA 1
ATOM 5688 C C . LEU B 1 300 ? 4.609 7.734 24.219 1 98.56 300 LEU B C 1
ATOM 5690 O O . LEU B 1 300 ? 3.996 6.711 23.906 1 98.56 300 LEU B O 1
ATOM 5694 N N . GLN B 1 301 ? 5.793 7.715 24.766 1 98.5 301 GLN B N 1
ATOM 5695 C CA . GLN B 1 301 ? 6.41 6.461 25.188 1 98.5 301 GLN B CA 1
ATOM 5696 C C . GLN B 1 301 ? 5.52 5.715 26.188 1 98.5 301 GLN B C 1
ATOM 5698 O O . GLN B 1 301 ? 5.348 4.5 26.078 1 98.5 301 GLN B O 1
ATOM 5703 N N . ASP B 1 302 ? 4.992 6.418 27.109 1 97.81 302 ASP B N 1
ATOM 5704 C CA . ASP B 1 302 ? 4.098 5.816 28.094 1 97.81 302 ASP B CA 1
ATOM 5705 C C . ASP B 1 302 ? 2.863 5.219 27.422 1 97.81 302 ASP B C 1
ATOM 5707 O O . ASP B 1 302 ? 2.441 4.113 27.766 1 97.81 302 ASP B O 1
ATOM 5711 N N . ALA B 1 303 ? 2.297 6.027 26.516 1 97 303 ALA B N 1
ATOM 5712 C CA . ALA B 1 303 ? 1.121 5.551 25.797 1 97 303 ALA B CA 1
ATOM 5713 C C . ALA B 1 303 ? 1.435 4.273 25.016 1 97 303 ALA B C 1
ATOM 5715 O O . ALA B 1 303 ? 0.576 3.4 24.875 1 97 303 ALA B O 1
ATOM 5716 N N . SER B 1 304 ? 2.621 4.105 24.5 1 97.81 304 SER B N 1
ATOM 5717 C CA . SER B 1 304 ? 3.023 2.973 23.688 1 97.81 304 SER B CA 1
ATOM 5718 C C . SER B 1 304 ? 3.217 1.717 24.531 1 97.81 304 SER B C 1
ATOM 5720 O O . SER B 1 304 ? 3.178 0.6 24 1 97.81 304 SER B O 1
ATOM 5722 N N . LYS B 1 305 ? 3.385 1.771 25.812 1 97.38 305 LYS B N 1
ATOM 5723 C CA . LYS B 1 305 ? 3.633 0.64 26.703 1 97.38 305 LYS B CA 1
ATOM 5724 C C . LYS B 1 305 ? 2.344 -0.122 27 1 97.38 305 LYS B C 1
ATOM 5726 O O . LYS B 1 305 ? 2.371 -1.333 27.219 1 97.38 305 LYS B O 1
ATOM 5731 N N . SER B 1 306 ? 1.265 0.591 27.031 1 94.88 306 SER B N 1
ATOM 5732 C CA . SER B 1 306 ? -0.041 -0.021 27.266 1 94.88 306 SER B CA 1
ATOM 5733 C C . SER B 1 306 ? -1.076 0.497 26.266 1 94.88 306 SER B C 1
ATOM 5735 O O . SER B 1 306 ? -2.047 1.147 26.656 1 94.88 306 SER B O 1
ATOM 5737 N N . PRO B 1 307 ? -0.946 0.096 25.078 1 95.69 307 PRO B N 1
ATOM 5738 C CA . PRO B 1 307 ? -1.749 0.704 24.016 1 95.69 307 PRO B CA 1
ATOM 5739 C C . PRO B 1 307 ? -3.197 0.217 24.031 1 95.69 307 PRO B C 1
ATOM 5741 O O . PRO B 1 307 ? -4.078 0.888 23.484 1 95.69 307 PRO B O 1
ATOM 5744 N N . GLY B 1 308 ? -3.424 -1 24.703 1 94.81 308 GLY B N 1
ATOM 5745 C CA . GLY B 1 308 ? -4.758 -1.569 24.578 1 94.81 308 GLY B CA 1
ATOM 5746 C C . GLY B 1 308 ? -5.188 -1.771 23.125 1 94.81 308 GLY B C 1
ATOM 5747 O O . GLY B 1 308 ? -4.453 -2.363 22.328 1 94.81 308 GLY B O 1
ATOM 5748 N N . GLU B 1 309 ? -6.379 -1.244 22.797 1 95.81 309 GLU B N 1
ATOM 5749 C CA . GLU B 1 309 ? -6.891 -1.426 21.438 1 95.81 309 GLU B CA 1
ATOM 5750 C C . GLU B 1 309 ? -6.629 -0.192 20.578 1 95.81 309 GLU B C 1
ATOM 5752 O O . GLU B 1 309 ? -7.125 -0.096 19.453 1 95.81 309 GLU B O 1
ATOM 5757 N N . ASN B 1 310 ? -5.941 0.774 21.141 1 97.81 310 ASN B N 1
ATOM 5758 C CA . ASN B 1 310 ? -5.652 2.006 20.406 1 97.81 310 ASN B CA 1
ATOM 5759 C C . ASN B 1 310 ? -4.602 1.782 19.328 1 97.81 310 ASN B C 1
ATOM 5761 O O . ASN B 1 310 ? -3.43 1.559 19.641 1 97.81 310 ASN B O 1
ATOM 5765 N N . CYS B 1 311 ? -5.012 1.922 18.078 1 97.94 311 CYS B N 1
ATOM 5766 C CA . CYS B 1 311 ? -4.164 1.557 16.953 1 97.94 311 CYS B CA 1
ATOM 5767 C C . CYS B 1 311 ? -2.979 2.506 16.828 1 97.94 311 CYS B C 1
ATOM 5769 O O . CYS B 1 311 ? -1.887 2.094 16.438 1 97.94 311 CYS B O 1
ATOM 5771 N N . GLN B 1 312 ? -3.092 3.777 17.188 1 98.06 312 GLN B N 1
ATOM 5772 C CA . GLN B 1 312 ? -2.016 4.762 17.125 1 98.06 312 GLN B CA 1
ATOM 5773 C C . GLN B 1 312 ? -0.97 4.508 18.203 1 98.06 312 GLN B C 1
ATOM 5775 O O . GLN B 1 312 ? 0.232 4.613 17.953 1 98.06 312 GLN B O 1
ATOM 5780 N N . HIS B 1 313 ? -1.459 4.133 19.344 1 98.31 313 HIS B N 1
ATOM 5781 C CA . HIS B 1 313 ? -0.535 3.812 20.438 1 98.31 313 HIS B CA 1
ATOM 5782 C C . HIS B 1 313 ? 0.245 2.537 20.141 1 98.31 313 HIS B C 1
ATOM 5784 O O . HIS B 1 313 ? 1.43 2.438 20.453 1 98.31 313 HIS B O 1
ATOM 5790 N N . LEU B 1 314 ? -0.402 1.563 19.562 1 98 314 LEU B N 1
ATOM 5791 C CA . LEU B 1 314 ? 0.266 0.337 19.141 1 98 314 LEU B CA 1
ATOM 5792 C C . LEU B 1 314 ? 1.369 0.636 18.125 1 98 314 LEU B C 1
ATOM 5794 O O . LEU B 1 314 ? 2.455 0.055 18.203 1 98 314 LEU B O 1
ATOM 5798 N N . LEU B 1 315 ? 1.097 1.565 17.219 1 98.5 315 LEU B N 1
ATOM 5799 C CA . LEU B 1 315 ? 2.012 1.925 16.141 1 98.5 315 LEU B CA 1
ATOM 5800 C C . LEU B 1 315 ? 3.152 2.791 16.672 1 98.5 315 LEU B C 1
ATOM 5802 O O . LEU B 1 315 ? 4.207 2.887 16.031 1 98.5 315 LEU B O 1
ATOM 5806 N N . ALA B 1 316 ? 3.016 3.389 17.797 1 98.62 316 ALA B N 1
ATOM 5807 C CA . ALA B 1 316 ? 3.951 4.375 18.328 1 98.62 316 ALA B CA 1
ATOM 5808 C C . ALA B 1 316 ? 5.324 3.754 18.578 1 98.62 316 ALA B C 1
ATOM 5810 O O . ALA B 1 316 ? 6.352 4.367 18.281 1 98.62 316 ALA B O 1
ATOM 5811 N N . ARG B 1 317 ? 5.309 2.561 18.984 1 97.19 317 ARG B N 1
ATOM 5812 C CA . ARG B 1 317 ? 6.566 1.933 19.375 1 97.19 317 ARG B CA 1
ATOM 5813 C C . ARG B 1 317 ? 7.48 1.749 18.172 1 97.19 317 ARG B C 1
ATOM 5815 O O . ARG B 1 317 ? 8.656 2.105 18.203 1 97.19 317 ARG B O 1
ATOM 5822 N N . ASP B 1 318 ? 6.918 1.295 17.094 1 96.81 318 ASP B N 1
ATOM 5823 C CA . ASP B 1 318 ? 7.758 0.862 15.984 1 96.81 318 ASP B CA 1
ATOM 5824 C C . ASP B 1 318 ? 7.906 1.975 14.945 1 96.81 318 ASP B C 1
ATOM 5826 O O . ASP B 1 318 ? 8.867 1.986 14.18 1 96.81 318 ASP B O 1
ATOM 5830 N N . VAL B 1 319 ? 6.965 2.928 14.898 1 98.69 319 VAL B N 1
ATOM 5831 C CA . VAL B 1 319 ? 7 3.928 13.836 1 98.69 319 VAL B CA 1
ATOM 5832 C C . VAL B 1 319 ? 6.965 5.328 14.445 1 98.69 319 VAL B C 1
ATOM 5834 O O . VAL B 1 319 ? 7.828 6.16 14.148 1 98.69 319 VAL B O 1
ATOM 5837 N N . GLY B 1 320 ? 6.066 5.574 15.383 1 98.75 320 GLY B N 1
ATOM 5838 C CA . GLY B 1 320 ? 5.867 6.906 15.938 1 98.75 320 GLY B CA 1
ATOM 5839 C C . GLY B 1 320 ? 7.078 7.43 16.688 1 98.75 320 GLY B C 1
ATOM 5840 O O . GLY B 1 320 ? 7.566 8.523 16.391 1 98.75 320 GLY B O 1
ATOM 5841 N N . LEU B 1 321 ? 7.551 6.656 17.609 1 98.81 321 LEU B N 1
ATOM 5842 C CA . LEU B 1 321 ? 8.656 7.094 18.453 1 98.81 321 LEU B CA 1
ATOM 5843 C C . LEU B 1 321 ? 9.938 7.254 17.641 1 98.81 321 LEU B C 1
ATOM 5845 O O . LEU B 1 321 ? 10.617 8.273 17.734 1 98.81 321 LEU B O 1
ATOM 5849 N N . PRO B 1 322 ? 10.234 6.324 16.734 1 98.81 322 PRO B N 1
ATOM 5850 C CA . PRO B 1 322 ? 11.406 6.543 15.891 1 98.81 322 PRO B CA 1
ATOM 5851 C C . PRO B 1 322 ? 11.289 7.797 15.023 1 98.81 322 PRO B C 1
ATOM 5853 O O . PRO B 1 322 ? 12.266 8.531 14.852 1 98.81 322 PRO B O 1
ATOM 5856 N N . LEU B 1 323 ? 10.125 8.055 14.477 1 98.88 323 LEU B N 1
ATOM 5857 C CA . LEU B 1 323 ? 9.906 9.25 13.672 1 98.88 323 LEU B CA 1
ATOM 5858 C C . LEU B 1 323 ? 10.141 10.508 14.5 1 98.88 323 LEU B C 1
ATOM 5860 O O . LEU B 1 323 ? 10.867 11.414 14.062 1 98.88 323 LEU B O 1
ATOM 5864 N N . CYS B 1 324 ? 9.578 10.547 15.703 1 98.88 324 CYS B N 1
ATOM 5865 C CA . CYS B 1 324 ? 9.734 11.695 16.578 1 98.88 324 CYS B CA 1
ATOM 5866 C C . CYS B 1 324 ? 11.188 11.859 17.016 1 98.88 324 CYS B C 1
ATOM 5868 O O . CYS B 1 324 ? 11.727 12.969 17 1 98.88 324 CYS B O 1
ATOM 5870 N N . GLN B 1 325 ? 11.789 10.75 17.328 1 98.81 325 GLN B N 1
ATOM 5871 C CA . GLN B 1 325 ? 13.188 10.805 17.734 1 98.81 325 GLN B CA 1
ATOM 5872 C C . GLN B 1 325 ? 14.078 11.297 16.594 1 98.81 325 GLN B C 1
ATOM 5874 O O . GLN B 1 325 ? 15.07 11.984 16.828 1 98.81 325 GLN B O 1
ATOM 5879 N N . ALA B 1 326 ? 13.766 10.891 15.422 1 98.81 326 ALA B N 1
ATOM 5880 C CA . ALA B 1 326 ? 14.531 11.367 14.273 1 98.81 326 ALA B CA 1
ATOM 5881 C C . ALA B 1 326 ? 14.461 12.891 14.164 1 98.81 326 ALA B C 1
ATOM 5883 O O . ALA B 1 326 ? 15.469 13.547 13.875 1 98.81 326 ALA B O 1
ATOM 5884 N N . LEU B 1 327 ? 13.297 13.477 14.391 1 98.81 327 LEU B N 1
ATOM 5885 C CA . LEU B 1 327 ? 13.141 14.93 14.383 1 98.81 327 LEU B CA 1
ATOM 5886 C C . LEU B 1 327 ? 14.047 15.578 15.422 1 98.81 327 LEU B C 1
ATOM 5888 O O . LEU B 1 327 ? 14.703 16.578 15.141 1 98.81 327 LEU B O 1
ATOM 5892 N N . VAL B 1 328 ? 14.086 14.977 16.547 1 98.75 328 VAL B N 1
ATOM 5893 C CA . VAL B 1 328 ? 14.906 15.492 17.641 1 98.75 328 VAL B CA 1
ATOM 5894 C C . VAL B 1 328 ? 16.375 15.406 17.25 1 98.75 328 VAL B C 1
ATOM 5896 O O . VAL B 1 328 ? 17.141 16.359 17.469 1 98.75 328 VAL B O 1
ATOM 5899 N N . GLU B 1 329 ? 16.781 14.266 16.672 1 98.31 329 GLU B N 1
ATOM 5900 C CA . GLU B 1 329 ? 18.172 14.047 16.312 1 98.31 329 GLU B CA 1
ATOM 5901 C C . GLU B 1 329 ? 18.625 15.039 15.242 1 98.31 329 GLU B C 1
ATOM 5903 O O . GLU B 1 329 ? 19.766 15.516 15.273 1 98.31 329 GLU B O 1
ATOM 5908 N N . VAL B 1 330 ? 17.781 15.32 14.336 1 97.69 330 VAL B N 1
ATOM 5909 C CA . VAL B 1 330 ? 18.109 16.312 13.312 1 97.69 330 VAL B CA 1
ATOM 5910 C C . VAL B 1 330 ? 18.328 17.672 13.969 1 97.69 330 VAL B C 1
ATOM 5912 O O . VAL B 1 330 ? 19.281 18.375 13.664 1 97.69 330 VAL B O 1
ATOM 5915 N N . GLU B 1 331 ? 17.422 18.031 14.844 1 96.44 331 GLU B N 1
ATOM 5916 C CA . GLU B 1 331 ? 17.516 19.312 15.539 1 96.44 331 GLU B CA 1
ATOM 5917 C C . GLU B 1 331 ? 18.797 19.391 16.375 1 96.44 331 GLU B C 1
ATOM 5919 O O . GLU B 1 331 ? 19.406 20.453 16.484 1 96.44 331 GLU B O 1
ATOM 5924 N N . ASN B 1 332 ? 19.219 18.266 16.906 1 96.75 332 ASN B N 1
ATOM 5925 C CA . ASN B 1 332 ? 20.391 18.203 17.766 1 96.75 332 ASN B CA 1
ATOM 5926 C C . ASN B 1 332 ? 21.672 18.078 16.953 1 96.75 332 ASN B C 1
ATOM 5928 O O . ASN B 1 332 ? 22.766 17.984 17.516 1 96.75 332 ASN B O 1
ATOM 5932 N N . GLY B 1 333 ? 21.625 17.984 15.695 1 95.62 333 GLY B N 1
ATOM 5933 C CA . GLY B 1 333 ? 22.797 17.938 14.844 1 95.62 333 GLY B CA 1
ATOM 5934 C C . GLY B 1 333 ? 23.391 16.531 14.734 1 95.62 333 GLY B C 1
ATOM 5935 O O . GLY B 1 333 ? 24.609 16.359 14.656 1 95.62 333 GLY B O 1
ATOM 5936 N N . ASN B 1 334 ? 22.531 15.539 14.82 1 96.56 334 ASN B N 1
ATOM 5937 C CA . ASN B 1 334 ? 22.953 14.148 14.68 1 96.56 334 ASN B CA 1
ATOM 5938 C C . ASN B 1 334 ? 22.328 13.492 13.453 1 96.56 334 ASN B C 1
ATOM 5940 O O . ASN B 1 334 ? 21.5 12.594 13.578 1 96.56 334 ASN B O 1
ATOM 5944 N N . PRO B 1 335 ? 22.766 13.836 12.289 1 95.5 335 PRO B N 1
ATOM 5945 C CA . PRO B 1 335 ? 22.141 13.352 11.055 1 95.5 335 PRO B CA 1
ATOM 5946 C C . PRO B 1 335 ? 22.266 11.844 10.891 1 95.5 335 PRO B C 1
ATOM 5948 O O . PRO B 1 335 ? 21.344 11.195 10.383 1 95.5 335 PRO B O 1
ATOM 5951 N N . ASN B 1 336 ? 23.422 11.227 11.25 1 95.94 336 ASN B N 1
ATOM 5952 C CA . ASN B 1 336 ? 23.578 9.781 11.125 1 95.94 336 ASN B CA 1
ATOM 5953 C C . ASN B 1 336 ? 22.516 9.023 11.914 1 95.94 336 ASN B C 1
ATOM 5955 O O . ASN B 1 336 ? 21.906 8.086 11.391 1 95.94 336 ASN B O 1
ATOM 5959 N N . ARG B 1 337 ? 22.344 9.469 13.133 1 96.88 337 ARG B N 1
ATOM 5960 C CA . ARG B 1 337 ? 21.344 8.828 13.969 1 96.88 337 ARG B CA 1
ATOM 5961 C C . ARG B 1 337 ? 19.938 9.031 13.398 1 96.88 337 ARG B C 1
ATOM 5963 O O . ARG B 1 337 ? 19.109 8.125 13.461 1 96.88 337 ARG B O 1
ATOM 5970 N N . ALA B 1 338 ? 19.641 10.203 12.859 1 98 338 ALA B N 1
ATOM 5971 C CA . ALA B 1 338 ? 18.344 10.484 12.227 1 98 338 ALA B CA 1
ATOM 5972 C C . ALA B 1 338 ? 18.094 9.531 11.07 1 98 338 ALA B C 1
ATOM 5974 O O . ALA B 1 338 ? 16.984 8.984 10.938 1 98 338 ALA B O 1
ATOM 5975 N N . VAL B 1 339 ? 19.078 9.289 10.211 1 97.69 339 VAL B N 1
ATOM 5976 C CA . VAL B 1 339 ? 18.938 8.383 9.078 1 97.69 339 VAL B CA 1
ATOM 5977 C C . VAL B 1 339 ? 18.703 6.961 9.57 1 97.69 339 VAL B C 1
ATOM 5979 O O . VAL B 1 339 ? 17.844 6.246 9.039 1 97.69 339 VAL B O 1
ATOM 5982 N N . GLU B 1 340 ? 19.422 6.59 10.633 1 97 340 GLU B N 1
ATOM 5983 C CA . GLU B 1 340 ? 19.297 5.254 11.203 1 97 340 GLU B CA 1
ATOM 5984 C C . GLU B 1 340 ? 17.875 5.016 11.727 1 97 340 GLU B C 1
ATOM 5986 O O . GLU B 1 340 ? 17.391 3.887 11.711 1 97 340 GLU B O 1
ATOM 5991 N N . LEU B 1 341 ? 17.266 6.051 12.156 1 98.25 341 LEU B N 1
ATOM 5992 C CA . LEU B 1 341 ? 15.93 5.957 12.719 1 98.25 341 LEU B CA 1
ATOM 5993 C C . LEU B 1 341 ? 14.875 5.98 11.617 1 98.25 341 LEU B C 1
ATOM 5995 O O . LEU B 1 341 ? 13.891 5.242 11.68 1 98.25 341 LEU B O 1
ATOM 5999 N N . LEU B 1 342 ? 15.07 6.777 10.578 1 98.38 342 LEU B N 1
ATOM 6000 C CA . LEU B 1 342 ? 14.039 7.047 9.578 1 98.38 342 LEU B CA 1
ATOM 6001 C C . LEU B 1 342 ? 14.07 5.996 8.469 1 98.38 342 LEU B C 1
ATOM 6003 O O . LEU B 1 342 ? 13.023 5.57 7.984 1 98.38 342 LEU B O 1
ATOM 6007 N N . LEU B 1 343 ? 15.242 5.602 8.078 1 97.19 343 LEU B N 1
ATOM 6008 C CA . LEU B 1 343 ? 15.406 4.762 6.895 1 97.19 343 LEU B CA 1
ATOM 6009 C C . LEU B 1 343 ? 14.648 3.445 7.055 1 97.19 343 LEU B C 1
ATOM 6011 O O . LEU B 1 343 ? 13.914 3.033 6.152 1 97.19 343 LEU B O 1
ATOM 6015 N N . PRO B 1 344 ? 14.68 2.793 8.242 1 96.75 344 PRO B N 1
ATOM 6016 C CA . PRO B 1 344 ? 14 1.503 8.375 1 96.75 344 PRO B CA 1
ATOM 6017 C C . PRO B 1 344 ? 12.477 1.631 8.336 1 96.75 344 PRO B C 1
ATOM 6019 O O . PRO B 1 344 ? 11.781 0.653 8.062 1 96.75 344 PRO B O 1
ATOM 6022 N N . ILE B 1 345 ? 11.953 2.818 8.602 1 98.31 345 ILE B N 1
ATOM 6023 C CA . ILE B 1 345 ? 10.5 2.924 8.727 1 98.31 345 ILE B CA 1
ATOM 6024 C C . ILE B 1 345 ? 9.945 3.742 7.566 1 98.31 345 ILE B C 1
ATOM 6026 O O . ILE B 1 345 ? 8.75 4.039 7.523 1 98.31 345 ILE B O 1
ATOM 6030 N N . ARG B 1 346 ? 10.719 4.09 6.621 1 98.12 346 ARG B N 1
ATOM 6031 C CA . ARG B 1 346 ? 10.32 5.078 5.625 1 98.12 346 ARG B CA 1
ATOM 6032 C C . ARG B 1 346 ? 9.094 4.613 4.855 1 98.12 346 ARG B C 1
ATOM 6034 O O . ARG B 1 346 ? 8.234 5.426 4.492 1 98.12 346 ARG B O 1
ATOM 6041 N N . TYR B 1 347 ? 8.898 3.307 4.648 1 98 347 TYR B N 1
ATOM 6042 C CA . TYR B 1 347 ? 7.746 2.797 3.918 1 98 347 TYR B CA 1
ATOM 6043 C C . TYR B 1 347 ? 6.574 2.549 4.859 1 98 347 TYR B C 1
ATOM 6045 O O . TYR B 1 347 ? 5.457 2.277 4.41 1 98 347 TYR B O 1
ATOM 6053 N N . ARG B 1 348 ? 6.793 2.67 6.145 1 98.12 348 ARG B N 1
ATOM 6054 C CA . ARG B 1 348 ? 5.73 2.473 7.125 1 98.12 348 ARG B CA 1
ATOM 6055 C C . ARG B 1 348 ? 5.168 3.807 7.598 1 98.12 348 ARG B C 1
ATOM 6057 O O . ARG B 1 348 ? 4.133 3.848 8.266 1 98.12 348 ARG B O 1
ATOM 6064 N N . ILE B 1 349 ? 5.766 4.891 7.16 1 98.56 349 ILE B N 1
ATOM 6065 C CA . ILE B 1 349 ? 5.336 6.215 7.602 1 98.56 349 ILE B CA 1
ATOM 6066 C C . ILE B 1 349 ? 3.906 6.477 7.137 1 98.56 349 ILE B C 1
ATOM 6068 O O . ILE B 1 349 ? 3.156 7.203 7.793 1 98.56 349 ILE B O 1
ATOM 6072 N N . VAL B 1 350 ? 3.455 5.812 6.082 1 98.5 350 VAL B N 1
ATOM 6073 C CA . VAL B 1 350 ? 2.098 5.977 5.578 1 98.5 350 VAL B CA 1
ATOM 6074 C C . VAL B 1 350 ? 1.092 5.598 6.66 1 98.5 350 VAL B C 1
ATOM 6076 O O . VAL B 1 350 ? -0.004 6.156 6.727 1 98.5 350 VAL B O 1
ATOM 6079 N N . GLN B 1 351 ? 1.509 4.812 7.641 1 98.5 351 GLN B N 1
ATOM 6080 C CA . GLN B 1 351 ? 0.6 4.277 8.648 1 98.5 351 GLN B CA 1
ATOM 6081 C C . GLN B 1 351 ? 0.257 5.336 9.695 1 98.5 351 GLN B C 1
ATOM 6083 O O . GLN B 1 351 ? -0.672 5.156 10.484 1 98.5 351 GLN B O 1
ATOM 6088 N N . VAL B 1 352 ? 1 6.441 9.688 1 98.38 352 VAL B N 1
ATOM 6089 C CA . VAL B 1 352 ? 0.7 7.461 10.688 1 98.38 352 VAL B CA 1
ATOM 6090 C C . VAL B 1 352 ? -0.403 8.383 10.164 1 98.38 352 VAL B C 1
ATOM 6092 O O . VAL B 1 352 ? -0.907 9.234 10.906 1 98.38 352 VAL B O 1
ATOM 6095 N N . GLY B 1 353 ? -0.751 8.227 8.891 1 97.94 353 GLY B N 1
ATOM 6096 C CA . GLY B 1 353 ? -1.817 9.016 8.297 1 97.94 353 GLY B CA 1
ATOM 6097 C C . GLY B 1 353 ? -1.307 10.156 7.441 1 97.94 353 GLY B C 1
ATOM 6098 O O . GLY B 1 353 ? -0.126 10.195 7.09 1 97.94 353 GLY B O 1
ATOM 6099 N N . GLY B 1 354 ? -2.246 11.039 7.051 1 98 354 GLY B N 1
ATOM 6100 C CA . GLY B 1 354 ? -1.896 12.125 6.152 1 98 354 GLY B CA 1
ATOM 6101 C C . GLY B 1 354 ? -1.852 11.711 4.695 1 98 354 GLY B C 1
ATOM 6102 O O . GLY B 1 354 ? -1.752 10.516 4.391 1 98 354 GLY B O 1
ATOM 6103 N N . SER B 1 355 ? -1.925 12.711 3.85 1 98.38 355 SER B N 1
ATOM 6104 C CA . SER B 1 355 ? -1.834 12.445 2.416 1 98.38 355 SER B CA 1
ATOM 6105 C C . SER B 1 355 ? -0.384 12.281 1.976 1 98.38 355 SER B C 1
ATOM 6107 O O . SER B 1 355 ? 0.54 12.547 2.748 1 98.38 355 SER B O 1
ATOM 6109 N N . ASN B 1 356 ? -0.198 11.766 0.787 1 98 356 ASN B N 1
ATOM 6110 C CA . ASN B 1 356 ? 1.144 11.656 0.22 1 98 356 ASN B CA 1
ATOM 6111 C C . ASN B 1 356 ? 1.86 13.008 0.232 1 98 356 ASN B C 1
ATOM 6113 O O . ASN B 1 356 ? 3.051 13.078 0.542 1 98 356 ASN B O 1
ATOM 6117 N N . ALA B 1 357 ? 1.151 14.062 -0.091 1 98.19 357 ALA B N 1
ATOM 6118 C CA . ALA B 1 357 ? 1.74 15.398 -0.086 1 98.19 357 ALA B CA 1
ATOM 6119 C C . ALA B 1 357 ? 2.146 15.812 1.325 1 98.19 357 ALA B C 1
ATOM 6121 O O . ALA B 1 357 ? 3.215 16.391 1.523 1 98.19 357 ALA B O 1
ATOM 6122 N N . GLN B 1 358 ? 1.289 15.523 2.254 1 98.69 358 GLN B N 1
ATOM 6123 C CA . GLN B 1 358 ? 1.575 15.883 3.639 1 98.69 358 GLN B CA 1
ATOM 6124 C C . GLN B 1 358 ? 2.781 15.109 4.172 1 98.69 358 GLN B C 1
ATOM 6126 O O . GLN B 1 358 ? 3.664 15.688 4.809 1 98.69 358 GLN B O 1
ATOM 6131 N N . ARG B 1 359 ? 2.889 13.852 3.898 1 98.62 359 ARG B N 1
ATOM 6132 C CA . ARG B 1 359 ? 3.947 13.008 4.441 1 98.62 359 ARG B CA 1
ATOM 6133 C C . ARG B 1 359 ? 5.277 13.281 3.748 1 98.62 359 ARG B C 1
ATOM 6135 O O . ARG B 1 359 ? 6.328 12.844 4.219 1 98.62 359 ARG B O 1
ATOM 6142 N N . ASP B 1 360 ? 5.266 14 2.598 1 98.38 360 ASP B N 1
ATOM 6143 C CA . ASP B 1 360 ? 6.504 14.273 1.88 1 98.38 360 ASP B CA 1
ATOM 6144 C C . ASP B 1 360 ? 7.488 15.039 2.762 1 98.38 360 ASP B C 1
ATOM 6146 O O . ASP B 1 360 ? 8.695 15.016 2.518 1 98.38 360 ASP B O 1
ATOM 6150 N N . VAL B 1 361 ? 7.016 15.727 3.793 1 98.69 361 VAL B N 1
ATOM 6151 C CA . VAL B 1 361 ? 7.895 16.438 4.707 1 98.69 361 VAL B CA 1
ATOM 6152 C C . VAL B 1 361 ? 8.852 15.461 5.383 1 98.69 361 VAL B C 1
ATOM 6154 O O . VAL B 1 361 ? 10.016 15.797 5.637 1 98.69 361 VAL B O 1
ATOM 6157 N N . PHE B 1 362 ? 8.414 14.273 5.625 1 98.81 362 PHE B N 1
ATOM 6158 C CA . PHE B 1 362 ? 9.258 13.281 6.277 1 98.81 362 PHE B CA 1
ATOM 6159 C C . PHE B 1 362 ? 10.258 12.688 5.289 1 98.81 362 PHE B C 1
ATOM 6161 O O . PHE B 1 362 ? 11.375 12.344 5.664 1 98.81 362 PHE B O 1
ATOM 6168 N N . ASN B 1 363 ? 9.82 12.531 4.016 1 98.06 363 ASN B N 1
ATOM 6169 C CA . ASN B 1 363 ? 10.773 12.148 2.982 1 98.06 363 ASN B CA 1
ATOM 6170 C C . ASN B 1 363 ? 11.883 13.188 2.838 1 98.06 363 ASN B C 1
ATOM 6172 O O . ASN B 1 363 ? 13.062 12.828 2.732 1 98.06 363 ASN B O 1
ATOM 6176 N N . GLN B 1 364 ? 11.477 14.406 2.826 1 98.31 364 GLN B N 1
ATOM 6177 C CA . GLN B 1 364 ? 12.453 15.492 2.738 1 98.31 364 GLN B CA 1
ATOM 6178 C C . GLN B 1 364 ? 13.375 15.5 3.951 1 98.31 364 GLN B C 1
ATOM 6180 O O . GLN B 1 364 ? 14.586 15.719 3.818 1 98.31 364 GLN B O 1
ATOM 6185 N N . LEU B 1 365 ? 12.789 15.25 5.078 1 98.62 365 LEU B N 1
ATOM 6186 C CA . LEU B 1 365 ? 13.578 15.164 6.301 1 98.62 365 LEU B CA 1
ATOM 6187 C C . LEU B 1 365 ? 14.672 14.109 6.176 1 98.62 365 LEU B C 1
ATOM 6189 O O . LEU B 1 365 ? 15.82 14.367 6.527 1 98.62 365 LEU B O 1
ATOM 6193 N N . LEU B 1 366 ? 14.328 12.953 5.695 1 98.44 366 LEU B N 1
ATOM 6194 C CA . LEU B 1 366 ? 15.281 11.867 5.52 1 98.44 366 LEU B CA 1
ATOM 6195 C C . LEU B 1 366 ? 16.375 12.258 4.531 1 98.44 366 LEU B C 1
ATOM 6197 O O . LEU B 1 366 ? 17.562 12.016 4.777 1 98.44 366 LEU B O 1
ATOM 6201 N N . ILE B 1 367 ? 15.992 12.867 3.428 1 97.69 367 ILE B N 1
ATOM 6202 C CA . ILE B 1 367 ? 16.953 13.281 2.408 1 97.69 367 ILE B CA 1
ATOM 6203 C C . ILE B 1 367 ? 17.906 14.312 2.994 1 97.69 367 ILE B C 1
ATOM 6205 O O . ILE B 1 367 ? 19.125 14.203 2.832 1 97.69 367 ILE B O 1
ATOM 6209 N N . HIS B 1 368 ? 17.375 15.297 3.709 1 97.06 368 HIS B N 1
ATOM 6210 C CA . HIS B 1 368 ? 18.203 16.344 4.312 1 97.06 368 HIS B CA 1
ATOM 6211 C C . HIS B 1 368 ? 19.156 15.742 5.344 1 97.06 368 HIS B C 1
ATOM 6213 O O . HIS B 1 368 ? 20.328 16.141 5.422 1 97.06 368 HIS B O 1
ATOM 6219 N N . ALA B 1 369 ? 18.641 14.828 6.148 1 97.19 369 ALA B N 1
ATOM 6220 C CA . ALA B 1 369 ? 19.516 14.148 7.102 1 97.19 369 ALA B CA 1
ATOM 6221 C C . ALA B 1 369 ? 20.625 13.391 6.379 1 97.19 369 ALA B C 1
ATOM 6223 O O . ALA B 1 369 ? 21.797 13.477 6.762 1 97.19 369 ALA B O 1
ATOM 6224 N N . ALA B 1 370 ? 20.266 12.727 5.324 1 96.5 370 ALA B N 1
ATOM 6225 C CA . ALA B 1 370 ? 21.234 11.922 4.57 1 96.5 370 ALA B CA 1
ATOM 6226 C C . ALA B 1 370 ? 22.266 12.805 3.887 1 96.5 370 ALA B C 1
ATOM 6228 O O . ALA B 1 370 ? 23.438 12.414 3.764 1 96.5 370 ALA B O 1
ATOM 6229 N N . LEU B 1 371 ? 21.875 13.992 3.424 1 95.56 371 LEU B N 1
ATOM 6230 C CA . LEU B 1 371 ? 22.781 14.93 2.771 1 95.56 371 LEU B CA 1
ATOM 6231 C C . LEU B 1 371 ? 23.891 15.367 3.729 1 95.56 371 LEU B C 1
ATOM 6233 O O . LEU B 1 371 ? 24.969 15.781 3.293 1 95.56 371 LEU B O 1
ATOM 6237 N N . ASN B 1 372 ? 23.594 15.266 5.004 1 92.62 372 ASN B N 1
ATOM 6238 C CA . ASN B 1 372 ? 24.562 15.695 6.008 1 92.62 372 ASN B CA 1
ATOM 6239 C C . ASN B 1 372 ? 25.375 14.523 6.551 1 92.62 372 ASN B C 1
ATOM 6241 O O . ASN B 1 372 ? 26.141 14.672 7.508 1 92.62 372 ASN B O 1
ATOM 6245 N N . CYS B 1 373 ? 25.141 13.344 6.027 1 90.31 373 CYS B N 1
ATOM 6246 C CA . CYS B 1 373 ? 25.922 12.164 6.352 1 90.31 373 CYS B CA 1
ATOM 6247 C C . CYS B 1 373 ? 27.031 11.945 5.32 1 90.31 373 CYS B C 1
ATOM 6249 O O . CYS B 1 373 ? 26.844 11.18 4.375 1 90.31 373 CYS B O 1
ATOM 6251 N N . THR B 1 374 ? 28.172 12.477 5.477 1 80 374 THR B N 1
ATOM 6252 C CA . THR B 1 374 ? 29.172 12.547 4.426 1 80 374 THR B CA 1
ATOM 6253 C C . THR B 1 374 ? 30.172 11.391 4.555 1 80 374 THR B C 1
ATOM 6255 O O . THR B 1 374 ? 31.062 11.242 3.721 1 80 374 THR B O 1
ATOM 6258 N N . SER B 1 375 ? 30.062 10.664 5.555 1 77.88 375 SER B N 1
ATOM 6259 C CA . SER B 1 375 ? 30.969 9.523 5.691 1 77.88 375 SER B CA 1
ATOM 6260 C C . SER B 1 375 ? 30.25 8.32 6.301 1 77.88 375 SER B C 1
ATOM 6262 O O . SER B 1 375 ? 29.094 8.414 6.711 1 77.88 375 SER B O 1
ATOM 6264 N N . GLY B 1 376 ? 30.844 7.223 6.027 1 79.19 376 GLY B N 1
ATOM 6265 C CA . GLY B 1 376 ? 30.344 6.012 6.648 1 79.19 376 GLY B CA 1
ATOM 6266 C C . GLY B 1 376 ? 29.359 5.258 5.766 1 79.19 376 GLY B C 1
ATOM 6267 O O . GLY B 1 376 ? 29.422 5.348 4.539 1 79.19 376 GLY B O 1
ATOM 6268 N N . THR B 1 377 ? 28.516 4.461 6.348 1 79.69 377 THR B N 1
ATOM 6269 C CA . THR B 1 377 ? 27.672 3.5 5.652 1 79.69 377 THR B CA 1
ATOM 6270 C C . THR B 1 377 ? 26.531 4.215 4.93 1 79.69 377 THR B C 1
ATOM 6272 O O . THR B 1 377 ? 25.969 3.684 3.971 1 79.69 377 THR B O 1
ATOM 6275 N N . HIS B 1 378 ? 26.297 5.484 5.324 1 85.31 378 HIS B N 1
ATOM 6276 C CA . HIS B 1 378 ? 25.125 6.156 4.77 1 85.31 378 HIS B CA 1
ATOM 6277 C C . HIS B 1 378 ? 25.531 7.223 3.76 1 85.31 378 HIS B C 1
ATOM 6279 O O . HIS B 1 378 ? 24.703 8 3.303 1 85.31 378 HIS B O 1
ATOM 6285 N N . LYS B 1 379 ? 26.781 7.215 3.369 1 86.19 379 LYS B N 1
ATOM 6286 C CA . LYS B 1 379 ? 27.312 8.273 2.521 1 86.19 379 LYS B CA 1
ATOM 6287 C C . LYS B 1 379 ? 26.578 8.328 1.184 1 86.19 379 LYS B C 1
ATOM 6289 O O . LYS B 1 379 ? 26.391 9.414 0.623 1 86.19 379 LYS B O 1
ATOM 6294 N N . ASN B 1 380 ? 26.109 7.141 0.685 1 91.88 380 ASN B N 1
ATOM 6295 C CA . ASN B 1 380 ? 25.516 7.102 -0.648 1 91.88 380 ASN B CA 1
ATOM 6296 C C . ASN B 1 380 ? 23.984 7.031 -0.583 1 91.88 380 ASN B C 1
ATOM 6298 O O . ASN B 1 380 ? 23.328 6.898 -1.613 1 91.88 380 ASN B O 1
ATOM 6302 N N . VAL B 1 381 ? 23.469 7.16 0.642 1 94.5 381 VAL B N 1
ATOM 6303 C CA . VAL B 1 381 ? 22.016 7.055 0.821 1 94.5 381 VAL B CA 1
ATOM 6304 C C . VAL B 1 381 ? 21.328 8.281 0.218 1 94.5 381 VAL B C 1
ATOM 6306 O O . VAL B 1 381 ? 20.297 8.156 -0.441 1 94.5 381 VAL B O 1
ATOM 6309 N N . ALA B 1 382 ? 21.938 9.422 0.396 1 95.62 382 ALA B N 1
ATOM 6310 C CA . ALA B 1 382 ? 21.344 10.656 -0.127 1 95.62 382 ALA B CA 1
ATOM 6311 C C . ALA B 1 382 ? 21.172 10.578 -1.642 1 95.62 382 ALA B C 1
ATOM 6313 O O . ALA B 1 382 ? 20.125 10.938 -2.17 1 95.62 382 ALA B O 1
ATOM 6314 N N . ARG B 1 383 ? 22.219 10.117 -2.318 1 95.5 383 ARG B N 1
ATOM 6315 C CA . ARG B 1 383 ? 22.141 9.977 -3.77 1 95.5 383 ARG B CA 1
ATOM 6316 C C . ARG B 1 383 ? 21.016 9.047 -4.184 1 95.5 383 ARG B C 1
ATOM 6318 O O . ARG B 1 383 ? 20.234 9.359 -5.09 1 95.5 383 ARG B O 1
ATOM 6325 N N . SER B 1 384 ? 20.953 7.938 -3.512 1 95.75 384 SER B N 1
ATOM 6326 C CA . SER B 1 384 ? 19.922 6.949 -3.814 1 95.75 384 SER B CA 1
ATOM 6327 C C . SER B 1 384 ? 18.531 7.527 -3.627 1 95.75 384 SER B C 1
ATOM 6329 O O . SER B 1 384 ? 17.656 7.336 -4.477 1 95.75 384 SER B O 1
ATOM 6331 N N . LEU B 1 385 ? 18.328 8.211 -2.539 1 97.25 385 LEU B N 1
ATOM 6332 C CA . LEU B 1 385 ? 17.016 8.797 -2.236 1 97.25 385 LEU B CA 1
ATOM 6333 C C . LEU B 1 385 ? 16.656 9.875 -3.256 1 97.25 385 LEU B C 1
ATOM 6335 O O . LEU B 1 385 ? 15.5 9.984 -3.656 1 97.25 385 LEU B O 1
ATOM 6339 N N . LEU B 1 386 ? 17.625 10.648 -3.645 1 97.5 386 LEU B N 1
ATOM 6340 C CA . LEU B 1 386 ? 17.375 11.727 -4.594 1 97.5 386 LEU B CA 1
ATOM 6341 C C . LEU B 1 386 ? 17.047 11.172 -5.977 1 97.5 386 LEU B C 1
ATOM 6343 O O . LEU B 1 386 ? 16.172 11.695 -6.664 1 97.5 386 LEU B O 1
ATOM 6347 N N . MET B 1 387 ? 17.75 10.117 -6.379 1 96.94 387 MET B N 1
ATOM 6348 C CA . MET B 1 387 ? 17.453 9.484 -7.664 1 96.94 387 MET B CA 1
ATOM 6349 C C . MET B 1 387 ? 16.047 8.891 -7.668 1 96.94 387 MET B C 1
ATOM 6351 O O . MET B 1 387 ? 15.32 9.023 -8.648 1 96.94 387 MET B O 1
ATOM 6355 N N . GLU B 1 388 ? 15.75 8.297 -6.602 1 97.12 388 GLU B N 1
ATOM 6356 C CA . GLU B 1 388 ? 14.414 7.738 -6.43 1 97.12 388 GLU B CA 1
ATOM 6357 C C . GLU B 1 388 ? 13.344 8.828 -6.531 1 97.12 388 GLU B C 1
ATOM 6359 O O . GLU B 1 388 ? 12.352 8.664 -7.234 1 97.12 388 GLU B O 1
ATOM 6364 N N . ARG B 1 389 ? 13.547 9.867 -5.797 1 97.62 389 ARG B N 1
ATOM 6365 C CA . ARG B 1 389 ? 12.609 10.984 -5.785 1 97.62 389 ARG B CA 1
ATOM 6366 C C . ARG B 1 389 ? 12.469 11.594 -7.176 1 97.62 389 ARG B C 1
ATOM 6368 O O . ARG B 1 389 ? 11.359 11.922 -7.609 1 97.62 389 ARG B O 1
ATOM 6375 N N . ASP B 1 390 ? 13.578 11.766 -7.863 1 97.44 390 ASP B N 1
ATOM 6376 C CA . ASP B 1 390 ? 13.578 12.336 -9.203 1 97.44 390 ASP B CA 1
ATOM 6377 C C . ASP B 1 390 ? 12.812 11.445 -10.18 1 97.44 390 ASP B C 1
ATOM 6379 O O . ASP B 1 390 ? 12.172 11.938 -11.109 1 97.44 390 ASP B O 1
ATOM 6383 N N . ALA B 1 391 ? 12.898 10.164 -9.992 1 97 391 ALA B N 1
ATOM 6384 C CA . ALA B 1 391 ? 12.18 9.219 -10.836 1 97 391 ALA B CA 1
ATOM 6385 C C . ALA B 1 391 ? 10.672 9.289 -10.586 1 97 391 ALA B C 1
ATOM 6387 O O . ALA B 1 391 ? 9.883 9.195 -11.523 1 97 391 ALA B O 1
ATOM 6388 N N . LEU B 1 392 ? 10.258 9.43 -9.359 1 95.12 392 LEU B N 1
ATOM 6389 C CA . LEU B 1 392 ? 8.852 9.438 -8.969 1 95.12 392 LEU B CA 1
ATOM 6390 C C . LEU B 1 392 ? 8.188 10.75 -9.359 1 95.12 392 LEU B C 1
ATOM 6392 O O . LEU B 1 392 ? 6.996 10.773 -9.695 1 95.12 392 LEU B O 1
ATOM 6396 N N . LYS B 1 393 ? 8.922 11.789 -9.203 1 95.25 393 LYS B N 1
ATOM 6397 C CA . LYS B 1 393 ? 8.43 13.133 -9.477 1 95.25 393 LYS B CA 1
ATOM 6398 C C . LYS B 1 393 ? 9.414 13.906 -10.359 1 95.25 393 LYS B C 1
ATOM 6400 O O . LYS B 1 393 ? 10.039 14.859 -9.906 1 95.25 393 LYS B O 1
ATOM 6405 N N . PRO B 1 394 ? 9.367 13.562 -11.656 1 94.62 394 PRO B N 1
ATOM 6406 C CA . PRO B 1 394 ? 10.336 14.195 -12.555 1 94.62 394 PRO B CA 1
ATOM 6407 C C . PRO B 1 394 ? 10.102 15.695 -12.711 1 94.62 394 PRO B C 1
ATOM 6409 O O . PRO B 1 394 ? 8.961 16.156 -12.664 1 94.62 394 PRO B O 1
ATOM 6412 N N . ASN B 1 395 ? 11.125 16.469 -12.898 1 94.06 395 ASN B N 1
ATOM 6413 C CA . ASN B 1 395 ? 11.117 17.906 -13.164 1 94.06 395 ASN B CA 1
ATOM 6414 C C . ASN B 1 395 ? 10.711 18.703 -11.922 1 94.06 395 ASN B C 1
ATOM 6416 O O . ASN B 1 395 ? 10.172 19.812 -12.039 1 94.06 395 ASN B O 1
ATOM 6420 N N . SER B 1 396 ? 10.859 18.141 -10.758 1 97.5 396 SER B N 1
ATOM 6421 C CA . SER B 1 396 ? 10.656 18.859 -9.508 1 97.5 396 SER B CA 1
ATOM 6422 C C . SER B 1 396 ? 11.797 19.828 -9.234 1 97.5 396 SER B C 1
ATOM 6424 O O . SER B 1 396 ? 12.93 19.422 -9.008 1 97.5 396 SER B O 1
ATOM 6426 N N . PRO B 1 397 ? 11.492 21.156 -9.211 1 98 397 PRO B N 1
ATOM 6427 C CA . PRO B 1 397 ? 12.547 22.125 -8.914 1 98 397 PRO B CA 1
ATOM 6428 C C . PRO B 1 397 ? 13.195 21.891 -7.547 1 98 397 PRO B C 1
ATOM 6430 O O . PRO B 1 397 ? 14.398 22.094 -7.391 1 98 397 PRO B O 1
ATOM 6433 N N . LEU B 1 398 ? 12.438 21.531 -6.633 1 98.12 398 LEU B N 1
ATOM 6434 C CA . LEU B 1 398 ? 12.961 21.25 -5.301 1 98.12 398 LEU B CA 1
ATOM 6435 C C . LEU B 1 398 ? 13.961 20.094 -5.336 1 98.12 398 LEU B C 1
ATOM 6437 O O . LEU B 1 398 ? 15.047 20.188 -4.762 1 98.12 398 LEU B O 1
ATOM 6441 N N . THR B 1 399 ? 13.602 18.969 -6.008 1 98 399 THR B N 1
ATOM 6442 C CA . THR B 1 399 ? 14.5 17.828 -6.129 1 98 399 THR B CA 1
ATOM 6443 C C . THR B 1 399 ? 15.789 18.219 -6.848 1 98 399 THR B C 1
ATOM 6445 O O . THR B 1 399 ? 16.875 17.797 -6.461 1 98 399 THR B O 1
ATOM 6448 N N . GLU B 1 400 ? 15.625 19.078 -7.855 1 97.44 400 GLU B N 1
ATOM 6449 C CA . GLU B 1 400 ? 16.797 19.547 -8.586 1 97.44 400 GLU B CA 1
ATOM 6450 C C . GLU B 1 400 ? 17.734 20.344 -7.676 1 97.44 400 GLU B C 1
ATOM 6452 O O . GLU B 1 400 ? 18.953 20.188 -7.746 1 97.44 400 GLU B O 1
ATOM 6457 N N . ARG B 1 401 ? 17.172 21.188 -6.848 1 97.25 401 ARG B N 1
ATOM 6458 C CA . ARG B 1 401 ? 17.984 21.953 -5.902 1 97.25 401 ARG B CA 1
ATOM 6459 C C . ARG B 1 401 ? 18.719 21.016 -4.934 1 97.25 401 ARG B C 1
ATOM 6461 O O . ARG B 1 401 ? 19.891 21.234 -4.621 1 97.25 401 ARG B O 1
ATOM 6468 N N . LEU B 1 402 ? 18.062 19.969 -4.492 1 97 402 LEU B N 1
ATOM 6469 C CA . LEU B 1 402 ? 18.672 19.016 -3.566 1 97 402 LEU B CA 1
ATOM 6470 C C . LEU B 1 402 ? 19.781 18.219 -4.25 1 97 402 LEU B C 1
ATOM 6472 O O . LEU B 1 402 ? 20.812 17.922 -3.637 1 97 402 LEU B O 1
ATOM 6476 N N . ILE B 1 403 ? 19.562 17.875 -5.484 1 96.69 403 ILE B N 1
ATOM 6477 C CA . ILE B 1 403 ? 20.578 17.172 -6.25 1 96.69 403 ILE B CA 1
ATOM 6478 C C . ILE B 1 403 ? 21.812 18.047 -6.402 1 96.69 403 ILE B C 1
ATOM 6480 O O . ILE B 1 403 ? 22.938 17.578 -6.246 1 96.69 403 ILE B O 1
ATOM 6484 N N . ARG B 1 404 ? 21.609 19.328 -6.68 1 95.75 404 ARG B N 1
ATOM 6485 C CA . ARG B 1 404 ? 22.734 20.266 -6.777 1 95.75 404 ARG B CA 1
ATOM 6486 C C . ARG B 1 404 ? 23.469 20.375 -5.449 1 95.75 404 ARG B C 1
ATOM 6488 O O . ARG B 1 404 ? 24.703 20.438 -5.422 1 95.75 404 ARG B O 1
ATOM 6495 N N . LYS B 1 405 ? 22.734 20.422 -4.418 1 93.5 405 LYS B N 1
ATOM 6496 C CA . LYS B 1 405 ? 23.344 20.469 -3.088 1 93.5 405 LYS B CA 1
ATOM 6497 C C . LYS B 1 405 ? 24.172 19.219 -2.832 1 93.5 405 LYS B C 1
ATOM 6499 O O . LYS B 1 405 ? 25.281 19.297 -2.277 1 93.5 405 LYS B O 1
ATOM 6504 N N . ALA B 1 406 ? 23.625 18.094 -3.191 1 93 406 ALA B N 1
ATOM 6505 C CA . ALA B 1 406 ? 24.344 16.828 -3.031 1 93 406 ALA B CA 1
ATOM 6506 C C . ALA B 1 406 ? 25.625 16.828 -3.859 1 93 406 ALA B C 1
ATOM 6508 O O . ALA B 1 406 ? 26.656 16.344 -3.402 1 93 406 ALA B O 1
ATOM 6509 N N . ALA B 1 407 ? 25.547 17.344 -5.043 1 91.31 407 ALA B N 1
ATOM 6510 C CA . ALA B 1 407 ? 26.703 17.422 -5.926 1 91.31 407 ALA B CA 1
ATOM 6511 C C . ALA B 1 407 ? 27.781 18.312 -5.34 1 91.31 407 ALA B C 1
ATOM 6513 O O . ALA B 1 407 ? 28.984 18 -5.445 1 91.31 407 ALA B O 1
ATOM 6514 N N . ALA B 1 408 ? 27.438 19.297 -4.723 1 87.88 408 ALA B N 1
ATOM 6515 C CA . ALA B 1 408 ? 28.359 20.266 -4.16 1 87.88 408 ALA B CA 1
ATOM 6516 C C . ALA B 1 408 ? 29.172 19.672 -3.012 1 87.88 408 ALA B C 1
ATOM 6518 O O . ALA B 1 408 ? 30.312 20.078 -2.764 1 87.88 408 ALA B O 1
ATOM 6519 N N . VAL B 1 409 ? 28.594 18.703 -2.377 1 82.5 409 VAL B N 1
ATOM 6520 C CA . VAL B 1 409 ? 29.297 18.094 -1.257 1 82.5 409 VAL B CA 1
ATOM 6521 C C . VAL B 1 409 ? 29.844 16.734 -1.665 1 82.5 409 VAL B C 1
ATOM 6523 O O . VAL B 1 409 ? 30.172 15.906 -0.81 1 82.5 409 VAL B O 1
ATOM 6526 N N . HIS B 1 410 ? 29.844 16.422 -2.916 1 78.31 410 HIS B N 1
ATOM 6527 C CA . HIS B 1 410 ? 30.469 15.258 -3.543 1 78.31 410 HIS B CA 1
ATOM 6528 C C . HIS B 1 410 ? 29.766 13.969 -3.141 1 78.31 410 HIS B C 1
ATOM 6530 O O . HIS B 1 410 ? 30.422 12.953 -2.883 1 78.31 410 HIS B O 1
ATOM 6536 N N . LEU B 1 411 ? 28.484 14.078 -3.102 1 80 411 LEU B N 1
ATOM 6537 C CA . LEU B 1 411 ? 27.703 12.906 -2.736 1 80 411 LEU B CA 1
ATOM 6538 C C . LEU B 1 411 ? 27.094 12.25 -3.973 1 80 411 LEU B C 1
ATOM 6540 O O . LEU B 1 411 ? 26.422 11.227 -3.869 1 80 411 LEU B O 1
ATOM 6544 N N . LEU B 1 412 ? 27.406 12.766 -5.172 1 76.12 412 LEU B N 1
ATOM 6545 C CA . LEU B 1 412 ? 26.844 12.156 -6.371 1 76.12 412 LEU B CA 1
ATOM 6546 C C . LEU B 1 412 ? 27.891 11.367 -7.129 1 76.12 412 LEU B C 1
ATOM 6548 O O . LEU B 1 412 ? 27.641 10.891 -8.242 1 76.12 412 LEU B O 1
ATOM 6552 N N . GLN B 1 413 ? 29.062 11.258 -6.52 1 68.44 413 GLN B N 1
ATOM 6553 C CA . GLN B 1 413 ? 30.156 10.562 -7.184 1 68.44 413 GLN B CA 1
ATOM 6554 C C . GLN B 1 413 ? 30.094 9.055 -6.922 1 68.44 413 GLN B C 1
ATOM 6556 O O . GLN B 1 413 ? 29.578 8.625 -5.891 1 68.44 413 GLN B O 1
#

InterPro domains:
  IPR011990 Tetratricopeptide-like helical domain superfamily [G3DSA:1.25.40.10] (55-224)
  IPR011990 Tetratricopeptide-like helical domain superfamily [SSF48452] (59-220)
  IPR033891 Tetratricopeptide repeat protein 38 [PTHR16263] (2-407)
  IPR033891 Tetratricopeptide repeat protein 38 [cd05804] (4-367)